Protein AF-0000000077854988 (afdb_homodimer)

Sequence (1162 aa):
MGESRGPDNITPSPRVLQTEPSGVYPSLSEAGLSAIEMAISDGGIDLADELWELDGFVASCNLPDENAAAEQLFAPQPSQNTVAPSYHRSPQSANKPGPNRLYGVDSLASPATSNSGDMSSGIFLEKGRGNSQFFGFTSTAATIALCIRQATDTHHRLADSESLRFIMDCSPMCDEIPCPELNRHAQPQALSSTVAAQLFFEDYHAAHPILHRPKMDVLLERYICHGQQSLSPLEQSLLYLVTALAASSRPIMGSSKAVDAGNLYALALALFPHVVGTPSLDSMQILLLHVLYNIHWSKWSIAWVLCGIAVRVGQALGLHRTSPPELGLEQSQPKLRARIWAVTLILDAHLSMNQGRPPGCQQAHWDSEIFANLKVAELQWPLSEVLRWRVSLALIQQRLNLAFSSVATDEERLRYLEELDAQLIQWKEELPPEFQPEQQTILEGDAHIDIYRLHLDYFNLVQMIHWALVNHGPKAREFIAPRLRASESICLGACLALHDRWARSDHFITAMGVIYRDIAQHPEKLSARTNLEYLRVIKLHLQRMSHQHLLSASLTALFENMVKAAEEAIQDSSVDDQRDEMGESRGPDNITPSPRVLQTEPSGVYPSLSEAGLSAIEMAISDGGIDLADELWELDGFVASCNLPDENAAAEQLFAPQPSQNTVAPSYHRSPQSANKPGPNRLYGVDSLASPATSNSGDMSSGIFLEKGRGNSQFFGFTSTAATIALCIRQATDTHHRLADSESLRFIMDCSPMCDEIPCPELNRHAQPQALSSTVAAQLFFEDYHAAHPILHRPKMDVLLERYICHGQQSLSPLEQSLLYLVTALAASSRPIMGSSKAVDAGNLYALALALFPHVVGTPSLDSMQILLLHVLYNIHWSKWSIAWVLCGIAVRVGQALGLHRTSPPELGLEQSQPKLRARIWAVTLILDAHLSMNQGRPPGCQQAHWDSEIFANLKVAELQWPLSEVLRWRVSLALIQQRLNLAFSSVATDEERLRYLEELDAQLIQWKEELPPEFQPEQQTILEGDAHIDIYRLHLDYFNLVQMIHWALVNHGPKAREFIAPRLRASESICLGACLALHDRWARSDHFITAMGVIYRDIAQHPEKLSARTNLEYLRVIKLHLQRMSHQHLLSASLTALFENMVKAAEEAIQDSSVDDQRDE

Structure (mmCIF, N/CA/C/O backbone):
data_AF-0000000077854988-model_v1
#
loop_
_entity.id
_entity.type
_entity.pdbx_description
1 polymer 'Fungal-specific transcription factor domain-domain-containing protein'
#
loop_
_atom_site.group_PDB
_atom_site.id
_atom_site.type_symbol
_atom_site.label_atom_id
_atom_site.label_alt_id
_atom_site.label_comp_id
_atom_site.label_asym_id
_atom_site.label_entity_id
_atom_site.label_seq_id
_atom_site.pdbx_PDB_ins_code
_atom_site.Cartn_x
_atom_site.Cartn_y
_atom_site.Cartn_z
_atom_site.occupancy
_atom_site.B_iso_or_equiv
_atom_site.auth_seq_id
_atom_site.auth_comp_id
_atom_site.auth_asym_id
_atom_site.auth_atom_id
_atom_site.pdbx_PDB_model_num
ATOM 1 N N . MET A 1 1 ? 72.562 27.641 -45.469 1 21.72 1 MET A N 1
ATOM 2 C CA . MET A 1 1 ? 72.938 28.188 -44.188 1 21.72 1 MET A CA 1
ATOM 3 C C . MET A 1 1 ? 71.875 29.078 -43.594 1 21.72 1 MET A C 1
ATOM 5 O O . MET A 1 1 ? 72.062 29.719 -42.562 1 21.72 1 MET A O 1
ATOM 9 N N . GLY A 1 2 ? 70.812 29.375 -44.219 1 22.02 2 GLY A N 1
ATOM 10 C CA . GLY A 1 2 ? 69.875 30.484 -44.438 1 22.02 2 GLY A CA 1
ATOM 11 C C . GLY A 1 2 ? 68.938 30.703 -43.281 1 22.02 2 GLY A C 1
ATOM 12 O O . GLY A 1 2 ? 68.5 29.75 -42.594 1 22.02 2 GLY A O 1
ATOM 13 N N . GLU A 1 3 ? 68.688 31.906 -42.562 1 20.14 3 GLU A N 1
ATOM 14 C CA . GLU A 1 3 ? 68.5 32.594 -41.25 1 20.14 3 GLU A CA 1
ATOM 15 C C . GLU A 1 3 ? 67.062 32.656 -40.844 1 20.14 3 GLU A C 1
ATOM 17 O O . GLU A 1 3 ? 66.688 33.156 -39.781 1 20.14 3 GLU A O 1
ATOM 22 N N . SER A 1 4 ? 66.062 32.156 -41.594 1 23.09 4 SER A N 1
ATOM 23 C CA . SER A 1 4 ? 64.812 32.969 -41.688 1 23.09 4 SER A CA 1
ATOM 24 C C . SER A 1 4 ? 64.062 33.062 -40.375 1 23.09 4 SER A C 1
ATOM 26 O O . SER A 1 4 ? 64.062 32.094 -39.594 1 23.09 4 SER A O 1
ATOM 28 N N . ARG A 1 5 ? 63.469 34.188 -40 1 23.81 5 ARG A N 1
ATOM 29 C CA . ARG A 1 5 ? 63.031 35.031 -38.875 1 23.81 5 ARG A CA 1
ATOM 30 C C . ARG A 1 5 ? 61.812 34.438 -38.188 1 23.81 5 ARG A C 1
ATOM 32 O O . ARG A 1 5 ? 60.906 33.938 -38.844 1 23.81 5 ARG A O 1
ATOM 39 N N . GLY A 1 6 ? 61.844 34.062 -36.844 1 21.95 6 GLY A N 1
ATOM 40 C CA . GLY A 1 6 ? 61.312 33.281 -35.75 1 21.95 6 GLY A CA 1
ATOM 41 C C . GLY A 1 6 ? 60.031 33.875 -35.188 1 21.95 6 GLY A C 1
ATOM 42 O O . GLY A 1 6 ? 60.062 34.938 -34.562 1 21.95 6 GLY A O 1
ATOM 43 N N . PRO A 1 7 ? 58.906 33.906 -36.031 1 23.31 7 PRO A N 1
ATOM 44 C CA . PRO A 1 7 ? 57.812 34.906 -35.875 1 23.31 7 PRO A CA 1
ATOM 45 C C . PRO A 1 7 ? 57.219 34.906 -34.469 1 23.31 7 PRO A C 1
ATOM 47 O O . PRO A 1 7 ? 57.312 33.906 -33.75 1 23.31 7 PRO A O 1
ATOM 50 N N . ASP A 1 8 ? 57.094 36.094 -33.844 1 20.84 8 ASP A N 1
ATOM 51 C CA . ASP A 1 8 ? 56.938 36.688 -32.531 1 20.84 8 ASP A CA 1
ATOM 52 C C . ASP A 1 8 ? 55.531 36.406 -31.953 1 20.84 8 ASP A C 1
ATOM 54 O O . ASP A 1 8 ? 54.531 36.719 -32.562 1 20.84 8 ASP A O 1
ATOM 58 N N . ASN A 1 9 ? 55.312 35.188 -31.344 1 21.2 9 ASN A N 1
ATOM 59 C CA . ASN A 1 9 ? 54.125 34.469 -30.828 1 21.2 9 ASN A CA 1
ATOM 60 C C . ASN A 1 9 ? 53.406 35.281 -29.766 1 21.2 9 ASN A C 1
ATOM 62 O O . ASN A 1 9 ? 53.906 35.438 -28.641 1 21.2 9 ASN A O 1
ATOM 66 N N . ILE A 1 10 ? 52.875 36.438 -30.141 1 21.77 10 ILE A N 1
ATOM 67 C CA . ILE A 1 10 ? 52.344 37.5 -29.297 1 21.77 10 ILE A CA 1
ATOM 68 C C . ILE A 1 10 ? 51.281 36.938 -28.359 1 21.77 10 ILE A C 1
ATOM 70 O O . ILE A 1 10 ? 50.25 36.438 -28.812 1 21.77 10 ILE A O 1
ATOM 74 N N . THR A 1 11 ? 51.594 36.469 -27.203 1 21.55 11 THR A N 1
ATOM 75 C CA . THR A 1 11 ? 50.906 35.75 -26.141 1 21.55 11 THR A CA 1
ATOM 76 C C . THR A 1 11 ? 49.844 36.625 -25.484 1 21.55 11 THR A C 1
ATOM 78 O O . THR A 1 11 ? 50.188 37.594 -24.812 1 21.55 11 THR A O 1
ATOM 81 N N . PRO A 1 12 ? 48.75 37 -26.203 1 20.42 12 PRO A N 1
ATOM 82 C CA . PRO A 1 12 ? 47.969 38.125 -25.734 1 20.42 12 PRO A CA 1
ATOM 83 C C . PRO A 1 12 ? 47.469 37.969 -24.297 1 20.42 12 PRO A C 1
ATOM 85 O O . PRO A 1 12 ? 47.188 36.844 -23.875 1 20.42 12 PRO A O 1
ATOM 88 N N . SER A 1 13 ? 47.938 38.781 -23.328 1 20.41 13 SER A N 1
ATOM 89 C CA . SER A 1 13 ? 47.844 38.938 -21.875 1 20.41 13 SER A CA 1
ATOM 90 C C . SER A 1 13 ? 46.375 39.125 -21.438 1 20.41 13 SER A C 1
ATOM 92 O O . SER A 1 13 ? 45.688 40 -21.953 1 20.41 13 SER A O 1
ATOM 94 N N . PRO A 1 14 ? 45.719 38.094 -20.922 1 20.44 14 PRO A N 1
ATOM 95 C CA . PRO A 1 14 ? 44.281 37.969 -20.688 1 20.44 14 PRO A CA 1
ATOM 96 C C . PRO A 1 14 ? 43.75 39 -19.734 1 20.44 14 PRO A C 1
ATOM 98 O O . PRO A 1 14 ? 44.25 39.156 -18.609 1 20.44 14 PRO A O 1
ATOM 101 N N . ARG A 1 15 ? 43.375 40.219 -20.188 1 20.3 15 ARG A N 1
ATOM 102 C CA . ARG A 1 15 ? 42.938 41.406 -19.5 1 20.3 15 ARG A CA 1
ATOM 103 C C . ARG A 1 15 ? 41.875 41.094 -18.453 1 20.3 15 ARG A C 1
ATOM 105 O O . ARG A 1 15 ? 40.844 40.469 -18.766 1 20.3 15 ARG A O 1
ATOM 112 N N . VAL A 1 16 ? 42.25 41 -17.234 1 20.91 16 VAL A N 1
ATOM 113 C CA . VAL A 1 16 ? 41.688 40.75 -15.914 1 20.91 16 VAL A CA 1
ATOM 114 C C . VAL A 1 16 ? 40.594 41.812 -15.617 1 20.91 16 VAL A C 1
ATOM 116 O O . VAL A 1 16 ? 40.906 42.969 -15.422 1 20.91 16 VAL A O 1
ATOM 119 N N . LEU A 1 17 ? 39.594 42 -16.547 1 18.61 17 LEU A N 1
ATOM 120 C CA . LEU A 1 17 ? 38.688 43.125 -16.406 1 18.61 17 LEU A CA 1
ATOM 121 C C . LEU A 1 17 ? 38.156 43.219 -14.977 1 18.61 17 LEU A C 1
ATOM 123 O O . LEU A 1 17 ? 37.531 42.281 -14.477 1 18.61 17 LEU A O 1
ATOM 127 N N . GLN A 1 18 ? 38.781 44 -14.086 1 19.16 18 GLN A N 1
ATOM 128 C CA . GLN A 1 18 ? 38.656 44.438 -12.695 1 19.16 18 GLN A CA 1
ATOM 129 C C . GLN A 1 18 ? 37.312 45.125 -12.469 1 19.16 18 GLN A C 1
ATOM 131 O O . GLN A 1 18 ? 37.219 46.062 -11.672 1 19.16 18 GLN A O 1
ATOM 136 N N . THR A 1 19 ? 36.344 45.062 -13.367 1 19.95 19 THR A N 1
ATOM 137 C CA . THR A 1 19 ? 35.344 46.125 -13.211 1 19.95 19 THR A CA 1
ATOM 138 C C . THR A 1 19 ? 34.781 46.125 -11.797 1 19.95 19 THR A C 1
ATOM 140 O O . THR A 1 19 ? 34.312 45.094 -11.32 1 19.95 19 THR A O 1
ATOM 143 N N . GLU A 1 20 ? 35.156 47.062 -10.914 1 21.44 20 GLU A N 1
ATOM 144 C CA . GLU A 1 20 ? 34.875 47.406 -9.523 1 21.44 20 GLU A CA 1
ATOM 145 C C . GLU A 1 20 ? 33.406 47.719 -9.305 1 21.44 20 GLU A C 1
ATOM 147 O O . GLU A 1 20 ? 32.906 48.781 -9.734 1 21.44 20 GLU A O 1
ATOM 152 N N . PRO A 1 21 ? 32.5 47 -9.867 1 21.45 21 PRO A N 1
ATOM 153 C CA . PRO A 1 21 ? 31.156 47.625 -9.945 1 21.45 21 PRO A CA 1
ATOM 154 C C . PRO A 1 21 ? 30.672 48.156 -8.602 1 21.45 21 PRO A C 1
ATOM 156 O O . PRO A 1 21 ? 30.797 47.469 -7.582 1 21.45 21 PRO A O 1
ATOM 159 N N . SER A 1 22 ? 30.797 49.469 -8.398 1 21.47 22 SER A N 1
ATOM 160 C CA . SER A 1 22 ? 30.484 50.406 -7.328 1 21.47 22 SER A CA 1
ATOM 161 C C . SER A 1 22 ? 29.078 50.125 -6.773 1 21.47 22 SER A C 1
ATOM 163 O O . SER A 1 22 ? 28.094 50.25 -7.496 1 21.47 22 SER A O 1
ATOM 165 N N . GLY A 1 23 ? 28.922 49.188 -6.012 1 20.11 23 GLY A N 1
ATOM 166 C CA . GLY A 1 23 ? 27.891 48.438 -5.312 1 20.11 23 GLY A CA 1
ATOM 167 C C . GLY A 1 23 ? 26.984 49.312 -4.461 1 20.11 23 GLY A C 1
ATOM 168 O O . GLY A 1 23 ? 26.953 49.188 -3.234 1 20.11 23 GLY A O 1
ATOM 169 N N . VAL A 1 24 ? 26.828 50.594 -4.969 1 22.19 24 VAL A N 1
ATOM 170 C CA . VAL A 1 24 ? 26.188 51.531 -4.066 1 22.19 24 VAL A CA 1
ATOM 171 C C . VAL A 1 24 ? 24.812 51.031 -3.67 1 22.19 24 VAL A C 1
ATOM 173 O O . VAL A 1 24 ? 23.906 50.938 -4.512 1 22.19 24 VAL A O 1
ATOM 176 N N . TYR A 1 25 ? 24.766 50.062 -3.088 1 20.59 25 TYR A N 1
ATOM 177 C CA . TYR A 1 25 ? 23.484 49.562 -2.613 1 20.59 25 TYR A CA 1
ATOM 178 C C . TYR A 1 25 ? 22.719 50.656 -1.839 1 20.59 25 TYR A C 1
ATOM 180 O O . TYR A 1 25 ? 23.266 51.25 -0.912 1 20.59 25 TYR A O 1
ATOM 188 N N . PRO A 1 26 ? 21.891 51.406 -2.506 1 21.33 26 PRO A N 1
ATOM 189 C CA . PRO A 1 26 ? 21.297 52.594 -1.87 1 21.33 26 PRO A CA 1
ATOM 190 C C . PRO A 1 26 ? 20.844 52.312 -0.436 1 21.33 26 PRO A C 1
ATOM 192 O O . PRO A 1 26 ? 20.453 51.188 -0.111 1 21.33 26 PRO A O 1
ATOM 195 N N . SER A 1 27 ? 21.375 53 0.553 1 23.2 27 SER A N 1
ATOM 196 C CA . SER A 1 27 ? 21.281 53.062 2.008 1 23.2 27 SER A CA 1
ATOM 197 C C . SER A 1 27 ? 19.844 53.281 2.463 1 23.2 27 SER A C 1
ATOM 199 O O . SER A 1 27 ? 19.219 54.281 2.08 1 23.2 27 SER A O 1
ATOM 201 N N . LEU A 1 28 ? 19.031 52.375 2.449 1 21.88 28 LEU A N 1
ATOM 202 C CA . LEU A 1 28 ? 17.641 52.531 2.865 1 21.88 28 LEU A CA 1
ATOM 203 C C . LEU A 1 28 ? 17.531 53.438 4.078 1 21.88 28 LEU A C 1
ATOM 205 O O . LEU A 1 28 ? 18.234 53.25 5.074 1 21.88 28 LEU A O 1
ATOM 209 N N . SER A 1 29 ? 17.172 54.594 3.951 1 23.5 29 SER A N 1
ATOM 210 C CA . SER A 1 29 ? 17.188 55.812 4.789 1 23.5 29 SER A CA 1
ATOM 211 C C . SER A 1 29 ? 16.594 55.531 6.164 1 23.5 29 SER A C 1
ATOM 213 O O . SER A 1 29 ? 15.836 54.562 6.332 1 23.5 29 SER A O 1
ATOM 215 N N . GLU A 1 30 ? 17 56.25 7.371 1 27.62 30 GLU A N 1
ATOM 216 C CA . GLU A 1 30 ? 16.75 56.312 8.805 1 27.62 30 GLU A CA 1
ATOM 217 C C . GLU A 1 30 ? 15.258 56.406 9.109 1 27.62 30 GLU A C 1
ATOM 219 O O . GLU A 1 30 ? 14.773 55.812 10.078 1 27.62 30 GLU A O 1
ATOM 224 N N . ALA A 1 31 ? 14.578 57.312 8.414 1 27.09 31 ALA A N 1
ATOM 225 C CA . ALA A 1 31 ? 13.242 57.812 8.711 1 27.09 31 ALA A CA 1
ATOM 226 C C . ALA A 1 31 ? 12.211 56.688 8.703 1 27.09 31 ALA A C 1
ATOM 228 O O . ALA A 1 31 ? 11.242 56.75 9.461 1 27.09 31 ALA A O 1
ATOM 229 N N . GLY A 1 32 ? 12.422 55.875 7.727 1 24.53 32 GLY A N 1
ATOM 230 C CA . GLY A 1 32 ? 11.352 54.906 7.559 1 24.53 32 GLY A CA 1
ATOM 231 C C . GLY A 1 32 ? 11.297 53.875 8.664 1 24.53 32 GLY A C 1
ATOM 232 O O . GLY A 1 32 ? 10.414 53 8.672 1 24.53 32 GLY A O 1
ATOM 233 N N . LEU A 1 33 ? 12.406 53.719 9.414 1 25.36 33 LEU A N 1
ATOM 234 C CA . LEU A 1 33 ? 12.641 52.906 10.609 1 25.36 33 LEU A CA 1
ATOM 235 C C . LEU A 1 33 ? 11.836 53.438 11.789 1 25.36 33 LEU A C 1
ATOM 237 O O . LEU A 1 33 ? 11.336 52.656 12.602 1 25.36 33 LEU A O 1
ATOM 241 N N . SER A 1 34 ? 11.734 54.75 11.914 1 28.39 34 SER A N 1
ATOM 242 C CA . SER A 1 34 ? 11.281 55.469 13.094 1 28.39 34 SER A CA 1
ATOM 243 C C . SER A 1 34 ? 9.797 55.219 13.359 1 28.39 34 SER A C 1
ATOM 245 O O . SER A 1 34 ? 9.375 55.125 14.516 1 28.39 34 SER A O 1
ATOM 247 N N . ALA A 1 35 ? 9.047 55.344 12.297 1 25.66 35 ALA A N 1
ATOM 248 C CA . ALA A 1 35 ? 7.605 55.406 12.523 1 25.66 35 ALA A CA 1
ATOM 249 C C . ALA A 1 35 ? 7.102 54.094 13.133 1 25.66 35 ALA A C 1
ATOM 251 O O . ALA A 1 35 ? 6.156 54.094 13.922 1 25.66 35 ALA A O 1
ATOM 252 N N . ILE A 1 36 ? 7.711 53.062 12.766 1 26.27 36 ILE A N 1
ATOM 253 C CA . ILE A 1 36 ? 7.207 51.781 13.258 1 26.27 36 ILE A CA 1
ATOM 254 C C . ILE A 1 36 ? 7.547 51.625 14.734 1 26.27 36 ILE A C 1
ATOM 256 O O . ILE A 1 36 ? 6.758 51.062 15.5 1 26.27 36 ILE A O 1
ATOM 260 N N . GLU A 1 37 ? 8.5 52.312 15.281 1 28.05 37 GLU A N 1
ATOM 261 C CA . GLU A 1 37 ? 8.961 52.344 16.656 1 28.05 37 GLU A CA 1
ATOM 262 C C . GLU A 1 37 ? 7.941 53.031 17.562 1 28.05 37 GLU A C 1
ATOM 264 O O . GLU A 1 37 ? 7.699 52.594 18.688 1 28.05 37 GLU A O 1
ATOM 269 N N . MET A 1 38 ? 7.406 54.094 17.172 1 27.22 38 MET A N 1
ATOM 270 C CA . MET A 1 38 ? 6.602 54.969 18.047 1 27.22 38 MET A CA 1
ATOM 271 C C . MET A 1 38 ? 5.363 54.219 18.531 1 27.22 38 MET A C 1
ATOM 273 O O . MET A 1 38 ? 4.988 54.344 19.703 1 27.22 38 MET A O 1
ATOM 277 N N . ALA A 1 39 ? 4.668 53.531 17.656 1 24.33 39 ALA A N 1
ATOM 278 C CA . ALA A 1 39 ? 3.352 53.062 18.062 1 24.33 39 ALA A CA 1
ATOM 279 C C . ALA A 1 39 ? 3.471 51.969 19.125 1 24.33 39 ALA A C 1
ATOM 281 O O . ALA A 1 39 ? 2.525 51.719 19.875 1 24.33 39 ALA A O 1
ATOM 282 N N . ILE A 1 40 ? 4.609 51.281 19.219 1 25 40 ILE A N 1
ATOM 283 C CA . ILE A 1 40 ? 4.816 50.25 20.25 1 25 40 ILE A CA 1
ATOM 284 C C . ILE A 1 40 ? 4.965 50.938 21.609 1 25 40 ILE A C 1
ATOM 286 O O . ILE A 1 40 ? 4.48 50.438 22.625 1 25 40 ILE A O 1
ATOM 290 N N . SER A 1 41 ? 5.496 52.094 21.734 1 23.98 41 SER A N 1
ATOM 291 C CA . SER A 1 41 ? 5.922 52.719 22.969 1 23.98 41 SER A CA 1
ATOM 292 C C . SER A 1 41 ? 4.727 53.125 23.812 1 23.98 41 SER A C 1
ATOM 294 O O . SER A 1 41 ? 4.844 53.312 25.031 1 23.98 41 SER A O 1
ATOM 296 N N . ASP A 1 42 ? 3.676 53.719 23.406 1 24.16 42 ASP A N 1
ATOM 297 C CA . ASP A 1 42 ? 2.865 54.531 24.297 1 24.16 42 ASP A CA 1
ATOM 298 C C . ASP A 1 42 ? 2.211 53.688 25.375 1 24.16 42 ASP A C 1
ATOM 300 O O . ASP A 1 42 ? 1.771 54.219 26.406 1 24.16 42 ASP A O 1
ATOM 304 N N . GLY A 1 43 ? 1.643 52.469 25.203 1 21.09 43 GLY A N 1
ATOM 305 C CA . GLY A 1 43 ? 0.709 52.125 26.266 1 21.09 43 GLY A CA 1
ATOM 306 C C . GLY A 1 43 ? 1.395 51.656 27.547 1 21.09 43 GLY A C 1
ATOM 307 O O . GLY A 1 43 ? 2.5 51.125 27.5 1 21.09 43 GLY A O 1
ATOM 308 N N . GLY A 1 44 ? 1.319 52.156 28.938 1 21.33 44 GLY A N 1
ATOM 309 C CA . GLY A 1 44 ? 1.802 52.312 30.297 1 21.33 44 GLY A CA 1
ATOM 310 C C . GLY A 1 44 ? 2.059 51 31.016 1 21.33 44 GLY A C 1
ATOM 311 O O . GLY A 1 44 ? 2.373 51 32.219 1 21.33 44 GLY A O 1
ATOM 312 N N . ILE A 1 45 ? 1.297 49.906 30.938 1 20.72 45 ILE A N 1
ATOM 313 C CA . ILE A 1 45 ? 1.189 49.094 32.156 1 20.72 45 ILE A CA 1
ATOM 314 C C . ILE A 1 45 ? 2.564 48.562 32.531 1 20.72 45 ILE A C 1
ATOM 316 O O . ILE A 1 45 ? 3.262 47.969 31.688 1 20.72 45 ILE A O 1
ATOM 320 N N . ASP A 1 46 ? 3.166 48.875 33.812 1 21.5 46 ASP A N 1
ATOM 321 C CA . ASP A 1 46 ? 4.344 48.719 34.656 1 21.5 46 ASP A CA 1
ATOM 322 C C . ASP A 1 46 ? 4.484 47.281 35.156 1 21.5 46 ASP A C 1
ATOM 324 O O . ASP A 1 46 ? 3.961 46.938 36.219 1 21.5 46 ASP A O 1
ATOM 328 N N . LEU A 1 47 ? 4.078 46.188 34.719 1 21.75 47 LEU A N 1
ATOM 329 C CA . LEU A 1 47 ? 4.125 44.875 35.375 1 21.75 47 LEU A CA 1
ATOM 330 C C . LEU A 1 47 ? 5.535 44.562 35.875 1 21.75 47 LEU A C 1
ATOM 332 O O . LEU A 1 47 ? 6.414 44.25 35.062 1 21.75 47 LEU A O 1
ATOM 336 N N . ALA A 1 48 ? 6.082 45.031 37.062 1 22.17 48 ALA A N 1
ATOM 337 C CA . ALA A 1 48 ? 7.34 45.375 37.719 1 22.17 48 ALA A CA 1
ATOM 338 C C . ALA A 1 48 ? 8.094 44.125 38.156 1 22.17 48 ALA A C 1
ATOM 340 O O . ALA A 1 48 ? 9.148 43.812 37.625 1 22.17 48 ALA A O 1
ATOM 341 N N . ASP A 1 49 ? 8.328 43.75 39.656 1 23.45 49 ASP A N 1
ATOM 342 C CA . ASP A 1 49 ? 9.523 43.375 40.406 1 23.45 49 ASP A CA 1
ATOM 343 C C . ASP A 1 49 ? 9.688 41.844 40.438 1 23.45 49 ASP A C 1
ATOM 345 O O . ASP A 1 49 ? 10.781 41.344 40.188 1 23.45 49 ASP A O 1
ATOM 349 N N . GLU A 1 50 ? 9.18 41.125 41.562 1 22.27 50 GLU A N 1
ATOM 350 C CA . GLU A 1 50 ? 9.578 39.906 42.219 1 22.27 50 GLU A CA 1
ATOM 351 C C . GLU A 1 50 ? 9.383 38.688 41.312 1 22.27 50 GLU A C 1
ATOM 353 O O . GLU A 1 50 ? 9.938 37.625 41.594 1 22.27 50 GLU A O 1
ATOM 358 N N . LEU A 1 51 ? 8.383 38.594 40.75 1 22.97 51 LEU A N 1
ATOM 359 C CA . LEU A 1 51 ? 7.973 37.625 39.75 1 22.97 51 LEU A CA 1
ATOM 360 C C . LEU A 1 51 ? 9.047 37.469 38.688 1 22.97 51 LEU A C 1
ATOM 362 O O . LEU A 1 51 ? 8.797 36.906 37.625 1 22.97 51 LEU A O 1
ATOM 366 N N . TRP A 1 52 ? 10.422 37.719 38.844 1 24.17 52 TRP A N 1
ATOM 367 C CA . TRP A 1 52 ? 11.812 37.969 38.469 1 24.17 52 TRP A CA 1
ATOM 368 C C . TRP A 1 52 ? 12.602 36.688 38.312 1 24.17 52 TRP A C 1
ATOM 370 O O . TRP A 1 52 ? 13.461 36.594 37.438 1 24.17 52 TRP A O 1
ATOM 380 N N . GLU A 1 53 ? 12.734 35.812 39.375 1 23.64 53 GLU A N 1
ATOM 381 C CA . GLU A 1 53 ? 13.734 34.75 39.469 1 23.64 53 GLU A CA 1
ATOM 382 C C . GLU A 1 53 ? 13.453 33.656 38.438 1 23.64 53 GLU A C 1
ATOM 384 O O . GLU A 1 53 ? 14.375 33 37.938 1 23.64 53 GLU A O 1
ATOM 389 N N . LEU A 1 54 ? 12.461 33.062 38.656 1 21.7 54 LEU A N 1
ATOM 390 C CA . LEU A 1 54 ? 12.188 31.938 37.75 1 21.7 54 LEU A CA 1
ATOM 391 C C . LEU A 1 54 ? 12.258 32.406 36.312 1 21.7 54 LEU A C 1
ATOM 393 O O . LEU A 1 54 ? 11.914 31.641 35.406 1 21.7 54 LEU A O 1
ATOM 397 N N . ASP A 1 55 ? 12.422 33.656 35.938 1 23.7 55 ASP A N 1
ATOM 398 C CA . ASP A 1 55 ? 12.523 34.812 35.031 1 23.7 55 ASP A CA 1
ATOM 399 C C . ASP A 1 55 ? 13.727 34.688 34.094 1 23.7 55 ASP A C 1
ATOM 401 O O . ASP A 1 55 ? 13.945 35.5 33.219 1 23.7 55 ASP A O 1
ATOM 405 N N . GLY A 1 56 ? 14.828 34.219 34.562 1 22.77 56 GLY A N 1
ATOM 406 C CA . GLY A 1 56 ? 16.172 34.281 34.031 1 22.77 56 GLY A CA 1
ATOM 407 C C . GLY A 1 56 ? 16.297 33.594 32.656 1 22.77 56 GLY A C 1
ATOM 408 O O . GLY A 1 56 ? 17.297 33.781 31.969 1 22.77 56 GLY A O 1
ATOM 409 N N . PHE A 1 57 ? 15.766 32.5 32.656 1 22 57 PHE A N 1
ATOM 410 C CA . PHE A 1 57 ? 16.094 31.75 31.438 1 22 57 PHE A CA 1
ATOM 411 C C . PHE A 1 57 ? 15.508 32.406 30.203 1 22 57 PHE A C 1
ATOM 413 O O . PHE A 1 57 ? 15.703 31.938 29.078 1 22 57 PHE A O 1
ATOM 420 N N . VAL A 1 58 ? 14.461 33.188 30.391 1 24.91 58 VAL A N 1
ATOM 421 C CA . VAL A 1 58 ? 13.844 33.969 29.312 1 24.91 58 VAL A CA 1
ATOM 422 C C . VAL A 1 58 ? 14.789 35.062 28.859 1 24.91 58 VAL A C 1
ATOM 424 O O . VAL A 1 58 ? 14.711 36.188 29.344 1 24.91 58 VAL A O 1
ATOM 427 N N . ALA A 1 59 ? 16.031 35.031 29.125 1 22.42 59 ALA A N 1
ATOM 428 C CA . ALA A 1 59 ? 16.875 36.188 28.75 1 22.42 59 ALA A CA 1
ATOM 429 C C . ALA A 1 59 ? 16.406 36.812 27.438 1 22.42 59 ALA A C 1
ATOM 431 O O . ALA A 1 59 ? 15.641 36.188 26.688 1 22.42 59 ALA A O 1
ATOM 432 N N . SER A 1 60 ? 16.969 38.094 27.109 1 24.78 60 SER A N 1
ATOM 433 C CA . SER A 1 60 ? 16.953 39.125 26.078 1 24.78 60 SER A CA 1
ATOM 434 C C . SER A 1 60 ? 17.062 38.5 24.688 1 24.78 60 SER A C 1
ATOM 436 O O . SER A 1 60 ? 18.094 38.656 24.016 1 24.78 60 SER A O 1
ATOM 438 N N . CYS A 1 61 ? 16.859 37.281 24.547 1 24.17 61 CYS A N 1
ATOM 439 C CA . CYS A 1 61 ? 17.422 36.812 23.297 1 24.17 61 CYS A CA 1
ATOM 440 C C . CYS A 1 61 ? 16.812 37.562 22.109 1 24.17 61 CYS A C 1
ATOM 442 O O . CYS A 1 61 ? 15.602 37.594 21.953 1 24.17 61 CYS A O 1
ATOM 444 N N . ASN A 1 62 ? 17.406 38.562 21.641 1 25.44 62 ASN A N 1
ATOM 445 C CA . ASN A 1 62 ? 17.344 39.312 20.375 1 25.44 62 ASN A CA 1
ATOM 446 C C . ASN A 1 62 ? 17.078 38.344 19.203 1 25.44 62 ASN A C 1
ATOM 448 O O . ASN A 1 62 ? 17.984 37.656 18.734 1 25.44 62 ASN A O 1
ATOM 452 N N . LEU A 1 63 ? 16.125 37.625 19.281 1 28.42 63 LEU A N 1
ATOM 453 C CA . LEU A 1 63 ? 15.688 36.531 18.438 1 28.42 63 LEU A CA 1
ATOM 454 C C . LEU A 1 63 ? 15.695 36.906 16.969 1 28.42 63 LEU A C 1
ATOM 456 O O . LEU A 1 63 ? 14.93 37.781 16.547 1 28.42 63 LEU A O 1
ATOM 460 N N . PRO A 1 64 ? 16.812 36.875 16.328 1 28.8 64 PRO A N 1
ATOM 461 C CA . PRO A 1 64 ? 17.016 37.375 14.977 1 28.8 64 PRO A CA 1
ATOM 462 C C . PRO A 1 64 ? 15.938 36.906 14 1 28.8 64 PRO A C 1
ATOM 464 O O . PRO A 1 64 ? 15.055 36.125 14.375 1 28.8 64 PRO A O 1
ATOM 467 N N . ASP A 1 65 ? 16.422 36.219 12.695 1 32.5 65 ASP A N 1
ATOM 468 C CA . ASP A 1 65 ? 16.031 36.156 11.289 1 32.5 65 ASP A CA 1
ATOM 469 C C . ASP A 1 65 ? 14.977 35.062 11.062 1 32.5 65 ASP A C 1
ATOM 471 O O . ASP A 1 65 ? 14.727 34.656 9.922 1 32.5 65 ASP A O 1
ATOM 475 N N . GLU A 1 66 ? 14.727 34.312 11.938 1 34.62 66 GLU A N 1
ATOM 476 C CA . GLU A 1 66 ? 13.664 33.312 11.773 1 34.62 66 GLU A CA 1
ATOM 477 C C . GLU A 1 66 ? 12.359 33.969 11.336 1 34.62 66 GLU A C 1
ATOM 479 O O . GLU A 1 66 ? 11.594 33.375 10.562 1 34.62 66 GLU A O 1
ATOM 484 N N . ASN A 1 67 ? 12.094 35.188 11.758 1 35.12 67 ASN A N 1
ATOM 485 C CA . ASN A 1 67 ? 10.93 35.938 11.297 1 35.12 67 ASN A CA 1
ATOM 486 C C . ASN A 1 67 ? 10.953 36.125 9.781 1 35.12 67 ASN A C 1
ATOM 488 O O . ASN A 1 67 ? 9.914 36.062 9.125 1 35.12 67 ASN A O 1
ATOM 492 N N . ALA A 1 68 ? 12.219 36.25 9.398 1 39.56 68 ALA A N 1
ATOM 493 C CA . ALA A 1 68 ? 12.344 36.469 7.957 1 39.56 68 ALA A CA 1
ATOM 494 C C . ALA A 1 68 ? 11.977 35.219 7.184 1 39.56 68 ALA A C 1
ATOM 496 O O . ALA A 1 68 ? 11.297 35.281 6.152 1 39.56 68 ALA A O 1
ATOM 497 N N . ALA A 1 69 ? 12.383 34.125 7.727 1 38.53 69 ALA A N 1
ATOM 498 C CA . ALA A 1 69 ? 12.055 32.844 7.055 1 38.53 69 ALA A CA 1
ATOM 499 C C . ALA A 1 69 ? 10.547 32.625 7.035 1 38.53 69 ALA A C 1
ATOM 501 O O . ALA A 1 69 ? 9.992 32.219 6.016 1 38.53 69 ALA A O 1
ATOM 502 N N . ALA A 1 70 ? 10.062 32.906 8.117 1 39.94 70 ALA A N 1
ATOM 503 C CA . ALA A 1 70 ? 8.609 32.781 8.18 1 39.94 70 ALA A CA 1
ATOM 504 C C . ALA A 1 70 ? 7.945 33.75 7.199 1 39.94 70 ALA A C 1
ATOM 506 O O . ALA A 1 70 ? 6.992 33.375 6.504 1 39.94 70 ALA A O 1
ATOM 507 N N . GLU A 1 71 ? 8.484 35 7.164 1 42.06 71 GLU A N 1
ATOM 508 C CA . GLU A 1 71 ? 7.945 36 6.238 1 42.06 71 GLU A CA 1
ATOM 509 C C . GLU A 1 71 ? 8.07 35.531 4.793 1 42.06 71 GLU A C 1
ATOM 511 O O . GLU A 1 71 ? 7.156 35.719 3.99 1 42.06 71 GLU A O 1
ATOM 516 N N . GLN A 1 72 ? 9.203 34.969 4.512 1 41.84 72 GLN A N 1
ATOM 517 C CA . GLN A 1 72 ? 9.422 34.5 3.148 1 41.84 72 GLN A CA 1
ATOM 518 C C . GLN A 1 72 ? 8.484 33.344 2.809 1 41.84 72 GLN A C 1
ATOM 520 O O . GLN A 1 72 ? 7.973 33.25 1.69 1 41.84 72 GLN A O 1
ATOM 525 N N . LEU A 1 73 ? 8.578 32.562 3.707 1 38.84 73 LEU A N 1
ATOM 526 C CA . LEU A 1 73 ? 7.746 31.391 3.469 1 38.84 73 LEU A CA 1
ATOM 527 C C . LEU A 1 73 ? 6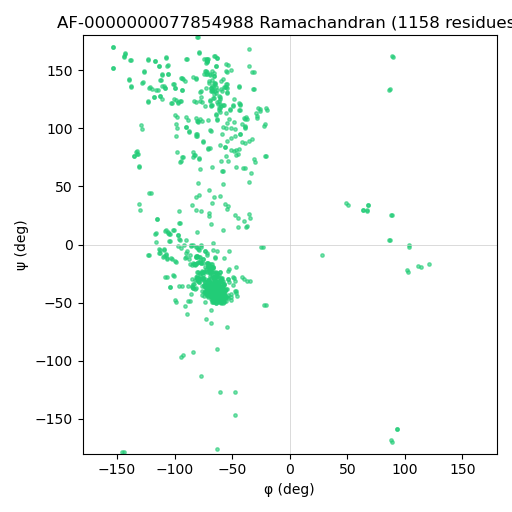.277 31.781 3.322 1 38.84 73 LEU A C 1
ATOM 529 O O . LEU A 1 73 ? 5.527 31.109 2.6 1 38.84 73 LEU A O 1
ATOM 533 N N . PHE A 1 74 ? 6.012 32.969 4.098 1 37.31 74 PHE A N 1
ATOM 534 C CA . PHE A 1 74 ? 4.613 33.375 4.164 1 37.31 74 PHE A CA 1
ATOM 535 C C . PHE A 1 74 ? 4.375 34.656 3.35 1 37.31 74 PHE A C 1
ATOM 537 O O . PHE A 1 74 ? 3.346 35.312 3.508 1 37.31 74 PHE A O 1
ATOM 544 N N . ALA A 1 75 ? 5.363 35.25 2.787 1 35.75 75 ALA A N 1
ATOM 545 C CA . ALA A 1 75 ? 5.117 36.438 1.984 1 35.75 75 ALA A CA 1
ATOM 546 C C . ALA A 1 75 ? 3.902 36.25 1.079 1 35.75 75 ALA A C 1
ATOM 548 O O . ALA A 1 75 ? 3.762 35.219 0.426 1 35.75 75 ALA A O 1
ATOM 549 N N . PRO A 1 76 ? 2.906 37.094 1.4 1 33.09 76 PRO A N 1
ATOM 550 C CA . PRO A 1 76 ? 1.721 37.062 0.541 1 33.09 76 PRO A CA 1
ATOM 551 C C . PRO A 1 76 ? 2.07 37 -0.944 1 33.09 76 PRO A C 1
ATOM 553 O O . PRO A 1 76 ? 2.904 37.781 -1.42 1 33.09 76 PRO A O 1
ATOM 556 N N . GLN A 1 77 ? 2.109 35.875 -1.48 1 33.69 77 GLN A N 1
ATOM 557 C CA . GLN A 1 77 ? 2.209 35.969 -2.932 1 33.69 77 GLN A CA 1
ATOM 558 C C . GLN A 1 77 ? 1.164 36.938 -3.484 1 33.69 77 GLN A C 1
ATOM 560 O O . GLN A 1 77 ? 0.074 37.062 -2.924 1 33.69 77 GLN A O 1
ATOM 565 N N . PRO A 1 78 ? 1.546 38 -4.16 1 29.09 78 PRO A N 1
ATOM 566 C CA . PRO A 1 78 ? 0.502 38.844 -4.746 1 29.09 78 PRO A CA 1
ATOM 567 C C . PRO A 1 78 ? -0.731 38.062 -5.168 1 29.09 78 PRO A C 1
ATOM 569 O O . PRO A 1 78 ? -0.63 36.844 -5.461 1 29.09 78 PRO A O 1
ATOM 572 N N . SER A 1 79 ? -1.938 38.594 -4.805 1 32.47 79 SER A N 1
ATOM 573 C CA . SER A 1 79 ? -3.295 38.156 -5.129 1 32.47 79 SER A CA 1
ATOM 574 C C . SER A 1 79 ? -3.383 37.625 -6.555 1 32.47 79 SER A C 1
ATOM 576 O O . SER A 1 79 ? -3.914 38.312 -7.441 1 32.47 79 SER A O 1
ATOM 578 N N . GLN A 1 80 ? -2.359 37.312 -7.203 1 31.23 80 GLN A N 1
ATOM 579 C CA . GLN A 1 80 ? -2.75 37.031 -8.57 1 31.23 80 GLN A CA 1
ATOM 580 C C . GLN A 1 80 ? -3.812 35.938 -8.609 1 31.23 80 GLN A C 1
ATOM 582 O O . GLN A 1 80 ? -3.85 35.062 -7.738 1 31.23 80 GLN A O 1
ATOM 587 N N . ASN A 1 81 ? -4.906 36.125 -9.453 1 30.06 81 ASN A N 1
ATOM 588 C CA . ASN A 1 81 ? -6.059 35.344 -9.914 1 30.06 81 ASN A CA 1
ATOM 589 C C . ASN A 1 81 ? -5.711 33.875 -10.094 1 30.06 81 ASN A C 1
ATOM 591 O O . ASN A 1 81 ? -5.422 33.406 -11.203 1 30.06 81 ASN A O 1
ATOM 595 N N . THR A 1 82 ? -4.82 33.5 -9.43 1 34.28 82 THR A N 1
ATOM 596 C CA . THR A 1 82 ? -4.621 32.062 -9.703 1 34.28 82 THR A CA 1
ATOM 597 C C . THR A 1 82 ? -5.906 31.297 -9.445 1 34.28 82 THR A C 1
ATOM 599 O O . THR A 1 82 ? -6.426 31.281 -8.328 1 34.28 82 THR A O 1
ATOM 602 N N . VAL A 1 83 ? -6.758 31.266 -10.398 1 30.59 83 VAL A N 1
ATOM 603 C CA . VAL A 1 83 ? -7.992 30.5 -10.453 1 30.59 83 VAL A CA 1
ATOM 604 C C . VAL A 1 83 ? -7.75 29.094 -9.883 1 30.59 83 VAL A C 1
ATOM 606 O O . VAL A 1 83 ? -6.879 28.359 -10.359 1 30.59 83 VAL A O 1
ATOM 609 N N . ALA A 1 84 ? -7.91 29.016 -8.648 1 35.5 84 ALA A N 1
ATOM 610 C CA . ALA A 1 84 ? -8.055 27.656 -8.141 1 35.5 84 ALA A CA 1
ATOM 611 C C . ALA A 1 84 ? -8.633 26.734 -9.211 1 35.5 84 ALA A C 1
ATOM 613 O O . ALA A 1 84 ? -9.445 27.172 -10.039 1 35.5 84 ALA A O 1
ATOM 614 N N . PRO A 1 85 ? -7.953 25.797 -9.609 1 32.56 85 PRO A N 1
ATOM 615 C CA . PRO A 1 85 ? -8.648 24.938 -10.586 1 32.56 85 PRO A CA 1
ATOM 616 C C . PRO A 1 85 ? -10.117 24.734 -10.242 1 32.56 85 PRO A C 1
ATOM 618 O O . PRO A 1 85 ? -10.469 24.562 -9.07 1 32.56 85 PRO A O 1
ATOM 621 N N . SER A 1 86 ? -10.977 25.516 -10.961 1 29.61 86 SER A N 1
ATOM 622 C CA . SER A 1 86 ? -12.406 25.234 -10.812 1 29.61 86 SER A CA 1
ATOM 623 C C . SER A 1 86 ? -12.68 23.734 -10.773 1 29.61 86 SER A C 1
ATOM 625 O O . SER A 1 86 ? -12.57 23.062 -11.797 1 29.61 86 SER A O 1
ATOM 627 N N . TYR A 1 87 ? -12.219 23.234 -9.82 1 30.11 87 TYR A N 1
ATOM 628 C CA . TYR A 1 87 ? -12.703 21.859 -9.734 1 30.11 87 TYR A CA 1
ATOM 629 C C . TYR A 1 87 ? -14.211 21.797 -9.969 1 30.11 87 TYR A C 1
ATOM 631 O O . TYR A 1 87 ? -14.977 22.516 -9.336 1 30.11 87 TYR A O 1
ATOM 639 N N . HIS A 1 88 ? -14.594 21.812 -11.18 1 29.19 88 HIS A N 1
ATOM 640 C CA . HIS A 1 88 ? -16.016 21.578 -11.336 1 29.19 88 HIS A CA 1
ATOM 641 C C . HIS A 1 88 ? -16.578 20.703 -10.211 1 29.19 88 HIS A C 1
ATOM 643 O O . HIS A 1 88 ? -15.938 19.734 -9.805 1 29.19 88 HIS A O 1
ATOM 649 N N . ARG A 1 89 ? -17.391 21.375 -9.461 1 30.78 89 ARG A N 1
ATOM 650 C CA . ARG A 1 89 ? -18.203 20.625 -8.516 1 30.78 89 ARG A CA 1
ATOM 651 C C . ARG A 1 89 ? -18.609 19.281 -9.109 1 30.78 89 ARG A C 1
ATOM 653 O O . ARG A 1 89 ? -19.156 19.219 -10.211 1 30.78 89 ARG A O 1
ATOM 660 N N . SER A 1 90 ? -17.922 18.281 -8.992 1 29.28 90 SER A N 1
ATOM 661 C CA . SER A 1 90 ? -18.609 17.047 -9.328 1 29.28 90 SER A CA 1
ATOM 662 C C . SER A 1 90 ? -20.125 17.219 -9.266 1 29.28 90 SER A C 1
ATOM 664 O O . SER A 1 90 ? -20.641 17.938 -8.406 1 29.28 90 SER A O 1
ATOM 666 N N . PRO A 1 91 ? -20.828 17.062 -10.375 1 27.66 91 PRO A N 1
ATOM 667 C CA . PRO A 1 91 ? -22.266 17.141 -10.125 1 27.66 91 PRO A CA 1
ATOM 668 C C . PRO A 1 91 ? -22.656 16.688 -8.719 1 27.66 91 PRO A C 1
ATOM 670 O O . PRO A 1 91 ? -22.078 15.727 -8.203 1 27.66 91 PRO A O 1
ATOM 673 N N . GLN A 1 92 ? -23.078 17.609 -7.91 1 28.75 92 GLN A N 1
ATOM 674 C CA . GLN A 1 92 ? -23.828 17.234 -6.719 1 28.75 92 GLN A CA 1
ATOM 675 C C . GLN A 1 92 ? -24.641 15.953 -6.957 1 28.75 92 GLN A C 1
ATOM 677 O O . GLN A 1 92 ? -25.484 15.906 -7.855 1 28.75 92 GLN A O 1
ATOM 682 N N . SER A 1 93 ? -24.141 14.875 -7.02 1 29.92 93 SER A N 1
ATOM 683 C CA . SER A 1 93 ? -25.172 13.844 -6.965 1 29.92 93 SER A CA 1
ATOM 684 C C . SER A 1 93 ? -26.453 14.375 -6.344 1 29.92 93 SER A C 1
ATOM 686 O O . SER A 1 93 ? -26.406 15.062 -5.316 1 29.92 93 SER A O 1
ATOM 688 N N . ALA A 1 94 ? -27.484 14.664 -7.094 1 31.02 94 ALA A N 1
ATOM 689 C CA . ALA A 1 94 ? -28.859 15.023 -6.723 1 31.02 94 ALA A CA 1
ATOM 690 C C . ALA A 1 94 ? -29.188 14.531 -5.316 1 31.02 94 ALA A C 1
ATOM 692 O O . ALA A 1 94 ? -30.234 14.875 -4.758 1 31.02 94 ALA A O 1
ATOM 693 N N . ASN A 1 95 ? -28.938 13.258 -5.109 1 30.02 95 ASN A N 1
ATOM 694 C CA . ASN A 1 95 ? -29.516 12.844 -3.834 1 30.02 95 ASN A CA 1
ATOM 695 C C . ASN A 1 95 ? -28.781 13.461 -2.654 1 30.02 95 ASN A C 1
ATOM 697 O O . ASN A 1 95 ? -27.578 13.227 -2.479 1 30.02 95 ASN A O 1
ATOM 701 N N . LYS A 1 96 ? -29.125 14.641 -2.322 1 35 96 LYS A N 1
ATOM 702 C CA . LYS A 1 96 ? -28.719 15.234 -1.051 1 35 96 LYS A CA 1
ATOM 703 C C . LYS A 1 96 ? -28.344 14.156 -0.038 1 35 96 LYS A C 1
ATOM 705 O O . LYS A 1 96 ? -29.219 13.438 0.467 1 35 96 LYS A O 1
ATOM 710 N N . PRO A 1 97 ? -27.141 13.539 -0.174 1 37.75 97 PRO A N 1
ATOM 711 C CA . PRO A 1 97 ? -26.938 12.578 0.913 1 37.75 97 PRO A CA 1
ATOM 712 C C . PRO A 1 97 ? -27.359 13.125 2.273 1 37.75 97 PRO A C 1
ATOM 714 O O . PRO A 1 97 ? -27.391 14.344 2.473 1 37.75 97 PRO A O 1
ATOM 717 N N . GLY A 1 98 ? -28.203 12.547 2.887 1 42.81 98 GLY A N 1
ATOM 718 C CA . GLY A 1 98 ? -28.453 12.898 4.273 1 42.81 98 GLY A CA 1
ATOM 719 C C . GLY A 1 98 ? -27.219 13.391 5 1 42.81 98 GLY A C 1
ATOM 720 O O . GLY A 1 98 ? -26.094 13.266 4.492 1 42.81 98 GLY A O 1
ATOM 721 N N . PRO A 1 99 ? -27.219 14.289 5.984 1 48.16 99 PRO A N 1
ATOM 722 C CA . PRO A 1 99 ? -26.156 14.922 6.766 1 48.16 99 PRO A CA 1
ATOM 723 C C . PRO A 1 99 ? -25.016 13.961 7.105 1 48.16 99 PRO A C 1
ATOM 725 O O . PRO A 1 99 ? -25.266 12.828 7.516 1 48.16 99 PRO A O 1
ATOM 728 N N . ASN A 1 100 ? -23.719 14.094 6.504 1 62.09 100 ASN A N 1
ATOM 729 C CA . ASN A 1 100 ? -22.516 13.406 6.938 1 62.09 100 ASN A CA 1
ATOM 730 C C . ASN A 1 100 ? -22.422 13.328 8.461 1 62.09 100 ASN A C 1
ATOM 732 O O . ASN A 1 100 ? -22.672 14.32 9.156 1 62.09 100 ASN A O 1
ATOM 736 N N . ARG A 1 101 ? -22.594 12.164 8.961 1 75.38 101 ARG A N 1
ATOM 737 C CA . ARG A 1 101 ? -22.531 11.938 10.406 1 75.38 101 ARG A CA 1
ATOM 738 C C . ARG A 1 101 ? -21.172 11.367 10.812 1 75.38 101 ARG A C 1
ATOM 740 O O . ARG A 1 101 ? -20.547 10.633 10.039 1 75.38 101 ARG A O 1
ATOM 747 N N . LEU A 1 102 ? -20.656 11.945 11.875 1 82.69 102 LEU A N 1
ATOM 748 C CA . LEU A 1 102 ? -19.406 11.484 12.461 1 82.69 102 LEU A CA 1
ATOM 749 C C . LEU A 1 102 ? -19.656 10.484 13.578 1 82.69 102 LEU A C 1
ATOM 751 O O . LEU A 1 102 ? -20.562 10.688 14.406 1 82.69 102 LEU A O 1
ATOM 755 N N . TYR A 1 103 ? -18.922 9.414 13.531 1 82.69 103 TYR A N 1
ATOM 756 C CA . TYR A 1 103 ? -19.078 8.383 14.555 1 82.69 103 TYR A CA 1
ATOM 757 C C . TYR A 1 103 ? -17.734 8.047 15.195 1 82.69 103 TYR A C 1
ATOM 759 O O . TYR A 1 103 ? -16.688 8.211 14.578 1 82.69 103 TYR A O 1
ATOM 767 N N . GLY A 1 104 ? -17.781 7.652 16.5 1 84.69 104 GLY A N 1
ATOM 768 C CA . GLY A 1 104 ? -16.594 7.109 17.141 1 84.69 104 GLY A CA 1
ATOM 769 C C . GLY A 1 104 ? -15.93 8.102 18.078 1 84.69 104 GLY A C 1
ATOM 770 O O . GLY A 1 104 ? -14.953 7.762 18.75 1 84.69 104 GLY A O 1
ATOM 771 N N . VAL A 1 105 ? -16.438 9.305 18.172 1 82.69 105 VAL A N 1
ATOM 772 C CA . VAL A 1 105 ? -15.797 10.32 19 1 82.69 105 VAL A CA 1
ATOM 773 C C . VAL A 1 105 ? -15.859 9.906 20.469 1 82.69 105 VAL A C 1
ATOM 775 O O . VAL A 1 105 ? -14.906 10.133 21.219 1 82.69 105 VAL A O 1
ATOM 778 N N . ASP A 1 106 ? -16.859 9.242 20.844 1 79.06 106 ASP A N 1
ATOM 779 C CA . ASP A 1 106 ? -17 8.805 22.234 1 79.06 106 ASP A CA 1
ATOM 780 C C . ASP A 1 106 ? -16.016 7.68 22.547 1 79.06 106 ASP A C 1
ATOM 782 O O . ASP A 1 106 ? -15.477 7.617 23.656 1 79.06 106 ASP A O 1
ATOM 786 N N . SER A 1 107 ? -15.852 6.859 21.578 1 81.31 107 SER A N 1
ATOM 787 C CA . SER A 1 107 ? -14.906 5.762 21.781 1 81.31 107 SER A CA 1
ATOM 788 C C . SER A 1 107 ? -13.477 6.277 21.891 1 81.31 107 SER A C 1
ATOM 790 O O . SER A 1 107 ? -12.648 5.668 22.562 1 81.31 107 SER A O 1
ATOM 792 N N . LEU A 1 108 ? -13.242 7.348 21.312 1 82.75 108 LEU A N 1
ATOM 793 C CA . LEU A 1 108 ? -11.93 7.973 21.406 1 82.75 108 LEU A CA 1
ATOM 794 C C . LEU A 1 108 ? -11.68 8.492 22.812 1 82.75 108 LEU A C 1
ATOM 796 O O . LEU A 1 108 ? -10.562 8.391 23.328 1 82.75 108 LEU A O 1
ATOM 800 N N . ALA A 1 109 ? -12.688 8.945 23.359 1 74.88 109 ALA A N 1
ATOM 801 C CA . ALA A 1 109 ? -12.586 9.57 24.672 1 74.88 109 ALA A CA 1
ATOM 802 C C . ALA A 1 109 ? -12.508 8.516 25.781 1 74.88 109 ALA A C 1
ATOM 804 O O . ALA A 1 109 ? -11.93 8.758 26.844 1 74.88 109 ALA A O 1
ATOM 805 N N . SER A 1 110 ? -13.18 7.355 25.438 1 71.38 110 SER A N 1
ATOM 806 C CA . SER A 1 110 ? -13.195 6.258 26.406 1 71.38 110 SER A CA 1
ATOM 807 C C . SER A 1 110 ? -12.836 4.934 25.75 1 71.38 110 SER A C 1
ATOM 809 O O . SER A 1 110 ? -13.711 4.105 25.5 1 71.38 110 SER A O 1
ATOM 811 N N . PRO A 1 111 ? -11.555 4.863 25.578 1 66.06 111 PRO A N 1
ATOM 812 C CA . PRO A 1 111 ? -11.148 3.658 24.859 1 66.06 111 PRO A CA 1
ATOM 813 C C . PRO A 1 111 ? -11.398 2.377 25.641 1 66.06 111 PRO A C 1
ATOM 815 O O . PRO A 1 111 ? -11.219 2.359 26.875 1 66.06 111 PRO A O 1
ATOM 818 N N . ALA A 1 112 ? -11.992 1.443 24.922 1 61.28 112 ALA A N 1
ATOM 819 C CA . ALA A 1 112 ? -12.242 0.153 25.562 1 61.28 112 ALA A CA 1
ATOM 820 C C . ALA A 1 112 ? -10.93 -0.565 25.875 1 61.28 112 ALA A C 1
ATOM 822 O O . ALA A 1 112 ? -9.969 -0.486 25.094 1 61.28 112 ALA A O 1
ATOM 823 N N . THR A 1 113 ? -10.812 -0.928 27.125 1 62.59 113 THR A N 1
ATOM 824 C CA . THR A 1 113 ? -9.609 -1.646 27.531 1 62.59 113 THR A CA 1
ATOM 825 C C . THR A 1 113 ? -9.805 -3.152 27.391 1 62.59 113 THR A C 1
ATOM 827 O O . THR A 1 113 ? -10.883 -3.678 27.688 1 62.59 113 THR A O 1
ATOM 830 N N . SER A 1 114 ? -9.133 -3.693 26.453 1 64.31 114 SER A N 1
ATOM 831 C CA . SER A 1 114 ? -9.18 -5.148 26.359 1 64.31 114 SER A CA 1
ATOM 832 C C . SER A 1 114 ? -7.832 -5.766 26.734 1 64.31 114 SER A C 1
ATOM 834 O O . SER A 1 114 ? -6.781 -5.227 26.375 1 64.31 114 SER A O 1
ATOM 836 N N . ASN A 1 115 ? -7.93 -6.766 27.469 1 60.84 115 ASN A N 1
ATOM 837 C CA . ASN A 1 115 ? -6.734 -7.512 27.844 1 60.84 115 ASN A CA 1
ATOM 838 C C . ASN A 1 115 ? -6.086 -8.188 26.641 1 60.84 115 ASN A C 1
ATOM 840 O O . ASN A 1 115 ? -4.887 -8.469 26.656 1 60.84 115 ASN A O 1
ATOM 844 N N . SER A 1 116 ? -6.836 -8.516 25.75 1 65.5 116 SER A N 1
ATOM 845 C CA . SER A 1 116 ? -6.289 -9.234 24.609 1 65.5 116 SER A CA 1
ATOM 846 C C . SER A 1 116 ? -5.734 -8.273 23.562 1 65.5 116 SER A C 1
ATOM 848 O O . SER A 1 116 ? -5.09 -8.703 22.609 1 65.5 116 SER A O 1
ATOM 850 N N . GLY A 1 117 ? -5.871 -7.133 23.875 1 74.81 117 GLY A N 1
ATOM 851 C CA . GLY A 1 117 ? -5.344 -6.152 22.938 1 74.81 117 GLY A CA 1
ATOM 852 C C . GLY A 1 117 ? -6.332 -5.77 21.844 1 74.81 117 GLY A C 1
ATOM 853 O O . GLY A 1 117 ? -7.113 -6.605 21.391 1 74.81 117 GLY A O 1
ATOM 854 N N . ASP A 1 118 ? -6.477 -4.516 21.578 1 78.94 118 ASP A N 1
ATOM 855 C CA . ASP A 1 118 ? -7.336 -3.986 20.531 1 78.94 118 ASP A CA 1
ATOM 856 C C . ASP A 1 118 ? -6.652 -2.838 19.781 1 78.94 118 ASP A C 1
ATOM 858 O O . ASP A 1 118 ? -5.664 -2.283 20.266 1 78.94 118 ASP A O 1
ATOM 862 N N . MET A 1 119 ? -7.16 -2.674 18.688 1 80.12 119 MET A N 1
ATOM 863 C CA . MET A 1 119 ? -6.711 -1.471 17.984 1 80.12 119 MET A CA 1
ATOM 864 C C . MET A 1 119 ? -7.32 -0.221 18.625 1 80.12 119 MET A C 1
ATOM 866 O O . MET A 1 119 ? -8.43 -0.266 19.156 1 80.12 119 MET A O 1
ATOM 870 N N . SER A 1 120 ? -6.562 0.8 18.531 1 79.69 120 SER A N 1
ATOM 871 C CA . SER A 1 120 ? -7.07 2.059 19.062 1 79.69 120 SER A CA 1
ATOM 872 C C . SER A 1 120 ? -8.297 2.533 18.297 1 79.69 120 SER A C 1
ATOM 874 O O . SER A 1 120 ? -8.438 2.252 17.109 1 79.69 120 SER A O 1
ATOM 876 N N . SER A 1 121 ? -9.062 3.266 19 1 82.19 121 SER A N 1
ATOM 877 C CA . SER A 1 121 ? -10.297 3.766 18.391 1 82.19 121 SER A CA 1
ATOM 878 C C . SER A 1 121 ? -10.016 4.844 17.359 1 82.19 121 SER A C 1
ATOM 880 O O . SER A 1 121 ? -8.93 5.43 17.344 1 82.19 121 SER A O 1
ATOM 882 N N . GLY A 1 122 ? -10.969 5.004 16.469 1 89.31 122 GLY A N 1
ATOM 883 C CA . GLY A 1 122 ? -10.938 6.035 15.445 1 89.31 122 GLY A CA 1
ATOM 884 C C . GLY A 1 122 ? -12.305 6.613 15.133 1 89.31 122 GLY A C 1
ATOM 885 O O . GLY A 1 122 ? -13.273 6.344 15.844 1 89.31 122 GLY A O 1
ATOM 886 N N . ILE A 1 123 ? -12.289 7.512 14.188 1 89.44 123 ILE A N 1
ATOM 887 C CA . ILE A 1 123 ? -13.531 8.172 13.797 1 89.44 123 ILE A CA 1
ATOM 888 C C . ILE A 1 123 ? -13.922 7.742 12.391 1 89.44 123 ILE A C 1
ATOM 890 O O . ILE A 1 123 ? -13.062 7.551 11.531 1 89.44 123 ILE A O 1
ATOM 894 N N . PHE A 1 124 ? -15.242 7.566 12.227 1 88.88 124 PHE A N 1
ATOM 895 C CA . PHE A 1 124 ? -15.812 7.262 10.922 1 88.88 124 PHE A CA 1
ATOM 896 C C . PHE A 1 124 ? -16.672 8.414 10.422 1 88.88 124 PHE A C 1
ATOM 898 O O . PHE A 1 124 ? -17.516 8.938 11.148 1 88.88 124 PHE A O 1
ATOM 905 N N . LEU A 1 125 ? -16.359 8.789 9.266 1 86.69 125 LEU A N 1
ATOM 906 C CA . LEU A 1 125 ? -17.203 9.75 8.578 1 86.69 125 LEU A CA 1
ATOM 907 C C . LEU A 1 125 ? -18.078 9.055 7.531 1 86.69 125 LEU A C 1
ATOM 909 O O . LEU A 1 125 ? -17.562 8.383 6.641 1 86.69 125 LEU A O 1
ATOM 913 N N . GLU A 1 126 ? -19.328 9.203 7.664 1 83.88 126 GLU A N 1
ATOM 914 C CA . GLU A 1 126 ? -20.25 8.602 6.703 1 83.88 126 GLU A CA 1
ATOM 915 C C . GLU A 1 126 ? -20.406 9.492 5.469 1 83.88 126 GLU A C 1
ATOM 917 O O . GLU A 1 126 ? -20.688 10.68 5.586 1 83.88 126 GLU A O 1
ATOM 922 N N . LYS A 1 127 ? -20.125 8.945 4.254 1 77.56 127 LYS A N 1
ATOM 923 C CA . LYS A 1 127 ? -20.25 9.68 2.998 1 77.56 127 LYS A CA 1
ATOM 924 C C . LYS A 1 127 ? -21.484 9.242 2.219 1 77.56 127 LYS A C 1
ATOM 926 O O . LYS A 1 127 ? -21.672 9.633 1.065 1 77.56 127 LYS A O 1
ATOM 931 N N . GLY A 1 128 ? -22.344 8.492 2.719 1 71.38 128 GLY A N 1
ATOM 932 C CA . GLY A 1 128 ? -23.547 8.031 2.041 1 71.38 128 GLY A CA 1
ATOM 933 C C . GLY A 1 128 ? -23.344 6.738 1.274 1 71.38 128 GLY A C 1
ATOM 934 O O . GLY A 1 128 ? -22.203 6.359 0.977 1 71.38 128 GLY A O 1
ATOM 935 N N . ARG A 1 129 ? -24.359 6.066 0.961 1 68.38 129 ARG A N 1
ATOM 936 C CA . ARG A 1 129 ? -24.422 4.863 0.136 1 68.38 129 ARG A CA 1
ATOM 937 C C . ARG A 1 129 ? -23.422 3.818 0.609 1 68.38 129 ARG A C 1
ATOM 939 O O . ARG A 1 129 ? -22.734 3.191 -0.205 1 68.38 129 ARG A O 1
ATOM 946 N N . GLY A 1 130 ? -23.234 3.803 1.873 1 71.81 130 GLY A N 1
ATOM 947 C CA . GLY A 1 130 ? -22.375 2.768 2.42 1 71.81 130 GLY A CA 1
ATOM 948 C C . GLY A 1 130 ? -20.906 3.158 2.43 1 71.81 130 GLY A C 1
ATOM 949 O O . GLY A 1 130 ? -20.062 2.395 2.9 1 71.81 130 GLY A O 1
ATOM 950 N N . ASN A 1 131 ? -20.641 4.367 2.035 1 82.12 131 ASN A N 1
ATOM 951 C CA . ASN A 1 131 ? -19.25 4.828 2.014 1 82.12 131 ASN A CA 1
ATOM 952 C C . ASN A 1 131 ? -18.891 5.559 3.303 1 82.12 131 ASN A C 1
ATOM 954 O O . ASN A 1 131 ? -19.75 6.141 3.959 1 82.12 131 ASN A O 1
ATOM 958 N N . SER A 1 132 ? -17.688 5.32 3.66 1 88 132 SER A N 1
ATOM 959 C CA . SER A 1 132 ? -17.172 5.969 4.867 1 88 132 SER A CA 1
ATOM 960 C C . SER A 1 132 ? -15.703 6.332 4.715 1 88 132 SER A C 1
ATOM 962 O O . SER A 1 132 ? -15.047 5.906 3.764 1 88 132 SER A O 1
ATOM 964 N N . GLN A 1 133 ? -15.312 7.18 5.523 1 89.88 133 GLN A N 1
ATOM 965 C CA . GLN A 1 133 ? -13.898 7.516 5.68 1 89.88 133 GLN A CA 1
ATOM 966 C C . GLN A 1 133 ? -13.438 7.281 7.117 1 89.88 133 GLN A C 1
ATOM 968 O O . GLN A 1 133 ? -14.148 7.621 8.062 1 89.88 133 GLN A O 1
ATOM 973 N N . PHE A 1 134 ? -12.328 6.691 7.254 1 92.75 134 PHE A N 1
ATOM 974 C CA . PHE A 1 134 ? -11.82 6.367 8.586 1 92.75 134 PHE A CA 1
ATOM 975 C C . PHE A 1 134 ? -10.633 7.254 8.945 1 92.75 134 PHE A C 1
ATOM 977 O O . PHE A 1 134 ? -9.734 7.461 8.125 1 92.75 134 PHE A O 1
ATOM 984 N N . PHE A 1 135 ? -10.617 7.773 10.133 1 92.5 135 PHE A N 1
ATOM 985 C CA . PHE A 1 135 ? -9.508 8.508 10.742 1 92.5 135 PHE A CA 1
ATOM 986 C C . PHE A 1 135 ? -9.094 7.855 12.055 1 92.5 135 PHE A C 1
ATOM 988 O O . PHE A 1 135 ? -9.906 7.703 12.969 1 92.5 135 PHE A O 1
ATOM 995 N N . GLY A 1 136 ? -7.852 7.508 12.141 1 93.38 136 GLY A N 1
ATOM 996 C CA . GLY A 1 136 ? -7.344 6.879 13.352 1 93.38 136 GLY A CA 1
ATOM 997 C C . GLY A 1 136 ? -7.035 7.875 14.453 1 93.38 136 GLY A C 1
ATOM 998 O O . GLY A 1 136 ? -7.164 9.086 14.258 1 93.38 136 GLY A O 1
ATOM 999 N N . PHE A 1 137 ? -6.625 7.406 15.531 1 92.56 137 PHE A N 1
ATOM 1000 C CA . PHE A 1 137 ? -6.434 8.195 16.75 1 92.56 137 PHE A CA 1
ATOM 1001 C C . PHE A 1 137 ? -5.426 9.312 16.516 1 92.56 137 PHE A C 1
ATOM 1003 O O . PHE A 1 137 ? -5.617 10.438 16.969 1 92.56 137 PHE A O 1
ATOM 1010 N N . THR A 1 138 ? -4.336 9.008 15.859 1 92.88 138 THR A N 1
ATOM 1011 C CA . THR A 1 138 ? -3.248 9.969 15.711 1 92.88 138 THR A CA 1
ATOM 1012 C C . THR A 1 138 ? -3.584 11.008 14.648 1 92.88 138 THR A C 1
ATOM 1014 O O . THR A 1 138 ? -2.828 11.961 14.445 1 92.88 138 THR A O 1
ATOM 1017 N N . SER A 1 139 ? -4.715 10.906 14.039 1 92 139 SER A N 1
ATOM 1018 C CA . SER A 1 139 ? -5.07 11.805 12.945 1 92 139 SER A CA 1
ATOM 1019 C C . SER A 1 139 ? -5.387 13.203 13.461 1 92 139 SER A C 1
ATOM 1021 O O . SER A 1 139 ? -5.746 13.375 14.633 1 92 139 SER A O 1
ATOM 1023 N N . THR A 1 140 ? -5.23 14.133 12.555 1 88.44 140 THR A N 1
ATOM 1024 C CA . THR A 1 140 ? -5.602 15.508 12.867 1 88.44 140 THR A CA 1
ATOM 1025 C C . THR A 1 140 ? -7.09 15.602 13.195 1 88.44 140 THR A C 1
ATOM 1027 O O . THR A 1 140 ? -7.477 16.281 14.148 1 88.44 140 THR A O 1
ATOM 1030 N N . ALA A 1 141 ? -7.922 14.906 12.5 1 87.62 141 ALA A N 1
ATOM 1031 C CA . ALA A 1 141 ? -9.367 14.945 12.711 1 87.62 141 ALA A CA 1
ATOM 1032 C C . ALA A 1 141 ? -9.742 14.375 14.078 1 87.62 141 ALA A C 1
ATOM 1034 O O . ALA A 1 141 ? -10.586 14.938 14.781 1 87.62 141 ALA A O 1
ATOM 1035 N N . ALA A 1 142 ? -9.133 13.305 14.406 1 90.62 142 ALA A N 1
ATOM 1036 C CA . ALA A 1 142 ? -9.438 12.672 15.688 1 90.62 142 ALA A CA 1
ATOM 1037 C C . ALA A 1 142 ? -8.977 13.547 16.859 1 90.62 142 ALA A C 1
ATOM 1039 O O . ALA A 1 142 ? -9.648 13.633 17.875 1 90.62 142 ALA A O 1
ATOM 1040 N N . THR A 1 143 ? -7.852 14.141 16.719 1 90.44 143 THR A N 1
ATOM 1041 C CA . THR A 1 143 ? -7.32 15 17.781 1 90.44 143 THR A CA 1
ATOM 1042 C C . THR A 1 143 ? -8.242 16.188 18.016 1 90.44 143 THR A C 1
ATOM 1044 O O . THR A 1 143 ? -8.578 16.5 19.156 1 90.44 143 THR A O 1
ATOM 1047 N N . ILE A 1 144 ? -8.625 16.781 16.969 1 87.81 144 ILE A N 1
ATOM 1048 C CA . ILE A 1 144 ? -9.477 17.953 17.109 1 87.81 144 ILE A CA 1
ATOM 1049 C C . ILE A 1 144 ? -10.844 17.547 17.672 1 87.81 144 ILE A C 1
ATOM 1051 O O . ILE A 1 144 ? -11.422 18.25 18.5 1 87.81 144 ILE A O 1
ATOM 1055 N N . ALA A 1 145 ? -11.352 16.484 17.172 1 87 145 ALA A N 1
ATOM 1056 C CA . ALA A 1 145 ? -12.633 15.992 17.656 1 87 145 ALA A CA 1
ATOM 1057 C C . ALA A 1 145 ? -12.578 15.703 19.156 1 87 145 ALA A C 1
ATOM 1059 O O . ALA A 1 145 ? -13.508 16.016 19.891 1 87 145 ALA A O 1
ATOM 1060 N N . LEU A 1 146 ? -11.555 15.117 19.562 1 89.38 146 LEU A N 1
ATOM 1061 C CA . LEU A 1 146 ? -11.398 14.773 20.969 1 89.38 146 LEU A CA 1
ATOM 1062 C C . LEU A 1 146 ? -11.227 16.031 21.812 1 89.38 146 LEU A C 1
ATOM 1064 O O . LEU A 1 146 ? -11.742 16.109 22.938 1 89.38 146 LEU A O 1
ATOM 1068 N N . CYS A 1 147 ? -10.469 17 21.328 1 88.94 147 CYS A N 1
ATOM 1069 C CA . CYS A 1 147 ? -10.289 18.25 22.047 1 88.94 147 CYS A CA 1
ATOM 1070 C C . CYS A 1 147 ? -11.625 18.969 22.234 1 88.94 147 CYS A C 1
ATOM 1072 O O . CYS A 1 147 ? -11.906 19.453 23.328 1 88.94 147 CYS A O 1
ATOM 1074 N N . ILE A 1 148 ? -12.383 18.969 21.25 1 86.12 148 ILE A N 1
ATOM 1075 C CA . ILE A 1 148 ? -13.68 19.625 21.312 1 86.12 148 ILE A CA 1
ATOM 1076 C C . ILE A 1 148 ? -14.594 18.875 22.281 1 86.12 148 ILE A C 1
ATOM 1078 O O . ILE A 1 148 ? -15.281 19.5 23.109 1 86.12 148 ILE A O 1
ATOM 1082 N N . ARG A 1 149 ? -14.594 17.609 22.172 1 85.44 149 ARG A N 1
ATOM 1083 C CA . ARG A 1 149 ? -15.422 16.797 23.047 1 85.44 149 ARG A CA 1
ATOM 1084 C C . ARG A 1 149 ? -15.039 17 24.516 1 85.44 149 ARG A C 1
ATOM 1086 O O . ARG A 1 149 ? -15.906 17.188 25.375 1 85.44 149 ARG A O 1
ATOM 1093 N N . GLN A 1 150 ? -13.828 17 24.797 1 86.06 150 GLN A N 1
ATOM 1094 C CA . GLN A 1 150 ? -13.344 17.156 26.172 1 86.06 150 GLN A CA 1
ATOM 1095 C C . GLN A 1 150 ? -13.609 18.562 26.688 1 86.06 150 GLN A C 1
ATOM 1097 O O . GLN A 1 150 ? -13.859 18.766 27.875 1 86.06 150 GLN A O 1
ATOM 1102 N N . ALA A 1 151 ? -13.539 19.484 25.781 1 83.88 151 ALA A N 1
ATOM 1103 C CA . ALA A 1 151 ? -13.844 20.859 26.156 1 83.88 151 ALA A CA 1
ATOM 1104 C C . ALA A 1 151 ? -15.328 21.031 26.453 1 83.88 151 ALA A C 1
ATOM 1106 O O . ALA A 1 151 ? -15.695 21.781 27.359 1 83.88 151 ALA A O 1
ATOM 1107 N N . THR A 1 152 ? -16.156 20.359 25.688 1 78.44 152 THR A N 1
ATOM 1108 C CA . THR A 1 152 ? -17.609 20.453 25.875 1 78.44 152 THR A CA 1
ATOM 1109 C C . THR A 1 152 ? -18.031 19.766 27.156 1 78.44 152 THR A C 1
ATOM 1111 O O . THR A 1 152 ? -19.031 20.172 27.781 1 78.44 152 THR A O 1
ATOM 1114 N N . ASP A 1 153 ? -17.375 18.766 27.453 1 72.56 153 ASP A N 1
ATOM 1115 C CA . ASP A 1 153 ? -17.703 18.062 28.703 1 72.56 153 ASP A CA 1
ATOM 1116 C C . ASP A 1 153 ? -17.531 18.984 29.906 1 72.56 153 ASP A C 1
ATOM 1118 O O . ASP A 1 153 ? -18.219 18.828 30.906 1 72.56 153 ASP A O 1
ATOM 1122 N N . THR A 1 154 ? -16.703 19.953 29.656 1 66.19 154 THR A N 1
ATOM 1123 C CA . THR A 1 154 ? -16.422 20.844 30.766 1 66.19 154 THR A CA 1
ATOM 1124 C C . THR A 1 154 ? -17.266 22.109 30.672 1 66.19 154 THR A C 1
ATOM 1126 O O . THR A 1 154 ? -17.875 22.547 31.641 1 66.19 154 THR A O 1
ATOM 1129 N N . HIS A 1 155 ? -17.141 22.656 29.297 1 62.38 155 HIS A N 1
ATOM 1130 C CA . HIS A 1 155 ? -17.875 23.906 29.109 1 62.38 155 HIS A CA 1
ATOM 1131 C C . HIS A 1 155 ? -18.781 23.828 27.891 1 62.38 155 HIS A C 1
ATOM 1133 O O . HIS A 1 155 ? -18.359 23.391 26.812 1 62.38 155 HIS A O 1
ATOM 1139 N N . HIS A 1 156 ? -19.953 23.594 27.984 1 56.31 156 HIS A N 1
ATOM 1140 C CA . HIS A 1 156 ? -21 23.344 26.984 1 56.31 156 HIS A CA 1
ATOM 1141 C C . HIS A 1 156 ? -21.031 24.469 25.953 1 56.31 156 HIS A C 1
ATOM 1143 O O . HIS A 1 156 ? -22.109 24.828 25.469 1 56.31 156 HIS A O 1
ATOM 1149 N N . ARG A 1 157 ? -20.016 25.016 25.656 1 57.19 157 ARG A N 1
ATOM 1150 C CA . ARG A 1 157 ? -20.156 26.203 24.812 1 57.19 157 ARG A CA 1
ATOM 1151 C C . ARG A 1 157 ? -20.016 25.859 23.344 1 57.19 157 ARG A C 1
ATOM 1153 O O . ARG A 1 157 ? -20.562 26.562 22.484 1 57.19 157 ARG A O 1
ATOM 1160 N N . LEU A 1 158 ? -19.188 24.953 22.969 1 62.72 158 LEU A N 1
ATOM 1161 C CA . LEU A 1 158 ? -19.094 24.578 21.547 1 62.72 158 LEU A CA 1
ATOM 1162 C C . LEU A 1 158 ? -19.906 23.312 21.281 1 62.72 158 LEU A C 1
ATOM 1164 O O . LEU A 1 158 ? -19.734 22.281 21.938 1 62.72 158 LEU A O 1
ATOM 1168 N N . ALA A 1 159 ? -21.125 23.578 20.641 1 52.69 159 ALA A N 1
ATOM 1169 C CA . ALA A 1 159 ? -21.922 22.391 20.328 1 52.69 159 ALA A CA 1
ATOM 1170 C C . ALA A 1 159 ? -21.188 21.453 19.375 1 52.69 159 ALA A C 1
ATOM 1172 O O . ALA A 1 159 ? -20.625 21.906 18.375 1 52.69 159 ALA A O 1
ATOM 1173 N N . ASP A 1 160 ? -21.031 20.219 19.812 1 56.53 160 ASP A N 1
ATOM 1174 C CA . ASP A 1 160 ? -20.297 19.156 19.141 1 56.53 160 ASP A CA 1
ATOM 1175 C C . ASP A 1 160 ? -20.672 19.062 17.672 1 56.53 160 ASP A C 1
ATOM 1177 O O . ASP A 1 160 ? -19.797 18.953 16.812 1 56.53 160 ASP A O 1
ATOM 1181 N N . SER A 1 161 ? -21.922 19.219 17.422 1 51.59 161 SER A N 1
ATOM 1182 C CA . SER A 1 161 ? -22.406 18.922 16.078 1 51.59 161 SER A CA 1
ATOM 1183 C C . SER A 1 161 ? -21.938 19.984 15.078 1 51.59 161 SER A C 1
ATOM 1185 O O . SER A 1 161 ? -21.547 19.641 13.961 1 51.59 161 SER A O 1
ATOM 1187 N N . GLU A 1 162 ? -21.969 21.156 15.523 1 57.25 162 GLU A N 1
ATOM 1188 C CA . GLU A 1 162 ? -21.594 22.219 14.602 1 57.25 162 GLU A CA 1
ATOM 1189 C C . GLU A 1 162 ? -20.078 22.328 14.469 1 57.25 162 GLU A C 1
ATOM 1191 O O . GLU A 1 162 ? -19.562 22.578 13.383 1 57.25 162 GLU A O 1
ATOM 1196 N N . SER A 1 163 ? -19.5 21.984 15.57 1 61.59 163 SER A N 1
ATOM 1197 C CA . SER A 1 163 ? -18.062 22.172 15.625 1 61.59 163 SER A CA 1
ATOM 1198 C C . SER A 1 163 ? -17.328 21.094 14.836 1 61.59 163 SER A C 1
ATOM 1200 O O . SER A 1 163 ? -16.234 21.328 14.32 1 61.59 163 SER A O 1
ATOM 1202 N N . LEU A 1 164 ? -18.047 20.016 14.734 1 70.94 164 LEU A N 1
ATOM 1203 C CA . LEU A 1 164 ? -17.359 18.922 14.047 1 70.94 164 LEU A CA 1
ATOM 1204 C C . LEU A 1 164 ? -17.75 18.891 12.578 1 70.94 164 LEU A C 1
ATOM 1206 O O . LEU A 1 164 ? -17.234 18.047 11.82 1 70.94 164 LEU A O 1
ATOM 1210 N N . ARG A 1 165 ? -18.5 19.859 12.258 1 67.62 165 ARG A N 1
ATOM 1211 C CA . ARG A 1 165 ? -18.953 19.953 10.875 1 67.62 165 ARG A CA 1
ATOM 1212 C C . ARG A 1 165 ? -17.781 20.141 9.914 1 67.62 165 ARG A C 1
ATOM 1214 O O . ARG A 1 165 ? -17.844 19.719 8.766 1 67.62 165 ARG A O 1
ATOM 1221 N N . PHE A 1 166 ? -16.812 20.719 10.461 1 67.88 166 PHE A N 1
ATOM 1222 C CA . PHE A 1 166 ? -15.664 20.969 9.609 1 67.88 166 PHE A CA 1
ATOM 1223 C C . PHE A 1 166 ? -15.07 19.672 9.102 1 67.88 166 PHE A C 1
ATOM 1225 O O . PHE A 1 166 ? -14.617 19.578 7.961 1 67.88 166 PHE A O 1
ATOM 1232 N N . ILE A 1 167 ? -15.125 18.703 9.914 1 71.12 167 ILE A N 1
ATOM 1233 C CA . ILE A 1 167 ? -14.586 17.406 9.5 1 71.12 167 ILE A CA 1
ATOM 1234 C C . ILE A 1 167 ? -15.438 16.828 8.367 1 71.12 167 ILE A C 1
ATOM 1236 O O . ILE A 1 167 ? -14.906 16.281 7.406 1 71.12 167 ILE A O 1
ATOM 1240 N N . MET A 1 168 ? -16.672 17.094 8.477 1 71.69 168 MET A N 1
ATOM 1241 C CA . MET A 1 168 ? -17.625 16.578 7.5 1 71.69 168 MET A CA 1
ATOM 1242 C C . MET A 1 168 ? -17.5 17.297 6.168 1 71.69 168 MET A C 1
ATOM 1244 O O . MET A 1 168 ? -17.562 16.688 5.105 1 71.69 168 MET A O 1
ATOM 1248 N N . ASP A 1 169 ? -17.25 18.5 6.293 1 66.19 169 ASP A N 1
ATOM 1249 C CA . ASP A 1 169 ? -17.219 19.328 5.09 1 66.19 169 ASP A CA 1
ATOM 1250 C C . ASP A 1 169 ? -15.875 19.172 4.371 1 66.19 169 ASP A C 1
ATOM 1252 O O . ASP A 1 169 ? -15.805 19.281 3.145 1 66.19 169 ASP A O 1
ATOM 1256 N N . CYS A 1 170 ? -14.875 18.922 5.129 1 62.59 170 CYS A N 1
ATOM 1257 C CA . CYS A 1 170 ? -13.531 18.875 4.559 1 62.59 170 CYS A CA 1
ATOM 1258 C C . CYS A 1 170 ? -13.25 17.516 3.928 1 62.59 170 CYS A C 1
ATOM 1260 O O . CYS A 1 170 ? -12.383 17.406 3.059 1 62.59 170 CYS A O 1
ATOM 1262 N N . SER A 1 171 ? -14.062 16.609 4.301 1 61.75 171 SER A N 1
ATOM 1263 C CA . SER A 1 171 ? -13.711 15.25 3.924 1 61.75 171 SER A CA 1
ATOM 1264 C C . SER A 1 171 ? -13.773 15.062 2.41 1 61.75 171 SER A C 1
ATOM 1266 O O . SER A 1 171 ? -12.82 14.586 1.801 1 61.75 171 SER A O 1
ATOM 1268 N N . PRO A 1 172 ? -14.781 15.461 1.811 1 56.78 172 PRO A N 1
ATOM 1269 C CA . PRO A 1 172 ? -14.789 15.25 0.36 1 56.78 172 PRO A CA 1
ATOM 1270 C C . PRO A 1 172 ? -13.68 16.031 -0.354 1 56.78 172 PRO A C 1
ATOM 1272 O O . PRO A 1 172 ? -13.164 15.57 -1.379 1 56.78 172 PRO A O 1
ATOM 1275 N N . MET A 1 173 ? -13.375 17.031 0.265 1 54.19 173 MET A N 1
ATOM 1276 C CA . MET A 1 173 ? -12.352 17.875 -0.352 1 54.19 173 MET A CA 1
ATOM 1277 C C . MET A 1 173 ? -10.969 17.25 -0.191 1 54.19 173 MET A C 1
ATOM 1279 O O . MET A 1 173 ? -10.102 17.438 -1.047 1 54.19 173 MET A O 1
ATOM 1283 N N . CYS A 1 174 ? -10.977 16.484 0.772 1 59.06 174 CYS A N 1
ATOM 1284 C CA . CYS A 1 174 ? -9.648 15.969 1.085 1 59.06 174 CYS A CA 1
ATOM 1285 C C . CYS A 1 174 ? -9.461 14.57 0.517 1 59.06 174 CYS A C 1
ATOM 1287 O O . CYS A 1 174 ? -8.328 14.125 0.323 1 59.06 174 CYS A O 1
ATOM 1289 N N . ASP A 1 175 ? -10.57 14.023 0.154 1 69.5 175 ASP A N 1
ATOM 1290 C CA . ASP A 1 175 ? -10.453 12.602 -0.154 1 69.5 175 ASP A CA 1
ATOM 1291 C C . ASP A 1 175 ? -10.711 12.336 -1.636 1 69.5 175 ASP A C 1
ATOM 1293 O O . ASP A 1 175 ? -10.586 11.203 -2.1 1 69.5 175 ASP A O 1
ATOM 1297 N N . GLU A 1 176 ? -11.062 13.398 -2.33 1 72.5 176 GLU A N 1
ATOM 1298 C CA . GLU A 1 176 ? -11.383 13.156 -3.732 1 72.5 176 GLU A CA 1
ATOM 1299 C C . GLU A 1 176 ? -10.609 14.094 -4.648 1 72.5 176 GLU A C 1
ATOM 1301 O O . GLU A 1 176 ? -10.289 15.219 -4.258 1 72.5 176 GLU A O 1
ATOM 1306 N N . ILE A 1 177 ? -10.148 13.469 -5.742 1 69.44 177 ILE A N 1
ATOM 1307 C CA . ILE A 1 177 ? -9.555 14.281 -6.793 1 69.44 177 ILE A CA 1
ATOM 1308 C C . ILE A 1 177 ? -10.578 14.539 -7.895 1 69.44 177 ILE A C 1
ATOM 1310 O O . ILE A 1 177 ? -11.094 13.602 -8.5 1 69.44 177 ILE A O 1
ATOM 1314 N N . PRO A 1 178 ? -10.945 15.703 -7.93 1 62.91 178 PRO A N 1
ATOM 1315 C CA . PRO A 1 178 ? -11.859 15.969 -9.039 1 62.91 178 PRO A CA 1
ATOM 1316 C C . PRO A 1 178 ? -11.203 15.766 -10.406 1 62.91 178 PRO A C 1
ATOM 1318 O O . PRO A 1 178 ? -10.055 16.172 -10.609 1 62.91 178 PRO A O 1
ATOM 1321 N N . CYS A 1 179 ? -11.609 14.797 -11.102 1 63.41 179 CYS A N 1
ATOM 1322 C CA . CYS A 1 179 ? -11.07 14.617 -12.445 1 63.41 179 CYS A CA 1
ATOM 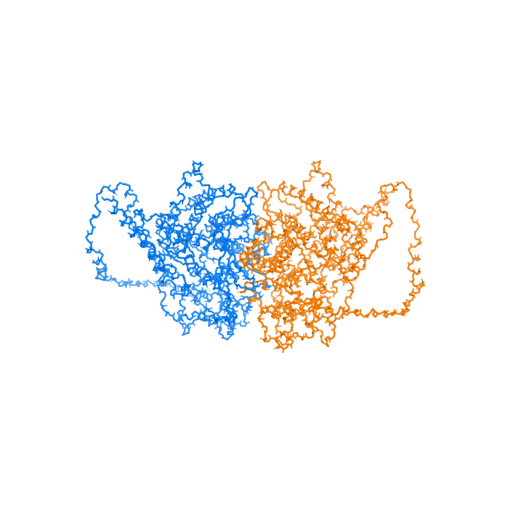1323 C C . CYS A 1 179 ? -11.664 15.633 -13.406 1 63.41 179 CYS A C 1
ATOM 1325 O O . CYS A 1 179 ? -12.812 15.508 -13.828 1 63.41 179 CYS A O 1
ATOM 1327 N N . PRO A 1 180 ? -11.023 16.766 -13.492 1 58.34 180 PRO A N 1
ATOM 1328 C CA . PRO A 1 180 ? -11.594 17.828 -14.336 1 58.34 180 PRO A CA 1
ATOM 1329 C C . PRO A 1 180 ? -11.664 17.422 -15.805 1 58.34 180 PRO A C 1
ATOM 1331 O O . PRO A 1 180 ? -11.023 16.453 -16.219 1 58.34 180 PRO A O 1
ATOM 1334 N N . GLU A 1 181 ? -12.469 18.109 -16.422 1 61.62 181 GLU A N 1
ATOM 1335 C CA . GLU A 1 181 ? -12.523 18 -17.875 1 61.62 181 GLU A CA 1
ATOM 1336 C C . GLU A 1 181 ? -11.195 18.391 -18.516 1 61.62 181 GLU A C 1
ATOM 1338 O O . GLU A 1 181 ? -10.609 19.422 -18.156 1 61.62 181 GLU A O 1
ATOM 1343 N N . LEU A 1 182 ? -10.578 17.5 -19.094 1 63.06 182 LEU A N 1
ATOM 1344 C CA . LEU A 1 182 ? -9.258 17.609 -19.703 1 63.06 182 LEU A CA 1
ATOM 1345 C C . LEU A 1 182 ? -9.258 18.609 -20.844 1 63.06 182 LEU A C 1
ATOM 1347 O O . LEU A 1 182 ? -10.117 18.547 -21.734 1 63.06 182 LEU A O 1
ATOM 1351 N N . ASN A 1 183 ? -8.617 19.734 -20.547 1 61.78 183 ASN A N 1
ATOM 1352 C CA . ASN A 1 183 ? -8.297 20.547 -21.703 1 61.78 183 ASN A CA 1
ATOM 1353 C C . ASN A 1 183 ? -6.957 20.156 -22.312 1 61.78 183 ASN A C 1
ATOM 1355 O O . ASN A 1 183 ? -5.91 20.641 -21.891 1 61.78 183 ASN A O 1
ATOM 1359 N N . ARG A 1 184 ? -6.887 19.438 -23.234 1 61.06 184 ARG A N 1
ATOM 1360 C CA . ARG A 1 184 ? -5.695 18.828 -23.812 1 61.06 184 ARG A CA 1
ATOM 1361 C C . ARG A 1 184 ? -4.844 19.859 -24.531 1 61.06 184 ARG A C 1
ATOM 1363 O O . ARG A 1 184 ? -3.652 19.641 -24.766 1 61.06 184 ARG A O 1
ATOM 1370 N N . HIS A 1 185 ? -5.504 20.891 -24.734 1 59.62 185 HIS A N 1
ATOM 1371 C CA . HIS A 1 185 ? -4.801 21.875 -25.547 1 59.62 185 HIS A CA 1
ATOM 1372 C C . HIS A 1 185 ? -3.99 22.828 -24.688 1 59.62 185 HIS A C 1
ATOM 1374 O O . HIS A 1 185 ? -3.166 23.594 -25.203 1 59.62 185 HIS A O 1
ATOM 1380 N N . ALA A 1 186 ? -4.129 22.75 -23.531 1 64.62 186 ALA A N 1
ATOM 1381 C CA . ALA A 1 186 ? -3.4 23.703 -22.703 1 64.62 186 ALA A CA 1
ATOM 1382 C C . ALA A 1 186 ? -2.074 23.125 -22.219 1 64.62 186 ALA A C 1
ATOM 1384 O O . ALA A 1 186 ? -1.911 22.812 -21.047 1 64.62 186 ALA A O 1
ATOM 1385 N N . GLN A 1 187 ? -1.146 23.016 -23.172 1 72.5 187 GLN A N 1
ATOM 1386 C CA . GLN A 1 187 ? 0.199 22.531 -22.875 1 72.5 187 GLN A CA 1
ATOM 1387 C C . GLN A 1 187 ? 1.082 23.656 -22.359 1 72.5 187 GLN A C 1
ATOM 1389 O O . GLN A 1 187 ? 0.873 24.828 -22.688 1 72.5 187 GLN A O 1
ATOM 1394 N N . PRO A 1 188 ? 1.913 23.25 -21.453 1 75.75 188 PRO A N 1
ATOM 1395 C CA . PRO A 1 188 ? 2.77 24.312 -20.938 1 75.75 188 PRO A CA 1
ATOM 1396 C C . PRO A 1 188 ? 3.711 24.891 -21.984 1 75.75 188 PRO A C 1
ATOM 1398 O O . PRO A 1 188 ? 4.199 24.141 -22.844 1 75.75 188 PRO A O 1
ATOM 1401 N N . GLN A 1 189 ? 3.795 26.125 -21.906 1 78.56 189 GLN A N 1
ATOM 1402 C CA . GLN A 1 189 ? 4.75 26.797 -22.781 1 78.56 189 GLN A CA 1
ATOM 1403 C C . GLN A 1 189 ? 6.188 26.484 -22.375 1 78.56 189 GLN A C 1
ATOM 1405 O O . GLN A 1 189 ? 6.473 26.297 -21.188 1 78.56 189 GLN A O 1
ATOM 1410 N N . ALA A 1 190 ? 7.043 26.422 -23.359 1 77.69 190 ALA A N 1
ATOM 1411 C CA . ALA A 1 190 ? 8.438 26.031 -23.141 1 77.69 190 ALA A CA 1
ATOM 1412 C C . ALA A 1 190 ? 9.109 26.953 -22.141 1 77.69 190 ALA A C 1
ATOM 1414 O O . ALA A 1 190 ? 9.805 26.5 -21.219 1 77.69 190 ALA A O 1
ATOM 1415 N N . LEU A 1 191 ? 8.898 28.219 -22.297 1 74.94 191 LEU A N 1
ATOM 1416 C CA . LEU A 1 191 ? 9.547 29.188 -21.406 1 74.94 191 LEU A CA 1
ATOM 1417 C C . LEU A 1 191 ? 9.023 29.047 -19.984 1 74.94 191 LEU A C 1
ATOM 1419 O O . LEU A 1 191 ? 9.805 29.078 -19.031 1 74.94 191 LEU A O 1
ATOM 1423 N N . SER A 1 192 ? 7.871 28.875 -19.891 1 82.5 192 SER A N 1
ATOM 1424 C CA . SER A 1 192 ? 7.27 28.734 -18.562 1 82.5 192 SER A CA 1
ATOM 1425 C C . SER A 1 192 ? 7.738 27.453 -17.859 1 82.5 192 SER A C 1
ATOM 1427 O O . SER A 1 192 ? 7.938 27.438 -16.656 1 82.5 192 SER A O 1
ATOM 1429 N N . SER A 1 193 ? 7.965 26.5 -18.641 1 86.69 193 SER A N 1
ATOM 1430 C CA . SER A 1 193 ? 8.406 25.219 -18.078 1 86.69 193 SER A CA 1
ATOM 1431 C C . SER A 1 193 ? 9.844 25.312 -17.578 1 86.69 193 SER A C 1
ATOM 1433 O O . SER A 1 193 ? 10.203 24.688 -16.578 1 86.69 193 SER A O 1
ATOM 1435 N N . THR A 1 194 ? 10.633 26.062 -18.297 1 87.25 194 THR A N 1
ATOM 1436 C CA . THR A 1 194 ? 12.023 26.219 -17.891 1 87.25 194 THR A CA 1
ATOM 1437 C C . THR A 1 194 ? 12.117 27 -16.594 1 87.25 194 THR A C 1
ATOM 1439 O O . THR A 1 194 ? 12.875 26.625 -15.688 1 87.25 194 THR A O 1
ATOM 1442 N N . VAL A 1 195 ? 11.352 28.016 -16.516 1 88.25 195 VAL A N 1
ATOM 1443 C CA . VAL A 1 195 ? 11.336 28.812 -15.305 1 88.25 195 VAL A CA 1
ATOM 1444 C C . VAL A 1 195 ? 10.758 28 -14.156 1 88.25 195 VAL A C 1
ATOM 1446 O O . VAL A 1 195 ? 11.258 28.062 -13.023 1 88.25 195 VAL A O 1
ATOM 1449 N N . ALA A 1 196 ? 9.805 27.266 -14.484 1 89.5 196 ALA A N 1
ATOM 1450 C CA . ALA A 1 196 ? 9.164 26.422 -13.469 1 89.5 196 ALA A CA 1
ATOM 1451 C C . ALA A 1 196 ? 10.141 25.391 -12.914 1 89.5 196 ALA A C 1
ATOM 1453 O O . ALA A 1 196 ? 10.172 25.141 -11.711 1 89.5 196 ALA A O 1
ATOM 1454 N N . ALA A 1 197 ? 10.867 24.797 -13.797 1 91.12 197 ALA A N 1
ATOM 1455 C CA . ALA A 1 197 ? 11.844 23.812 -13.352 1 91.12 197 ALA A CA 1
ATOM 1456 C C . ALA A 1 197 ? 12.875 24.438 -12.414 1 91.12 197 ALA A C 1
ATOM 1458 O O . ALA A 1 197 ? 13.258 23.844 -11.414 1 91.12 197 ALA A O 1
ATOM 1459 N N . GLN A 1 198 ? 13.242 25.609 -12.719 1 88.56 198 GLN A N 1
ATOM 1460 C CA . GLN A 1 198 ? 14.188 26.312 -11.859 1 88.56 198 GLN A CA 1
ATOM 1461 C C . GLN A 1 198 ? 13.594 26.594 -10.484 1 88.56 198 GLN A C 1
ATOM 1463 O O . GLN A 1 198 ? 14.25 26.375 -9.461 1 88.56 198 GLN A O 1
ATOM 1468 N N . LEU A 1 199 ? 12.438 27.016 -10.5 1 86.31 199 LEU A N 1
ATOM 1469 C CA . LEU A 1 199 ? 11.742 27.297 -9.242 1 86.31 199 LEU A CA 1
ATOM 1470 C C . LEU A 1 199 ? 11.562 26.031 -8.422 1 86.31 199 LEU A C 1
ATOM 1472 O O . LEU A 1 199 ? 11.695 26.047 -7.199 1 86.31 199 LEU A O 1
ATOM 1476 N N . PHE A 1 200 ? 11.266 25 -9.055 1 89.19 200 PHE A N 1
ATOM 1477 C CA . PHE A 1 200 ? 11.094 23.719 -8.375 1 89.19 200 PHE A CA 1
ATOM 1478 C C . PHE A 1 200 ? 12.375 23.312 -7.648 1 89.19 200 PHE A C 1
ATOM 1480 O O . PHE A 1 200 ? 12.32 22.875 -6.492 1 89.19 200 PHE A O 1
ATOM 1487 N N . PHE A 1 201 ? 13.477 23.375 -8.336 1 88.5 201 PHE A N 1
ATOM 1488 C CA . PHE A 1 201 ? 14.75 22.953 -7.754 1 88.5 201 PHE A CA 1
ATOM 1489 C C . PHE A 1 201 ? 15.18 23.906 -6.645 1 88.5 201 PHE A C 1
ATOM 1491 O O . PHE A 1 201 ? 15.898 23.5 -5.723 1 88.5 201 PHE A O 1
ATOM 1498 N N . GLU A 1 202 ? 14.633 25.062 -6.66 1 79.94 202 GLU A N 1
ATOM 1499 C CA . GLU A 1 202 ? 14.953 26.031 -5.617 1 79.94 202 GLU A CA 1
ATOM 1500 C C . GLU A 1 202 ? 14.086 25.812 -4.383 1 79.94 202 GLU A C 1
ATOM 1502 O O . GLU A 1 202 ? 14.57 25.906 -3.254 1 79.94 202 GLU A O 1
ATOM 1507 N N . ASP A 1 203 ? 12.875 25.453 -4.668 1 77 203 ASP A N 1
ATOM 1508 C CA . ASP A 1 203 ? 11.914 25.5 -3.572 1 77 203 ASP A CA 1
ATOM 1509 C C . ASP A 1 203 ? 11.617 24.094 -3.055 1 77 203 ASP A C 1
ATOM 1511 O O . ASP A 1 203 ? 11.336 23.906 -1.868 1 77 203 ASP A O 1
ATOM 1515 N N . TYR A 1 204 ? 11.562 23.094 -3.887 1 79.69 204 TYR A N 1
ATOM 1516 C CA . TYR A 1 204 ? 11.062 21.781 -3.5 1 79.69 204 TYR A CA 1
ATOM 1517 C C . TYR A 1 204 ? 12.203 20.781 -3.406 1 79.69 204 TYR A C 1
ATOM 1519 O O . TYR A 1 204 ? 12.141 19.828 -2.615 1 79.69 204 TYR A O 1
ATOM 1527 N N . HIS A 1 205 ? 13.18 20.938 -4.082 1 82.56 205 HIS A N 1
ATOM 1528 C CA . HIS A 1 205 ? 14.195 19.906 -4.266 1 82.56 205 HIS A CA 1
ATOM 1529 C C . HIS A 1 205 ? 14.984 19.688 -2.979 1 82.56 205 HIS A C 1
ATOM 1531 O O . HIS A 1 205 ? 15.383 18.562 -2.682 1 82.56 205 HIS A O 1
ATOM 1537 N N . ALA A 1 206 ? 15.195 20.703 -2.256 1 80.44 206 ALA A N 1
ATOM 1538 C CA . ALA A 1 206 ? 15.992 20.531 -1.04 1 80.44 206 ALA A CA 1
ATOM 1539 C C . ALA A 1 206 ? 15.281 19.625 -0.043 1 80.44 206 ALA A C 1
ATOM 1541 O O . ALA A 1 206 ? 15.922 18.781 0.592 1 80.44 206 ALA A O 1
ATOM 1542 N N . ALA A 1 207 ? 14.008 19.766 0.017 1 84.31 207 ALA A N 1
ATOM 1543 C CA . ALA A 1 207 ? 13.227 18.953 0.962 1 84.31 207 ALA A CA 1
ATOM 1544 C C . ALA A 1 207 ? 12.93 17.578 0.392 1 84.31 207 ALA A C 1
ATOM 1546 O O . ALA A 1 207 ? 12.781 16.609 1.142 1 84.31 207 ALA A O 1
ATOM 1547 N N . HIS A 1 208 ? 12.82 17.547 -0.86 1 92.25 208 HIS A N 1
ATOM 1548 C CA . HIS A 1 208 ? 12.477 16.297 -1.527 1 92.25 208 HIS A CA 1
ATOM 1549 C C . HIS A 1 208 ? 13.352 16.062 -2.75 1 92.25 208 HIS A C 1
ATOM 1551 O O . HIS A 1 208 ? 12.883 16.141 -3.885 1 92.25 208 HIS A O 1
ATOM 1557 N N . PRO A 1 209 ? 14.562 15.664 -2.492 1 93.88 209 PRO A N 1
ATOM 1558 C CA . PRO A 1 209 ? 15.516 15.516 -3.594 1 93.88 209 PRO A CA 1
ATOM 1559 C C . PRO A 1 209 ? 15.305 14.227 -4.387 1 93.88 209 PRO A C 1
ATOM 1561 O O . PRO A 1 209 ? 16.172 13.352 -4.398 1 93.88 209 PRO A O 1
ATOM 1564 N N . ILE A 1 210 ? 14.266 14.211 -5.16 1 94.81 210 ILE A N 1
ATOM 1565 C CA . ILE A 1 210 ? 13.898 12.984 -5.855 1 94.81 210 ILE A CA 1
ATOM 1566 C C . ILE A 1 210 ? 14.242 13.102 -7.336 1 94.81 210 ILE A C 1
ATOM 1568 O O . ILE A 1 210 ? 14.219 12.109 -8.07 1 94.81 210 ILE A O 1
ATOM 1572 N N . LEU A 1 211 ? 14.57 14.328 -7.801 1 93.62 211 LEU A N 1
ATOM 1573 C CA . LEU A 1 211 ? 14.883 14.523 -9.211 1 93.62 211 LEU A CA 1
ATOM 1574 C C . LEU A 1 211 ? 16.359 14.852 -9.398 1 93.62 211 LEU A C 1
ATOM 1576 O O . LEU A 1 211 ? 16.984 15.422 -8.508 1 93.62 211 LEU A O 1
ATOM 1580 N N . HIS A 1 212 ? 16.844 14.398 -10.484 1 88.62 212 HIS A N 1
ATOM 1581 C CA . HIS A 1 212 ? 18.188 14.742 -10.914 1 88.62 212 HIS A CA 1
ATOM 1582 C C . HIS A 1 212 ? 18.172 15.922 -11.891 1 88.62 212 HIS A C 1
ATOM 1584 O O . HIS A 1 212 ? 17.609 15.82 -12.977 1 88.62 212 HIS A O 1
ATOM 1590 N N . ARG A 1 213 ? 18.875 16.984 -11.586 1 88.88 213 ARG A N 1
ATOM 1591 C CA . ARG A 1 213 ? 18.781 18.234 -12.328 1 88.88 213 ARG A CA 1
ATOM 1592 C C . ARG A 1 213 ? 19.281 18.062 -13.766 1 88.88 213 ARG A C 1
ATOM 1594 O O . ARG A 1 213 ? 18.625 18.5 -14.711 1 88.88 213 ARG A O 1
ATOM 1601 N N . PRO A 1 214 ? 20.438 17.422 -13.961 1 87.06 214 PRO A N 1
ATOM 1602 C CA . PRO A 1 214 ? 20.891 17.281 -15.336 1 87.06 214 PRO A CA 1
ATOM 1603 C C . PRO A 1 214 ? 19.906 16.516 -16.219 1 87.06 214 PRO A C 1
ATOM 1605 O O . PRO A 1 214 ? 19.75 16.844 -17.391 1 87.06 214 PRO A O 1
ATOM 1608 N N . LYS A 1 215 ? 19.312 15.586 -15.656 1 87.62 215 LYS A N 1
ATOM 1609 C CA . LYS A 1 215 ? 18.328 14.836 -16.422 1 87.62 215 LYS A CA 1
ATOM 1610 C C . LYS A 1 215 ? 17.125 15.703 -16.797 1 87.62 215 LYS A C 1
ATOM 1612 O O . LYS A 1 215 ? 16.594 15.602 -17.891 1 87.62 215 LYS A O 1
ATOM 1617 N N . MET A 1 216 ? 16.703 16.547 -15.922 1 91.75 216 MET A N 1
ATOM 1618 C CA . MET A 1 216 ? 15.586 17.453 -16.172 1 91.75 216 MET A CA 1
ATOM 1619 C C . MET A 1 216 ? 15.938 18.469 -17.234 1 91.75 216 MET A C 1
ATOM 1621 O O . MET A 1 216 ? 15.102 18.828 -18.078 1 91.75 216 MET A O 1
ATOM 1625 N N . ASP A 1 217 ? 17.141 18.859 -17.219 1 91.56 217 ASP A N 1
ATOM 1626 C CA . ASP A 1 217 ? 17.594 19.844 -18.203 1 91.56 217 ASP A CA 1
ATOM 1627 C C . ASP A 1 217 ? 17.562 19.25 -19.609 1 91.56 217 ASP A C 1
ATOM 1629 O O . ASP A 1 217 ? 17.172 19.938 -20.562 1 91.56 217 ASP A O 1
ATOM 1633 N N . VAL A 1 218 ? 18.016 18.062 -19.672 1 91.56 218 VAL A N 1
ATOM 1634 C CA . VAL A 1 218 ? 17.984 17.391 -20.969 1 91.56 218 VAL A CA 1
ATOM 1635 C C . VAL A 1 218 ? 16.547 17.25 -21.453 1 91.56 218 VAL A C 1
ATOM 1637 O O . VAL A 1 218 ? 16.266 17.453 -22.641 1 91.56 218 VAL A O 1
ATOM 1640 N N . LEU A 1 219 ? 15.695 16.906 -20.578 1 92.56 219 LEU A N 1
ATOM 1641 C CA . LEU A 1 219 ? 14.281 16.766 -20.891 1 92.56 219 LEU A CA 1
ATOM 1642 C C . LEU A 1 219 ? 13.703 18.094 -21.375 1 92.56 219 LEU A C 1
ATOM 1644 O O . LEU A 1 219 ? 12.953 18.141 -22.344 1 92.56 219 LEU A O 1
ATOM 1648 N N . LEU A 1 220 ? 14.047 19.156 -20.75 1 92.06 220 LEU A N 1
ATOM 1649 C CA . LEU A 1 220 ? 13.547 20.484 -21.094 1 92.06 220 LEU A CA 1
ATOM 1650 C C . LEU A 1 220 ? 14.086 20.922 -22.453 1 92.06 220 LEU A C 1
ATOM 1652 O O . LEU A 1 220 ? 13.367 21.531 -23.25 1 92.06 220 LEU A O 1
ATOM 1656 N N . GLU A 1 221 ? 15.297 20.562 -22.641 1 91.5 221 GLU A N 1
ATOM 1657 C CA . GLU A 1 221 ? 15.898 20.906 -23.938 1 91.5 221 GLU A CA 1
ATOM 1658 C C . GLU A 1 221 ? 15.18 20.188 -25.078 1 91.5 221 GLU A C 1
ATOM 1660 O O . GLU A 1 221 ? 14.922 20.797 -26.125 1 91.5 221 GLU A O 1
ATOM 1665 N N . ARG A 1 222 ? 14.93 19 -24.844 1 91.69 222 ARG A N 1
ATOM 1666 C CA . ARG A 1 222 ? 14.211 18.234 -25.859 1 91.69 222 ARG A CA 1
ATOM 1667 C C . ARG A 1 222 ? 12.812 18.812 -26.078 1 91.69 222 ARG A C 1
ATOM 1669 O O . ARG A 1 222 ? 12.344 18.875 -27.219 1 91.69 222 ARG A O 1
ATOM 1676 N N . TYR A 1 223 ? 12.219 19.203 -25.031 1 90.19 223 TYR A N 1
ATOM 1677 C CA . TYR A 1 223 ? 10.883 19.781 -25.109 1 90.19 223 TYR A CA 1
ATOM 1678 C C . TYR A 1 223 ? 10.914 21.094 -25.875 1 90.19 223 TYR A C 1
ATOM 1680 O O . TYR A 1 223 ? 10.031 21.359 -26.703 1 90.19 223 TYR A O 1
ATOM 1688 N N . ILE A 1 224 ? 11.867 21.906 -25.688 1 87.88 224 ILE A N 1
ATOM 1689 C CA . ILE A 1 224 ? 11.992 23.219 -26.297 1 87.88 224 ILE A CA 1
ATOM 1690 C C . ILE A 1 224 ? 12.312 23.062 -27.781 1 87.88 224 ILE A C 1
ATOM 1692 O O . ILE A 1 224 ? 11.734 23.766 -28.625 1 87.88 224 ILE A O 1
ATOM 1696 N N . CYS A 1 225 ? 13.125 22.109 -28.078 1 88 225 CYS A N 1
ATOM 1697 C CA . CYS A 1 225 ? 13.617 21.969 -29.438 1 88 225 CYS A CA 1
ATOM 1698 C C . CYS A 1 225 ? 12.633 21.203 -30.297 1 88 225 CYS A C 1
ATOM 1700 O O . CYS A 1 225 ? 12.453 21.5 -31.484 1 88 225 CYS A O 1
ATOM 1702 N N . HIS A 1 226 ? 11.984 20.188 -29.734 1 88.56 226 HIS A N 1
ATOM 1703 C CA . HIS A 1 226 ? 11.242 19.25 -30.562 1 88.56 226 HIS A CA 1
ATOM 1704 C C . HIS A 1 226 ? 9.781 19.188 -30.156 1 88.56 226 HIS A C 1
ATOM 1706 O O . HIS A 1 226 ? 8.984 18.484 -30.781 1 88.56 226 HIS A O 1
ATOM 1712 N N . GLY A 1 227 ? 9.469 19.781 -29.109 1 82.25 227 GLY A N 1
ATOM 1713 C CA . GLY A 1 227 ? 8.07 19.859 -28.703 1 82.25 227 GLY A CA 1
ATOM 1714 C C . GLY A 1 227 ? 7.625 18.672 -27.859 1 82.25 227 GLY A C 1
ATOM 1715 O O . GLY A 1 227 ? 8.445 17.844 -27.469 1 82.25 227 GLY A O 1
ATOM 1716 N N . GLN A 1 228 ? 6.34 18.547 -27.656 1 83.25 228 GLN A N 1
ATOM 1717 C CA . GLN A 1 228 ? 5.742 17.594 -26.734 1 83.25 228 GLN A CA 1
ATOM 1718 C C . GLN A 1 228 ? 5.805 16.172 -27.297 1 83.25 228 GLN A C 1
ATOM 1720 O O . GLN A 1 228 ? 5.906 15.203 -26.547 1 83.25 228 GLN A O 1
ATOM 1725 N N . GLN A 1 229 ? 5.75 16.047 -28.469 1 82.5 229 GLN A N 1
ATOM 1726 C CA . GLN A 1 229 ? 5.707 14.742 -29.125 1 82.5 229 GLN A CA 1
ATOM 1727 C C . GLN A 1 229 ? 7.023 13.992 -28.953 1 82.5 229 GLN A C 1
ATOM 1729 O O . GLN A 1 229 ? 7.074 12.766 -29.094 1 82.5 229 GLN A O 1
ATOM 1734 N N . SER A 1 230 ? 8.016 14.734 -28.594 1 87.56 230 SER A N 1
ATOM 1735 C CA . SER A 1 230 ? 9.32 14.117 -28.406 1 87.56 230 SER A CA 1
ATOM 1736 C C . SER A 1 230 ? 9.422 13.461 -27.047 1 87.56 230 SER A C 1
ATOM 1738 O O . SER A 1 230 ? 10.352 12.68 -26.781 1 87.56 230 SER A O 1
ATOM 1740 N N . LEU A 1 231 ? 8.461 13.727 -26.25 1 91.19 231 LEU A N 1
ATOM 1741 C CA . LEU A 1 231 ? 8.523 13.227 -24.875 1 91.19 231 LEU A CA 1
ATOM 1742 C C . LEU A 1 231 ? 7.641 11.992 -24.703 1 91.19 231 LEU A C 1
ATOM 1744 O O . LEU A 1 231 ? 6.555 11.922 -25.281 1 91.19 231 LEU A O 1
ATOM 1748 N N . SER A 1 232 ? 8.172 11.008 -23.984 1 89 232 SER A N 1
ATOM 1749 C CA . SER A 1 232 ? 7.348 9.867 -23.578 1 89 232 SER A CA 1
ATOM 1750 C C . SER A 1 232 ? 6.238 10.297 -22.625 1 89 232 SER A C 1
ATOM 1752 O O . SER A 1 232 ? 6.293 11.383 -22.047 1 89 232 SER A O 1
ATOM 1754 N N . PRO A 1 233 ? 5.223 9.461 -22.469 1 88.75 233 PRO A N 1
ATOM 1755 C CA . PRO A 1 233 ? 4.152 9.805 -21.531 1 88.75 233 PRO A CA 1
ATOM 1756 C C . PRO A 1 233 ? 4.664 10.062 -20.125 1 88.75 233 PRO A C 1
ATOM 1758 O O . PRO A 1 233 ? 4.172 10.953 -19.438 1 88.75 233 PRO A O 1
ATOM 1761 N N . LEU A 1 234 ? 5.598 9.32 -19.688 1 93.19 234 LEU A N 1
ATOM 1762 C CA . LEU A 1 234 ? 6.152 9.523 -18.359 1 93.19 234 LEU A CA 1
ATOM 1763 C C . LEU A 1 234 ? 6.867 10.867 -18.266 1 93.19 234 LEU A C 1
ATOM 1765 O O . LEU A 1 234 ? 6.723 11.586 -17.266 1 93.19 234 LEU A O 1
ATOM 1769 N N . GLU A 1 235 ? 7.574 11.18 -19.312 1 94.06 235 GLU A N 1
ATOM 1770 C CA . GLU A 1 235 ? 8.289 12.453 -19.344 1 94.06 235 GLU A CA 1
ATOM 1771 C C . GLU A 1 235 ? 7.312 13.625 -19.375 1 94.06 235 GLU A C 1
ATOM 1773 O O . GLU A 1 235 ? 7.559 14.656 -18.734 1 94.06 235 GLU A O 1
ATOM 1778 N N . GLN A 1 236 ? 6.289 13.477 -20.094 1 93 236 GLN A N 1
ATOM 1779 C CA . GLN A 1 236 ? 5.258 14.508 -20.125 1 93 236 GLN A CA 1
ATOM 1780 C C . GLN A 1 236 ? 4.656 14.719 -18.734 1 93 236 GLN A C 1
ATOM 1782 O O . GLN A 1 236 ? 4.5 15.859 -18.281 1 93 236 GLN A O 1
ATOM 1787 N N . SER A 1 237 ? 4.32 13.586 -18.141 1 94.31 237 SER A N 1
ATOM 1788 C CA . SER A 1 237 ? 3.74 13.656 -16.797 1 94.31 237 SER A CA 1
ATOM 1789 C C . SER A 1 237 ? 4.676 14.367 -15.828 1 94.31 237 SER A C 1
ATOM 1791 O O . SER A 1 237 ? 4.238 15.195 -15.031 1 94.31 237 SER A O 1
ATOM 1793 N N . LEU A 1 238 ? 5.922 14.055 -15.93 1 95.75 238 LEU A N 1
ATOM 1794 C CA . LEU A 1 238 ? 6.934 14.68 -15.086 1 95.75 238 LEU A CA 1
ATOM 1795 C C . LEU A 1 238 ? 6.961 16.188 -15.305 1 95.75 238 LEU A C 1
ATOM 1797 O O . LEU A 1 238 ? 6.969 16.969 -14.344 1 95.75 238 LEU A O 1
ATOM 1801 N N . LEU A 1 239 ? 6.941 16.578 -16.516 1 93.56 239 LEU A N 1
ATOM 1802 C CA . LEU A 1 239 ? 6.996 17.984 -16.859 1 93.56 239 LEU A CA 1
ATOM 1803 C C . LEU A 1 239 ? 5.762 18.719 -16.359 1 93.56 239 LEU A C 1
ATOM 1805 O O . LEU A 1 239 ? 5.867 19.828 -15.812 1 93.56 239 LEU A O 1
ATOM 1809 N N . TYR A 1 240 ? 4.602 18.141 -16.531 1 93.06 240 TYR A N 1
ATOM 1810 C CA . TYR A 1 240 ? 3.355 18.75 -16.078 1 93.06 240 TYR A CA 1
ATOM 1811 C C . TYR A 1 240 ? 3.361 18.953 -14.57 1 93.06 240 TYR A C 1
ATOM 1813 O O . TYR A 1 240 ? 2.994 20.031 -14.086 1 93.06 240 TYR A O 1
ATOM 1821 N N . LEU A 1 241 ? 3.812 17.984 -13.867 1 95.38 241 LEU A N 1
ATOM 1822 C CA . LEU A 1 241 ? 3.75 18.031 -12.406 1 95.38 241 LEU A CA 1
ATOM 1823 C C . LEU A 1 241 ? 4.766 19.016 -11.852 1 95.38 241 LEU A C 1
ATOM 1825 O O . LEU A 1 241 ? 4.461 19.766 -10.914 1 95.38 241 LEU A O 1
ATOM 1829 N N . VAL A 1 242 ? 5.957 19 -12.414 1 94.5 242 VAL A N 1
ATOM 1830 C CA . VAL A 1 242 ? 6.98 19.938 -11.961 1 94.5 242 VAL A CA 1
ATOM 1831 C C . VAL A 1 242 ? 6.504 21.375 -12.203 1 94.5 242 VAL A C 1
ATOM 1833 O O . VAL A 1 242 ? 6.641 22.234 -11.328 1 94.5 242 VAL A O 1
ATOM 1836 N N . THR A 1 243 ? 5.91 21.609 -13.352 1 92 243 THR A N 1
ATOM 1837 C CA . THR A 1 243 ? 5.418 22.938 -13.68 1 92 243 THR A CA 1
ATOM 1838 C C . THR A 1 243 ? 4.23 23.312 -12.797 1 92 243 THR A C 1
ATOM 1840 O O . THR A 1 243 ? 4.121 24.438 -12.336 1 92 243 THR A O 1
ATOM 1843 N N . ALA A 1 244 ? 3.387 22.344 -12.586 1 90.75 244 ALA A N 1
ATOM 1844 C CA . ALA A 1 244 ? 2.215 22.594 -11.75 1 90.75 244 ALA A CA 1
ATOM 1845 C C . ALA A 1 244 ? 2.625 22.922 -10.32 1 90.75 244 ALA A C 1
ATOM 1847 O O . ALA A 1 244 ? 2.066 23.844 -9.703 1 90.75 244 ALA A O 1
ATOM 1848 N N . LEU A 1 245 ? 3.555 22.25 -9.75 1 90.94 245 LEU A N 1
ATOM 1849 C CA . LEU A 1 245 ? 4.012 22.484 -8.383 1 90.94 245 LEU A CA 1
ATOM 1850 C C . LEU A 1 245 ? 4.703 23.844 -8.266 1 90.94 245 LEU A C 1
ATOM 1852 O O . LEU A 1 245 ? 4.461 24.578 -7.305 1 90.94 245 LEU A O 1
ATOM 1856 N N . ALA A 1 246 ? 5.512 24.109 -9.219 1 88.06 246 ALA A N 1
ATOM 1857 C CA . ALA A 1 246 ? 6.191 25.391 -9.211 1 88.06 246 ALA A CA 1
ATOM 1858 C C . ALA A 1 246 ? 5.195 26.547 -9.312 1 88.06 246 ALA A C 1
ATOM 1860 O O . ALA A 1 246 ? 5.312 27.547 -8.602 1 88.06 246 ALA A O 1
ATOM 1861 N N . ALA A 1 247 ? 4.258 26.344 -10.172 1 84.25 247 ALA A N 1
ATOM 1862 C CA . ALA A 1 247 ? 3.242 27.375 -10.383 1 84.25 247 ALA A CA 1
ATOM 1863 C C . ALA A 1 247 ? 2.383 27.562 -9.141 1 84.25 247 ALA A C 1
ATOM 1865 O O . ALA A 1 247 ? 1.838 28.641 -8.906 1 84.25 247 ALA A O 1
ATOM 1866 N N . SER A 1 248 ? 2.268 26.516 -8.391 1 79.75 248 SER A N 1
ATOM 1867 C CA . SER A 1 248 ? 1.47 26.578 -7.168 1 79.75 248 SER A CA 1
ATOM 1868 C 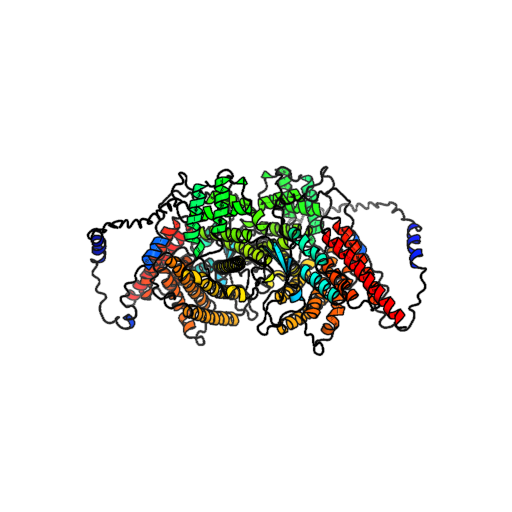C . SER A 1 248 ? 2.23 27.281 -6.051 1 79.75 248 SER A C 1
ATOM 1870 O O . SER A 1 248 ? 1.624 27.812 -5.117 1 79.75 248 SER A O 1
ATOM 1872 N N . SER A 1 249 ? 3.504 27.266 -6.098 1 75.44 249 SER A N 1
ATOM 1873 C CA . SER A 1 249 ? 4.312 27.859 -5.035 1 75.44 249 SER A CA 1
ATOM 1874 C C . SER A 1 249 ? 4.547 29.344 -5.273 1 75.44 249 SER A C 1
ATOM 1876 O O . SER A 1 249 ? 4.484 30.141 -4.336 1 75.44 249 SER A O 1
ATOM 1878 N N . ARG A 1 250 ? 4.965 29.672 -6.512 1 74.38 250 ARG A N 1
ATOM 1879 C CA . ARG A 1 250 ? 5.25 31.047 -6.887 1 74.38 250 ARG A CA 1
ATOM 1880 C C . ARG A 1 250 ? 4.746 31.344 -8.297 1 74.38 250 ARG A C 1
ATOM 1882 O O . ARG A 1 250 ? 4.734 30.469 -9.156 1 74.38 250 ARG A O 1
ATOM 1889 N N . PRO A 1 251 ? 4.281 32.531 -8.344 1 73.69 251 PRO A N 1
ATOM 1890 C CA . PRO A 1 251 ? 3.889 32.875 -9.711 1 73.69 251 PRO A CA 1
ATOM 1891 C C . PRO A 1 251 ? 5.059 32.844 -10.695 1 73.69 251 PRO A C 1
ATOM 1893 O O . PRO A 1 251 ? 6.164 33.281 -10.359 1 73.69 251 PRO A O 1
ATOM 1896 N N . ILE A 1 252 ? 4.828 32.156 -11.688 1 71.88 252 ILE A N 1
ATOM 1897 C CA . ILE A 1 252 ? 5.855 32.062 -12.719 1 71.88 252 ILE A CA 1
ATOM 1898 C C . ILE A 1 252 ? 5.863 33.312 -13.562 1 71.88 252 ILE A C 1
ATOM 1900 O O . ILE A 1 252 ? 4.867 33.656 -14.211 1 71.88 252 ILE A O 1
ATOM 1904 N N . MET A 1 253 ? 6.918 34.125 -13.359 1 62.75 253 MET A N 1
ATOM 1905 C CA . MET A 1 253 ? 7.074 35.438 -14 1 62.75 253 MET A CA 1
ATOM 1906 C C . MET A 1 253 ? 7.348 35.281 -15.492 1 62.75 253 MET A C 1
ATOM 1908 O O . MET A 1 253 ? 8.023 34.344 -15.906 1 62.75 253 MET A O 1
ATOM 1912 N N . GLY A 1 254 ? 6.68 36.219 -16.422 1 55.78 254 GLY A N 1
ATOM 1913 C CA . GLY A 1 254 ? 6.988 36.344 -17.828 1 55.78 254 GLY A CA 1
ATOM 1914 C C . GLY A 1 254 ? 5.965 35.656 -18.719 1 55.78 254 GLY A C 1
ATOM 1915 O O . GLY A 1 254 ? 6.035 35.75 -19.953 1 55.78 254 GLY A O 1
ATOM 1916 N N . SER A 1 255 ? 5.273 34.656 -18.062 1 54.62 255 SER A N 1
ATOM 1917 C CA . SER A 1 255 ? 4.266 34.094 -18.953 1 54.62 255 SER A CA 1
ATOM 1918 C C . SER A 1 255 ? 3.025 34.969 -19.031 1 54.62 255 SER A C 1
ATOM 1920 O O . SER A 1 255 ? 2.609 35.562 -18.016 1 54.62 255 SER A O 1
ATOM 1922 N N . SER A 1 256 ? 2.824 35.656 -20.094 1 50.75 256 SER A N 1
ATOM 1923 C CA . SER A 1 256 ? 1.666 36.5 -20.359 1 50.75 256 SER A CA 1
ATOM 1924 C C . SER A 1 256 ? 0.4 35.906 -19.75 1 50.75 256 SER A C 1
ATOM 1926 O O . SER A 1 256 ? -0.511 36.625 -19.359 1 50.75 256 SER A O 1
ATOM 1928 N N . LYS A 1 257 ? 0.339 34.688 -19.688 1 56.84 257 LYS A N 1
ATOM 1929 C CA . LYS A 1 257 ? -0.844 34 -19.172 1 56.84 257 LYS A CA 1
ATOM 1930 C C . LYS A 1 257 ? -0.504 33.188 -17.922 1 56.84 257 LYS A C 1
ATOM 1932 O O . LYS A 1 257 ? 0.535 32.531 -17.875 1 56.84 257 LYS A O 1
ATOM 1937 N N . ALA A 1 258 ? -1.144 33.375 -16.969 1 64.31 258 ALA A N 1
ATOM 1938 C CA . ALA A 1 258 ? -1.012 32.625 -15.719 1 64.31 258 ALA A CA 1
ATOM 1939 C C . ALA A 1 258 ? -1.07 31.125 -15.969 1 64.31 258 ALA A C 1
ATOM 1941 O O . ALA A 1 258 ? -1.92 30.641 -16.719 1 64.31 258 ALA A O 1
ATOM 1942 N N . VAL A 1 259 ? 0.072 30.391 -15.68 1 77.12 259 VAL A N 1
ATOM 1943 C CA . VAL A 1 259 ? 0.111 28.938 -15.82 1 77.12 259 VAL A CA 1
ATOM 1944 C C . VAL A 1 259 ? -0.984 28.312 -14.961 1 77.12 259 VAL A C 1
ATOM 1946 O O . VAL A 1 259 ? -1.088 28.594 -13.766 1 77.12 259 VAL A O 1
ATOM 1949 N N . ASP A 1 260 ? -1.84 27.625 -15.57 1 80.88 260 ASP A N 1
ATOM 1950 C CA . ASP A 1 260 ? -2.936 26.938 -14.898 1 80.88 260 ASP A CA 1
ATOM 1951 C C . ASP A 1 260 ? -2.465 25.625 -14.297 1 80.88 260 ASP A C 1
ATOM 1953 O O . ASP A 1 260 ? -2.48 24.594 -14.969 1 80.88 260 ASP A O 1
ATOM 1957 N N . ALA A 1 261 ? -2.119 25.656 -13.023 1 85.19 261 ALA A N 1
ATOM 1958 C CA . ALA A 1 261 ? -1.615 24.469 -12.336 1 85.19 261 ALA A CA 1
ATOM 1959 C C . ALA A 1 261 ? -2.656 23.344 -12.328 1 85.19 261 ALA A C 1
ATOM 1961 O O . ALA A 1 261 ? -2.312 22.172 -12.438 1 85.19 261 ALA A O 1
ATOM 1962 N N . GLY A 1 262 ? -3.928 23.719 -12.234 1 84.31 262 GLY A N 1
ATOM 1963 C CA . GLY A 1 262 ? -5.004 22.734 -12.227 1 84.31 262 GLY A CA 1
ATOM 1964 C C . GLY A 1 262 ? -5.113 21.953 -13.523 1 84.31 262 GLY A C 1
ATOM 1965 O O . GLY A 1 262 ? -5.305 20.75 -13.5 1 84.31 262 GLY A O 1
ATOM 1966 N N . ASN A 1 263 ? -4.969 22.656 -14.531 1 85.31 263 ASN A N 1
ATOM 1967 C CA . ASN A 1 263 ? -5.027 22 -15.828 1 85.31 263 ASN A CA 1
ATOM 1968 C C . ASN A 1 263 ? -3.826 21.078 -16.047 1 85.31 263 ASN A C 1
ATOM 1970 O O . ASN A 1 263 ? -3.963 19.984 -16.594 1 85.31 263 ASN A O 1
ATOM 1974 N N . LEU A 1 264 ? -2.686 21.594 -15.672 1 88.69 264 LEU A N 1
ATOM 1975 C CA . LEU A 1 264 ? -1.488 20.766 -15.812 1 88.69 264 LEU A CA 1
ATOM 1976 C C . LEU A 1 264 ? -1.604 19.484 -14.992 1 88.69 264 LEU A C 1
ATOM 1978 O O . LEU A 1 264 ? -1.184 18.422 -15.438 1 88.69 264 LEU A O 1
ATOM 1982 N N . TYR A 1 265 ? -2.191 19.641 -13.836 1 90.44 265 TYR A N 1
ATOM 1983 C CA . TYR A 1 265 ? -2.383 18.438 -13.023 1 90.44 265 TYR A CA 1
ATOM 1984 C C . TYR A 1 265 ? -3.375 17.484 -13.672 1 90.44 265 TYR A C 1
ATOM 1986 O O . TYR A 1 265 ? -3.199 16.266 -13.617 1 90.44 265 TYR A O 1
ATOM 1994 N N . ALA A 1 266 ? -4.383 18.047 -14.258 1 87 266 ALA A N 1
ATOM 1995 C CA . ALA A 1 266 ? -5.355 17.219 -14.961 1 87 266 ALA A CA 1
ATOM 1996 C C . ALA A 1 266 ? -4.699 16.438 -16.094 1 87 266 ALA A C 1
ATOM 1998 O O . ALA A 1 266 ? -5.031 15.273 -16.344 1 87 266 ALA A O 1
ATOM 1999 N N . LEU A 1 267 ? -3.869 17.078 -16.766 1 88.25 267 LEU A N 1
ATOM 2000 C CA . LEU A 1 267 ? -3.141 16.422 -17.844 1 88.25 267 LEU A CA 1
ATOM 2001 C C . LEU A 1 267 ? -2.26 15.297 -17.297 1 88.25 267 LEU A C 1
ATOM 2003 O O . LEU A 1 267 ? -2.172 14.227 -17.906 1 88.25 267 LEU A O 1
ATOM 2007 N N . ALA A 1 268 ? -1.58 15.594 -16.203 1 91.81 268 ALA A N 1
ATOM 2008 C CA . ALA A 1 268 ? -0.758 14.562 -15.57 1 91.81 268 ALA A CA 1
ATOM 2009 C C . ALA A 1 268 ? -1.611 13.391 -15.117 1 91.81 268 ALA A C 1
ATOM 2011 O O . ALA A 1 268 ? -1.203 12.227 -15.242 1 91.81 268 ALA A O 1
ATOM 2012 N N . LEU A 1 269 ? -2.799 13.672 -14.625 1 89.75 269 LEU A N 1
ATOM 2013 C CA . LEU A 1 269 ? -3.705 12.633 -14.148 1 89.75 269 LEU A CA 1
ATOM 2014 C C . LEU A 1 269 ? -4.172 11.75 -15.297 1 89.75 269 LEU A C 1
ATOM 2016 O O . LEU A 1 269 ? -4.379 10.547 -15.125 1 89.75 269 LEU A O 1
ATOM 2020 N N . ALA A 1 270 ? -4.32 12.383 -16.391 1 85.88 270 ALA A N 1
ATOM 2021 C CA . ALA A 1 270 ? -4.734 11.625 -17.562 1 85.88 270 ALA A CA 1
ATOM 2022 C C . ALA A 1 270 ? -3.674 10.602 -17.969 1 85.88 270 ALA A C 1
ATOM 2024 O O . ALA A 1 270 ? -3.988 9.586 -18.578 1 85.88 270 ALA A O 1
ATOM 2025 N N . LEU A 1 271 ? -2.471 10.836 -17.594 1 88.81 271 LEU A N 1
ATOM 2026 C CA . LEU A 1 271 ? -1.366 9.953 -17.953 1 88.81 271 LEU A CA 1
ATOM 2027 C C . LEU A 1 271 ? -1.064 8.984 -16.812 1 88.81 271 LEU A C 1
ATOM 2029 O O . LEU A 1 271 ? -0.132 8.188 -16.891 1 88.81 271 LEU A O 1
ATOM 2033 N N . PHE A 1 272 ? -1.936 9 -15.812 1 89.94 272 PHE A N 1
ATOM 2034 C CA . PHE A 1 272 ? -1.701 8.234 -14.586 1 89.94 272 PHE A CA 1
ATOM 2035 C C . PHE A 1 272 ? -1.663 6.738 -14.883 1 89.94 272 PHE A C 1
ATOM 2037 O O . PHE A 1 272 ? -0.864 6.004 -14.305 1 89.94 272 PHE A O 1
ATOM 2044 N N . PRO A 1 273 ? -2.439 6.234 -15.781 1 85.81 273 PRO A N 1
ATOM 2045 C CA . PRO A 1 273 ? -2.365 4.805 -16.094 1 85.81 273 PRO A CA 1
ATOM 2046 C C . PRO A 1 273 ? -0.991 4.379 -16.609 1 85.81 273 PRO A C 1
ATOM 2048 O O . PRO A 1 273 ? -0.532 3.273 -16.312 1 85.81 273 PRO A O 1
ATOM 2051 N N . HIS A 1 274 ? -0.329 5.258 -17.281 1 86.69 274 HIS A N 1
ATOM 2052 C CA . HIS A 1 274 ? 1.012 4.953 -17.781 1 86.69 274 HIS A CA 1
ATOM 2053 C C . HIS A 1 274 ? 2.014 4.887 -16.625 1 86.69 274 HIS A C 1
ATOM 2055 O O . HIS A 1 274 ? 2.971 4.109 -16.672 1 86.69 274 HIS A O 1
ATOM 2061 N N . VAL A 1 275 ? 1.761 5.68 -15.703 1 91.06 275 VAL A N 1
ATOM 2062 C CA . VAL A 1 275 ? 2.664 5.762 -14.562 1 91.06 275 VAL A CA 1
ATOM 2063 C C . VAL A 1 275 ? 2.564 4.488 -13.734 1 91.06 275 VAL A C 1
ATOM 2065 O O . VAL A 1 275 ? 3.584 3.9 -13.359 1 91.06 275 VAL A O 1
ATOM 2068 N N . VAL A 1 276 ? 1.382 4.051 -13.578 1 87.5 276 VAL A N 1
ATOM 2069 C CA . VAL A 1 276 ? 1.164 2.863 -12.75 1 87.5 276 VAL A CA 1
ATOM 2070 C C . VAL A 1 276 ? 1.478 1.608 -13.562 1 87.5 276 VAL A C 1
ATOM 2072 O O . VAL A 1 276 ? 1.978 0.62 -13.023 1 87.5 276 VAL A O 1
ATOM 2075 N N . GLY A 1 277 ? 1.306 1.694 -14.805 1 84.62 277 GLY A N 1
ATOM 2076 C CA . GLY A 1 277 ? 1.453 0.532 -15.664 1 84.62 277 GLY A CA 1
ATOM 2077 C C . GLY A 1 277 ? 2.898 0.227 -16.016 1 84.62 277 GLY A C 1
ATOM 2078 O O . GLY A 1 277 ? 3.205 -0.852 -16.516 1 84.62 277 GLY A O 1
ATOM 2079 N N . THR A 1 278 ? 3.789 1.168 -15.688 1 84.69 278 THR A N 1
ATOM 2080 C CA . THR A 1 278 ? 5.199 0.976 -16 1 84.69 278 THR A CA 1
ATOM 2081 C C . THR A 1 278 ? 6.074 1.293 -14.797 1 84.69 278 THR A C 1
ATOM 2083 O O . THR A 1 278 ? 6.73 2.338 -14.758 1 84.69 278 THR A O 1
ATOM 2086 N N . PRO A 1 279 ? 6.145 0.353 -13.922 1 88.19 279 PRO A N 1
ATOM 2087 C CA . PRO A 1 279 ? 6.965 0.627 -12.742 1 88.19 279 PRO A CA 1
ATOM 2088 C C . PRO A 1 279 ? 8.43 0.889 -13.086 1 88.19 279 PRO A C 1
ATOM 2090 O O . PRO A 1 279 ? 9.07 0.059 -13.734 1 88.19 279 PRO A O 1
ATOM 2093 N N . SER A 1 280 ? 8.875 1.981 -12.812 1 90.94 280 SER A N 1
ATOM 2094 C CA . SER A 1 280 ? 10.234 2.453 -13.047 1 90.94 280 SER A CA 1
ATOM 2095 C C . SER A 1 280 ? 10.617 3.545 -12.055 1 90.94 280 SER A C 1
ATOM 2097 O O . SER A 1 280 ? 9.781 4.004 -11.273 1 90.94 280 SER A O 1
ATOM 2099 N N . LEU A 1 281 ? 11.852 3.857 -12.078 1 91.94 281 LEU A N 1
ATOM 2100 C CA . LEU A 1 281 ? 12.297 4.949 -11.219 1 91.94 281 LEU A CA 1
ATOM 2101 C C . LEU A 1 281 ? 11.578 6.246 -11.57 1 91.94 281 LEU A C 1
ATOM 2103 O O . LEU A 1 281 ? 11.234 7.027 -10.68 1 91.94 281 LEU A O 1
ATOM 2107 N N . ASP A 1 282 ? 11.352 6.453 -12.836 1 92.94 282 ASP A N 1
ATOM 2108 C CA . ASP A 1 282 ? 10.617 7.633 -13.289 1 92.94 282 ASP A CA 1
ATOM 2109 C C . ASP A 1 282 ? 9.188 7.629 -12.742 1 92.94 282 ASP A C 1
ATOM 2111 O O . ASP A 1 282 ? 8.688 8.664 -12.297 1 92.94 282 ASP A O 1
ATOM 2115 N N . SER A 1 283 ? 8.594 6.477 -12.844 1 93.5 283 SER A N 1
ATOM 2116 C CA . SER A 1 283 ? 7.234 6.363 -12.32 1 93.5 283 SER A CA 1
ATOM 2117 C C . SER A 1 283 ? 7.191 6.684 -10.828 1 93.5 283 SER A C 1
ATOM 2119 O O . SER A 1 283 ? 6.242 7.309 -10.352 1 93.5 283 SER A O 1
ATOM 2121 N N . MET A 1 284 ? 8.219 6.266 -10.156 1 95.44 284 MET A N 1
ATOM 2122 C CA . MET A 1 284 ? 8.32 6.562 -8.734 1 95.44 284 MET A CA 1
ATOM 2123 C C . MET A 1 284 ? 8.398 8.07 -8.492 1 95.44 284 MET A C 1
ATOM 2125 O O . MET A 1 284 ? 7.727 8.594 -7.605 1 95.44 284 MET A O 1
ATOM 2129 N N . GLN A 1 285 ? 9.227 8.641 -9.195 1 96.5 285 GLN A N 1
ATOM 2130 C CA . GLN A 1 285 ? 9.383 10.086 -9.07 1 96.5 285 GLN A CA 1
ATOM 2131 C C . GLN A 1 285 ? 8.062 10.805 -9.359 1 96.5 285 GLN A C 1
ATOM 2133 O O . GLN A 1 285 ? 7.676 11.719 -8.625 1 96.5 285 GLN A O 1
ATOM 2138 N N . ILE A 1 286 ? 7.395 10.406 -10.367 1 97.69 286 ILE A N 1
ATOM 2139 C CA . ILE A 1 286 ? 6.133 11.016 -10.773 1 97.69 286 ILE A CA 1
ATOM 2140 C C . ILE A 1 286 ? 5.082 10.797 -9.68 1 97.69 286 ILE A C 1
ATOM 2142 O O . ILE A 1 286 ? 4.328 11.719 -9.352 1 97.69 286 ILE A O 1
ATOM 2146 N N . LEU A 1 287 ? 5.016 9.602 -9.141 1 97.62 287 LEU A N 1
ATOM 2147 C CA . LEU A 1 287 ? 4.074 9.312 -8.07 1 97.62 287 LEU A CA 1
ATOM 2148 C C . LEU A 1 287 ? 4.316 10.227 -6.871 1 97.62 287 LEU A C 1
ATOM 2150 O O . LEU A 1 287 ? 3.371 10.773 -6.301 1 97.62 287 LEU A O 1
ATOM 2154 N N . LEU A 1 288 ? 5.527 10.383 -6.555 1 98.19 288 LEU A N 1
ATOM 2155 C CA . LEU A 1 288 ? 5.859 11.242 -5.422 1 98.19 288 LEU A CA 1
ATOM 2156 C C . LEU A 1 288 ? 5.488 12.688 -5.715 1 98.19 288 LEU A C 1
ATOM 2158 O O . LEU A 1 288 ? 5.078 13.422 -4.812 1 98.19 288 LEU A O 1
ATOM 2162 N N . LEU A 1 289 ? 5.664 13.07 -6.957 1 97.62 289 LEU A N 1
ATOM 2163 C CA . LEU A 1 289 ? 5.254 14.422 -7.328 1 97.62 289 LEU A CA 1
ATOM 2164 C C . LEU A 1 289 ? 3.742 14.578 -7.219 1 97.62 289 LEU A C 1
ATOM 2166 O O . LEU A 1 289 ? 3.252 15.641 -6.816 1 97.62 289 LEU A O 1
ATOM 2170 N N . HIS A 1 290 ? 2.992 13.555 -7.602 1 96.25 290 HIS A N 1
ATOM 2171 C CA . HIS A 1 290 ? 1.551 13.562 -7.375 1 96.25 290 HIS A CA 1
ATOM 2172 C C . HIS A 1 290 ? 1.229 13.742 -5.895 1 96.25 290 HIS A C 1
ATOM 2174 O O . HIS A 1 290 ? 0.312 14.484 -5.539 1 96.25 290 HIS A O 1
ATOM 2180 N N . VAL A 1 291 ? 1.935 13.055 -5.066 1 96.38 291 VAL A N 1
ATOM 2181 C CA . VAL A 1 291 ? 1.731 13.125 -3.621 1 96.38 291 VAL A CA 1
ATOM 2182 C C . VAL A 1 291 ? 1.989 14.547 -3.135 1 96.38 291 VAL A C 1
ATOM 2184 O O . VAL A 1 291 ? 1.166 15.125 -2.422 1 96.38 291 VAL A O 1
ATOM 2187 N N . LEU A 1 292 ? 3.086 15.094 -3.592 1 93.88 292 LEU A N 1
ATOM 2188 C CA . LEU A 1 292 ? 3.471 16.438 -3.156 1 93.88 292 LEU A CA 1
ATOM 2189 C C . LEU A 1 292 ? 2.451 17.469 -3.619 1 93.88 292 LEU A C 1
ATOM 2191 O O . LEU A 1 292 ? 2.119 18.391 -2.877 1 93.88 292 LEU A O 1
ATOM 2195 N N . TYR A 1 293 ? 1.968 17.359 -4.809 1 92.12 293 TYR A N 1
ATOM 2196 C CA . TYR A 1 293 ? 0.961 18.281 -5.32 1 92.12 293 TYR A CA 1
ATOM 2197 C C . TYR A 1 293 ? -0.299 18.25 -4.465 1 92.12 293 TYR A C 1
ATOM 2199 O O . TYR A 1 293 ? -0.867 19.281 -4.137 1 92.12 293 TYR A O 1
ATOM 2207 N N . ASN A 1 294 ? -0.732 17.047 -4.129 1 89.62 294 ASN A N 1
ATOM 2208 C CA . ASN A 1 294 ? -1.952 16.906 -3.342 1 89.62 294 ASN A CA 1
ATOM 2209 C C . ASN A 1 294 ? -1.748 17.375 -1.904 1 89.62 294 ASN A C 1
ATOM 2211 O O . ASN A 1 294 ? -2.666 17.922 -1.29 1 89.62 294 ASN A O 1
ATOM 2215 N N . ILE A 1 295 ? -0.574 17.141 -1.381 1 87.69 295 ILE A N 1
ATOM 2216 C CA . ILE A 1 295 ? -0.26 17.688 -0.062 1 87.69 295 ILE A CA 1
ATOM 2217 C C . ILE A 1 295 ? -0.346 19.203 -0.094 1 87.69 295 ILE A C 1
ATOM 2219 O O . ILE A 1 295 ? -0.889 19.828 0.826 1 87.69 295 ILE A O 1
ATOM 2223 N N . HIS A 1 296 ? 0.199 19.703 -1.199 1 83.19 296 HIS A N 1
ATOM 2224 C CA . HIS A 1 296 ? 0.184 21.156 -1.354 1 83.19 296 HIS A CA 1
ATOM 2225 C C . HIS A 1 296 ? -1.238 21.703 -1.293 1 83.19 296 HIS A C 1
ATOM 2227 O O . HIS A 1 296 ? -1.472 22.781 -0.738 1 83.19 296 HIS A O 1
ATOM 2233 N N . TRP A 1 297 ? -2.141 20.984 -1.763 1 79.69 297 TRP A N 1
ATOM 2234 C CA . TRP A 1 297 ? -3.525 21.438 -1.817 1 79.69 297 TRP A CA 1
ATOM 2235 C C . TRP A 1 297 ? -4.344 20.828 -0.681 1 79.69 297 TRP A C 1
ATOM 2237 O O . TRP A 1 297 ? -5.574 20.797 -0.745 1 79.69 297 TRP A O 1
ATOM 2247 N N . SER A 1 298 ? -3.754 20.234 0.291 1 79.75 298 SER A N 1
ATOM 2248 C CA . SER A 1 298 ? -4.332 19.719 1.531 1 79.75 298 SER A CA 1
ATOM 2249 C C . SER A 1 298 ? -5.258 18.531 1.265 1 79.75 298 SER A C 1
ATOM 2251 O O . SER A 1 298 ? -6.293 18.391 1.917 1 79.75 298 SER A O 1
ATOM 2253 N N . LYS A 1 299 ? -4.949 17.844 0.261 1 86 299 LYS A N 1
ATOM 2254 C CA . LYS A 1 299 ? -5.645 16.594 -0.001 1 86 299 LYS A CA 1
ATOM 2255 C C . LYS A 1 299 ? -4.891 15.414 0.606 1 86 299 LYS A C 1
ATOM 2257 O O . LYS A 1 299 ? -4.406 14.539 -0.118 1 86 299 LYS A O 1
ATOM 2262 N N . TRP A 1 300 ? -5 15.32 1.851 1 88.44 300 TRP A N 1
ATOM 2263 C CA . TRP A 1 300 ? -4.141 14.438 2.635 1 88.44 300 TRP A CA 1
ATOM 2264 C C . TRP A 1 300 ? -4.531 12.977 2.428 1 88.44 300 TRP A C 1
ATOM 2266 O O . TRP A 1 300 ? -3.662 12.109 2.33 1 88.44 300 TRP A O 1
ATOM 2276 N N . SER A 1 301 ? -5.801 12.727 2.381 1 90.06 301 SER A N 1
ATOM 2277 C CA . SER A 1 301 ? -6.254 11.344 2.277 1 90.06 301 SER A CA 1
ATOM 2278 C C . SER A 1 301 ? -5.844 10.727 0.945 1 90.06 301 SER A C 1
ATOM 2280 O O . SER A 1 301 ? -5.34 9.602 0.907 1 90.06 301 SER A O 1
ATOM 2282 N N . ILE A 1 302 ? -6.027 11.461 -0.092 1 91.44 302 ILE A N 1
ATOM 2283 C CA . ILE A 1 302 ? -5.652 10.953 -1.406 1 91.44 302 ILE A CA 1
ATOM 2284 C C . ILE A 1 302 ? -4.129 10.859 -1.51 1 91.44 302 ILE A C 1
ATOM 2286 O O . ILE A 1 302 ? -3.598 9.945 -2.143 1 91.44 302 ILE A O 1
ATOM 2290 N N . ALA A 1 303 ? -3.482 11.883 -0.999 1 93.88 303 ALA A N 1
ATOM 2291 C CA . ALA A 1 303 ? -2.023 11.836 -0.973 1 93.88 303 ALA A CA 1
ATOM 2292 C C . ALA A 1 303 ? -1.529 10.57 -0.274 1 93.88 303 ALA A C 1
ATOM 2294 O O . ALA A 1 303 ? -0.553 9.953 -0.707 1 93.88 303 ALA A O 1
ATOM 2295 N N . TRP A 1 304 ? -2.244 10.219 0.773 1 95.62 304 TRP A N 1
ATOM 2296 C CA . TRP A 1 304 ? -1.886 9.016 1.513 1 95.62 304 TRP A CA 1
ATOM 2297 C C . TRP A 1 304 ? -2.041 7.773 0.64 1 95.62 304 TRP A C 1
ATOM 2299 O O . TRP A 1 304 ? -1.183 6.891 0.651 1 95.62 304 TRP A O 1
ATOM 2309 N N . VAL A 1 305 ? -3.074 7.703 -0.101 1 95 305 VAL A N 1
ATOM 2310 C CA . VAL A 1 305 ? -3.318 6.566 -0.987 1 95 305 VAL A CA 1
ATOM 2311 C C . VAL A 1 305 ? -2.242 6.516 -2.068 1 95 305 VAL A C 1
ATOM 2313 O O . VAL A 1 305 ? -1.666 5.457 -2.328 1 95 305 VAL A O 1
ATOM 2316 N N . LEU A 1 306 ? -1.971 7.629 -2.654 1 95.62 306 LEU A N 1
ATOM 2317 C CA . LEU A 1 306 ? -0.966 7.699 -3.711 1 95.62 306 LEU A CA 1
ATOM 2318 C C . LEU A 1 306 ? 0.41 7.316 -3.178 1 95.62 306 LEU A C 1
ATOM 2320 O O . LEU A 1 306 ? 1.192 6.668 -3.877 1 95.62 306 LEU A O 1
ATOM 2324 N N . CYS A 1 307 ? 0.647 7.73 -1.991 1 97.19 307 CYS A N 1
ATOM 2325 C CA . CYS A 1 307 ? 1.92 7.359 -1.383 1 97.19 307 CYS A CA 1
ATOM 2326 C C . CYS A 1 307 ? 2.016 5.852 -1.195 1 97.19 307 CYS A C 1
ATOM 2328 O O . CYS A 1 307 ? 3.098 5.273 -1.313 1 97.19 307 CYS A O 1
ATOM 2330 N N . GLY A 1 308 ? 0.903 5.289 -0.864 1 95.88 308 GLY A N 1
ATOM 2331 C CA . GLY A 1 308 ? 0.873 3.836 -0.784 1 95.88 308 GLY A CA 1
ATOM 2332 C C . GLY A 1 308 ? 1.246 3.158 -2.09 1 95.88 308 GLY A C 1
ATOM 2333 O O . GLY A 1 308 ? 1.935 2.135 -2.09 1 95.88 308 GLY A O 1
ATOM 2334 N N . ILE A 1 309 ? 0.813 3.736 -3.152 1 95.69 309 ILE A N 1
ATOM 2335 C CA . ILE A 1 309 ? 1.181 3.207 -4.461 1 95.69 309 ILE A CA 1
ATOM 2336 C C . ILE A 1 309 ? 2.691 3.311 -4.656 1 95.69 309 ILE A C 1
ATOM 2338 O O . ILE A 1 309 ? 3.324 2.379 -5.156 1 95.69 309 ILE A O 1
ATOM 2342 N N . ALA A 1 310 ? 3.197 4.422 -4.277 1 97.56 310 ALA A N 1
ATOM 2343 C CA . ALA A 1 310 ? 4.637 4.633 -4.398 1 97.56 310 ALA A CA 1
ATOM 2344 C C . ALA A 1 310 ? 5.418 3.588 -3.604 1 97.56 310 ALA A C 1
ATOM 2346 O O . ALA A 1 310 ? 6.441 3.082 -4.066 1 97.56 310 ALA A O 1
ATOM 2347 N N . VAL A 1 311 ? 4.961 3.26 -2.432 1 97.25 311 VAL A N 1
ATOM 2348 C CA . VAL A 1 311 ? 5.621 2.254 -1.605 1 97.25 311 VAL A CA 1
ATOM 2349 C C . VAL A 1 311 ? 5.648 0.917 -2.344 1 97.25 311 VAL A C 1
ATOM 2351 O O . VAL A 1 311 ? 6.691 0.262 -2.414 1 97.25 311 VAL A O 1
ATOM 2354 N N . ARG A 1 312 ? 4.562 0.544 -2.932 1 96.06 312 ARG A N 1
ATOM 2355 C CA . ARG A 1 312 ? 4.469 -0.736 -3.627 1 96.06 312 ARG A CA 1
ATOM 2356 C C . ARG A 1 312 ? 5.352 -0.75 -4.871 1 96.06 312 ARG A C 1
ATOM 2358 O O . ARG A 1 312 ? 6.047 -1.733 -5.133 1 96.06 312 ARG A O 1
ATOM 2365 N N . VAL A 1 313 ? 5.312 0.31 -5.582 1 95.81 313 VAL A N 1
ATOM 2366 C CA . VAL A 1 313 ? 6.156 0.396 -6.773 1 95.81 313 VAL A CA 1
ATOM 2367 C C . VAL A 1 313 ? 7.629 0.37 -6.367 1 95.81 313 VAL A C 1
ATOM 2369 O O . VAL A 1 313 ? 8.445 -0.291 -7.016 1 95.81 313 VAL A O 1
ATOM 2372 N N . GLY A 1 314 ? 7.969 1.105 -5.32 1 96 314 GLY A N 1
ATOM 2373 C CA . GLY A 1 314 ? 9.336 1.075 -4.824 1 96 314 GLY A CA 1
ATOM 2374 C C . GLY A 1 314 ? 9.797 -0.317 -4.438 1 96 314 GLY A C 1
ATOM 2375 O O . GLY A 1 314 ? 10.93 -0.708 -4.746 1 96 314 GLY A O 1
ATOM 2376 N N . GLN A 1 315 ? 8.945 -1.041 -3.826 1 95.56 315 GLN A N 1
ATOM 2377 C CA . GLN A 1 315 ? 9.273 -2.408 -3.438 1 95.56 315 GLN A CA 1
ATOM 2378 C C . GLN A 1 315 ? 9.391 -3.316 -4.66 1 95.56 315 GLN A C 1
ATOM 2380 O O . GLN A 1 315 ? 10.211 -4.234 -4.684 1 95.56 315 GLN A O 1
ATOM 2385 N N . ALA A 1 316 ? 8.547 -3.061 -5.621 1 94.06 316 ALA A N 1
ATOM 2386 C CA . ALA A 1 316 ? 8.625 -3.838 -6.855 1 94.06 316 ALA A CA 1
ATOM 2387 C C . ALA A 1 316 ? 9.969 -3.631 -7.551 1 94.06 316 ALA A C 1
ATOM 2389 O O . ALA A 1 316 ? 10.516 -4.559 -8.148 1 94.06 316 ALA A O 1
ATOM 2390 N N . LEU A 1 317 ? 10.5 -2.439 -7.43 1 93.12 317 LEU A N 1
ATOM 2391 C CA . LEU A 1 317 ? 11.773 -2.098 -8.055 1 93.12 317 LEU A CA 1
ATOM 2392 C C . LEU A 1 317 ? 12.945 -2.549 -7.191 1 93.12 317 LEU A C 1
ATOM 2394 O O . LEU A 1 317 ? 14.086 -2.588 -7.66 1 93.12 317 LEU A O 1
ATOM 2398 N N . GLY A 1 318 ? 12.68 -2.818 -5.965 1 93.25 318 GLY A N 1
ATOM 2399 C CA . GLY A 1 318 ? 13.727 -3.252 -5.047 1 93.25 318 GLY A CA 1
ATOM 2400 C C . GLY A 1 318 ? 14.414 -2.102 -4.344 1 93.25 318 GLY A C 1
ATOM 2401 O O . GLY A 1 318 ? 15.562 -2.232 -3.902 1 93.25 318 GLY A O 1
ATOM 2402 N N . LEU A 1 319 ? 13.742 -0.982 -4.195 1 94.5 319 LEU A N 1
ATOM 2403 C CA . LEU A 1 319 ? 14.367 0.174 -3.559 1 94.5 319 LEU A CA 1
ATOM 2404 C C . LEU A 1 319 ? 14.516 -0.049 -2.057 1 94.5 319 LEU A C 1
ATOM 2406 O O . LEU A 1 319 ? 15.281 0.648 -1.394 1 94.5 319 LEU A O 1
ATOM 2410 N N . HIS A 1 320 ? 13.734 -0.924 -1.457 1 94.69 320 HIS A N 1
ATOM 2411 C CA . HIS A 1 320 ? 13.773 -1.2 -0.026 1 94.69 320 HIS A CA 1
ATOM 2412 C C . HIS A 1 320 ? 14.93 -2.133 0.322 1 94.69 320 HIS A C 1
ATOM 2414 O O . HIS A 1 320 ? 15.148 -2.445 1.495 1 94.69 320 HIS A O 1
ATOM 2420 N N . ARG A 1 321 ? 15.578 -2.551 -0.767 1 91.94 321 ARG A N 1
ATOM 2421 C CA . ARG A 1 321 ? 16.719 -3.447 -0.605 1 91.94 321 ARG A CA 1
ATOM 2422 C C . ARG A 1 321 ? 18.016 -2.77 -1.037 1 91.94 321 ARG A C 1
ATOM 2424 O O . ARG A 1 321 ? 18 -1.887 -1.897 1 91.94 321 ARG A O 1
ATOM 2431 N N . THR A 1 322 ? 19.109 -3.244 -0.441 1 86.19 322 THR A N 1
ATOM 2432 C CA . THR A 1 322 ? 20.406 -2.766 -0.905 1 86.19 322 THR A CA 1
ATOM 2433 C C . THR A 1 322 ? 20.703 -3.297 -2.303 1 86.19 322 THR A C 1
ATOM 2435 O O . THR A 1 322 ? 20.641 -4.504 -2.543 1 86.19 322 THR A O 1
ATOM 2438 N N . SER A 1 323 ? 20.953 -2.346 -3.16 1 79.12 323 SER A N 1
ATOM 2439 C CA . SER A 1 323 ? 21.234 -2.752 -4.531 1 79.12 323 SER A CA 1
ATOM 2440 C C . SER A 1 323 ? 22.531 -3.557 -4.609 1 79.12 323 SER A C 1
ATOM 2442 O O . SER A 1 323 ? 23.562 -3.137 -4.082 1 79.12 323 SER A O 1
ATOM 2444 N N . PRO A 1 324 ? 22.375 -4.621 -5.285 1 75.44 324 PRO A N 1
ATOM 2445 C CA . PRO A 1 324 ? 23.625 -5.359 -5.469 1 75.44 324 PRO A CA 1
ATOM 2446 C C . PRO A 1 324 ? 24.625 -4.613 -6.352 1 75.44 324 PRO A C 1
ATOM 2448 O O . PRO A 1 324 ? 24.234 -3.959 -7.32 1 75.44 324 PRO A O 1
ATOM 2451 N N . PRO A 1 325 ? 25.828 -4.613 -5.938 1 72.25 325 PRO A N 1
ATOM 2452 C CA . PRO A 1 325 ? 26.844 -3.926 -6.746 1 72.25 325 PRO A CA 1
ATOM 2453 C C . PRO A 1 325 ? 26.859 -4.402 -8.195 1 72.25 325 PRO A C 1
ATOM 2455 O O . PRO A 1 325 ? 27.219 -3.639 -9.094 1 72.25 325 PRO A O 1
ATOM 2458 N N . GLU A 1 326 ? 26.391 -5.504 -8.398 1 69.25 326 GLU A N 1
ATOM 2459 C CA . GLU A 1 326 ? 26.438 -6.125 -9.719 1 69.25 326 GLU A CA 1
ATOM 2460 C C . GLU A 1 326 ? 25.422 -5.508 -10.656 1 69.25 326 GLU A C 1
ATOM 2462 O O . GLU A 1 326 ? 25.5 -5.684 -11.875 1 69.25 326 GLU A O 1
ATOM 2467 N N . LEU A 1 327 ? 24.5 -4.809 -10.125 1 72.31 327 LEU A N 1
ATOM 2468 C CA . LEU A 1 327 ? 23.469 -4.191 -10.953 1 72.31 327 LEU A CA 1
ATOM 2469 C C . LEU A 1 327 ? 24.094 -3.141 -11.875 1 72.31 327 LEU A C 1
ATOM 2471 O O . LEU A 1 327 ? 23.484 -2.77 -12.883 1 72.31 327 LEU A O 1
ATOM 2475 N N . GLY A 1 328 ? 25.328 -2.812 -11.617 1 66.69 328 GLY A N 1
ATOM 2476 C CA . GLY A 1 328 ? 26.062 -1.914 -12.492 1 66.69 328 GLY A CA 1
ATOM 2477 C C . GLY A 1 328 ? 25.469 -0.521 -12.555 1 66.69 328 GLY A C 1
ATOM 2478 O O . GLY A 1 328 ? 25.5 0.122 -13.609 1 66.69 328 GLY A O 1
ATOM 2479 N N . LEU A 1 329 ? 24.891 -0.184 -11.531 1 72.31 329 LEU A N 1
ATOM 2480 C CA . LEU A 1 329 ? 24.297 1.147 -11.523 1 72.31 329 LEU A CA 1
ATOM 2481 C C . LEU A 1 329 ? 25.375 2.225 -11.539 1 72.31 329 LEU A C 1
ATOM 2483 O O . LEU A 1 329 ? 26.438 2.053 -10.945 1 72.31 329 LEU A O 1
ATOM 2487 N N . GLU A 1 330 ? 25.062 3.113 -12.391 1 70.88 330 GLU A N 1
ATOM 2488 C CA . GLU A 1 330 ? 25.969 4.258 -12.367 1 70.88 330 GLU A CA 1
ATOM 2489 C C . GLU A 1 330 ? 26.047 4.863 -10.969 1 70.88 330 GLU A C 1
ATOM 2491 O O . GLU A 1 330 ? 25.125 4.742 -10.172 1 70.88 330 GLU A O 1
ATOM 2496 N N . GLN A 1 331 ? 27.188 5.395 -10.719 1 65.94 331 GLN A N 1
ATOM 2497 C CA . GLN A 1 331 ? 27.531 5.871 -9.383 1 65.94 331 GLN A CA 1
ATOM 2498 C C . GLN A 1 331 ? 26.438 6.754 -8.812 1 65.94 331 GLN A C 1
ATOM 2500 O O . GLN A 1 331 ? 26.188 6.742 -7.605 1 65.94 331 GLN A O 1
ATOM 2505 N N . SER A 1 332 ? 25.766 7.348 -9.594 1 74.81 332 SER A N 1
ATOM 2506 C CA . SER A 1 332 ? 24.766 8.289 -9.094 1 74.81 332 SER A CA 1
ATOM 2507 C C . SER A 1 332 ? 23.422 7.605 -8.883 1 74.81 332 SER A C 1
ATOM 2509 O O . SER A 1 332 ? 22.578 8.102 -8.125 1 74.81 332 SER A O 1
ATOM 2511 N N . GLN A 1 333 ? 23.312 6.473 -9.359 1 81.81 333 GLN A N 1
ATOM 2512 C CA . GLN A 1 333 ? 21.984 5.863 -9.391 1 81.81 333 GLN A CA 1
ATOM 2513 C C . GLN A 1 333 ? 21.641 5.246 -8.039 1 81.81 333 GLN A C 1
ATOM 2515 O O . GLN A 1 333 ? 20.516 5.414 -7.547 1 81.81 333 GLN A O 1
ATOM 2520 N N . PRO A 1 334 ? 22.625 4.672 -7.418 1 82.88 334 PRO A N 1
ATOM 2521 C CA . PRO A 1 334 ? 22.297 4.137 -6.098 1 82.88 334 PRO A CA 1
ATOM 2522 C C . PRO A 1 334 ? 21.906 5.223 -5.102 1 82.88 334 PRO A C 1
ATOM 2524 O O . PRO A 1 334 ? 21.016 5.016 -4.262 1 82.88 334 PRO A O 1
ATOM 2527 N N . LYS A 1 335 ? 22.562 6.293 -5.215 1 86.62 335 LYS A N 1
ATOM 2528 C CA . LYS A 1 335 ? 22.25 7.402 -4.316 1 86.62 335 LYS A CA 1
ATOM 2529 C C . LYS A 1 335 ? 20.844 7.953 -4.586 1 86.62 335 LYS A C 1
ATOM 2531 O O . LYS A 1 335 ? 20.109 8.281 -3.652 1 86.62 335 LYS A O 1
ATOM 2536 N N . LEU A 1 336 ? 20.562 8.047 -5.816 1 89.69 336 LEU A N 1
ATOM 2537 C CA . LEU A 1 336 ? 19.234 8.531 -6.18 1 89.69 336 LEU A CA 1
ATOM 2538 C C . LEU A 1 336 ? 18.156 7.559 -5.707 1 89.69 336 LEU A C 1
ATOM 2540 O O . LEU A 1 336 ? 17.094 7.984 -5.234 1 89.69 336 LEU A O 1
ATOM 2544 N N . ARG A 1 337 ? 18.391 6.262 -5.836 1 91.88 337 ARG A N 1
ATOM 2545 C CA . ARG A 1 337 ? 17.453 5.238 -5.371 1 91.88 337 ARG A CA 1
ATOM 2546 C C . ARG A 1 337 ? 17.219 5.363 -3.871 1 91.88 337 ARG A C 1
ATOM 2548 O O . ARG A 1 337 ? 16.062 5.309 -3.42 1 91.88 337 ARG A O 1
ATOM 2555 N N . ALA A 1 338 ? 18.281 5.547 -3.203 1 93 338 ALA A N 1
ATOM 2556 C CA . ALA A 1 338 ? 18.172 5.691 -1.755 1 93 338 ALA A CA 1
ATOM 2557 C C . ALA A 1 338 ? 17.406 6.953 -1.387 1 93 338 ALA A C 1
ATOM 2559 O O . ALA A 1 338 ? 16.594 6.945 -0.448 1 93 338 ALA A O 1
ATOM 2560 N N . ARG A 1 339 ? 17.641 8.031 -2.078 1 94.38 339 ARG A N 1
ATOM 2561 C CA . ARG A 1 339 ? 16.938 9.289 -1.822 1 94.38 339 ARG A CA 1
ATOM 2562 C C . ARG A 1 339 ? 15.438 9.148 -2.062 1 94.38 339 ARG A C 1
ATOM 2564 O O . ARG A 1 339 ? 14.625 9.602 -1.255 1 94.38 339 ARG A O 1
ATOM 2571 N N . ILE A 1 340 ? 15.141 8.516 -3.145 1 95.56 340 ILE A N 1
ATOM 2572 C CA . ILE A 1 340 ? 13.742 8.344 -3.508 1 95.56 340 ILE A CA 1
ATOM 2573 C C . ILE A 1 340 ? 13.039 7.492 -2.451 1 95.56 340 ILE A C 1
ATOM 2575 O O . ILE A 1 340 ? 11.93 7.82 -2.021 1 95.56 340 ILE A O 1
ATOM 2579 N N . TRP A 1 341 ? 13.648 6.445 -2.035 1 96.44 341 TRP A N 1
ATOM 2580 C CA . TRP A 1 341 ? 13.055 5.59 -1.011 1 96.44 341 TRP A CA 1
ATOM 2581 C C . TRP A 1 341 ? 12.906 6.344 0.307 1 96.44 341 TRP A C 1
ATOM 2583 O O . TRP A 1 341 ? 11.875 6.23 0.979 1 96.44 341 TRP A O 1
ATOM 2593 N N . ALA A 1 342 ? 13.914 7.121 0.621 1 96.38 342 ALA A N 1
ATOM 2594 C CA . ALA A 1 342 ? 13.867 7.918 1.843 1 96.38 342 ALA A CA 1
ATOM 2595 C C . ALA A 1 342 ? 12.68 8.883 1.823 1 96.38 342 ALA A C 1
ATOM 2597 O O . ALA A 1 342 ? 11.922 8.961 2.795 1 96.38 342 ALA A O 1
ATOM 2598 N N . VAL A 1 343 ? 12.547 9.594 0.765 1 97.06 343 VAL A N 1
ATOM 2599 C CA . VAL A 1 343 ? 11.461 10.562 0.646 1 97.06 343 VAL A CA 1
ATOM 2600 C C . VAL A 1 343 ? 10.117 9.836 0.718 1 97.06 343 VAL A C 1
ATOM 2602 O O . VAL A 1 343 ? 9.172 10.344 1.32 1 97.06 343 VAL A O 1
ATOM 2605 N N . THR A 1 344 ? 10.031 8.656 0.103 1 97.81 344 THR A N 1
ATOM 2606 C CA . THR A 1 344 ? 8.812 7.855 0.157 1 97.81 344 THR A CA 1
ATOM 2607 C C . THR A 1 344 ? 8.445 7.527 1.602 1 97.81 344 THR A C 1
ATOM 2609 O O . THR A 1 344 ? 7.293 7.688 2.006 1 97.81 344 THR A O 1
ATOM 2612 N N . LEU A 1 345 ? 9.422 7.129 2.359 1 96.81 345 LEU A N 1
ATOM 2613 C CA . LEU A 1 345 ? 9.172 6.742 3.744 1 96.81 345 LEU A CA 1
ATOM 2614 C C . LEU A 1 345 ? 8.789 7.953 4.586 1 96.81 345 LEU A C 1
ATOM 2616 O O . LEU A 1 345 ? 7.934 7.855 5.465 1 96.81 345 LEU A O 1
ATOM 2620 N N . ILE A 1 346 ? 9.414 9.062 4.305 1 96.5 346 ILE A N 1
ATOM 2621 C CA . ILE A 1 346 ? 9.117 10.289 5.035 1 96.5 346 ILE A CA 1
ATOM 2622 C C . ILE A 1 346 ? 7.668 10.695 4.781 1 96.5 346 ILE A C 1
ATOM 2624 O O . ILE A 1 346 ? 6.926 10.984 5.723 1 96.5 346 ILE A O 1
ATOM 2628 N N . LEU A 1 347 ? 7.312 10.688 3.561 1 97.12 347 LEU A N 1
ATOM 2629 C CA . LEU A 1 347 ? 5.957 11.086 3.201 1 97.12 347 LEU A CA 1
ATOM 2630 C C . LEU A 1 347 ? 4.934 10.094 3.74 1 97.12 347 LEU A C 1
ATOM 2632 O O . LEU A 1 347 ? 3.875 10.492 4.23 1 97.12 347 LEU A O 1
ATOM 2636 N N . ASP A 1 348 ? 5.246 8.852 3.646 1 97.25 348 ASP A N 1
ATOM 2637 C CA . ASP A 1 348 ? 4.328 7.824 4.137 1 97.25 348 ASP A CA 1
ATOM 2638 C C . ASP A 1 348 ? 4.113 7.953 5.641 1 97.25 348 ASP A C 1
ATOM 2640 O O . ASP A 1 348 ? 2.994 7.785 6.133 1 97.25 348 ASP A O 1
ATOM 2644 N N . ALA A 1 349 ? 5.164 8.18 6.328 1 96.5 349 ALA A N 1
ATOM 2645 C CA . ALA A 1 349 ? 5.062 8.352 7.773 1 96.5 349 ALA A CA 1
ATOM 2646 C C . ALA A 1 349 ? 4.215 9.57 8.125 1 96.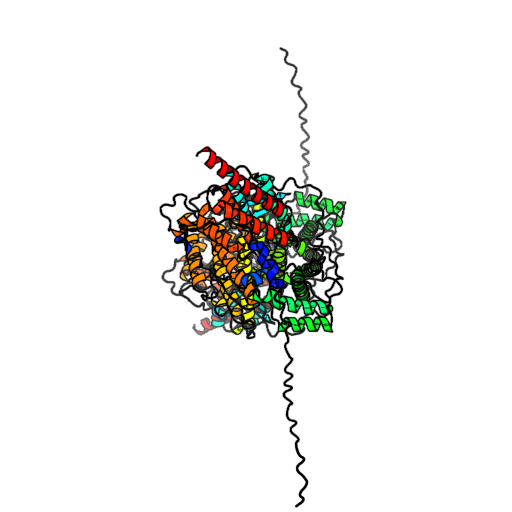5 349 ALA A C 1
ATOM 2648 O O . ALA A 1 349 ? 3.328 9.492 8.977 1 96.5 349 ALA A O 1
ATOM 2649 N N . HIS A 1 350 ? 4.488 10.602 7.461 1 94.44 350 HIS A N 1
ATOM 2650 C CA . HIS A 1 350 ? 3.781 11.844 7.73 1 94.44 350 HIS A CA 1
ATOM 2651 C C . HIS A 1 350 ? 2.295 11.711 7.41 1 94.44 350 HIS A C 1
ATOM 2653 O O . HIS A 1 350 ? 1.446 12.094 8.219 1 94.44 350 HIS A O 1
ATOM 2659 N N . LEU A 1 351 ? 2.033 11.203 6.324 1 95.31 351 LEU A N 1
ATOM 2660 C CA . LEU A 1 351 ? 0.648 11.078 5.879 1 95.31 351 LEU A CA 1
ATOM 2661 C C . LEU A 1 351 ? -0.106 10.055 6.719 1 95.31 351 LEU A C 1
ATOM 2663 O O . LEU A 1 351 ? -1.292 10.234 7.008 1 95.31 351 LEU A O 1
ATOM 2667 N N . SER A 1 352 ? 0.557 9 7.043 1 96.31 352 SER A N 1
ATOM 2668 C CA . SER A 1 352 ? -0.073 7.992 7.891 1 96.31 352 SER A CA 1
ATOM 2669 C C . SER A 1 352 ? -0.442 8.562 9.258 1 96.31 352 SER A C 1
ATOM 2671 O O . SER A 1 352 ? -1.511 8.266 9.789 1 96.31 352 SER A O 1
ATOM 2673 N N . MET A 1 353 ? 0.364 9.367 9.789 1 94.19 353 MET A N 1
ATOM 2674 C CA . MET A 1 353 ? 0.056 9.992 11.07 1 94.19 353 MET A CA 1
ATOM 2675 C C . MET A 1 353 ? -1.081 11 10.93 1 94.19 353 MET A C 1
ATOM 2677 O O . MET A 1 353 ? -1.983 11.047 11.766 1 94.19 353 MET A O 1
ATOM 2681 N N . ASN A 1 354 ? -0.996 11.773 9.883 1 91.31 354 ASN A N 1
ATOM 2682 C CA . ASN A 1 354 ? -2.025 12.773 9.633 1 91.31 354 ASN A CA 1
ATOM 2683 C C . ASN A 1 354 ? -3.408 12.141 9.508 1 91.31 354 ASN A C 1
ATOM 2685 O O . ASN A 1 354 ? -4.414 12.758 9.867 1 91.31 354 ASN A O 1
ATOM 2689 N N . GLN A 1 355 ? -3.457 10.938 9.023 1 92.88 355 GLN A N 1
ATOM 2690 C CA . GLN A 1 355 ? -4.73 10.258 8.797 1 92.88 355 GLN A CA 1
ATOM 2691 C C . GLN A 1 355 ? -5.004 9.227 9.891 1 92.88 355 GLN A C 1
ATOM 2693 O O . GLN A 1 355 ? -6.129 8.742 10.031 1 92.88 355 GLN A O 1
ATOM 2698 N N . GLY A 1 356 ? -3.971 8.945 10.695 1 94.5 356 GLY A N 1
ATOM 2699 C CA . GLY A 1 356 ? -4.102 7.926 11.719 1 94.5 356 GLY A CA 1
ATOM 2700 C C . GLY A 1 356 ? -4.25 6.527 11.156 1 94.5 356 GLY A C 1
ATOM 2701 O O . GLY A 1 356 ? -5 5.707 11.688 1 94.5 356 GLY A O 1
ATOM 2702 N N . ARG A 1 357 ? -3.623 6.281 10.07 1 95.31 357 ARG A N 1
ATOM 2703 C CA . ARG A 1 357 ? -3.723 5.008 9.367 1 95.31 357 ARG A CA 1
ATOM 2704 C C . ARG A 1 357 ? -2.369 4.305 9.312 1 95.31 357 ARG A C 1
ATOM 2706 O O . ARG A 1 357 ? -1.328 4.938 9.5 1 95.31 357 ARG A O 1
ATOM 2713 N N . PRO A 1 358 ? -2.381 2.994 9.117 1 94.5 358 PRO A N 1
ATOM 2714 C CA . PRO A 1 358 ? -1.099 2.287 9.109 1 94.5 358 PRO A CA 1
ATOM 2715 C C . PRO A 1 358 ? -0.21 2.682 7.934 1 94.5 358 PRO A C 1
ATOM 2717 O O . PRO A 1 358 ? -0.709 2.914 6.828 1 94.5 358 PRO A O 1
ATOM 2720 N N . PRO A 1 359 ? 1.056 2.703 8.188 1 94.5 359 PRO A N 1
ATOM 2721 C CA . PRO A 1 359 ? 1.981 2.949 7.078 1 94.5 359 PRO A CA 1
ATOM 2722 C C . PRO A 1 359 ? 2.082 1.764 6.117 1 94.5 359 PRO A C 1
ATOM 2724 O O . PRO A 1 359 ? 1.718 0.642 6.477 1 94.5 359 PRO A O 1
ATOM 2727 N N . GLY A 1 360 ? 2.543 2.07 4.938 1 92.12 360 GLY A N 1
ATOM 2728 C CA . GLY A 1 360 ? 2.67 1.038 3.922 1 92.12 360 GLY A CA 1
ATOM 2729 C C . GLY A 1 360 ? 3.918 0.193 4.082 1 92.12 360 GLY A C 1
ATOM 2730 O O . GLY A 1 360 ? 3.994 -0.918 3.553 1 92.12 360 GLY A O 1
ATOM 2731 N N . CYS A 1 361 ? 4.832 0.746 4.707 1 91.12 361 CYS A N 1
ATOM 2732 C CA . CYS A 1 361 ? 6.09 0.033 4.902 1 91.12 361 CYS A CA 1
ATOM 2733 C C . CYS A 1 361 ? 6.613 0.224 6.32 1 91.12 361 CYS A C 1
ATOM 2735 O O . CYS A 1 361 ? 6.594 1.337 6.848 1 91.12 361 CYS A O 1
ATOM 2737 N N . GLN A 1 362 ? 7.043 -0.865 6.867 1 90.38 362 GLN A N 1
ATOM 2738 C CA . GLN A 1 362 ? 7.586 -0.831 8.219 1 90.38 362 GLN A CA 1
ATOM 2739 C C . GLN A 1 362 ? 9.102 -1.003 8.203 1 90.38 362 GLN A C 1
ATOM 2741 O O . GLN A 1 362 ? 9.664 -1.517 7.238 1 90.38 362 GLN A O 1
ATOM 2746 N N . GLN A 1 363 ? 9.664 -0.616 9.242 1 87.19 363 GLN A N 1
ATOM 2747 C CA . GLN A 1 363 ? 11.125 -0.645 9.344 1 87.19 363 GLN A CA 1
ATOM 2748 C C . GLN A 1 363 ? 11.656 -2.061 9.156 1 87.19 363 GLN A C 1
ATOM 2750 O O . GLN A 1 363 ? 12.742 -2.25 8.602 1 87.19 363 GLN A O 1
ATOM 2755 N N . ALA A 1 364 ? 10.914 -2.947 9.492 1 87.25 364 ALA A N 1
ATOM 2756 C CA . ALA A 1 364 ? 11.344 -4.34 9.375 1 87.25 364 ALA A CA 1
ATOM 2757 C C . ALA A 1 364 ? 11.352 -4.789 7.918 1 87.25 364 ALA A C 1
ATOM 2759 O O . ALA A 1 364 ? 11.93 -5.832 7.59 1 87.25 364 ALA A O 1
ATOM 2760 N N . HIS A 1 365 ? 10.898 -3.973 7.035 1 90.31 365 HIS A N 1
ATOM 2761 C CA . HIS A 1 365 ? 10.688 -4.426 5.664 1 90.31 365 HIS A CA 1
ATOM 2762 C C . HIS A 1 365 ? 11.727 -3.832 4.723 1 90.31 365 HIS A C 1
ATOM 2764 O O . HIS A 1 365 ? 11.547 -3.857 3.502 1 90.31 365 HIS A O 1
ATOM 2770 N N . TRP A 1 366 ? 12.742 -3.232 5.227 1 90.44 366 TRP A N 1
ATOM 2771 C CA . TRP A 1 366 ? 13.805 -2.75 4.348 1 90.44 366 TRP A CA 1
ATOM 2772 C C . TRP A 1 366 ? 15.172 -2.926 4.996 1 90.44 366 TRP A C 1
ATOM 2774 O O . TRP A 1 366 ? 15.266 -3.143 6.207 1 90.44 366 TRP A O 1
ATOM 2784 N N . ASP A 1 367 ? 16.188 -2.812 4.18 1 88.25 367 ASP A N 1
ATOM 2785 C CA . ASP A 1 367 ? 17.562 -2.949 4.648 1 88.25 367 ASP A CA 1
ATOM 2786 C C . ASP A 1 367 ? 18.031 -1.68 5.355 1 88.25 367 ASP A C 1
ATOM 2788 O O . ASP A 1 367 ? 17.875 -0.578 4.824 1 88.25 367 ASP A O 1
ATOM 2792 N N . SER A 1 368 ? 18.578 -1.843 6.461 1 78.75 368 SER A N 1
ATOM 2793 C CA . SER A 1 368 ? 19.031 -0.696 7.242 1 78.75 368 SER A CA 1
ATOM 2794 C C . SER A 1 368 ? 20.188 0.014 6.559 1 78.75 368 SER A C 1
ATOM 2796 O O . SER A 1 368 ? 20.406 1.208 6.773 1 78.75 368 SER A O 1
ATOM 2798 N N . GLU A 1 369 ? 20.844 -0.636 5.691 1 84.5 369 GLU A N 1
ATOM 2799 C CA . GLU A 1 369 ? 22.047 -0.119 5.066 1 84.5 369 GLU A CA 1
ATOM 2800 C C . GLU A 1 369 ? 21.719 0.893 3.973 1 84.5 369 GLU A C 1
ATOM 2802 O O . GLU A 1 369 ? 22.594 1.656 3.541 1 84.5 369 GLU A O 1
ATOM 2807 N N . ILE A 1 370 ? 20.547 0.935 3.668 1 87.44 370 ILE A N 1
ATOM 2808 C CA . ILE A 1 370 ? 20.156 1.773 2.543 1 87.44 370 ILE A CA 1
ATOM 2809 C C . ILE A 1 370 ? 20.453 3.238 2.865 1 87.44 370 ILE A C 1
ATOM 2811 O O . ILE A 1 370 ? 20.844 4.008 1.986 1 87.44 370 ILE A O 1
ATOM 2815 N N . PHE A 1 371 ? 20.359 3.592 4.113 1 88.5 371 PHE A N 1
ATOM 2816 C CA . PHE A 1 371 ? 20.438 5.008 4.457 1 88.5 371 PHE A CA 1
ATOM 2817 C C . PHE A 1 371 ? 21.797 5.348 5.066 1 88.5 371 PHE A C 1
ATOM 2819 O O . PHE A 1 371 ? 22.016 6.477 5.508 1 88.5 371 PHE A O 1
ATOM 2826 N N . ALA A 1 372 ? 22.688 4.418 5.145 1 81.75 372 ALA A N 1
ATOM 2827 C CA . ALA A 1 372 ? 23.984 4.629 5.785 1 81.75 372 ALA A CA 1
ATOM 2828 C C . ALA A 1 372 ? 24.734 5.793 5.141 1 81.75 372 ALA A C 1
ATOM 2830 O O . ALA A 1 372 ? 25.375 6.582 5.832 1 81.75 372 ALA A O 1
ATOM 2831 N N . ASN A 1 373 ? 24.641 6.031 3.895 1 81.12 373 ASN A N 1
ATOM 2832 C CA . ASN A 1 373 ? 25.359 7.098 3.203 1 81.12 373 ASN A CA 1
ATOM 2833 C C . ASN A 1 373 ? 24.391 8.055 2.502 1 81.12 373 ASN A C 1
ATOM 2835 O O . ASN A 1 373 ? 24.656 8.5 1.383 1 81.12 373 ASN A O 1
ATOM 2839 N N . LEU A 1 374 ? 23.391 8.328 3.324 1 88.75 374 LEU A N 1
ATOM 2840 C CA . LEU A 1 374 ? 22.359 9.156 2.707 1 88.75 374 LEU A CA 1
ATOM 2841 C C . LEU A 1 374 ? 22.734 10.633 2.793 1 88.75 374 LEU A C 1
ATOM 2843 O O . LEU A 1 374 ? 22.438 11.297 3.791 1 88.75 374 LEU A O 1
ATOM 2847 N N . LYS A 1 375 ? 23.578 11.164 1.982 1 87.75 375 LYS A N 1
ATOM 2848 C CA . LYS A 1 375 ? 23.938 12.57 1.817 1 87.75 375 LYS A CA 1
ATOM 2849 C C . LYS A 1 375 ? 23.625 13.055 0.405 1 87.75 375 LYS A C 1
ATOM 2851 O O . LYS A 1 375 ? 23.844 12.336 -0.569 1 87.75 375 LYS A O 1
ATOM 2856 N N . VAL A 1 376 ? 23.016 14.188 0.397 1 88.88 376 VAL A N 1
ATOM 2857 C CA . VAL A 1 376 ? 22.75 14.766 -0.915 1 88.88 376 VAL A CA 1
ATOM 2858 C C . VAL A 1 376 ? 23.922 15.656 -1.341 1 88.88 376 VAL A C 1
ATOM 2860 O O . VAL A 1 376 ? 23.938 16.859 -1.027 1 88.88 376 VAL A O 1
ATOM 2863 N N . ALA A 1 377 ? 24.703 15.164 -2.135 1 83.69 377 ALA A N 1
ATOM 2864 C CA . ALA A 1 377 ? 26 15.781 -2.457 1 83.69 377 ALA A CA 1
ATOM 2865 C C . ALA A 1 377 ? 25.797 17.094 -3.201 1 83.69 377 ALA A C 1
ATOM 2867 O O . ALA A 1 377 ? 26.641 18 -3.123 1 83.69 377 ALA A O 1
ATOM 2868 N N . GLU A 1 378 ? 24.734 17.266 -3.82 1 83.12 378 GLU A N 1
ATOM 2869 C CA . GLU A 1 378 ? 24.484 18.453 -4.629 1 83.12 378 GLU A CA 1
ATOM 2870 C C . GLU A 1 378 ? 24.125 19.656 -3.756 1 83.12 378 GLU A C 1
ATOM 2872 O O . GLU A 1 378 ? 24.172 20.797 -4.211 1 83.12 378 GLU A O 1
ATOM 2877 N N . LEU A 1 379 ? 23.828 19.391 -2.551 1 86.19 379 LEU A N 1
ATOM 2878 C CA . LEU A 1 379 ? 23.406 20.453 -1.64 1 86.19 379 LEU A CA 1
ATOM 2879 C C . LEU A 1 379 ? 24.516 20.766 -0.639 1 86.19 379 LEU A C 1
ATOM 2881 O O . LEU A 1 379 ? 25.344 19.906 -0.324 1 86.19 379 LEU A O 1
ATOM 2885 N N . GLN A 1 380 ? 24.5 21.969 -0.164 1 85.12 380 GLN A N 1
ATOM 2886 C CA . GLN A 1 380 ? 25.516 22.406 0.799 1 85.12 380 GLN A CA 1
ATOM 2887 C C . GLN A 1 380 ? 25.062 22.125 2.23 1 85.12 380 GLN A C 1
ATOM 2889 O O . GLN A 1 380 ? 23.859 22.016 2.496 1 85.12 380 GLN A O 1
ATOM 2894 N N . TRP A 1 381 ? 26.047 22.094 3.086 1 86.94 381 TRP A N 1
ATOM 2895 C CA . TRP A 1 381 ? 25.75 21.984 4.512 1 86.94 381 TRP A CA 1
ATOM 2896 C C . TRP A 1 381 ? 24.969 23.188 5.004 1 86.94 381 TRP A C 1
ATOM 2898 O O . TRP A 1 381 ? 25.25 24.328 4.613 1 86.94 381 TRP A O 1
ATOM 2908 N N . PRO A 1 382 ? 23.891 22.875 5.766 1 88 382 PRO A N 1
ATOM 2909 C CA . PRO A 1 382 ? 23.406 21.656 6.422 1 88 382 PRO A CA 1
ATOM 2910 C C . PRO A 1 382 ? 22.359 20.922 5.59 1 88 382 PRO A C 1
ATOM 2912 O O . PRO A 1 382 ? 21.953 19.828 5.957 1 88 382 PRO A O 1
ATOM 2915 N N . LEU A 1 383 ? 22.031 21.469 4.469 1 87.44 383 LEU A N 1
ATOM 2916 C CA . LEU A 1 383 ? 20.969 20.906 3.652 1 87.44 383 LEU A CA 1
ATOM 2917 C C . LEU A 1 383 ? 21.328 19.516 3.164 1 87.44 383 LEU A C 1
ATOM 2919 O O . LEU A 1 383 ? 20.453 18.672 2.951 1 87.44 383 LEU A O 1
ATOM 2923 N N . SER A 1 384 ? 22.625 19.219 3.027 1 89.62 384 SER A N 1
ATOM 2924 C CA . SER A 1 384 ? 23.078 17.922 2.543 1 89.62 384 SER A CA 1
ATOM 2925 C C . SER A 1 384 ? 22.75 16.812 3.527 1 89.62 384 SER A C 1
ATOM 2927 O O . SER A 1 384 ? 22.656 15.641 3.146 1 89.62 384 SER A O 1
ATOM 2929 N N . GLU A 1 385 ? 22.484 17.203 4.816 1 91.94 385 GLU A N 1
ATOM 2930 C CA . GLU A 1 385 ? 22.25 16.203 5.855 1 91.94 385 GLU A CA 1
ATOM 2931 C C . GLU A 1 385 ? 20.781 16.156 6.266 1 91.94 385 GLU A C 1
ATOM 2933 O O . GLU A 1 385 ? 20.344 15.219 6.934 1 91.94 385 GLU A O 1
ATOM 2938 N N . VAL A 1 386 ? 20.047 17.062 5.805 1 91.75 386 VAL A N 1
ATOM 2939 C CA . VAL A 1 386 ? 18.672 17.25 6.281 1 91.75 386 VAL A CA 1
ATOM 2940 C C . VAL A 1 386 ? 17.844 16 5.961 1 91.75 386 VAL A C 1
ATOM 2942 O O . VAL A 1 386 ? 17.031 15.57 6.773 1 91.75 386 VAL A O 1
ATOM 2945 N N . LEU A 1 387 ? 18.047 15.453 4.758 1 94.12 387 LEU A N 1
ATOM 2946 C CA . LEU A 1 387 ? 17.281 14.266 4.387 1 94.12 387 LEU A CA 1
ATOM 2947 C C . LEU A 1 387 ? 17.531 13.133 5.379 1 94.12 387 LEU A C 1
ATOM 2949 O O . LEU A 1 387 ? 16.594 12.422 5.758 1 94.12 387 LEU A O 1
ATOM 2953 N N . ARG A 1 388 ? 18.719 12.984 5.742 1 94.25 388 ARG A N 1
ATOM 2954 C CA . ARG A 1 388 ? 19.062 11.945 6.707 1 94.25 388 ARG A CA 1
ATOM 2955 C C . ARG A 1 388 ? 18.375 12.195 8.047 1 94.25 388 ARG A C 1
ATOM 2957 O O . ARG A 1 388 ? 17.875 11.266 8.672 1 94.25 388 ARG A O 1
ATOM 2964 N N . TRP A 1 389 ? 18.422 13.422 8.523 1 94.88 389 TRP A N 1
ATOM 2965 C CA . TRP A 1 389 ? 17.766 13.773 9.781 1 94.88 389 TRP A CA 1
ATOM 2966 C C . TRP A 1 389 ? 16.266 13.539 9.695 1 94.88 389 TRP A C 1
ATOM 2968 O O . TRP A 1 389 ? 15.648 13.055 10.648 1 94.88 389 TRP A O 1
ATOM 2978 N N . ARG A 1 390 ? 15.703 13.844 8.586 1 94.94 390 ARG A N 1
ATOM 2979 C CA . ARG A 1 390 ? 14.266 13.703 8.398 1 94.94 390 ARG A CA 1
ATOM 2980 C C . ARG A 1 390 ? 13.859 12.234 8.375 1 94.94 390 ARG A C 1
ATOM 2982 O O . ARG A 1 390 ? 12.805 11.867 8.891 1 94.94 390 ARG A O 1
ATOM 2989 N N . VAL A 1 391 ? 14.664 11.43 7.758 1 94.75 391 VAL A N 1
ATOM 2990 C CA . VAL A 1 391 ? 14.352 10 7.699 1 94.75 391 VAL A CA 1
ATOM 2991 C C . VAL A 1 391 ? 14.375 9.414 9.109 1 94.75 391 VAL A C 1
ATOM 2993 O O . VAL A 1 391 ? 13.5 8.617 9.469 1 94.75 391 VAL A O 1
ATOM 2996 N N . SER A 1 392 ? 15.359 9.766 9.836 1 95 392 SER A N 1
ATOM 2997 C CA . SER A 1 392 ? 15.453 9.273 11.203 1 95 392 SER A CA 1
ATOM 2998 C C . SER A 1 392 ? 14.234 9.688 12.023 1 95 392 SER A C 1
ATOM 3000 O O . SER A 1 392 ? 13.734 8.906 12.836 1 95 392 SER A O 1
ATOM 3002 N N . LEU A 1 393 ? 13.789 10.883 11.852 1 96.06 393 LEU A N 1
ATOM 3003 C CA . LEU A 1 393 ? 12.602 11.367 12.531 1 96.06 393 LEU A CA 1
ATOM 3004 C C . LEU A 1 393 ? 11.352 10.641 12.031 1 96.06 393 LEU A C 1
ATOM 3006 O O . LEU A 1 393 ? 10.461 10.32 12.812 1 96.06 393 LEU A O 1
ATOM 3010 N N . ALA A 1 394 ? 11.359 10.43 10.75 1 95.38 394 ALA A N 1
ATOM 3011 C CA . ALA A 1 394 ? 10.227 9.742 10.133 1 95.38 394 ALA A CA 1
ATOM 3012 C C . ALA A 1 394 ? 10.078 8.32 10.68 1 95.38 394 ALA A C 1
ATOM 3014 O O . ALA A 1 394 ? 8.969 7.812 10.812 1 95.38 394 ALA A O 1
ATOM 3015 N N . LEU A 1 395 ? 11.156 7.719 10.992 1 94.75 395 LEU A N 1
ATOM 3016 C CA . LEU A 1 395 ? 11.117 6.367 11.539 1 94.75 395 LEU A CA 1
ATOM 3017 C C . LEU A 1 395 ? 10.469 6.355 12.922 1 94.75 395 LEU A C 1
ATOM 3019 O O . LEU A 1 395 ? 9.719 5.434 13.25 1 94.75 395 LEU A O 1
ATOM 3023 N N . ILE A 1 396 ? 10.703 7.344 13.68 1 96.75 396 ILE A N 1
ATOM 3024 C CA . ILE A 1 396 ? 10.047 7.473 14.977 1 96.75 396 ILE A CA 1
ATOM 3025 C C . ILE A 1 396 ? 8.555 7.707 14.781 1 96.75 396 ILE A C 1
ATOM 3027 O O . ILE A 1 396 ? 7.73 7.102 15.477 1 96.75 396 ILE A O 1
ATOM 3031 N N . GLN A 1 397 ? 8.32 8.57 13.875 1 96.06 397 GLN A N 1
ATOM 3032 C CA . GLN A 1 397 ? 6.926 8.867 13.555 1 96.06 397 GLN A CA 1
ATOM 3033 C C . GLN A 1 397 ? 6.18 7.617 13.109 1 96.06 397 GLN A C 1
ATOM 3035 O O . GLN A 1 397 ? 5.02 7.414 13.469 1 96.06 397 GLN A O 1
ATOM 3040 N N . GLN A 1 398 ? 6.785 6.852 12.312 1 95.12 398 GLN A N 1
ATOM 3041 C CA . GLN A 1 398 ? 6.18 5.617 11.82 1 95.12 398 GLN A CA 1
ATOM 3042 C C . GLN A 1 398 ? 5.875 4.66 12.969 1 95.12 398 GLN A C 1
ATOM 3044 O O . GLN A 1 398 ? 4.809 4.043 13 1 95.12 398 GLN A O 1
ATOM 3049 N N . ARG A 1 399 ? 6.746 4.527 13.828 1 95.06 399 ARG A N 1
ATOM 3050 C CA . ARG A 1 399 ? 6.555 3.639 14.969 1 95.06 399 ARG A CA 1
ATOM 3051 C C . ARG A 1 399 ? 5.402 4.117 15.852 1 95.06 399 ARG A C 1
ATOM 3053 O O . ARG A 1 399 ? 4.656 3.305 16.391 1 95.06 399 ARG A O 1
ATOM 3060 N N . LEU A 1 400 ? 5.328 5.383 15.984 1 95.25 400 LEU A N 1
ATOM 3061 C CA . LEU A 1 400 ? 4.211 5.941 16.734 1 95.25 400 LEU A CA 1
ATOM 3062 C C . LEU A 1 400 ? 2.879 5.574 16.094 1 95.25 400 LEU A C 1
ATOM 3064 O O . LEU A 1 400 ? 1.958 5.117 16.766 1 95.25 400 LEU A O 1
ATOM 3068 N N . ASN A 1 401 ? 2.838 5.777 14.859 1 93.88 401 ASN A N 1
ATOM 3069 C CA . ASN A 1 401 ? 1.602 5.469 14.148 1 93.88 401 ASN A CA 1
ATOM 3070 C C . ASN A 1 401 ? 1.262 3.984 14.234 1 93.88 401 ASN A C 1
ATOM 3072 O O . ASN A 1 401 ? 0.093 3.617 14.359 1 93.88 401 ASN A O 1
ATOM 3076 N N . LEU A 1 402 ? 2.264 3.186 14.109 1 92.81 402 LEU A N 1
ATOM 3077 C CA . LEU A 1 402 ? 2.055 1.742 14.18 1 92.81 402 LEU A CA 1
ATOM 3078 C C . LEU A 1 402 ? 1.536 1.327 15.547 1 92.81 402 LEU A C 1
ATOM 3080 O O . LEU A 1 402 ? 0.738 0.394 15.664 1 92.81 402 LEU A O 1
ATOM 3084 N N . ALA A 1 403 ? 1.959 1.987 16.562 1 91.81 403 ALA A N 1
ATOM 3085 C CA . ALA A 1 403 ? 1.532 1.667 17.922 1 91.81 403 ALA A CA 1
ATOM 3086 C C . ALA A 1 403 ? 0.025 1.844 18.078 1 91.81 403 ALA A C 1
ATOM 3088 O O . ALA A 1 403 ? -0.612 1.131 18.859 1 91.81 403 ALA A O 1
ATOM 3089 N N . PHE A 1 404 ? -0.503 2.699 17.266 1 92.69 404 PHE A N 1
ATOM 3090 C CA . PHE A 1 404 ? -1.918 2.996 17.453 1 92.69 404 PHE A CA 1
ATOM 3091 C C . PHE A 1 404 ? -2.748 2.422 16.312 1 92.69 404 PHE A C 1
ATOM 3093 O O . PHE A 1 404 ? -3.977 2.389 16.375 1 92.69 404 PHE A O 1
ATOM 3100 N N . SER A 1 405 ? -2.094 1.979 15.305 1 92.25 405 SER A N 1
ATOM 3101 C CA . SER A 1 405 ? -2.816 1.385 14.188 1 92.25 405 SER A CA 1
ATOM 3102 C C . SER A 1 405 ? -2.68 -0.134 14.18 1 92.25 405 SER A C 1
ATOM 3104 O O . SER A 1 405 ? -2.984 -0.789 13.188 1 92.25 405 SER A O 1
ATOM 3106 N N . SER A 1 406 ? -2.154 -0.666 15.234 1 90.19 406 SER A N 1
ATOM 3107 C CA . SER A 1 406 ? -2.01 -2.109 15.398 1 90.19 406 SER A CA 1
ATOM 3108 C C . SER A 1 406 ? -2.695 -2.59 16.672 1 90.19 406 SER A C 1
ATOM 3110 O O . SER A 1 406 ? -2.92 -1.807 17.594 1 90.19 406 SER A O 1
ATOM 3112 N N . VAL A 1 407 ? -2.971 -3.857 16.641 1 89.06 407 VAL A N 1
ATOM 3113 C CA . VAL A 1 407 ? -3.5 -4.48 17.859 1 89.06 407 VAL A CA 1
ATOM 3114 C C . VAL A 1 407 ? -2.42 -4.508 18.938 1 89.06 407 VAL A C 1
ATOM 3116 O O . VAL A 1 407 ? -1.312 -4.996 18.703 1 89.06 407 VAL A O 1
ATOM 3119 N N . ALA A 1 408 ? -2.723 -3.854 20.062 1 87.75 408 ALA A N 1
ATOM 3120 C CA . ALA A 1 408 ? -1.799 -3.797 21.203 1 87.75 408 ALA A CA 1
ATOM 3121 C C . ALA A 1 408 ? -2.551 -3.594 22.516 1 87.75 408 ALA A C 1
ATOM 3123 O O . ALA A 1 408 ? -3.656 -3.045 22.516 1 87.75 408 ALA A O 1
ATOM 3124 N N . THR A 1 409 ? -1.969 -4.066 23.547 1 85.94 409 THR A N 1
ATOM 3125 C CA . THR A 1 409 ? -2.52 -3.803 24.859 1 85.94 409 THR A CA 1
ATOM 3126 C C . THR A 1 409 ? -2.154 -2.396 25.328 1 85.94 409 THR A C 1
ATOM 3128 O O . THR A 1 409 ? -1.249 -1.769 24.781 1 85.94 409 THR A O 1
ATOM 3131 N N . ASP A 1 410 ? -2.789 -1.904 26.328 1 83.12 410 ASP A N 1
ATOM 3132 C CA . ASP A 1 410 ? -2.498 -0.583 26.875 1 83.12 410 ASP A CA 1
ATOM 3133 C C . ASP A 1 410 ? -1.081 -0.524 27.438 1 83.12 410 ASP A C 1
ATOM 3135 O O . ASP A 1 410 ? -0.407 0.503 27.328 1 83.12 410 ASP A O 1
ATOM 3139 N N . GLU A 1 411 ? -0.736 -1.606 28.016 1 84.12 411 GLU A N 1
ATOM 3140 C CA . GLU A 1 411 ? 0.608 -1.657 28.578 1 84.12 411 GLU A CA 1
ATOM 3141 C C . GLU A 1 411 ? 1.672 -1.583 27.484 1 84.12 411 GLU A C 1
ATOM 3143 O O . GLU A 1 411 ? 2.693 -0.915 27.656 1 84.12 411 GLU A O 1
ATOM 3148 N N . GLU A 1 412 ? 1.391 -2.281 26.438 1 87.75 412 GLU A N 1
ATOM 3149 C CA . GLU A 1 412 ? 2.328 -2.256 25.312 1 87.75 412 GLU A CA 1
ATOM 3150 C C . GLU A 1 412 ? 2.404 -0.866 24.688 1 87.75 412 GLU A C 1
ATOM 3152 O O . GLU A 1 412 ? 3.49 -0.398 24.328 1 87.75 412 GLU A O 1
ATOM 3157 N N . ARG A 1 413 ? 1.304 -0.237 24.547 1 89 413 ARG A N 1
ATOM 3158 C CA . ARG A 1 413 ? 1.268 1.105 23.984 1 89 413 ARG A CA 1
ATOM 3159 C C . ARG A 1 413 ? 2.029 2.094 24.859 1 89 413 ARG A C 1
ATOM 3161 O O . ARG A 1 413 ? 2.742 2.961 24.344 1 89 413 ARG A O 1
ATOM 3168 N N . LEU A 1 414 ? 1.839 1.949 26.188 1 87.25 414 LEU A N 1
ATOM 3169 C CA . LEU A 1 414 ? 2.561 2.82 27.109 1 87.25 414 LEU A CA 1
ATOM 3170 C C . LEU A 1 414 ? 4.066 2.613 26.984 1 87.25 414 LEU A C 1
ATOM 3172 O O . LEU A 1 414 ? 4.832 3.58 27 1 87.25 414 LEU A O 1
ATOM 3176 N N . ARG A 1 415 ? 4.398 1.417 26.875 1 89.56 415 ARG A N 1
ATOM 3177 C CA . ARG A 1 415 ? 5.816 1.114 26.703 1 89.56 415 ARG A CA 1
ATOM 3178 C C . ARG A 1 415 ? 6.359 1.715 25.422 1 89.56 415 ARG A C 1
ATOM 3180 O O . ARG A 1 415 ? 7.461 2.271 25.391 1 89.56 415 ARG A O 1
ATOM 3187 N N . TYR A 1 416 ? 5.562 1.603 24.375 1 90.88 416 TYR A N 1
ATOM 3188 C CA . TYR A 1 416 ? 5.961 2.186 23.094 1 90.88 416 TYR A CA 1
ATOM 3189 C C . TYR A 1 416 ? 6.121 3.695 23.203 1 90.88 416 TYR A C 1
ATOM 3191 O O . TYR A 1 416 ? 7.082 4.266 22.688 1 90.88 416 TYR A O 1
ATOM 3199 N N . LEU A 1 417 ? 5.211 4.305 23.875 1 92.12 417 LEU A N 1
ATOM 3200 C CA . LEU A 1 417 ? 5.242 5.758 24 1 92.12 417 LEU A CA 1
ATOM 3201 C C . LEU A 1 417 ? 6.465 6.211 24.797 1 92.12 417 LEU A C 1
ATOM 3203 O O . LEU A 1 417 ? 7.102 7.211 24.453 1 92.12 417 LEU A O 1
ATOM 3207 N N . GLU A 1 418 ? 6.777 5.453 25.812 1 91 418 GLU A N 1
ATOM 3208 C CA . GLU A 1 418 ? 7.965 5.77 26.609 1 91 418 GLU A CA 1
ATOM 3209 C C . GLU A 1 418 ? 9.234 5.625 25.766 1 91 418 GLU A C 1
ATOM 3211 O O . GLU A 1 418 ? 10.117 6.48 25.828 1 91 418 GLU A O 1
ATOM 3216 N N . GLU A 1 419 ? 9.242 4.605 25.078 1 94.25 419 GLU A N 1
ATOM 3217 C CA . GLU A 1 419 ? 10.398 4.359 24.219 1 94.25 419 GLU A CA 1
ATOM 3218 C C . GLU A 1 419 ? 10.516 5.426 23.125 1 94.25 419 GLU A C 1
ATOM 3220 O O . GLU A 1 419 ? 11.625 5.863 22.812 1 94.25 419 GLU A O 1
ATOM 3225 N N . LEU A 1 420 ? 9.43 5.781 22.578 1 95.62 420 LEU A N 1
ATOM 3226 C CA . LEU A 1 420 ? 9.43 6.762 21.5 1 95.62 420 LEU A CA 1
ATOM 3227 C C . LEU A 1 420 ? 9.828 8.141 22.016 1 95.62 420 LEU A C 1
ATOM 3229 O O . LEU A 1 420 ? 10.531 8.883 21.328 1 95.62 420 LEU A O 1
ATOM 3233 N N . ASP A 1 421 ? 9.336 8.469 23.141 1 94.75 421 ASP A N 1
ATOM 3234 C CA . ASP A 1 421 ? 9.734 9.742 23.75 1 94.75 421 ASP A CA 1
ATOM 3235 C C . ASP A 1 421 ? 11.242 9.789 23.969 1 94.75 421 ASP A C 1
ATOM 3237 O O . ASP A 1 421 ? 11.883 10.805 23.703 1 94.75 421 ASP A O 1
ATOM 3241 N N . ALA A 1 422 ? 11.719 8.688 24.469 1 94.94 422 ALA A N 1
ATOM 3242 C CA . ALA A 1 422 ? 13.164 8.602 24.688 1 94.94 422 ALA A CA 1
ATOM 3243 C C . ALA A 1 422 ? 13.93 8.703 23.375 1 94.94 422 ALA A C 1
ATOM 3245 O O . ALA A 1 422 ? 14.977 9.352 23.312 1 94.94 422 ALA A O 1
ATOM 3246 N N . GLN A 1 423 ? 13.461 8.078 22.375 1 96.5 423 GLN A N 1
ATOM 3247 C CA . GLN A 1 423 ? 14.109 8.117 21.062 1 96.5 423 GLN A CA 1
ATOM 3248 C C . GLN A 1 423 ? 14.078 9.523 20.484 1 96.5 423 GLN A C 1
ATOM 3250 O O . GLN A 1 423 ? 15.008 9.938 19.797 1 96.5 423 GLN A O 1
ATOM 3255 N N . LEU A 1 424 ? 13 10.188 20.688 1 96.06 424 LEU A N 1
ATOM 3256 C CA . LEU A 1 424 ? 12.867 11.555 20.188 1 96.06 424 LEU A CA 1
ATOM 3257 C C . LEU A 1 424 ? 13.883 12.477 20.844 1 96.06 424 LEU A C 1
ATOM 3259 O O . LEU A 1 424 ? 14.469 13.336 20.188 1 96.06 424 LEU A O 1
ATOM 3263 N N . ILE A 1 425 ? 14.062 12.281 22.125 1 94.75 425 ILE A N 1
ATOM 3264 C CA . ILE A 1 425 ? 15.055 13.07 22.844 1 94.75 425 ILE A CA 1
ATOM 3265 C C . ILE A 1 425 ? 16.453 12.75 22.328 1 94.75 425 ILE A C 1
ATOM 3267 O O . ILE A 1 425 ? 17.266 13.656 22.109 1 94.75 425 ILE A O 1
ATOM 3271 N N . GLN A 1 426 ? 16.672 11.492 22.109 1 96.44 426 GLN A N 1
ATOM 3272 C CA . GLN A 1 426 ? 17.953 11.086 21.578 1 96.44 426 GLN A CA 1
ATOM 3273 C C . GLN A 1 426 ? 18.188 11.672 20.188 1 96.44 426 GLN A C 1
ATOM 3275 O O . GLN A 1 426 ? 19.297 12.109 19.859 1 96.44 426 GLN A O 1
ATOM 3280 N N . TRP A 1 427 ? 17.203 11.633 19.359 1 96.94 427 TRP A N 1
ATOM 3281 C CA . TRP A 1 427 ? 17.297 12.211 18.016 1 96.94 427 TRP A CA 1
ATOM 3282 C C . TRP A 1 427 ? 17.672 13.688 18.078 1 96.94 427 TRP A C 1
ATOM 3284 O O . TRP A 1 427 ? 18.516 14.156 17.328 1 96.94 427 TRP A O 1
ATOM 3294 N N . LYS A 1 428 ? 17.047 14.461 18.922 1 95.31 428 LYS A N 1
ATOM 3295 C CA . LYS A 1 428 ? 17.328 15.875 19.109 1 95.31 428 LYS A CA 1
ATOM 3296 C C . LYS A 1 428 ? 18.781 16.094 19.516 1 95.31 428 LYS A C 1
ATOM 3298 O O . LYS A 1 428 ? 19.453 16.984 19 1 95.31 428 LYS A O 1
ATOM 3303 N N . GLU A 1 429 ? 19.266 15.172 20.344 1 94.44 429 GLU A N 1
ATOM 3304 C CA . GLU A 1 429 ? 20.625 15.305 20.875 1 94.44 429 GLU A CA 1
ATOM 3305 C C . GLU A 1 429 ? 21.656 14.93 19.828 1 94.44 429 GLU A C 1
ATOM 3307 O O . GLU A 1 429 ? 22.812 15.359 19.906 1 94.44 429 GLU A O 1
ATOM 3312 N N . GLU A 1 430 ? 21.297 14.172 18.891 1 93.81 430 GLU A N 1
ATOM 3313 C CA . GLU A 1 430 ? 22.219 13.742 17.844 1 93.81 430 GLU A CA 1
ATOM 3314 C C . GLU A 1 430 ? 22.391 14.82 16.781 1 93.81 430 GLU A C 1
ATOM 3316 O O . GLU A 1 430 ? 23.359 14.781 16.016 1 93.81 430 GLU A O 1
ATOM 3321 N N . LEU A 1 431 ? 21.516 15.766 16.75 1 93.56 431 LEU A N 1
ATOM 3322 C CA . LEU A 1 431 ? 21.656 16.875 15.82 1 93.56 431 LEU A CA 1
ATOM 3323 C C . LEU A 1 431 ? 22.75 17.828 16.281 1 93.56 431 LEU A C 1
ATOM 3325 O O . LEU A 1 431 ? 22.969 17.984 17.484 1 93.56 431 LEU A O 1
ATOM 3329 N N . PRO A 1 432 ? 23.422 18.422 15.297 1 91.25 432 PRO A N 1
ATOM 3330 C CA . PRO A 1 432 ? 24.328 19.5 15.727 1 91.25 432 PRO A CA 1
ATOM 3331 C C . PRO A 1 432 ? 23.625 20.578 16.547 1 91.25 432 PRO A C 1
ATOM 3333 O O . PRO A 1 432 ? 22.484 20.953 16.234 1 91.25 432 PRO A O 1
ATOM 3336 N N . PRO A 1 433 ? 24.219 21.031 17.562 1 87.69 433 PRO A N 1
ATOM 3337 C CA . PRO A 1 433 ? 23.578 21.953 18.516 1 87.69 433 PRO A CA 1
ATOM 3338 C C . PRO A 1 433 ? 22.984 23.188 17.828 1 87.69 433 PRO A C 1
ATOM 3340 O O . PRO A 1 433 ? 21.953 23.703 18.266 1 87.69 433 PRO A O 1
ATOM 3343 N N . GLU A 1 434 ? 23.578 23.578 16.75 1 83.69 434 GLU A N 1
ATOM 3344 C CA . GLU A 1 434 ? 23.125 24.781 16.062 1 83.69 434 GLU A CA 1
ATOM 3345 C C . GLU A 1 434 ? 21.766 24.547 15.391 1 83.69 434 GLU A C 1
ATOM 3347 O O . GLU A 1 434 ? 21.031 25.5 15.102 1 83.69 434 GLU A O 1
ATOM 3352 N N . PHE A 1 435 ? 21.453 23.266 15.219 1 88.69 435 PHE A N 1
ATOM 3353 C CA . PHE A 1 435 ? 20.234 22.984 14.461 1 88.69 435 PHE A CA 1
ATOM 3354 C C . PHE A 1 435 ? 19.203 22.281 15.336 1 88.69 435 PHE A C 1
ATOM 3356 O O . PHE A 1 435 ? 18.188 21.812 14.836 1 88.69 435 PHE A O 1
ATOM 3363 N N . GLN A 1 436 ? 19.359 22.172 16.625 1 89.62 436 GLN A N 1
ATOM 3364 C CA . GLN A 1 436 ? 18.406 21.516 17.531 1 89.62 436 GLN A CA 1
ATOM 3365 C C . GLN A 1 436 ? 17.156 22.359 17.703 1 89.62 436 GLN A C 1
ATOM 3367 O O . GLN A 1 436 ? 17.219 23.578 17.734 1 89.62 436 GLN A O 1
ATOM 3372 N N . PRO A 1 437 ? 16.078 21.406 17.922 1 82.69 437 PRO A N 1
ATOM 3373 C CA . PRO A 1 437 ? 14.82 22.125 18.188 1 82.69 437 PRO A CA 1
ATOM 3374 C C . PRO A 1 437 ? 14.836 22.875 19.516 1 82.69 437 PRO A C 1
ATOM 3376 O O . PRO A 1 437 ? 15.508 22.453 20.453 1 82.69 437 PRO A O 1
ATOM 3379 N N . GLU A 1 438 ? 14.703 24.094 19.75 1 73.38 438 GLU A N 1
ATOM 3380 C CA . GLU A 1 438 ? 14.633 24.953 20.938 1 73.38 438 GLU A CA 1
ATOM 3381 C C . GLU A 1 438 ? 15.734 26 20.922 1 73.38 438 GLU A C 1
ATOM 3383 O O . GLU A 1 438 ? 15.711 26.938 21.719 1 73.38 438 GLU A O 1
ATOM 3388 N N . GLN A 1 439 ? 16.625 25.531 20 1 66.56 439 GLN A N 1
ATOM 3389 C CA . GLN A 1 439 ? 17.688 26.516 19.891 1 66.56 439 GLN A CA 1
ATOM 3390 C C . GLN A 1 439 ? 17.406 27.516 18.781 1 66.56 439 GLN A C 1
ATOM 3392 O O . GLN A 1 439 ? 16.734 27.188 17.797 1 66.56 439 GLN A O 1
ATOM 3397 N N . GLN A 1 440 ? 17.75 28.703 19.047 1 56.56 440 GLN A N 1
ATOM 3398 C CA . GLN A 1 440 ? 17.609 29.703 18 1 56.56 440 GLN A CA 1
ATOM 3399 C C . GLN A 1 440 ? 18.609 29.453 16.875 1 56.56 440 GLN A C 1
ATOM 3401 O O . GLN A 1 440 ? 19.812 29.406 17.094 1 56.56 440 GLN A O 1
ATOM 3406 N N . THR A 1 441 ? 18.078 28.812 15.836 1 57.44 441 THR A N 1
ATOM 3407 C CA . THR A 1 441 ? 18.969 28.547 14.711 1 57.44 441 THR A CA 1
ATOM 3408 C C . THR A 1 441 ? 19.109 29.781 13.828 1 57.44 441 THR A C 1
ATOM 3410 O O . THR A 1 441 ? 18.109 30.297 13.328 1 57.44 441 THR A O 1
ATOM 3413 N N . ILE A 1 442 ? 20.281 30.484 13.883 1 52.69 442 ILE A N 1
ATOM 3414 C CA . ILE A 1 442 ? 20.578 31.594 12.969 1 52.69 442 ILE A CA 1
ATOM 3415 C C . ILE A 1 442 ? 21.125 31.047 11.656 1 52.69 442 ILE A C 1
ATOM 3417 O O . ILE A 1 442 ? 22.25 30.531 11.602 1 52.69 442 ILE A O 1
ATOM 3421 N N . LEU A 1 443 ? 20.297 30.562 10.867 1 57.5 443 LEU A N 1
ATOM 3422 C CA . LEU A 1 443 ? 20.828 30.078 9.609 1 57.5 443 LEU A CA 1
ATOM 3423 C C . LEU A 1 443 ? 20.672 31.125 8.508 1 57.5 443 LEU A C 1
ATOM 3425 O O . LEU A 1 443 ? 19.672 31.844 8.477 1 57.5 443 LEU A O 1
ATOM 3429 N N . GLU A 1 444 ? 21.797 31.484 7.949 1 53.38 444 GLU A N 1
ATOM 3430 C CA . GLU A 1 444 ? 21.812 32.312 6.758 1 53.38 444 GLU A CA 1
ATOM 3431 C C . GLU A 1 444 ? 21.266 31.578 5.543 1 53.38 444 GLU A C 1
ATOM 3433 O O . GLU A 1 444 ? 21.438 30.359 5.434 1 53.38 444 GLU A O 1
ATOM 3438 N N . GLY A 1 445 ? 20.328 32.188 4.742 1 55.5 445 GLY A N 1
ATOM 3439 C CA . GLY A 1 445 ? 19.969 31.75 3.396 1 55.5 445 GLY A CA 1
ATOM 3440 C C . GLY A 1 445 ? 18.781 30.812 3.361 1 55.5 445 GLY A C 1
ATOM 3441 O O . GLY A 1 445 ? 17.938 30.828 4.262 1 55.5 445 GLY A O 1
ATOM 3442 N N . ASP A 1 446 ? 18.672 30.062 2.299 1 59.5 446 ASP A N 1
ATOM 3443 C CA . ASP A 1 446 ? 17.547 29.203 1.893 1 59.5 446 ASP A CA 1
ATOM 3444 C C . ASP A 1 446 ? 17.453 27.969 2.785 1 59.5 446 ASP A C 1
ATOM 3446 O O . ASP A 1 446 ? 16.391 27.359 2.883 1 59.5 446 ASP A O 1
ATOM 3450 N N . ALA A 1 447 ? 18.469 27.75 3.648 1 65.38 447 ALA A N 1
ATOM 3451 C CA . ALA A 1 447 ? 18.469 26.531 4.465 1 65.38 447 ALA A CA 1
ATOM 3452 C C . ALA A 1 447 ? 17.562 26.688 5.672 1 65.38 447 ALA A C 1
ATOM 3454 O O . ALA A 1 447 ? 17.156 25.688 6.285 1 65.38 447 ALA A O 1
ATOM 3455 N N . HIS A 1 448 ? 17.172 27.875 5.805 1 70.38 448 HIS A N 1
ATOM 3456 C CA . HIS A 1 448 ? 16.406 28.156 7.012 1 70.38 448 HIS A CA 1
ATOM 3457 C C . HIS A 1 448 ? 15.023 27.516 6.949 1 70.38 448 HIS A C 1
ATOM 3459 O O . HIS A 1 448 ? 14.523 27.016 7.957 1 70.38 448 HIS A O 1
ATOM 3465 N N . ILE A 1 449 ? 14.539 27.438 5.816 1 73.81 449 ILE A N 1
ATOM 3466 C CA . ILE A 1 449 ? 13.172 26.922 5.699 1 73.81 449 ILE A CA 1
ATOM 3467 C C . ILE A 1 449 ? 13.164 25.422 5.957 1 73.81 449 ILE A C 1
ATOM 3469 O O . ILE A 1 449 ? 12.242 24.891 6.594 1 73.81 449 ILE A O 1
ATOM 3473 N N . ASP A 1 450 ? 14.141 24.781 5.551 1 80.44 450 ASP A N 1
ATOM 3474 C CA . ASP A 1 450 ? 14.18 23.328 5.695 1 80.44 450 ASP A CA 1
ATOM 3475 C C . ASP A 1 450 ? 14.461 22.922 7.141 1 80.44 450 ASP A C 1
ATOM 3477 O O . ASP A 1 450 ? 13.922 21.922 7.625 1 80.44 450 ASP A O 1
ATOM 3481 N N . ILE A 1 451 ? 15.273 23.688 7.781 1 83.12 451 ILE A N 1
ATOM 3482 C CA . ILE A 1 451 ? 15.547 23.406 9.188 1 83.12 451 ILE A CA 1
ATOM 3483 C C . ILE A 1 451 ? 14.312 23.719 10.031 1 83.12 451 ILE A C 1
ATOM 3485 O O . ILE A 1 451 ? 14 22.984 10.977 1 83.12 451 ILE A O 1
ATOM 3489 N N . TYR A 1 452 ? 13.719 24.719 9.641 1 80.19 452 TYR A N 1
ATOM 3490 C CA . TYR A 1 452 ? 12.477 25.062 10.32 1 80.19 452 TYR A CA 1
ATOM 3491 C C . TYR A 1 452 ? 11.445 23.953 10.18 1 80.19 452 TYR A C 1
ATOM 3493 O O . TYR A 1 452 ? 10.75 23.609 11.141 1 80.19 452 TYR A O 1
ATOM 3501 N N . ARG A 1 453 ? 11.336 23.422 9.062 1 81.62 453 ARG A N 1
ATOM 3502 C CA . ARG A 1 453 ? 10.414 22.312 8.828 1 81.62 453 ARG A CA 1
ATOM 3503 C C . ARG A 1 453 ? 10.781 21.109 9.688 1 81.62 453 ARG A C 1
ATOM 3505 O O . ARG A 1 453 ? 9.898 20.391 10.156 1 81.62 453 ARG A O 1
ATOM 3512 N N . LEU A 1 454 ? 12 20.922 9.812 1 87.94 454 LEU A N 1
ATOM 3513 C CA . LEU A 1 454 ? 12.477 19.844 10.672 1 87.94 454 LEU A CA 1
ATOM 3514 C C . LEU A 1 454 ? 12.039 20.062 12.109 1 87.94 454 LEU A C 1
ATOM 3516 O O . LEU A 1 454 ? 11.633 19.109 12.789 1 87.94 454 LEU A O 1
ATOM 3520 N N . HIS A 1 455 ? 12.094 21.281 12.594 1 86.44 455 HIS A N 1
ATOM 3521 C CA . HIS A 1 455 ? 11.664 21.609 13.945 1 86.44 455 HIS A CA 1
ATOM 3522 C C . HIS A 1 455 ? 10.164 21.406 14.109 1 86.44 455 HIS A C 1
ATOM 3524 O O . HIS A 1 455 ? 9.703 20.906 15.141 1 86.44 455 HIS A O 1
ATOM 3530 N N . LEU A 1 456 ? 9.469 21.797 13.102 1 84.19 456 LEU A N 1
ATOM 3531 C CA . LEU A 1 456 ? 8.016 21.625 13.141 1 84.19 456 LEU A CA 1
ATOM 3532 C C . LEU A 1 456 ? 7.648 20.156 13.258 1 84.19 456 LEU A C 1
ATOM 3534 O O . LEU A 1 456 ? 6.766 19.797 14.039 1 84.19 456 LEU A O 1
ATOM 3538 N N . ASP A 1 457 ? 8.328 19.375 12.484 1 88.5 457 ASP A N 1
ATOM 3539 C CA . ASP A 1 457 ? 8.078 17.938 12.539 1 88.5 457 ASP A CA 1
ATOM 3540 C C . ASP A 1 457 ? 8.398 17.375 13.922 1 88.5 457 ASP A C 1
ATOM 3542 O O . ASP A 1 457 ? 7.68 16.516 14.422 1 88.5 457 ASP A O 1
ATOM 3546 N N . TYR A 1 458 ? 9.438 17.891 14.492 1 92.25 458 TYR A N 1
ATOM 3547 C CA . TYR A 1 458 ? 9.828 17.438 15.82 1 92.25 458 TYR A CA 1
ATOM 3548 C C . TYR A 1 458 ? 8.75 17.781 16.844 1 92.25 458 TYR A C 1
ATOM 3550 O O . TYR A 1 458 ? 8.32 16.922 17.609 1 92.25 458 TYR A O 1
ATOM 3558 N N . PHE A 1 459 ? 8.312 18.969 16.875 1 89.75 459 PHE A N 1
ATOM 3559 C CA . PHE A 1 459 ? 7.348 19.406 17.875 1 89.75 459 PHE A CA 1
ATOM 3560 C C . PHE A 1 459 ? 5.996 18.734 17.641 1 89.75 459 PHE A C 1
ATOM 3562 O O . PHE A 1 459 ? 5.266 18.438 18.594 1 89.75 459 PHE A O 1
ATOM 3569 N N . ASN A 1 460 ? 5.727 18.562 16.422 1 89.69 460 ASN A N 1
ATOM 3570 C CA . ASN A 1 460 ? 4.5 17.828 16.125 1 89.69 460 ASN A CA 1
ATOM 3571 C C . ASN A 1 460 ? 4.535 16.422 16.719 1 89.69 460 ASN A C 1
ATOM 3573 O O . ASN A 1 460 ? 3.512 15.914 17.172 1 89.69 460 ASN A O 1
ATOM 3577 N N . LEU A 1 461 ? 5.648 15.828 16.656 1 94.12 461 LEU A N 1
ATOM 3578 C CA . LEU A 1 461 ? 5.797 14.477 17.203 1 94.12 461 LEU A CA 1
ATOM 3579 C C . LEU A 1 461 ? 5.746 14.5 18.734 1 94.12 461 LEU A C 1
ATOM 3581 O O . LEU A 1 461 ? 5.156 13.609 19.344 1 94.12 461 LEU A O 1
ATOM 3585 N N . VAL A 1 462 ? 6.375 15.508 19.281 1 93.94 462 VAL A N 1
ATOM 3586 C CA . VAL A 1 462 ? 6.309 15.648 20.734 1 93.94 462 VAL A CA 1
ATOM 3587 C C . VAL A 1 462 ? 4.855 15.82 21.172 1 93.94 462 VAL A C 1
ATOM 3589 O O . VAL A 1 462 ? 4.406 15.172 22.109 1 93.94 462 VAL A O 1
ATOM 3592 N N . GLN A 1 463 ? 4.219 16.672 20.5 1 93 463 GLN A N 1
ATOM 3593 C CA . GLN A 1 463 ? 2.811 16.906 20.797 1 93 463 GLN A CA 1
ATOM 3594 C C . GLN A 1 463 ? 2.004 15.617 20.719 1 93 463 GLN A C 1
ATOM 3596 O O . GLN A 1 463 ? 1.211 15.32 21.609 1 93 463 GLN A O 1
ATOM 3601 N N . MET A 1 464 ? 2.211 14.836 19.719 1 93.81 464 MET A N 1
ATOM 3602 C CA . MET A 1 464 ? 1.397 13.648 19.484 1 93.81 464 MET A CA 1
ATOM 3603 C C . MET A 1 464 ? 1.725 12.562 20.516 1 93.81 464 MET A C 1
ATOM 3605 O O . MET A 1 464 ? 0.831 11.859 20.984 1 93.81 464 MET A O 1
ATOM 3609 N N . ILE A 1 465 ? 2.965 12.375 20.828 1 94.56 465 ILE A N 1
ATOM 3610 C CA . ILE A 1 465 ? 3.359 11.383 21.812 1 94.56 465 ILE A CA 1
ATOM 3611 C C . ILE A 1 465 ? 2.725 11.719 23.156 1 94.56 465 ILE A C 1
ATOM 3613 O O . ILE A 1 465 ? 2.123 10.852 23.797 1 94.56 465 ILE A O 1
ATOM 3617 N N . HIS A 1 466 ? 2.793 12.883 23.516 1 93.12 466 HIS A N 1
ATOM 3618 C CA . HIS A 1 466 ? 2.277 13.273 24.828 1 93.12 466 HIS A CA 1
ATOM 3619 C C . HIS A 1 466 ? 0.758 13.398 24.812 1 93.12 466 HIS A C 1
ATOM 3621 O O . HIS A 1 466 ? 0.096 13.148 25.812 1 93.12 466 HIS A O 1
ATOM 3627 N N . TRP A 1 467 ? 0.232 13.797 23.688 1 92.56 467 TRP A N 1
ATOM 3628 C CA . TRP A 1 467 ? -1.218 13.734 23.531 1 92.56 467 TRP A CA 1
ATOM 3629 C C . TRP A 1 467 ? -1.727 12.312 23.734 1 92.56 467 TRP A C 1
ATOM 3631 O O . TRP A 1 467 ? -2.736 12.102 24.422 1 92.56 467 TRP A O 1
ATOM 3641 N N . ALA A 1 468 ? -1.028 11.383 23.188 1 91.19 468 ALA A N 1
ATOM 3642 C CA . ALA A 1 468 ? -1.387 9.977 23.344 1 91.19 468 ALA A CA 1
ATOM 3643 C C . ALA A 1 468 ? -1.262 9.531 24.797 1 91.19 468 ALA A C 1
ATOM 3645 O O . ALA A 1 468 ? -2.08 8.75 25.281 1 91.19 468 ALA A O 1
ATOM 3646 N N . LEU A 1 469 ? -0.295 10.023 25.422 1 88.62 469 LEU A N 1
ATOM 3647 C CA . LEU A 1 469 ? -0.079 9.672 26.812 1 88.62 469 LEU A CA 1
ATOM 3648 C C . LEU A 1 469 ? -1.19 10.227 27.703 1 88.62 469 LEU A C 1
ATOM 3650 O O . LEU A 1 469 ? -1.619 9.57 28.656 1 88.62 469 LEU A O 1
ATOM 3654 N N . VAL A 1 470 ? -1.647 11.367 27.406 1 87.12 470 VAL A N 1
ATOM 3655 C CA . VAL A 1 470 ? -2.699 12.023 28.188 1 87.12 470 VAL A CA 1
ATOM 3656 C C . VAL A 1 470 ? -4.012 11.258 28.016 1 87.12 470 VAL A C 1
ATOM 3658 O O . VAL A 1 470 ? -4.773 11.102 28.984 1 87.12 470 VAL A O 1
ATOM 3661 N N . ASN A 1 471 ? -4.223 10.734 26.906 1 86.44 471 ASN A N 1
ATOM 3662 C CA . ASN A 1 471 ? -5.535 10.164 26.609 1 86.44 471 ASN A CA 1
ATOM 3663 C C . ASN A 1 471 ? -5.531 8.648 26.734 1 86.44 471 ASN A C 1
ATOM 3665 O O . ASN A 1 471 ? -6.582 8.031 26.953 1 86.44 471 ASN A O 1
ATOM 3669 N N . HIS A 1 472 ? -4.379 7.988 26.547 1 79.06 472 HIS A N 1
ATOM 3670 C CA . HIS A 1 472 ? -4.316 6.531 26.609 1 79.06 472 HIS A CA 1
ATOM 3671 C C . HIS A 1 472 ? -3.5 6.066 27.812 1 79.06 472 HIS A C 1
ATOM 3673 O O . HIS A 1 472 ? -3.436 4.867 28.094 1 79.06 472 HIS A O 1
ATOM 3679 N N . GLY A 1 473 ? -2.926 6.957 28.422 1 74.31 473 GLY A N 1
ATOM 3680 C CA . GLY A 1 473 ? -2.117 6.59 29.578 1 74.31 473 GLY A CA 1
ATOM 3681 C C . GLY A 1 473 ? -2.947 6.195 30.781 1 74.31 473 GLY A C 1
ATOM 3682 O O . GLY A 1 473 ? -4.168 6.375 30.797 1 74.31 473 GLY A O 1
ATOM 3683 N N . PRO A 1 474 ? -2.219 5.484 31.609 1 68.25 474 PRO A N 1
ATOM 3684 C CA . PRO A 1 474 ? -2.932 5.074 32.812 1 68.25 474 PRO A CA 1
ATOM 3685 C C . PRO A 1 474 ? -3.451 6.262 33.625 1 68.25 474 PRO A C 1
ATOM 3687 O O . PRO A 1 474 ? -2.791 7.305 33.719 1 68.25 474 PRO A O 1
ATOM 3690 N N . LYS A 1 475 ? -4.629 6.133 34 1 62.28 475 LYS A N 1
ATOM 3691 C CA . LYS A 1 475 ? -5.223 7.191 34.812 1 62.28 475 LYS A CA 1
ATOM 3692 C C . LYS A 1 475 ? -4.512 7.309 36.156 1 62.28 475 LYS A C 1
ATOM 3694 O O . LYS A 1 475 ? -4.391 8.406 36.688 1 62.28 475 LYS A O 1
ATOM 3699 N N . ALA A 1 476 ? -4.102 6.094 36.625 1 57.62 476 ALA A N 1
ATOM 3700 C CA . ALA A 1 476 ? -3.375 6.145 37.906 1 57.62 476 ALA A CA 1
ATOM 3701 C C . ALA A 1 476 ? -1.917 6.535 37.688 1 57.62 476 ALA A C 1
ATOM 3703 O O . ALA A 1 476 ? -1.134 5.754 37.125 1 57.62 476 ALA A O 1
ATOM 3704 N N . ARG A 1 477 ? -1.615 7.734 37.781 1 58.34 477 ARG A N 1
ATOM 3705 C CA . ARG A 1 477 ? -0.371 8.367 37.375 1 58.34 477 ARG A CA 1
ATOM 3706 C C . ARG A 1 477 ? 0.724 8.18 38.406 1 58.34 477 ARG A C 1
ATOM 3708 O O . ARG A 1 477 ? 1.852 8.641 38.219 1 58.34 477 ARG A O 1
ATOM 3715 N N . GLU A 1 478 ? 0.456 7.59 39.438 1 55.59 478 GLU A N 1
ATOM 3716 C CA . GLU A 1 478 ? 1.397 7.609 40.562 1 55.59 478 GLU A CA 1
ATOM 3717 C C . GLU A 1 478 ? 2.697 6.895 40.188 1 55.59 478 GLU A C 1
ATOM 3719 O O . GLU A 1 478 ? 3.771 7.277 40.656 1 55.59 478 GLU A O 1
ATOM 3724 N N . PHE A 1 479 ? 2.611 5.93 39.188 1 57.03 479 PHE A N 1
ATOM 3725 C CA . PHE A 1 479 ? 3.818 5.129 39.031 1 57.03 479 PHE A CA 1
ATOM 3726 C C . PHE A 1 479 ? 4.457 5.379 37.656 1 57.03 479 PHE A C 1
ATOM 3728 O O . PHE A 1 479 ? 5.336 4.621 37.25 1 57.03 479 PHE A O 1
ATOM 3735 N N . ILE A 1 480 ? 4.09 6.527 37.156 1 66.12 480 ILE A N 1
ATOM 3736 C CA . ILE A 1 480 ? 4.656 6.73 35.844 1 66.12 480 ILE A CA 1
ATOM 3737 C C . ILE A 1 480 ? 5.797 7.746 35.906 1 66.12 480 ILE A C 1
ATOM 3739 O O . ILE A 1 480 ? 5.848 8.562 36.812 1 66.12 480 ILE A O 1
ATOM 3743 N N . ALA A 1 481 ? 6.852 7.645 35.094 1 73.5 481 ALA A N 1
ATOM 3744 C CA . ALA A 1 481 ? 7.992 8.555 35 1 73.5 481 ALA A CA 1
ATOM 3745 C C . ALA A 1 481 ? 7.531 10.008 35 1 73.5 481 ALA A C 1
ATOM 3747 O O . ALA A 1 481 ? 6.465 10.336 34.469 1 73.5 481 ALA A O 1
ATOM 3748 N N . PRO A 1 482 ? 8.273 10.859 35.812 1 76.69 482 PRO A N 1
ATOM 3749 C CA . PRO A 1 482 ? 7.895 12.266 35.969 1 76.69 482 PRO A CA 1
ATOM 3750 C C . PRO A 1 482 ? 7.586 12.938 34.625 1 76.69 482 PRO A C 1
ATOM 3752 O O . PRO A 1 482 ? 6.652 13.734 34.531 1 76.69 482 PRO A O 1
ATOM 3755 N N . ARG A 1 483 ? 8.352 12.633 33.656 1 82.19 483 ARG A N 1
ATOM 3756 C CA . ARG A 1 483 ? 8.125 13.258 32.375 1 82.19 483 ARG A CA 1
ATOM 3757 C C . ARG A 1 483 ? 6.758 12.883 31.812 1 82.19 483 ARG A C 1
ATOM 3759 O O . ARG A 1 483 ? 6.082 13.703 31.188 1 82.19 483 ARG A O 1
ATOM 3766 N N . LEU A 1 484 ? 6.445 11.773 32.156 1 79.19 484 LEU A N 1
ATOM 3767 C CA . LEU A 1 484 ? 5.152 11.297 31.688 1 79.19 484 LEU A CA 1
ATOM 3768 C C . LEU A 1 484 ? 4.012 11.945 32.469 1 79.19 484 LEU A C 1
ATOM 3770 O O . LEU A 1 484 ? 2.932 12.172 31.922 1 79.19 484 LEU A O 1
ATOM 3774 N N . ARG A 1 485 ? 4.289 12.289 33.719 1 79.25 485 ARG A N 1
ATOM 3775 C CA . ARG A 1 485 ? 3.281 12.961 34.531 1 79.25 485 ARG A CA 1
ATOM 3776 C C . ARG A 1 485 ? 3.033 14.383 34.031 1 79.25 485 ARG A C 1
ATOM 3778 O O . ARG A 1 485 ? 1.926 14.906 34.156 1 79.25 485 ARG A O 1
ATOM 3785 N N . ALA A 1 486 ? 4.078 14.867 33.344 1 85.56 486 ALA A N 1
ATOM 3786 C CA . ALA A 1 486 ? 3.998 16.234 32.844 1 85.56 486 ALA A CA 1
ATOM 3787 C C . ALA A 1 486 ? 3.543 16.266 31.391 1 85.56 486 ALA A C 1
ATOM 3789 O O . ALA A 1 486 ? 3.752 17.25 30.688 1 85.56 486 ALA A O 1
ATOM 3790 N N . SER A 1 487 ? 2.971 15.234 30.938 1 88.25 487 SER A N 1
ATOM 3791 C CA . SER A 1 487 ? 2.654 15.07 29.531 1 88.25 487 SER A CA 1
ATOM 3792 C C . SER A 1 487 ? 1.702 16.156 29.047 1 88.25 487 SER A C 1
ATOM 3794 O O . SER A 1 487 ? 1.816 16.641 27.922 1 88.25 487 SER A O 1
ATOM 3796 N N . GLU A 1 488 ? 0.806 16.5 29.875 1 87.38 488 GLU A N 1
ATOM 3797 C CA . GLU A 1 488 ? -0.136 17.531 29.484 1 87.38 488 GLU A CA 1
ATOM 3798 C C . GLU A 1 488 ? 0.581 18.859 29.203 1 87.38 488 GLU A C 1
ATOM 3800 O O . GLU A 1 488 ? 0.309 19.516 28.203 1 87.38 488 GLU A O 1
ATOM 3805 N N . SER A 1 489 ? 1.469 19.141 30.094 1 88.56 489 SER A N 1
ATOM 3806 C CA . SER A 1 489 ? 2.221 20.375 29.953 1 88.56 489 SER A CA 1
ATOM 3807 C C . SER A 1 489 ? 3.182 20.312 28.766 1 88.56 489 SER A C 1
ATOM 3809 O O . SER A 1 489 ? 3.363 21.312 28.047 1 88.56 489 SER A O 1
ATOM 3811 N N . ILE A 1 490 ? 3.789 19.234 28.625 1 90.5 490 ILE A N 1
ATOM 3812 C CA . ILE A 1 490 ? 4.73 19.078 27.531 1 90.5 490 ILE A CA 1
ATOM 3813 C C . ILE A 1 490 ? 3.992 19.156 26.203 1 90.5 490 ILE A C 1
ATOM 3815 O O . ILE A 1 490 ? 4.477 19.781 25.25 1 90.5 490 ILE A O 1
ATOM 3819 N N . CYS A 1 491 ? 2.881 18.547 26.141 1 90.75 491 CYS A N 1
ATOM 3820 C CA . CYS A 1 491 ? 2.049 18.594 24.938 1 90.75 491 CYS A CA 1
ATOM 3821 C C . CYS A 1 491 ? 1.686 20.031 24.594 1 90.75 491 CYS A C 1
ATOM 3823 O O . CYS A 1 491 ? 1.844 20.453 23.438 1 90.75 491 CYS A O 1
ATOM 3825 N N . LEU A 1 492 ? 1.241 20.75 25.578 1 89.19 492 LEU A N 1
ATOM 3826 C CA . LEU A 1 492 ? 0.889 22.141 25.375 1 89.19 492 LEU A CA 1
ATOM 3827 C C . LEU A 1 492 ? 2.111 22.969 24.969 1 89.19 492 LEU A C 1
ATOM 3829 O O . LEU A 1 492 ? 2.033 23.797 24.062 1 89.19 492 LEU A O 1
ATOM 3833 N N . GLY A 1 493 ? 3.184 22.703 25.656 1 86.19 493 GLY A N 1
ATOM 3834 C CA . GLY A 1 493 ? 4.414 23.391 25.312 1 86.19 493 GLY A CA 1
ATOM 3835 C C . GLY A 1 493 ? 4.844 23.172 23.875 1 86.19 493 GLY A C 1
ATOM 3836 O O . GLY A 1 493 ? 5.328 24.109 23.219 1 86.19 493 GLY A O 1
ATOM 3837 N N . ALA A 1 494 ? 4.68 22 23.406 1 88.81 494 ALA A N 1
ATOM 3838 C CA . ALA A 1 494 ? 5.023 21.672 22.016 1 88.81 494 ALA A CA 1
ATOM 3839 C C . ALA A 1 494 ? 4.125 22.422 21.047 1 88.81 494 ALA A C 1
ATOM 3841 O O . ALA A 1 494 ? 4.586 22.875 20 1 88.81 494 ALA A O 1
ATOM 3842 N N . CYS A 1 495 ? 2.869 22.531 21.359 1 87.44 495 CYS A N 1
ATOM 3843 C CA . CYS A 1 495 ? 1.926 23.25 20.516 1 87.44 495 CYS A CA 1
ATOM 3844 C C . CYS A 1 495 ? 2.283 24.734 20.453 1 87.44 495 CYS A C 1
ATOM 3846 O O . CYS A 1 495 ? 2.178 25.344 19.391 1 87.44 495 CYS A O 1
ATOM 3848 N N . LEU A 1 496 ? 2.654 25.25 21.562 1 81.94 496 LEU A N 1
ATOM 3849 C CA . LEU A 1 496 ? 3.004 26.656 21.625 1 81.94 496 LEU A CA 1
ATOM 3850 C C . LEU A 1 496 ? 4.305 26.938 20.891 1 81.94 496 LEU A C 1
ATOM 3852 O O . LEU A 1 496 ? 4.492 28.031 20.328 1 81.94 496 LEU A O 1
ATOM 3856 N N . ALA A 1 497 ? 5.121 25.969 20.891 1 77.12 497 ALA A N 1
ATOM 3857 C CA . ALA A 1 497 ? 6.387 26.109 20.188 1 77.12 497 ALA A CA 1
ATOM 3858 C C . ALA A 1 497 ? 6.168 26.141 18.672 1 77.12 497 ALA A C 1
ATOM 3860 O O . ALA A 1 497 ? 7.008 26.656 17.938 1 77.12 497 ALA A O 1
ATOM 3861 N N . LEU A 1 498 ? 5.023 25.594 18.266 1 67 498 LEU A N 1
ATOM 3862 C CA . LEU A 1 498 ? 4.695 25.562 16.844 1 67 498 LEU A CA 1
ATOM 3863 C C . LEU A 1 498 ? 4.355 26.953 16.312 1 67 498 LEU A C 1
ATOM 3865 O O . LEU A 1 498 ? 4.484 27.219 15.125 1 67 498 LEU A O 1
ATOM 3869 N N . HIS A 1 499 ? 3.809 27.75 17.203 1 54.69 499 HIS A N 1
ATOM 3870 C CA . HIS A 1 499 ? 3.354 29.094 16.859 1 54.69 499 HIS A CA 1
ATOM 3871 C C . HIS A 1 499 ? 4.48 29.906 16.234 1 54.69 499 HIS A C 1
ATOM 3873 O O . HIS A 1 499 ? 4.254 30.672 15.297 1 54.69 499 HIS A O 1
ATOM 3879 N N . ASP A 1 500 ? 5.508 29.797 16.953 1 45.22 500 ASP A N 1
ATOM 3880 C CA . ASP A 1 500 ? 6.613 30.656 16.531 1 45.22 500 ASP A CA 1
ATOM 3881 C C . ASP A 1 500 ? 7.098 30.281 15.141 1 45.22 500 ASP A C 1
ATOM 3883 O O . ASP A 1 500 ? 7.824 31.047 14.5 1 45.22 500 ASP A O 1
ATOM 3887 N N . ARG A 1 501 ? 6.414 29.141 14.727 1 47.94 501 ARG A N 1
ATOM 3888 C CA . ARG A 1 501 ? 7.055 28.469 13.609 1 47.94 501 ARG A CA 1
ATOM 3889 C C . ARG A 1 501 ? 6.055 28.188 12.492 1 47.94 501 ARG A C 1
ATOM 3891 O O . ARG A 1 501 ? 6.352 27.438 11.562 1 47.94 501 ARG A O 1
ATOM 3898 N N . TRP A 1 502 ? 4.812 29.047 12.195 1 47.25 502 TRP A N 1
ATOM 3899 C CA . TRP A 1 502 ? 3.5 28.594 11.75 1 47.25 502 TRP A CA 1
ATOM 3900 C C . TRP A 1 502 ? 3.488 28.359 10.242 1 47.25 502 TRP A C 1
ATOM 3902 O O . TRP A 1 502 ? 2.578 28.812 9.547 1 47.25 502 TRP A O 1
ATOM 3912 N N . ALA A 1 503 ? 4.344 27.859 9.594 1 42.44 503 ALA A N 1
ATOM 3913 C CA . ALA A 1 503 ? 4.168 27.859 8.141 1 42.44 503 ALA A CA 1
ATOM 3914 C C . ALA A 1 503 ? 2.914 27.094 7.738 1 42.44 503 ALA A C 1
ATOM 3916 O O . ALA A 1 503 ? 2.088 26.75 8.586 1 42.44 503 ALA A O 1
ATOM 3917 N N . ARG A 1 504 ? 2.912 26.062 6.805 1 44.94 504 ARG A N 1
ATOM 3918 C CA . ARG A 1 504 ? 2.023 25.406 5.848 1 44.94 504 ARG A CA 1
ATOM 3919 C C . ARG A 1 504 ? 1.286 24.25 6.5 1 44.94 504 ARG A C 1
ATOM 3921 O O . ARG A 1 504 ? 0.74 23.391 5.805 1 44.94 504 ARG A O 1
ATOM 3928 N N . SER A 1 505 ? 1.361 23.875 7.902 1 53.12 505 SER A N 1
ATOM 3929 C CA . SER A 1 505 ? 1.249 22.438 8.156 1 53.12 505 SER A CA 1
ATOM 3930 C C . SER A 1 505 ? -0.023 22.109 8.93 1 53.12 505 SER A C 1
ATOM 3932 O O . SER A 1 505 ? -0.615 23 9.562 1 53.12 505 SER A O 1
ATOM 3934 N N . ASP A 1 506 ? -0.852 21.047 8.5 1 56.66 506 ASP A N 1
ATOM 3935 C CA . ASP A 1 506 ? -1.813 20.266 9.266 1 56.66 506 ASP A CA 1
ATOM 3936 C C . ASP A 1 506 ? -1.471 20.266 10.758 1 56.66 506 ASP A C 1
ATOM 3938 O O . ASP A 1 506 ? -2.348 20.078 11.602 1 56.66 506 ASP A O 1
ATOM 3942 N N . HIS A 1 507 ? -0.388 20.922 11.023 1 66.19 507 HIS A N 1
ATOM 3943 C CA . HIS A 1 507 ? 0.058 20.875 12.406 1 66.19 507 HIS A CA 1
ATOM 3944 C C . HIS A 1 507 ? -0.613 21.969 13.242 1 66.19 507 HIS A C 1
ATOM 3946 O O . HIS A 1 507 ? -0.799 21.797 14.445 1 66.19 507 HIS A O 1
ATOM 3952 N N . PHE A 1 508 ? -1.138 22.875 12.5 1 75.88 508 PHE A N 1
ATOM 3953 C CA . PHE A 1 508 ? -1.73 23.984 13.219 1 75.88 508 PHE A CA 1
ATOM 3954 C C . PHE A 1 508 ? -3.121 23.625 13.734 1 75.88 508 PHE A C 1
ATOM 3956 O O . PHE A 1 508 ? -3.547 24.125 14.781 1 75.88 508 PHE A O 1
ATOM 3963 N N . ILE A 1 509 ? -3.654 22.781 13.047 1 79.81 509 ILE A N 1
ATOM 3964 C CA . ILE A 1 509 ? -5.023 22.438 13.414 1 79.81 509 ILE A CA 1
ATOM 3965 C C . ILE A 1 509 ? -5.031 21.703 14.75 1 79.81 509 ILE A C 1
ATOM 3967 O O . ILE A 1 509 ? -5.836 22 15.633 1 79.81 509 ILE A O 1
ATOM 3971 N N . THR A 1 510 ? -4.086 20.875 14.844 1 86.25 510 THR A N 1
ATOM 3972 C CA . THR A 1 510 ? -4.012 20.109 16.078 1 86.25 510 THR A CA 1
ATOM 3973 C C . THR A 1 510 ? -3.553 21 17.234 1 86.25 510 THR A C 1
ATOM 3975 O O . THR A 1 510 ? -4.039 20.875 18.359 1 86.25 510 THR A O 1
ATOM 3978 N N . ALA A 1 511 ? -2.652 21.875 16.922 1 86.88 511 ALA A N 1
ATOM 3979 C CA . ALA A 1 511 ? -2.168 22.797 17.953 1 86.88 511 ALA A CA 1
ATOM 3980 C C . ALA A 1 511 ? -3.295 23.672 18.484 1 86.88 511 ALA A C 1
ATOM 3982 O O . ALA A 1 511 ? -3.424 23.875 19.688 1 86.88 511 ALA A O 1
ATOM 3983 N N . MET A 1 512 ? -4.098 24.125 17.672 1 86.25 512 MET A N 1
ATOM 3984 C CA . MET A 1 512 ? -5.227 24.969 18.062 1 86.25 512 MET A CA 1
ATOM 3985 C C . MET A 1 512 ? -6.203 24.188 18.938 1 86.25 512 MET A C 1
ATOM 3987 O O . MET A 1 512 ? -6.73 24.734 19.906 1 86.25 512 MET A O 1
ATOM 3991 N N . GLY A 1 513 ? -6.406 22.984 18.531 1 88.25 513 GLY A N 1
ATOM 3992 C CA . GLY A 1 513 ? -7.301 22.141 19.312 1 88.25 513 GLY A CA 1
ATOM 3993 C C . GLY A 1 513 ? -6.809 21.922 20.734 1 88.25 513 GLY A C 1
ATOM 3994 O O . GLY A 1 513 ? -7.586 22.031 21.688 1 88.25 513 GLY A O 1
ATOM 3995 N N . VAL A 1 514 ? -5.586 21.703 20.859 1 91 514 VAL A N 1
ATOM 3996 C CA . VAL A 1 514 ? -5.008 21.391 22.156 1 91 514 VAL A CA 1
ATOM 3997 C C . VAL A 1 514 ? -4.992 22.641 23.031 1 91 514 VAL A C 1
ATOM 3999 O O . VAL A 1 514 ? -5.297 22.578 24.219 1 91 514 VAL A O 1
ATOM 4002 N N . ILE A 1 515 ? -4.613 23.75 22.438 1 90.25 515 ILE A N 1
ATOM 4003 C CA . ILE A 1 515 ? -4.582 25 23.188 1 90.25 515 ILE A CA 1
ATOM 4004 C C . ILE A 1 515 ? -5.992 25.375 23.641 1 90.25 515 ILE A C 1
ATOM 4006 O O . ILE A 1 515 ? -6.199 25.766 24.781 1 90.25 515 ILE A O 1
ATOM 4010 N N . TYR A 1 516 ? -6.93 25.266 22.766 1 91.44 516 TYR A N 1
ATOM 4011 C CA . TYR A 1 516 ? -8.32 25.531 23.109 1 91.44 516 TYR A CA 1
ATOM 4012 C C . TYR A 1 516 ? -8.781 24.641 24.266 1 91.44 516 TYR A C 1
ATOM 4014 O O . TYR A 1 516 ? -9.43 25.109 25.203 1 91.44 516 TYR A O 1
ATOM 4022 N N . ARG A 1 517 ? -8.523 23.375 24.156 1 91.25 517 ARG A N 1
ATOM 4023 C CA . ARG A 1 517 ? -8.898 22.422 25.203 1 91.25 517 ARG A CA 1
ATOM 4024 C C . ARG A 1 517 ? -8.305 22.828 26.547 1 91.25 517 ARG A C 1
ATOM 4026 O O . ARG A 1 517 ? -8.977 22.734 27.578 1 91.25 517 ARG A O 1
ATOM 4033 N N . ASP A 1 518 ? -7.055 23.219 26.547 1 90.56 518 ASP A N 1
ATOM 4034 C CA . ASP A 1 518 ? -6.398 23.609 27.797 1 90.56 518 ASP A CA 1
ATOM 4035 C C . ASP A 1 518 ? -7.094 24.812 28.422 1 90.56 518 ASP A C 1
ATOM 4037 O O . ASP A 1 518 ? -7.273 24.875 29.641 1 90.56 518 ASP A O 1
ATOM 4041 N N . ILE A 1 519 ? -7.492 25.766 27.609 1 91.25 519 ILE A N 1
ATOM 4042 C CA . ILE A 1 519 ? -8.188 26.938 28.094 1 91.25 519 ILE A CA 1
ATOM 4043 C C . ILE A 1 519 ? -9.555 26.547 28.641 1 91.25 519 ILE A C 1
ATOM 4045 O O . ILE A 1 519 ? -9.977 27.031 29.688 1 91.25 519 ILE A O 1
ATOM 4049 N N . ALA A 1 520 ? -10.227 25.703 27.953 1 89.88 520 ALA A N 1
ATOM 4050 C CA . ALA A 1 520 ? -11.562 25.281 28.359 1 89.88 520 ALA A CA 1
ATOM 4051 C C . ALA A 1 520 ? -11.523 24.516 29.672 1 89.88 520 ALA A C 1
ATOM 4053 O O . ALA A 1 520 ? -12.438 24.641 30.5 1 89.88 520 ALA A O 1
ATOM 4054 N N . GLN A 1 521 ? -10.516 23.797 29.859 1 88.62 521 GLN A N 1
ATOM 4055 C CA . GLN A 1 521 ? -10.422 22.969 31.062 1 88.62 521 GLN A CA 1
ATOM 4056 C C . GLN A 1 521 ? -9.898 23.781 32.25 1 88.62 521 GLN A C 1
ATOM 4058 O O . GLN A 1 521 ? -10.258 23.516 33.375 1 88.62 521 GLN A O 1
ATOM 4063 N N . HIS A 1 522 ? -9.023 24.703 31.875 1 88.62 522 HIS A N 1
ATOM 4064 C CA . HIS A 1 522 ? -8.406 25.484 32.938 1 88.62 522 HIS A CA 1
ATOM 4065 C C . HIS A 1 522 ? -8.469 26.984 32.625 1 88.62 522 HIS A C 1
ATOM 4067 O O . HIS A 1 522 ? -7.434 27.641 32.531 1 88.62 522 HIS A O 1
ATOM 4073 N N . PRO A 1 523 ? -9.641 27.531 32.625 1 89.69 523 PRO A N 1
ATOM 4074 C CA . PRO A 1 523 ? -9.766 28.953 32.281 1 89.69 523 PRO A CA 1
ATOM 4075 C C . PRO A 1 523 ? -9.234 29.875 33.375 1 89.69 523 PRO A C 1
ATOM 4077 O O . PRO A 1 523 ? -8.969 31.047 33.125 1 89.69 523 PRO A O 1
ATOM 4080 N N . GLU A 1 524 ? -9.078 29.266 34.531 1 87.25 524 GLU A N 1
ATOM 4081 C CA . GLU A 1 524 ? -8.664 30.062 35.688 1 87.25 524 GLU A CA 1
ATOM 4082 C C . GLU A 1 524 ? -7.152 30.266 35.719 1 87.25 524 GLU A C 1
ATOM 4084 O O . GLU A 1 524 ? -6.652 31.172 36.406 1 87.25 524 GLU A O 1
ATOM 4089 N N . LYS A 1 525 ? -6.5 29.484 35 1 88.06 525 LYS A N 1
ATOM 4090 C CA . LYS A 1 525 ? -5.043 29.578 35.031 1 88.06 525 LYS A CA 1
ATOM 4091 C C . LYS A 1 525 ? -4.578 30.906 34.406 1 88.06 525 LYS A C 1
ATOM 4093 O O . LYS A 1 525 ? -5.191 31.422 33.469 1 88.06 525 LYS A O 1
ATOM 4098 N N . LEU A 1 526 ? -3.459 31.391 34.906 1 82.12 526 LEU A N 1
ATOM 4099 C CA . LEU A 1 526 ? -2.893 32.656 34.406 1 82.12 526 LEU A CA 1
ATOM 4100 C C . LEU A 1 526 ? -2.455 32.5 32.938 1 82.12 526 LEU A C 1
ATOM 4102 O O . LEU A 1 526 ? -2.529 33.469 32.188 1 82.12 526 LEU A O 1
ATOM 4106 N N . SER A 1 527 ? -2.1 31.375 32.625 1 86.62 527 SER A N 1
ATOM 4107 C CA . SER A 1 527 ? -1.6 31.141 31.281 1 86.62 527 SER A CA 1
ATOM 4108 C C . SER A 1 527 ? -2.736 31.125 30.266 1 86.62 527 SER A C 1
ATOM 4110 O O . SER A 1 527 ? -2.5 31.219 29.062 1 86.62 527 SER A O 1
ATOM 4112 N N . ALA A 1 528 ? -3.957 31.062 30.688 1 90.5 528 ALA A N 1
ATOM 4113 C CA . ALA A 1 528 ? -5.109 30.969 29.797 1 90.5 528 ALA A CA 1
ATOM 4114 C C . ALA A 1 528 ? -5.211 32.219 28.891 1 90.5 528 ALA A C 1
ATOM 4116 O O . ALA A 1 528 ? -5.566 32.094 27.719 1 90.5 528 ALA A O 1
ATOM 4117 N N . ARG A 1 529 ? -4.891 33.375 29.438 1 88.38 529 ARG A N 1
ATOM 4118 C CA . ARG A 1 529 ? -4.969 34.594 28.656 1 88.38 529 ARG A CA 1
ATOM 4119 C C . ARG A 1 529 ? -3.887 34.625 27.578 1 88.38 529 ARG A C 1
ATOM 4121 O O . ARG A 1 529 ? -4.137 35.062 26.453 1 88.38 529 ARG A O 1
ATOM 4128 N N . THR A 1 530 ? -2.707 34.188 28.016 1 85.44 530 THR A N 1
ATOM 4129 C CA . THR A 1 530 ? -1.623 34.125 27.031 1 85.44 530 THR A CA 1
ATOM 4130 C C . THR A 1 530 ? -1.947 33.094 25.938 1 85.44 530 THR A C 1
ATOM 4132 O O . THR A 1 530 ? -1.678 33.344 24.766 1 85.44 530 THR A O 1
ATOM 4135 N N . ASN A 1 531 ? -2.488 32 26.344 1 89.56 531 ASN A N 1
ATOM 4136 C CA . ASN A 1 531 ? -2.871 30.984 25.391 1 89.56 531 ASN A CA 1
ATOM 4137 C C . ASN A 1 531 ? -3.939 31.484 24.422 1 89.56 531 ASN A C 1
ATOM 4139 O O . ASN A 1 531 ? -3.951 31.109 23.25 1 89.56 531 ASN A O 1
ATOM 4143 N N . LEU A 1 532 ? -4.77 32.281 24.906 1 89.94 532 LEU A N 1
ATOM 4144 C CA . LEU A 1 532 ? -5.797 32.875 24.062 1 89.94 532 LEU A CA 1
ATOM 4145 C C . LEU A 1 532 ? -5.176 33.75 22.984 1 89.94 532 LEU A C 1
ATOM 4147 O O . LEU A 1 532 ? -5.633 33.75 21.828 1 89.94 532 LEU A O 1
ATOM 4151 N N . GLU A 1 533 ? -4.184 34.438 23.359 1 84.94 533 GLU A N 1
ATOM 4152 C CA . GLU A 1 533 ? -3.498 35.281 22.375 1 84.94 533 GLU A CA 1
ATOM 4153 C C . GLU A 1 533 ? -2.83 34.406 21.312 1 84.94 533 GLU A C 1
ATOM 4155 O O . GLU A 1 533 ? -2.812 34.781 20.125 1 84.94 533 GLU A O 1
ATOM 4160 N N . TYR A 1 534 ? -2.312 33.344 21.734 1 83.19 534 TYR A N 1
ATOM 4161 C CA . TYR A 1 534 ? -1.734 32.438 20.781 1 83.19 534 TYR A CA 1
ATOM 4162 C C . TYR A 1 534 ? -2.795 31.906 19.812 1 83.19 534 TYR A C 1
ATOM 4164 O O . TYR A 1 534 ? -2.547 31.812 18.609 1 83.19 534 TYR A O 1
ATOM 4172 N N . LEU A 1 535 ? -3.965 31.609 20.297 1 85.69 535 LEU A N 1
ATOM 4173 C CA . LEU A 1 535 ? -5.066 31.141 19.469 1 85.69 535 LEU A CA 1
ATOM 4174 C C . LEU A 1 535 ? -5.449 32.188 18.422 1 85.69 535 LEU A C 1
ATOM 4176 O O . LEU A 1 535 ? -5.742 31.859 17.281 1 85.69 535 LEU A O 1
ATOM 4180 N N . ARG A 1 536 ? -5.41 33.375 18.828 1 82.44 536 ARG A N 1
ATOM 4181 C CA . ARG A 1 536 ? -5.762 34.469 17.922 1 82.44 536 ARG A CA 1
ATOM 4182 C C . ARG A 1 536 ? -4.734 34.594 16.812 1 82.44 536 ARG A C 1
ATOM 4184 O O . ARG A 1 536 ? -5.09 34.875 15.656 1 82.44 536 ARG A O 1
ATOM 4191 N N . VAL A 1 537 ? -3.533 34.469 17.219 1 74.94 537 VAL A N 1
ATOM 4192 C CA . VAL A 1 537 ? -2.455 34.562 16.25 1 74.94 537 VAL A CA 1
ATOM 4193 C C . VAL A 1 537 ? -2.553 33.438 15.227 1 74.94 537 VAL A C 1
ATOM 4195 O O . VAL A 1 537 ? -2.367 33.656 14.031 1 74.94 537 VAL A O 1
ATOM 4198 N N . ILE A 1 538 ? -2.818 32.281 15.734 1 76.12 538 ILE A N 1
ATOM 4199 C CA . ILE A 1 538 ? -2.938 31.125 14.836 1 76.12 538 ILE A CA 1
ATOM 4200 C C . ILE A 1 538 ? -4.109 31.328 13.883 1 76.12 538 ILE A C 1
ATOM 4202 O O . ILE A 1 538 ? -4.012 31.031 12.695 1 76.12 538 ILE A O 1
ATOM 4206 N N . LYS A 1 539 ? -5.141 31.828 14.406 1 76 539 LYS A N 1
ATOM 4207 C CA . LYS A 1 539 ? -6.312 32.094 13.586 1 76 539 LYS A CA 1
ATOM 4208 C C . LYS A 1 539 ? -5.98 33.094 12.477 1 76 539 LYS A C 1
ATOM 4210 O O . LYS A 1 539 ? -6.391 32.906 11.328 1 76 539 LYS A O 1
ATOM 4215 N N . LEU A 1 540 ? -5.305 34.094 12.812 1 71.25 540 LEU A N 1
ATOM 4216 C CA . LEU A 1 540 ? -4.941 35.094 11.836 1 71.25 540 LEU A CA 1
ATOM 4217 C C . LEU A 1 540 ? -4.043 34.531 10.75 1 71.25 540 LEU A C 1
ATOM 4219 O O . LEU A 1 540 ? -4.188 34.875 9.57 1 71.25 540 LEU A O 1
ATOM 4223 N N . HIS A 1 541 ? -3.244 33.719 11.211 1 68.69 541 HIS A N 1
ATOM 4224 C CA . HIS A 1 541 ? -2.355 33.062 10.242 1 68.69 541 HIS A CA 1
ATOM 4225 C C . HIS A 1 541 ? -3.133 32.156 9.297 1 68.69 541 HIS A C 1
ATOM 4227 O O . HIS A 1 541 ? -2.867 32.156 8.094 1 68.69 541 HIS A O 1
ATOM 4233 N N . LEU A 1 542 ? -4.02 31.453 9.836 1 68.75 542 LEU A N 1
ATOM 4234 C CA . LEU A 1 542 ? -4.828 30.562 9.023 1 68.75 542 LEU A CA 1
ATOM 4235 C C . LEU A 1 542 ? -5.676 31.344 8.031 1 68.75 542 LEU A C 1
ATOM 4237 O O . LEU A 1 542 ? -5.855 30.922 6.883 1 68.75 542 LEU A O 1
ATOM 4241 N N . GLN A 1 543 ? -6.18 32.375 8.43 1 65.12 543 GLN A N 1
ATOM 4242 C CA . GLN A 1 543 ? -6.992 33.219 7.566 1 65.12 543 GLN A CA 1
ATOM 4243 C C . GLN A 1 543 ? -6.164 33.812 6.422 1 65.12 543 GLN A C 1
ATOM 4245 O O . GLN A 1 543 ? -6.656 33.969 5.301 1 65.12 543 GLN A O 1
ATOM 4250 N N . ARG A 1 544 ? -5.031 34.031 6.77 1 60.75 544 ARG A N 1
ATOM 4251 C CA . ARG A 1 544 ? -4.141 34.562 5.742 1 60.75 544 ARG A CA 1
ATOM 4252 C C . ARG A 1 544 ? -3.762 33.469 4.734 1 60.75 544 ARG A C 1
ATOM 4254 O O . ARG A 1 544 ? -3.645 33.75 3.537 1 60.75 544 ARG A O 1
ATOM 4261 N N . MET A 1 545 ? -3.637 32.281 5.387 1 58.09 545 MET A N 1
ATOM 4262 C CA . MET A 1 545 ? -3.271 31.188 4.516 1 58.09 545 MET A CA 1
ATOM 4263 C C . MET A 1 545 ? -4.465 30.719 3.688 1 58.09 545 MET A C 1
ATOM 4265 O O . MET A 1 545 ? -4.301 30.234 2.572 1 58.09 545 MET A O 1
ATOM 4269 N N . SER A 1 546 ? -5.699 30.609 4.457 1 53.12 546 SER A N 1
ATOM 4270 C CA . SER A 1 546 ? -6.934 30.172 3.816 1 53.12 546 SER A CA 1
ATOM 4271 C C . SER A 1 546 ? -7.215 30.969 2.547 1 53.12 546 SER A C 1
ATOM 4273 O O . SER A 1 546 ? -7.832 30.453 1.61 1 53.12 546 SER A O 1
ATOM 4275 N N . HIS A 1 547 ? -7.047 32.219 2.662 1 44.66 547 HIS A N 1
ATOM 4276 C CA . HIS A 1 547 ? -7.312 32.969 1.442 1 44.66 547 HIS A CA 1
ATOM 4277 C C . HIS A 1 547 ? -6.629 32.344 0.239 1 44.66 547 HIS A C 1
ATOM 4279 O O . HIS A 1 547 ? -6.98 32.625 -0.907 1 44.66 547 HIS A O 1
ATOM 4285 N N . GLN A 1 548 ? -5.629 31.828 0.6 1 43.25 548 GLN A N 1
ATOM 4286 C CA . GLN A 1 548 ? -4.965 31.141 -0.496 1 43.25 548 GLN A CA 1
ATOM 4287 C C . GLN A 1 548 ? -5.621 29.781 -0.766 1 43.25 548 GLN A C 1
ATOM 4289 O O . GLN A 1 548 ? -5.508 29.234 -1.867 1 43.25 548 GLN A O 1
ATOM 4294 N N . HIS A 1 549 ? -6.512 28.984 -1.001 1 46.31 549 HIS A N 1
ATOM 4295 C CA . HIS A 1 549 ? -7.379 27.906 -1.472 1 46.31 549 HIS A CA 1
ATOM 4296 C C . HIS A 1 549 ? -7.707 26.922 -0.345 1 46.31 549 HIS A C 1
ATOM 4298 O O . HIS A 1 549 ? -8.562 26.047 -0.507 1 46.31 549 HIS A O 1
ATOM 4304 N N . LEU A 1 550 ? -6.918 26.906 0.71 1 48.75 550 LEU A N 1
ATOM 4305 C CA . LEU A 1 550 ? -6.82 25.594 1.328 1 48.75 550 LEU A CA 1
ATOM 4306 C C . LEU A 1 550 ? -7.918 25.391 2.365 1 48.75 550 LEU A C 1
ATOM 4308 O O . LEU A 1 550 ? -8.391 24.266 2.57 1 48.75 550 LEU A O 1
ATOM 4312 N N . LEU A 1 551 ? -8.312 26.531 3.131 1 55.78 551 LEU A N 1
ATOM 4313 C CA . LEU A 1 551 ? -9.109 26.172 4.301 1 55.78 551 LEU A CA 1
ATOM 4314 C C . LEU A 1 551 ? -10.594 26.406 4.035 1 55.78 551 LEU A C 1
ATOM 4316 O O . LEU A 1 551 ? -10.969 27.438 3.463 1 55.78 551 LEU A O 1
ATOM 4320 N N . SER A 1 552 ? -11.297 25.281 4.266 1 62.81 552 SER A N 1
ATOM 4321 C CA . SER A 1 552 ? -12.75 25.281 4.133 1 62.81 552 SER A CA 1
ATOM 4322 C C . SER A 1 552 ? -13.383 26.328 5.039 1 62.81 552 SER A C 1
ATOM 4324 O O . SER A 1 552 ? -12.805 26.703 6.059 1 62.81 552 SER A O 1
ATOM 4326 N N . ALA A 1 553 ? -14.305 27.031 4.5 1 66.56 553 ALA A N 1
ATOM 4327 C CA . ALA A 1 553 ? -15.117 27.969 5.258 1 66.56 553 ALA A CA 1
ATOM 4328 C C . ALA A 1 553 ? -15.516 27.391 6.609 1 66.56 553 ALA A C 1
ATOM 4330 O O . ALA A 1 553 ? -15.547 28.109 7.613 1 66.56 553 ALA A O 1
ATOM 4331 N N . SER A 1 554 ? -15.594 26.172 6.629 1 72.25 554 SER A N 1
ATOM 4332 C CA . SER A 1 554 ? -16.016 25.516 7.859 1 72.25 554 SER A CA 1
ATOM 4333 C C . SER A 1 554 ? -14.883 25.469 8.883 1 72.25 554 SER A C 1
ATOM 4335 O O . SER A 1 554 ? -15.125 25.578 10.086 1 72.25 554 SER A O 1
ATOM 4337 N N . LEU A 1 555 ? -13.719 25.438 8.438 1 76.25 555 LEU A N 1
ATOM 4338 C CA . LEU A 1 555 ? -12.578 25.422 9.352 1 76.25 555 LEU A CA 1
ATOM 4339 C C . LEU A 1 555 ? -12.359 26.797 9.969 1 76.25 555 LEU A C 1
ATOM 4341 O O . LEU A 1 555 ? -12.062 26.906 11.156 1 76.25 555 LEU A O 1
ATOM 4345 N N . THR A 1 556 ? -12.516 27.719 9.148 1 75.25 556 THR A N 1
ATOM 4346 C CA . THR A 1 556 ? -12.383 29.078 9.641 1 75.25 556 THR A CA 1
ATOM 4347 C C . THR A 1 556 ? -13.445 29.391 10.695 1 75.25 556 THR A C 1
ATOM 4349 O O . THR A 1 556 ? -13.164 30.031 11.703 1 75.25 556 THR A O 1
ATOM 4352 N N . ALA A 1 557 ? -14.617 28.922 10.375 1 78 557 ALA A N 1
ATOM 4353 C CA . ALA A 1 557 ? -15.711 29.125 11.328 1 78 557 ALA A CA 1
ATOM 4354 C C . ALA A 1 557 ? -15.422 28.406 12.648 1 78 557 ALA A C 1
ATOM 4356 O O . ALA A 1 557 ? -15.742 28.922 13.719 1 78 557 ALA A O 1
ATOM 4357 N N . LEU A 1 558 ? -14.891 27.266 12.555 1 81.25 558 LEU A N 1
ATOM 4358 C CA . LEU A 1 558 ? -14.547 26.531 13.758 1 81.25 558 LEU A CA 1
ATOM 4359 C C . LEU A 1 558 ? -13.523 27.297 14.602 1 81.25 558 LEU A C 1
ATOM 4361 O O . LEU A 1 558 ? -13.672 27.391 15.82 1 81.25 558 LEU A O 1
ATOM 4365 N N . PHE A 1 559 ? -12.578 27.859 14.023 1 81.5 559 PHE A N 1
ATOM 4366 C CA . PHE A 1 559 ? -11.531 28.578 14.75 1 81.5 559 PHE A CA 1
ATOM 4367 C C . PHE A 1 559 ? -12.07 29.859 15.367 1 81.5 559 PHE A C 1
ATOM 4369 O O . PHE A 1 559 ? -11.688 30.219 16.484 1 81.5 559 PHE A O 1
ATOM 4376 N N . GLU A 1 560 ? -12.938 30.422 14.625 1 82.88 560 GLU A N 1
ATOM 4377 C CA . GLU A 1 560 ? -13.586 31.609 15.18 1 82.88 560 GLU A CA 1
ATOM 4378 C C . GLU A 1 560 ? -14.422 31.266 16.406 1 82.88 560 GLU A C 1
ATOM 4380 O O . GLU A 1 560 ? -14.398 31.984 17.406 1 82.88 560 GLU A O 1
ATOM 4385 N N . ASN A 1 561 ? -15.047 30.203 16.297 1 83.62 561 ASN A N 1
ATOM 4386 C CA . ASN A 1 561 ? -15.867 29.766 17.406 1 83.62 561 ASN A CA 1
ATOM 4387 C C . ASN A 1 561 ? -15.016 29.344 18.594 1 83.62 561 ASN A C 1
ATOM 4389 O O . ASN A 1 561 ? -15.406 29.547 19.75 1 83.62 561 ASN A O 1
ATOM 4393 N N . MET A 1 562 ? -13.93 28.781 18.344 1 86.44 562 MET A N 1
ATOM 4394 C CA . MET A 1 562 ? -13.031 28.359 19.406 1 86.44 562 MET A CA 1
ATOM 4395 C C . MET A 1 562 ? -12.469 29.547 20.172 1 86.44 562 MET A C 1
ATOM 4397 O O . MET A 1 562 ? -12.383 29.531 21.391 1 86.44 562 MET A O 1
ATOM 4401 N N . VAL A 1 563 ? -12.109 30.547 19.422 1 88 563 VAL A N 1
ATOM 4402 C CA . VAL A 1 563 ? -11.555 31.75 20.047 1 88 563 VAL A CA 1
ATOM 4403 C C . VAL A 1 563 ? -12.625 32.438 20.891 1 88 563 VAL A C 1
ATOM 4405 O O . VAL A 1 563 ? -12.359 32.844 22.031 1 88 563 VAL A O 1
ATOM 4408 N N . LYS A 1 564 ? -13.812 32.5 20.344 1 87.31 564 LYS A N 1
ATOM 4409 C CA . LYS A 1 564 ? -14.914 33.094 21.078 1 87.31 564 LYS A CA 1
ATOM 4410 C C . LYS A 1 564 ? -15.242 32.312 22.344 1 87.31 564 LYS A C 1
ATOM 4412 O O . LYS A 1 564 ? -15.438 32.906 23.406 1 87.31 564 LYS A O 1
ATOM 4417 N N . ALA A 1 565 ? -15.32 31.062 22.172 1 88.12 565 ALA A N 1
ATOM 4418 C CA . ALA A 1 565 ? -15.633 30.219 23.312 1 88.12 565 ALA A CA 1
ATOM 4419 C C . ALA A 1 565 ? -14.555 30.312 24.391 1 88.12 565 ALA A C 1
ATOM 4421 O O . ALA A 1 565 ? -14.844 30.266 25.578 1 88.12 565 ALA A O 1
ATOM 4422 N N . ALA A 1 566 ? -13.328 30.359 23.969 1 90.69 566 ALA A N 1
ATOM 4423 C CA . ALA A 1 566 ? -12.219 30.469 24.906 1 90.69 566 ALA A CA 1
ATOM 4424 C C . ALA A 1 566 ? -12.258 31.812 25.641 1 90.69 566 ALA A C 1
ATOM 4426 O O . ALA A 1 566 ? -11.992 31.859 26.844 1 90.69 566 ALA A O 1
ATOM 4427 N N . GLU A 1 567 ? -12.609 32.844 24.953 1 90.25 567 GLU A N 1
ATOM 4428 C CA . GLU A 1 567 ? -12.727 34.156 25.547 1 90.25 567 GLU A CA 1
ATOM 4429 C C . GLU A 1 567 ? -13.836 34.188 26.609 1 90.25 567 GLU A C 1
ATOM 4431 O O . GLU A 1 567 ? -13.664 34.75 27.688 1 90.25 567 GLU A O 1
ATOM 4436 N N . GLU A 1 568 ? -14.898 33.562 26.281 1 88.81 568 GLU A N 1
ATOM 4437 C CA . GLU A 1 568 ? -16.031 33.531 27.203 1 88.81 568 GLU A CA 1
ATOM 4438 C C . GLU A 1 568 ? -15.695 32.688 28.438 1 88.81 568 GLU A C 1
ATOM 4440 O O . GLU A 1 568 ? -16.109 33.031 29.547 1 88.81 568 GLU A O 1
ATOM 4445 N N . ALA A 1 569 ? -15.016 31.672 28.234 1 88.69 569 ALA A N 1
ATOM 4446 C CA . ALA A 1 569 ? -14.633 30.812 29.359 1 88.69 569 ALA A CA 1
ATOM 4447 C C . ALA A 1 569 ? -13.734 31.562 30.328 1 88.69 569 ALA A C 1
ATOM 4449 O O . ALA A 1 569 ? -13.867 31.406 31.547 1 88.69 569 ALA A O 1
ATOM 4450 N N . ILE A 1 570 ? -12.82 32.344 29.812 1 89.75 570 ILE A N 1
ATOM 4451 C CA . ILE A 1 570 ? -11.891 33.094 30.641 1 89.75 570 ILE A CA 1
ATOM 4452 C C . ILE A 1 570 ? -12.633 34.188 31.375 1 89.75 570 ILE A C 1
ATOM 4454 O O . ILE A 1 570 ? -12.375 34.438 32.562 1 89.75 570 ILE A O 1
ATOM 4458 N N . GLN A 1 571 ? -13.594 34.812 30.703 1 87.44 571 GLN A N 1
ATOM 4459 C CA . GLN A 1 571 ? -14.375 35.906 31.297 1 87.44 571 GLN A CA 1
ATOM 4460 C C . GLN A 1 571 ? -15.266 35.375 32.438 1 87.44 571 GLN A C 1
ATOM 4462 O O . GLN A 1 571 ? -15.391 36 33.469 1 87.44 571 GLN A O 1
ATOM 4467 N N . ASP A 1 572 ? -15.82 34.281 32.219 1 85.75 572 ASP A N 1
ATOM 4468 C CA . ASP A 1 572 ? -16.688 33.688 33.219 1 85.75 572 ASP A CA 1
ATOM 4469 C C . ASP A 1 572 ? -15.906 33.281 34.469 1 85.75 572 ASP A C 1
ATOM 4471 O O . ASP A 1 572 ? -16.406 33.375 35.562 1 85.75 572 ASP A O 1
ATOM 4475 N N . SER A 1 573 ? -14.773 32.812 34.25 1 83.19 573 SER A N 1
ATOM 4476 C CA . SER A 1 573 ? -13.953 32.406 35.375 1 83.19 573 SER A CA 1
ATOM 4477 C C . SER A 1 573 ? -13.461 33.594 36.188 1 83.19 573 SER A C 1
ATOM 4479 O O . SER A 1 573 ? -13.242 33.5 37.406 1 83.19 573 SER A O 1
ATOM 4481 N N . SER A 1 574 ? -13.227 34.656 35.562 1 77.31 574 SER A N 1
ATOM 4482 C CA . SER A 1 574 ? -12.789 35.875 36.25 1 77.31 574 SER A CA 1
ATOM 4483 C C . SER A 1 574 ? -13.914 36.469 37.094 1 77.31 574 SER A C 1
ATOM 4485 O O . SER A 1 574 ? -13.664 37.062 38.156 1 77.31 574 SER A O 1
ATOM 4487 N N . VAL A 1 575 ? -15.078 36.281 36.594 1 72 575 VAL A N 1
ATOM 4488 C CA . VAL A 1 575 ? -16.234 36.812 37.312 1 72 575 VAL A CA 1
ATOM 4489 C C . VAL A 1 575 ? -16.5 35.938 38.531 1 72 575 VAL A C 1
ATOM 4491 O O . VAL A 1 575 ? -16.828 36.469 39.594 1 72 575 VAL A O 1
ATOM 4494 N N . ASP A 1 576 ? -16.281 34.719 38.438 1 65.94 576 ASP A N 1
ATOM 4495 C CA . ASP A 1 576 ? -16.516 33.812 39.562 1 65.94 576 ASP A CA 1
ATOM 4496 C C . ASP A 1 576 ? -15.484 34.062 40.656 1 65.94 576 ASP A C 1
ATOM 4498 O O . ASP A 1 576 ? -15.812 34 41.844 1 65.94 576 ASP A O 1
ATOM 4502 N N . ASP A 1 577 ? -14.328 34.344 40.406 1 61.88 577 ASP A N 1
ATOM 4503 C CA . ASP A 1 577 ? -13.297 34.656 41.375 1 61.88 577 ASP A CA 1
ATOM 4504 C C . ASP A 1 577 ? -13.617 35.969 42.125 1 61.88 577 ASP A C 1
ATOM 4506 O O . ASP A 1 577 ? -13.375 36.062 43.312 1 61.88 577 ASP A O 1
ATOM 4510 N N . GLN A 1 578 ? -14.234 36.906 41.375 1 58.12 578 GLN A N 1
ATOM 4511 C CA . GLN A 1 578 ? -14.602 38.188 42.031 1 58.12 578 GLN A CA 1
ATOM 4512 C C . GLN A 1 578 ? -15.797 38 42.969 1 58.12 578 GLN A C 1
ATOM 4514 O O . GLN A 1 578 ? -15.914 38.688 43.969 1 58.12 578 GLN A O 1
ATOM 4519 N N . ARG A 1 579 ? -16.656 37.062 42.656 1 57.84 579 ARG A N 1
ATOM 4520 C CA . ARG A 1 579 ? -17.797 36.781 43.531 1 57.84 579 ARG A CA 1
ATOM 4521 C C . ARG A 1 579 ? -17.359 36.062 44.781 1 57.84 579 ARG A C 1
ATOM 4523 O O . ARG A 1 579 ? -17.922 36.312 45.875 1 57.84 579 ARG A O 1
ATOM 4530 N N . ASP A 1 580 ? -16.453 35.281 44.625 1 53.66 580 ASP A N 1
ATOM 4531 C CA . ASP A 1 580 ? -16 34.562 45.812 1 53.66 580 ASP A CA 1
ATOM 4532 C C . ASP A 1 580 ? -15.07 35.438 46.656 1 53.66 580 ASP A C 1
ATOM 4534 O O . ASP A 1 580 ? -14.812 35.125 47.844 1 53.66 580 ASP A O 1
ATOM 4538 N N . GLU A 1 581 ? -14.539 36.469 46.25 1 47.28 581 GLU A N 1
ATOM 4539 C CA . GLU A 1 581 ? -13.844 37.406 47.125 1 47.28 581 GLU A CA 1
ATOM 4540 C C . GLU A 1 581 ? -14.82 38.406 47.75 1 47.28 581 GLU A C 1
ATOM 4542 O O . GLU A 1 581 ? -14.656 38.781 48.906 1 47.28 581 GLU A O 1
ATOM 4547 N N . MET B 1 1 ? -72.812 -6.207 22.953 1 21.39 1 MET B N 1
ATOM 4548 C CA . MET B 1 1 ? -71.75 -7.148 23.297 1 21.39 1 MET B CA 1
ATOM 4549 C C . MET B 1 1 ? -71.25 -7.844 22.047 1 21.39 1 MET B C 1
ATOM 4551 O O . MET B 1 1 ? -70.25 -8.531 22.109 1 21.39 1 MET B O 1
ATOM 4555 N N . GLY B 1 2 ? -71.875 -7.906 20.844 1 20.41 2 GLY B N 1
ATOM 4556 C CA . GLY B 1 2 ? -72.188 -8.859 19.797 1 20.41 2 GLY B CA 1
ATOM 4557 C C . GLY B 1 2 ? -71.062 -9.117 18.812 1 20.41 2 GLY B C 1
ATOM 4558 O O . GLY B 1 2 ? -70.188 -8.266 18.641 1 20.41 2 GLY B O 1
ATOM 4559 N N . GLU B 1 3 ? -70.75 -10.414 18.219 1 20.2 3 GLU B N 1
ATOM 4560 C CA . GLU B 1 3 ? -69.812 -11.43 17.828 1 20.2 3 GLU B CA 1
ATOM 4561 C C . GLU B 1 3 ? -69.438 -11.297 16.359 1 20.2 3 GLU B C 1
ATOM 4563 O O . GLU B 1 3 ? -68.75 -12.148 15.797 1 20.2 3 GLU B O 1
ATOM 4568 N N . SER B 1 4 ? -69.438 -10.141 15.695 1 21.84 4 SER B N 1
ATOM 4569 C CA . SER B 1 4 ? -69.688 -10.195 14.25 1 21.84 4 SER B CA 1
ATOM 4570 C C . SER B 1 4 ? -68.562 -10.938 13.547 1 21.84 4 SER B C 1
ATOM 4572 O O . SER B 1 4 ? -67.375 -10.766 13.898 1 21.84 4 SER B O 1
ATOM 4574 N N . ARG B 1 5 ? -68.875 -11.797 12.547 1 21.64 5 ARG B N 1
ATOM 4575 C CA . ARG B 1 5 ? -68.5 -13.016 11.836 1 21.64 5 ARG B CA 1
ATOM 4576 C C . ARG B 1 5 ? -67.25 -12.789 10.938 1 21.64 5 ARG B C 1
ATOM 4578 O O . ARG B 1 5 ? -67.062 -11.688 10.414 1 21.64 5 ARG B O 1
ATOM 4585 N N . GLY B 1 6 ? -66.188 -13.734 10.938 1 20.59 6 GLY B N 1
ATOM 4586 C CA . GLY B 1 6 ? -64.875 -14.281 10.75 1 20.59 6 GLY B CA 1
ATOM 4587 C C . GLY B 1 6 ? -64.562 -14.672 9.305 1 20.59 6 GLY B C 1
ATOM 4588 O O . GLY B 1 6 ? -63.594 -15.359 9.023 1 20.59 6 GLY B O 1
ATOM 4589 N N . PRO B 1 7 ? -64.938 -13.805 8.219 1 20.67 7 PRO B N 1
ATOM 4590 C CA . PRO B 1 7 ? -65.25 -14.438 6.926 1 20.67 7 PRO B CA 1
ATOM 4591 C C . PRO B 1 7 ? -64.062 -15.227 6.379 1 20.67 7 PRO B C 1
ATOM 4593 O O . PRO B 1 7 ? -62.906 -14.953 6.734 1 20.67 7 PRO B O 1
ATOM 4596 N N . ASP B 1 8 ? -64.25 -16.422 5.762 1 19.61 8 ASP B N 1
ATOM 4597 C CA . ASP B 1 8 ? -63.719 -17.734 5.367 1 19.61 8 ASP B CA 1
ATOM 4598 C C . ASP B 1 8 ? -62.875 -17.609 4.113 1 19.61 8 ASP B C 1
ATOM 4600 O O . ASP B 1 8 ? -62.5 -18.609 3.508 1 19.61 8 ASP B O 1
ATOM 4604 N N . ASN B 1 9 ? -62.188 -16.453 3.818 1 20.45 9 ASN B N 1
ATOM 4605 C CA . ASN B 1 9 ? -61.781 -16.312 2.42 1 20.45 9 ASN B CA 1
ATOM 4606 C C . ASN B 1 9 ? -60.969 -17.5 1.939 1 20.45 9 ASN B C 1
ATOM 4608 O O . ASN B 1 9 ? -60.094 -17.984 2.656 1 20.45 9 ASN B O 1
ATOM 4612 N N . ILE B 1 10 ? -61.25 -18.141 0.784 1 20.25 10 ILE B N 1
ATOM 4613 C CA . ILE B 1 10 ? -61.156 -19.344 -0.035 1 20.25 10 ILE B CA 1
ATOM 4614 C C . ILE B 1 10 ? -59.719 -19.531 -0.521 1 20.25 10 ILE B C 1
ATOM 4616 O O . ILE B 1 10 ? -59.156 -18.609 -1.126 1 20.25 10 ILE B O 1
ATOM 4620 N N . THR B 1 11 ? -58.906 -20.531 0.005 1 20 11 THR B N 1
ATOM 4621 C CA . THR B 1 11 ? -57.531 -21.078 0.007 1 20 11 THR B CA 1
ATOM 4622 C C . THR B 1 11 ? -57.219 -21.734 -1.33 1 20 11 THR B C 1
ATOM 4624 O O . THR B 1 11 ? -56.156 -22.375 -1.481 1 20 11 THR B O 1
ATOM 4627 N N . PRO B 1 12 ? -57.5 -21.125 -2.598 1 18.36 12 PRO B N 1
ATOM 4628 C CA . PRO B 1 12 ? -57.594 -22.109 -3.684 1 18.36 12 PRO B CA 1
ATOM 4629 C C . PRO B 1 12 ? -56.344 -22.938 -3.861 1 18.36 12 PRO B C 1
ATOM 4631 O O . PRO B 1 12 ? -55.25 -22.484 -3.492 1 18.36 12 PRO B O 1
ATOM 4634 N N . SER B 1 13 ? -56.406 -24.312 -4.195 1 18.58 13 SER B N 1
ATOM 4635 C CA . SER B 1 13 ? -55.719 -25.594 -4.215 1 18.58 13 SER B CA 1
ATOM 4636 C C . SER B 1 13 ? -54.844 -25.734 -5.461 1 18.58 13 SER B C 1
ATOM 4638 O O . SER B 1 13 ? -54.375 -26.844 -5.773 1 18.58 13 SER B O 1
ATOM 4640 N N . PRO B 1 14 ? -54.219 -24.672 -6.016 1 18.12 14 PRO B N 1
ATOM 4641 C CA . PRO B 1 14 ? -54.031 -24.938 -7.441 1 18.12 14 PRO B CA 1
ATOM 4642 C C . PRO B 1 14 ? -53.281 -26.25 -7.699 1 18.12 14 PRO B C 1
ATOM 4644 O O . PRO B 1 14 ? -52.594 -26.766 -6.812 1 18.12 14 PRO B O 1
ATOM 4647 N N . ARG B 1 15 ? -53.531 -26.828 -8.945 1 17.47 15 ARG B N 1
ATOM 4648 C CA . ARG B 1 15 ? -53.438 -28.031 -9.773 1 17.47 15 ARG B CA 1
ATOM 4649 C C . ARG B 1 15 ? -51.969 -28.422 -9.992 1 17.47 15 ARG B C 1
ATOM 4651 O O . ARG B 1 15 ? -51.125 -27.562 -10.289 1 17.47 15 ARG B O 1
ATOM 4658 N N . VAL B 1 16 ? -51.531 -29.656 -9.617 1 18.91 16 VAL B N 1
ATOM 4659 C CA . VAL B 1 16 ? -50.375 -30.578 -9.484 1 18.91 16 VAL B CA 1
ATOM 4660 C C . VAL B 1 16 ? -49.844 -30.922 -10.875 1 18.91 16 VAL B C 1
ATOM 4662 O O . VAL B 1 16 ? -50.469 -31.703 -11.602 1 18.91 16 VAL B O 1
ATOM 4665 N N . LEU B 1 17 ? -49.75 -29.953 -11.875 1 17.58 17 LEU B N 1
ATOM 4666 C CA . LEU B 1 17 ? -49.5 -30.453 -13.219 1 17.58 17 LEU B CA 1
ATOM 4667 C C . LEU B 1 17 ? -48.344 -31.453 -13.227 1 17.58 17 LEU B C 1
ATOM 4669 O O . LEU B 1 17 ? -47.25 -31.125 -12.805 1 17.58 17 LEU B O 1
ATOM 4673 N N . GLN B 1 18 ? -48.594 -32.781 -13.359 1 17.97 18 GLN B N 1
ATOM 4674 C CA . GLN B 1 18 ? -47.938 -34.094 -13.375 1 17.97 18 GLN B CA 1
ATOM 4675 C C . GLN B 1 18 ? -47.031 -34.25 -14.594 1 17.97 18 GLN B C 1
ATOM 4677 O O . GLN B 1 18 ? -46.438 -35.312 -14.805 1 17.97 18 GLN B O 1
ATOM 4682 N N . THR B 1 19 ? -46.844 -33.281 -15.508 1 18.17 19 THR B N 1
ATOM 4683 C CA . THR B 1 19 ? -46.5 -33.812 -16.812 1 18.17 19 THR B CA 1
ATOM 4684 C C . THR B 1 19 ? -45.219 -34.625 -16.734 1 18.17 19 THR B C 1
ATOM 4686 O O . THR B 1 19 ? -44.219 -34.188 -16.156 1 18.17 19 THR B O 1
ATOM 4689 N N . GLU B 1 20 ? -45.219 -35.969 -17.062 1 20.39 20 GLU B N 1
ATOM 4690 C CA . GLU B 1 20 ? -44.406 -37.188 -17.094 1 20.39 20 GLU B CA 1
ATOM 4691 C C . GLU B 1 20 ? -43.281 -37.062 -18.125 1 20.39 20 GLU B C 1
ATOM 4693 O O . GLU B 1 20 ? -42.469 -38 -18.281 1 20.39 20 GLU B O 1
ATOM 4698 N N . PRO B 1 21 ? -42.656 -35.938 -18.359 1 19.2 21 PRO B N 1
ATOM 4699 C CA . PRO B 1 21 ? -41.969 -35.969 -19.656 1 19.2 21 PRO B CA 1
ATOM 4700 C C . PRO B 1 21 ? -41.062 -37.156 -19.812 1 19.2 21 PRO B C 1
ATOM 4702 O O . PRO B 1 21 ? -40.25 -37.438 -18.922 1 19.2 21 PRO B O 1
ATOM 4705 N N . SER B 1 22 ? -41.281 -38.219 -20.594 1 19.14 22 SER B N 1
ATOM 4706 C CA . SER B 1 22 ? -40.906 -39.562 -20.984 1 19.14 22 SER B CA 1
ATOM 4707 C C . SER B 1 22 ? -39.406 -39.656 -21.375 1 19.14 22 SER B C 1
ATOM 4709 O O . SER B 1 22 ? -38.719 -40.562 -20.953 1 19.14 22 SER B O 1
ATOM 4711 N N . GLY B 1 23 ? -39.062 -39.031 -22.578 1 19.56 23 GLY B N 1
ATOM 4712 C CA . GLY B 1 23 ? -38.344 -39.844 -23.562 1 19.56 23 GLY B CA 1
ATOM 4713 C C . GLY B 1 23 ? -37 -40.312 -23.094 1 19.56 23 GLY B C 1
ATOM 4714 O O . GLY B 1 23 ? -36.469 -39.812 -22.094 1 19.56 23 GLY B O 1
ATOM 4715 N N . VAL B 1 24 ? -36.125 -41.062 -24.031 1 20.38 24 VAL B N 1
ATOM 4716 C CA . VAL B 1 24 ? -35.219 -42.125 -24.469 1 20.38 24 VAL B CA 1
ATOM 4717 C C . VAL B 1 24 ? -33.781 -41.625 -24.375 1 20.38 24 VAL B C 1
ATOM 4719 O O . VAL B 1 24 ? -33.375 -40.656 -25.047 1 20.38 24 VAL B O 1
ATOM 4722 N N . TYR B 1 25 ? -33.25 -41.625 -23.328 1 20.08 25 TYR B N 1
ATOM 4723 C CA . TYR B 1 25 ? -31.875 -41.344 -22.953 1 20.08 25 TYR B CA 1
ATOM 4724 C C . TYR B 1 25 ? -30.891 -42.188 -23.75 1 20.08 25 TYR B C 1
ATOM 4726 O O . TYR B 1 25 ? -30.828 -43.406 -23.562 1 20.08 25 TYR B O 1
ATOM 4734 N N . PRO B 1 26 ? -30.672 -41.906 -25.141 1 20.42 26 PRO B N 1
ATOM 4735 C CA . PRO B 1 26 ? -30 -42.969 -25.922 1 20.42 26 PRO B CA 1
ATOM 4736 C C . PRO B 1 26 ? -28.75 -43.5 -25.219 1 20.42 26 PRO B C 1
ATOM 4738 O O . PRO B 1 26 ? -28.078 -42.75 -24.484 1 20.42 26 PRO B O 1
ATOM 4741 N N . SER B 1 27 ? -28.641 -44.875 -24.984 1 22.28 27 SER B N 1
ATOM 4742 C CA . SER B 1 27 ? -27.75 -45.812 -24.328 1 22.28 27 SER B CA 1
ATOM 4743 C C . SER B 1 27 ? -26.344 -45.75 -24.938 1 22.28 27 SER B C 1
ATOM 4745 O O . SER B 1 27 ? -26.172 -46.031 -26.125 1 22.28 27 SER B O 1
ATOM 4747 N N . LEU B 1 28 ? -25.594 -44.75 -24.719 1 21.09 28 LEU B N 1
ATOM 4748 C CA . LEU B 1 28 ? -24.266 -44.688 -25.297 1 21.09 28 LEU B CA 1
ATOM 4749 C C . LEU B 1 28 ? -23.562 -46.031 -25.219 1 21.09 28 LEU B C 1
ATOM 4751 O O . LEU B 1 28 ? -23.484 -46.625 -24.141 1 21.09 28 LEU B O 1
ATOM 4755 N N . SER B 1 29 ? -23.438 -46.812 -26.281 1 22.95 29 SER B N 1
ATOM 4756 C CA . SER B 1 29 ? -23.141 -48.188 -26.594 1 22.95 29 SER B CA 1
ATOM 4757 C C . SER B 1 29 ? -21.828 -48.656 -25.953 1 22.95 29 SER B C 1
ATOM 4759 O O . SER B 1 29 ? -20.984 -47.812 -25.609 1 22.95 29 SER B O 1
ATOM 4761 N N . GLU B 1 30 ? -21.531 -50.062 -25.625 1 27.2 30 GLU B N 1
ATOM 4762 C CA . GLU B 1 30 ? -20.562 -50.969 -25.016 1 27.2 30 GLU B CA 1
ATOM 4763 C C . GLU B 1 30 ? -19.172 -50.781 -25.641 1 27.2 30 GLU B C 1
ATOM 4765 O O . GLU B 1 30 ? -18.156 -50.875 -24.938 1 27.2 30 GLU B O 1
ATOM 4770 N N . ALA B 1 31 ? -19.141 -50.719 -26.984 1 26.05 31 ALA B N 1
ATOM 4771 C CA . ALA B 1 31 ? -17.969 -50.906 -27.828 1 26.05 31 ALA B CA 1
ATOM 4772 C C . ALA B 1 31 ? -16.891 -49.844 -27.516 1 26.05 31 ALA B C 1
ATOM 4774 O O . ALA B 1 31 ? -15.695 -50.156 -27.562 1 26.05 31 ALA B O 1
ATOM 4775 N N . GLY B 1 32 ? -17.438 -48.688 -27.359 1 23.48 32 GLY B N 1
ATOM 4776 C CA . GLY B 1 32 ? -16.453 -47.625 -27.344 1 23.48 32 GLY B CA 1
ATOM 4777 C C . GLY B 1 32 ? -15.594 -47.625 -26.094 1 23.48 32 GLY B C 1
ATOM 4778 O O . GLY B 1 32 ? -14.703 -46.781 -25.938 1 23.48 32 GLY B O 1
ATOM 4779 N N . LEU B 1 33 ? -16.062 -48.312 -25.031 1 24.28 33 LEU B N 1
ATOM 4780 C CA . LEU B 1 33 ? -15.469 -48.562 -23.719 1 24.28 33 LEU B CA 1
ATOM 4781 C C . LEU B 1 33 ? -14.258 -49.469 -23.812 1 24.28 33 LEU B C 1
ATOM 4783 O O . LEU B 1 33 ? -13.281 -49.312 -23.078 1 24.28 33 LEU B O 1
ATOM 4787 N N . SER B 1 34 ? -14.297 -50.469 -24.672 1 27.86 34 SER B N 1
ATOM 4788 C CA . SER B 1 34 ? -13.438 -51.656 -24.719 1 27.86 34 SER B CA 1
ATOM 4789 C C . SER B 1 34 ? -12.008 -51.281 -25.078 1 27.86 34 SER B C 1
ATOM 4791 O O . SER B 1 34 ? -11.055 -51.844 -24.547 1 27.86 34 SER B O 1
ATOM 4793 N N . ALA B 1 35 ? -11.93 -50.5 -26.141 1 24.52 35 ALA B N 1
ATOM 4794 C CA . ALA B 1 35 ? -10.617 -50.375 -26.766 1 24.52 35 ALA B CA 1
ATOM 4795 C C . ALA B 1 35 ? -9.602 -49.75 -25.797 1 24.52 35 ALA B C 1
ATOM 4797 O O . ALA B 1 35 ? -8.414 -50.094 -25.844 1 24.52 35 ALA B O 1
ATOM 4798 N N . ILE B 1 36 ? -10.07 -48.938 -24.984 1 25.33 36 ILE B N 1
ATOM 4799 C CA . ILE B 1 36 ? -9.133 -48.188 -24.141 1 25.33 36 ILE B CA 1
ATOM 4800 C C . ILE B 1 36 ? -8.57 -49.125 -23.062 1 25.33 36 ILE B C 1
ATOM 4802 O O . ILE B 1 36 ? -7.418 -48.969 -22.656 1 25.33 36 ILE B O 1
ATOM 4806 N N . GLU B 1 37 ? -9.164 -50.219 -22.75 1 27.67 37 GLU B N 1
ATOM 4807 C CA . GLU B 1 37 ? -8.844 -51.281 -21.781 1 27.67 37 GLU B CA 1
ATOM 4808 C C . GLU B 1 37 ? -7.617 -52.062 -22.203 1 27.67 37 GLU B C 1
ATOM 4810 O O . GLU B 1 37 ? -6.762 -52.406 -21.391 1 27.67 37 GLU B O 1
ATOM 4815 N N . MET B 1 38 ? -7.547 -52.438 -23.391 1 26.42 38 MET B N 1
ATOM 4816 C CA . MET B 1 38 ? -6.594 -53.438 -23.859 1 26.42 38 MET B CA 1
ATOM 4817 C C . MET B 1 38 ? -5.16 -52.969 -23.656 1 26.42 38 MET B C 1
ATOM 4819 O O . MET B 1 38 ? -4.289 -53.75 -23.266 1 26.42 38 MET B O 1
ATOM 4823 N N . ALA B 1 39 ? -4.879 -51.719 -24.031 1 23.58 39 ALA B N 1
ATOM 4824 C CA . ALA B 1 39 ? -3.465 -51.406 -24.188 1 23.58 39 ALA B CA 1
ATOM 4825 C C . ALA B 1 39 ? -2.76 -51.344 -22.828 1 23.58 39 ALA B C 1
ATOM 4827 O O . ALA B 1 39 ? -1.532 -51.438 -22.766 1 23.58 39 ALA B O 1
ATOM 4828 N N . ILE B 1 40 ? -3.467 -51.188 -21.734 1 24.94 40 ILE B N 1
ATOM 4829 C CA . ILE B 1 40 ? -2.889 -51.156 -20.391 1 24.94 40 ILE B CA 1
ATOM 4830 C C . ILE B 1 40 ? -2.396 -52.531 -20 1 24.94 40 ILE B C 1
ATOM 4832 O O . ILE B 1 40 ? -1.45 -52.688 -19.234 1 24.94 40 ILE B O 1
ATOM 4836 N N . SER B 1 41 ? -2.846 -53.594 -20.516 1 23.97 41 SER B N 1
ATOM 4837 C CA . SER B 1 41 ? -2.67 -54.969 -20.031 1 23.97 41 SER B CA 1
ATOM 4838 C C . SER B 1 41 ? -1.247 -55.469 -20.281 1 23.97 41 SER B C 1
ATOM 4840 O O . SER B 1 41 ? -0.748 -56.312 -19.547 1 23.97 41 SER B O 1
ATOM 4842 N N . ASP B 1 42 ? -0.601 -55.406 -21.359 1 23.58 42 ASP B N 1
ATOM 4843 C CA . ASP B 1 42 ? 0.415 -56.375 -21.734 1 23.58 42 ASP B CA 1
ATOM 4844 C C . ASP B 1 42 ? 1.639 -56.281 -20.828 1 23.58 42 ASP B C 1
ATOM 4846 O O . ASP B 1 42 ? 2.418 -57.219 -20.719 1 23.58 42 ASP B O 1
ATOM 4850 N N . GLY B 1 43 ? 2.279 -55.188 -20.438 1 21.33 43 GLY B N 1
ATOM 4851 C CA . GLY B 1 43 ? 3.674 -55.344 -20.062 1 21.33 43 GLY B CA 1
ATOM 4852 C C . GLY B 1 43 ? 3.852 -55.969 -18.688 1 21.33 43 GLY B C 1
ATOM 4853 O O . GLY B 1 43 ? 2.992 -55.812 -17.812 1 21.33 43 GLY B O 1
ATOM 4854 N N . GLY B 1 44 ? 4.539 -57.156 -18.219 1 21.67 44 GLY B N 1
ATOM 4855 C CA . GLY B 1 44 ? 4.805 -58.281 -17.297 1 21.67 44 GLY B CA 1
ATOM 4856 C C . GLY B 1 44 ? 5.301 -57.812 -15.938 1 21.67 44 GLY B C 1
ATOM 4857 O O . GLY B 1 44 ? 5.738 -58.625 -15.125 1 21.67 44 GLY B O 1
ATOM 4858 N N . ILE B 1 45 ? 6.023 -56.812 -15.664 1 20.83 45 ILE B N 1
ATOM 4859 C CA . ILE B 1 45 ? 6.859 -56.875 -14.469 1 20.83 45 ILE B CA 1
ATOM 4860 C C . ILE B 1 45 ? 5.984 -57.062 -13.234 1 20.83 45 ILE B C 1
ATOM 4862 O O . ILE B 1 45 ? 5.023 -56.312 -13.023 1 20.83 45 ILE B O 1
ATOM 4866 N N . ASP B 1 46 ? 6.133 -58.188 -12.375 1 21.67 46 ASP B N 1
ATOM 4867 C CA . ASP B 1 46 ? 5.504 -58.875 -11.25 1 21.67 46 ASP B CA 1
ATOM 4868 C C . ASP B 1 46 ? 5.777 -58.156 -9.938 1 21.67 46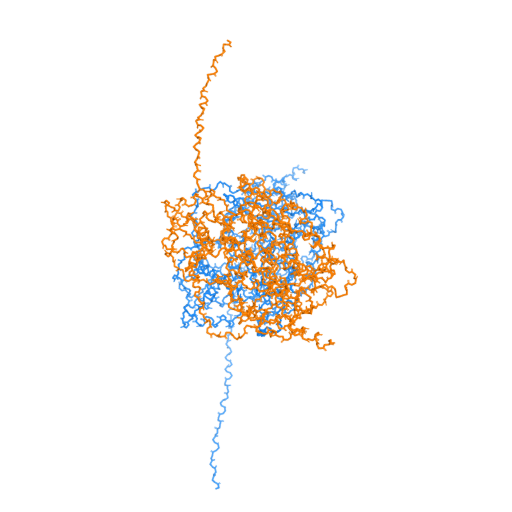 ASP B C 1
ATOM 4870 O O . ASP B 1 46 ? 6.812 -58.375 -9.305 1 21.67 46 ASP B O 1
ATOM 4874 N N . LEU B 1 47 ? 5.98 -57.031 -9.664 1 22.39 47 LEU B N 1
ATOM 4875 C CA . LEU B 1 47 ? 6.246 -56.344 -8.391 1 22.39 47 LEU B CA 1
ATOM 4876 C C . LEU B 1 47 ? 5.246 -56.812 -7.328 1 22.39 47 LEU B C 1
ATOM 4878 O O . LEU B 1 47 ? 4.137 -56.281 -7.246 1 22.39 47 LEU B O 1
ATOM 4882 N N . ALA B 1 48 ? 5.152 -58.094 -6.758 1 22.67 48 ALA B N 1
ATOM 4883 C CA . ALA B 1 48 ? 4.18 -58.969 -6.109 1 22.67 48 ALA B CA 1
ATOM 4884 C C . ALA B 1 48 ? 4.062 -58.656 -4.621 1 22.67 48 ALA B C 1
ATOM 4886 O O . ALA B 1 48 ? 2.971 -58.375 -4.121 1 22.67 48 ALA B O 1
ATOM 4887 N N . ASP B 1 49 ? 4.84 -59.312 -3.469 1 23.98 49 ASP B N 1
ATOM 4888 C CA . ASP B 1 49 ? 4.398 -59.812 -2.166 1 23.98 49 ASP B CA 1
ATOM 4889 C C . ASP B 1 49 ? 4.566 -58.75 -1.09 1 23.98 49 ASP B C 1
ATOM 4891 O O . ASP B 1 49 ? 3.646 -58.5 -0.31 1 23.98 49 ASP B O 1
ATOM 4895 N N . GLU B 1 50 ? 5.695 -58.719 -0.255 1 22.89 50 GLU B N 1
ATOM 4896 C CA . GLU B 1 50 ? 5.953 -58.25 1.104 1 22.89 50 GLU B CA 1
ATOM 4897 C C . GLU B 1 50 ? 5.871 -56.75 1.188 1 22.89 50 GLU B C 1
ATOM 4899 O O . GLU B 1 50 ? 5.605 -56.188 2.258 1 22.89 50 GLU B O 1
ATOM 4904 N N . LEU B 1 51 ? 6.523 -56.125 0.518 1 23.12 51 LEU B N 1
ATOM 4905 C CA . LEU B 1 51 ? 6.504 -54.688 0.311 1 23.12 51 LEU B CA 1
ATOM 4906 C C . LEU B 1 51 ? 5.074 -54.188 0.14 1 23.12 51 LEU B C 1
ATOM 4908 O O . LEU B 1 51 ? 4.859 -53.031 -0.257 1 23.12 51 LEU B O 1
ATOM 4912 N N . TRP B 1 52 ? 3.898 -54.781 0.578 1 24.34 52 TRP B N 1
ATOM 4913 C CA . TRP B 1 52 ? 2.492 -55.125 0.765 1 24.34 52 TRP B CA 1
ATOM 4914 C C . TRP B 1 52 ? 1.874 -54.312 1.889 1 24.34 52 TRP B C 1
ATOM 4916 O O . TRP B 1 52 ? 0.706 -53.938 1.813 1 24.34 52 TRP B O 1
ATOM 4926 N N . GLU B 1 53 ? 2.432 -54.25 3.133 1 23.86 53 GLU B N 1
ATOM 4927 C CA . GLU B 1 53 ? 1.785 -53.719 4.324 1 23.86 53 GLU B CA 1
ATOM 4928 C C . GLU B 1 53 ? 1.679 -52.188 4.258 1 23.86 53 GLU B C 1
ATOM 4930 O O . GLU B 1 53 ? 0.732 -51.625 4.789 1 23.86 53 GLU B O 1
ATOM 4935 N N . LEU B 1 54 ? 2.697 -51.656 4.258 1 22.06 54 LEU B N 1
ATOM 4936 C CA . LEU B 1 54 ? 2.615 -50.188 4.285 1 22.06 54 LEU B CA 1
ATOM 4937 C C . LEU B 1 54 ? 1.796 -49.656 3.109 1 22.06 54 LEU B C 1
ATOM 4939 O O . LEU B 1 54 ? 1.703 -48.469 2.902 1 22.06 54 LEU B O 1
ATOM 4943 N N . ASP B 1 55 ? 1.438 -50.406 2.092 1 24.14 55 ASP B N 1
ATOM 4944 C CA . ASP B 1 55 ? 0.817 -50.625 0.789 1 24.14 55 ASP B CA 1
ATOM 4945 C C . ASP B 1 55 ? -0.671 -50.281 0.824 1 24.14 55 ASP B C 1
ATOM 4947 O O . ASP B 1 55 ? -1.354 -50.344 -0.201 1 24.14 55 ASP B O 1
ATOM 4951 N N . GLY B 1 56 ? -1.358 -50.562 1.846 1 22.59 56 GLY B N 1
ATOM 4952 C CA . GLY B 1 56 ? -2.789 -50.625 2.1 1 22.59 56 GLY B CA 1
ATOM 4953 C C . GLY B 1 56 ? -3.473 -49.281 1.92 1 22.59 56 GLY B C 1
ATOM 4954 O O . GLY B 1 56 ? -4.691 -49.156 2.072 1 22.59 56 GLY B O 1
ATOM 4955 N N . PHE B 1 57 ? -2.801 -48.344 2.283 1 21.97 57 PHE B N 1
ATOM 4956 C CA . PHE B 1 57 ? -3.553 -47.094 2.377 1 21.97 57 PHE B CA 1
ATOM 4957 C C . PHE B 1 57 ? -3.961 -46.594 0.992 1 21.97 57 PHE B C 1
ATOM 4959 O O . PHE B 1 57 ? -4.68 -45.594 0.867 1 21.97 57 PHE B O 1
ATOM 4966 N N . VAL B 1 58 ? -3.191 -46.969 0.028 1 24.8 58 VAL B N 1
ATOM 4967 C CA . VAL B 1 58 ? -3.527 -46.562 -1.336 1 24.8 58 VAL B CA 1
ATOM 4968 C C . VAL B 1 58 ? -4.793 -47.312 -1.787 1 24.8 58 VAL B C 1
ATOM 4970 O O . VAL B 1 58 ? -4.727 -48.406 -2.318 1 24.8 58 VAL B O 1
ATOM 4973 N N . ALA B 1 59 ? -5.648 -47.719 -0.994 1 22.2 59 ALA B N 1
ATOM 4974 C CA . ALA B 1 59 ? -6.82 -48.406 -1.51 1 22.2 59 ALA B CA 1
ATOM 4975 C C . ALA B 1 59 ? -7.266 -47.812 -2.848 1 22.2 59 ALA B C 1
ATOM 4977 O O . ALA B 1 59 ? -6.926 -46.688 -3.18 1 22.2 59 ALA B O 1
ATOM 4978 N N . SER B 1 60 ? -7.965 -48.688 -3.721 1 24.72 60 SER B N 1
ATOM 4979 C CA . SER B 1 60 ? -8.672 -48.625 -4.996 1 24.72 60 SER B CA 1
ATOM 4980 C C . SER B 1 60 ? -9.508 -47.344 -5.113 1 24.72 60 SER B C 1
ATOM 4982 O O . SER B 1 60 ? -10.734 -47.406 -5.039 1 24.72 60 SER B O 1
ATOM 4984 N N . CYS B 1 61 ? -9.203 -46.406 -4.371 1 24.08 61 CYS B N 1
ATOM 4985 C CA . CYS B 1 61 ? -10.305 -45.438 -4.336 1 24.08 61 CYS B CA 1
ATOM 4986 C C . CYS B 1 61 ? -10.664 -44.969 -5.738 1 24.08 61 CYS B C 1
ATOM 4988 O O . CYS B 1 61 ? -9.781 -44.594 -6.508 1 24.08 61 CYS B O 1
ATOM 4990 N N . ASN B 1 62 ? -11.656 -45.469 -6.297 1 25.2 62 ASN B N 1
ATOM 4991 C CA . ASN B 1 62 ? -12.453 -45.062 -7.449 1 25.2 62 ASN B CA 1
ATOM 4992 C C . ASN B 1 62 ? -12.547 -43.562 -7.551 1 25.2 62 ASN B C 1
ATOM 4994 O O . ASN B 1 62 ? -13.227 -42.906 -6.746 1 25.2 62 ASN B O 1
ATOM 4998 N N . LEU B 1 63 ? -11.516 -42.938 -7.699 1 28.92 63 LEU B N 1
ATOM 4999 C CA . LEU B 1 63 ? -11.203 -41.5 -7.719 1 28.92 63 LEU B CA 1
ATOM 5000 C C . LEU B 1 63 ? -12.227 -40.75 -8.547 1 28.92 63 LEU B C 1
ATOM 5002 O O . LEU B 1 63 ? -12.336 -40.938 -9.758 1 28.92 63 LEU B O 1
ATOM 5006 N N . PRO B 1 64 ? -13.312 -40.438 -8 1 29.2 64 PRO B N 1
ATOM 5007 C CA . PRO B 1 64 ? -14.398 -39.812 -8.758 1 29.2 64 PRO B CA 1
ATOM 5008 C C . PRO B 1 64 ? -13.922 -38.656 -9.617 1 29.2 64 PRO B C 1
ATOM 5010 O O . PRO B 1 64 ? -12.758 -38.25 -9.531 1 29.2 64 PRO B O 1
ATOM 5013 N N . ASP B 1 65 ? -14.914 -37.406 -9.836 1 33.31 65 ASP B N 1
ATOM 5014 C CA . ASP B 1 65 ? -15.219 -36.438 -10.859 1 33.31 65 ASP B CA 1
ATOM 5015 C C . ASP B 1 65 ? -14.234 -35.25 -10.805 1 33.31 65 ASP B C 1
ATOM 5017 O O . ASP B 1 65 ? -14.547 -34.156 -11.234 1 33.31 65 ASP B O 1
ATOM 5021 N N . GLU B 1 66 ? -13.375 -35.25 -9.969 1 35.41 66 GLU B N 1
ATOM 5022 C CA . GLU B 1 66 ? -12.344 -34.219 -9.977 1 35.41 66 GLU B CA 1
ATOM 5023 C C . GLU B 1 66 ? -11.734 -34.062 -11.367 1 35.41 66 GLU B C 1
ATOM 5025 O O . GLU B 1 66 ? -11.398 -32.938 -11.766 1 35.41 66 GLU B O 1
ATOM 5030 N N . ASN B 1 67 ? -11.602 -35.156 -12.109 1 37.28 67 ASN B N 1
ATOM 5031 C CA . ASN B 1 67 ? -11.148 -35.031 -13.5 1 37.28 67 ASN B CA 1
ATOM 5032 C C . ASN B 1 67 ? -12.062 -34.125 -14.32 1 37.28 67 ASN B C 1
ATOM 5034 O O . ASN B 1 67 ? -11.586 -33.344 -15.148 1 37.28 67 ASN B O 1
ATOM 5038 N N . ALA B 1 68 ? -13.312 -34.312 -13.875 1 40.34 68 ALA B N 1
ATOM 5039 C CA . ALA B 1 68 ? -14.266 -33.469 -14.602 1 40.34 68 ALA B CA 1
ATOM 5040 C C . ALA B 1 68 ? -14.055 -32 -14.297 1 40.34 68 ALA B C 1
ATOM 5042 O O . ALA B 1 68 ? -14.102 -31.156 -15.195 1 40.34 68 ALA B O 1
ATOM 5043 N N . ALA B 1 69 ? -13.781 -31.75 -13.07 1 39.69 69 ALA B N 1
ATOM 5044 C CA . ALA B 1 69 ? -13.539 -30.359 -12.695 1 39.69 69 ALA B CA 1
ATOM 5045 C C . ALA B 1 69 ? -12.297 -29.812 -13.391 1 39.69 69 ALA B C 1
ATOM 5047 O O . ALA B 1 69 ? -12.305 -28.688 -13.883 1 39.69 69 ALA B O 1
ATOM 5048 N N . ALA B 1 70 ? -11.391 -30.641 -13.344 1 41.09 70 ALA B N 1
ATOM 5049 C CA . ALA B 1 70 ? -10.18 -30.25 -14.062 1 41.09 70 ALA B CA 1
ATOM 5050 C C . ALA B 1 70 ? -10.461 -30.047 -15.547 1 41.09 70 ALA B C 1
ATOM 5052 O O . ALA B 1 70 ? -9.992 -29.078 -16.141 1 41.09 70 ALA B O 1
ATOM 5053 N N . GLU B 1 71 ? -11.25 -31.016 -16.109 1 43.25 71 GLU B N 1
ATOM 5054 C CA . GLU B 1 71 ? -11.609 -30.906 -17.516 1 43.25 71 GLU B CA 1
ATOM 5055 C C . GLU B 1 71 ? -12.375 -29.609 -17.797 1 43.25 71 GLU B C 1
ATOM 5057 O O . GLU B 1 71 ? -12.148 -28.953 -18.812 1 43.25 71 GLU B O 1
ATOM 5062 N N . GLN B 1 72 ? -13.273 -29.344 -16.922 1 42.72 72 GLN B N 1
ATOM 5063 C CA . GLN B 1 72 ? -14.07 -28.141 -17.094 1 42.72 72 GLN B CA 1
ATOM 5064 C C . GLN B 1 72 ? -13.211 -26.891 -16.969 1 42.72 72 GLN B C 1
ATOM 5066 O O . GLN B 1 72 ? -13.398 -25.922 -17.719 1 42.72 72 GLN B O 1
ATOM 5071 N N . LEU B 1 73 ? -12.578 -27.031 -15.969 1 40.34 73 LEU B N 1
ATOM 5072 C CA . LEU B 1 73 ? -11.734 -25.875 -15.727 1 40.34 73 LEU B CA 1
ATOM 5073 C C . LEU B 1 73 ? -10.766 -25.656 -16.875 1 40.34 73 LEU B C 1
ATOM 5075 O O . LEU B 1 73 ? -10.391 -24.516 -17.172 1 40.34 73 LEU B O 1
ATOM 5079 N N . PHE B 1 74 ? -10.445 -26.938 -17.516 1 38.78 74 PHE B N 1
ATOM 5080 C CA . PHE B 1 74 ? -9.414 -26.891 -18.547 1 38.78 74 PHE B CA 1
ATOM 5081 C C . PHE B 1 74 ? -10.016 -27.109 -19.938 1 38.78 74 PHE B C 1
ATOM 5083 O O . PHE B 1 74 ? -9.297 -27.391 -20.891 1 38.78 74 PHE B O 1
ATOM 5090 N N . ALA B 1 75 ? -11.25 -27.391 -20.062 1 37.03 75 ALA B N 1
ATOM 5091 C CA . ALA B 1 75 ? -11.828 -27.562 -21.391 1 37.03 75 ALA B CA 1
ATOM 5092 C C . ALA B 1 75 ? -11.328 -26.484 -22.344 1 37.03 75 ALA B C 1
ATOM 5094 O O . ALA B 1 75 ? -11.297 -25.297 -22 1 37.03 75 ALA B O 1
ATOM 5095 N N . PRO B 1 76 ? -10.586 -27.031 -23.344 1 33.44 76 PRO B N 1
ATOM 5096 C CA . PRO B 1 76 ? -10.125 -26.094 -24.375 1 33.44 76 PRO B CA 1
ATOM 5097 C C . PRO B 1 76 ? -11.211 -25.109 -24.812 1 33.44 76 PRO B C 1
ATOM 5099 O O . PRO B 1 76 ? -12.344 -25.516 -25.078 1 33.44 76 PRO B O 1
ATOM 5102 N N . GLN B 1 77 ? -11.211 -24 -24.25 1 34.47 77 GLN B N 1
ATOM 5103 C CA . GLN B 1 77 ? -12.125 -23.078 -24.922 1 34.47 77 GLN B CA 1
ATOM 5104 C C . GLN B 1 77 ? -11.898 -23.062 -26.422 1 34.47 77 GLN B C 1
ATOM 5106 O O . GLN B 1 77 ? -10.773 -23.25 -26.891 1 34.47 77 GLN B O 1
ATOM 5111 N N . PRO B 1 78 ? -12.867 -23.422 -27.25 1 29.42 78 PRO B N 1
ATOM 5112 C CA . PRO B 1 78 ? -12.617 -23.297 -28.688 1 29.42 78 PRO B CA 1
ATOM 5113 C C . PRO B 1 78 ? -11.68 -22.141 -29.031 1 29.42 78 PRO B C 1
ATOM 5115 O O . PRO B 1 78 ? -11.602 -21.156 -28.281 1 29.42 78 PRO B O 1
ATOM 5118 N N . SER B 1 79 ? -10.68 -22.438 -29.922 1 32.59 79 SER B N 1
ATOM 5119 C CA . SER B 1 79 ? -9.688 -21.562 -30.547 1 32.59 79 SER B CA 1
ATOM 5120 C C . SER B 1 79 ? -10.289 -20.203 -30.906 1 32.59 79 SER B C 1
ATOM 5122 O O . SER B 1 79 ? -10.516 -19.922 -32.094 1 32.59 79 SER B O 1
ATOM 5124 N N . GLN B 1 80 ? -11.383 -19.828 -30.438 1 31.52 80 GLN B N 1
ATOM 5125 C CA . GLN B 1 80 ? -11.75 -18.594 -31.109 1 31.52 80 GLN B CA 1
ATOM 5126 C C . GLN B 1 80 ? -10.648 -17.547 -30.984 1 31.52 80 GLN B C 1
ATOM 5128 O O . GLN B 1 80 ? -9.906 -17.531 -30 1 31.52 80 GLN B O 1
ATOM 5133 N N . ASN B 1 81 ? -10.32 -16.844 -32.125 1 29.92 81 ASN B N 1
ATOM 5134 C CA . ASN B 1 81 ? -9.477 -15.703 -32.469 1 29.92 81 ASN B CA 1
ATOM 5135 C C . ASN B 1 81 ? -9.469 -14.664 -31.344 1 29.92 81 ASN B C 1
ATOM 5137 O O . ASN B 1 81 ? -10.188 -13.664 -31.406 1 29.92 81 ASN B O 1
ATOM 5141 N N . THR B 1 82 ? -9.742 -15.094 -30.281 1 34.44 82 THR B N 1
ATOM 5142 C CA . THR B 1 82 ? -9.688 -13.984 -29.344 1 34.44 82 THR B CA 1
ATOM 5143 C C . THR B 1 82 ? -8.32 -13.305 -29.391 1 34.44 82 THR B C 1
ATOM 5145 O O . THR B 1 82 ? -7.297 -13.938 -29.141 1 34.44 82 THR B O 1
ATOM 5148 N N . VAL B 1 83 ? -8.172 -12.422 -30.312 1 30.62 83 VAL B N 1
ATOM 5149 C CA . VAL B 1 83 ? -7.02 -11.531 -30.484 1 30.62 83 VAL B CA 1
ATOM 5150 C C . VAL B 1 83 ? -6.523 -11.055 -29.109 1 30.62 83 VAL B C 1
ATOM 5152 O O . VAL B 1 83 ? -7.277 -10.461 -28.344 1 30.62 83 VAL B O 1
ATOM 5155 N N . ALA B 1 84 ? -5.703 -11.812 -28.578 1 36.09 84 ALA B N 1
ATOM 5156 C CA . ALA B 1 84 ? -4.934 -11.203 -27.5 1 36.09 84 ALA B CA 1
ATOM 5157 C C . ALA B 1 84 ? -4.836 -9.695 -27.688 1 36.09 84 ALA B C 1
ATOM 5159 O O . ALA B 1 84 ? -4.785 -9.203 -28.812 1 36.09 84 ALA B O 1
ATOM 5160 N N . PRO B 1 85 ? -5.363 -8.961 -26.828 1 33.31 85 PRO B N 1
ATOM 5161 C CA . PRO B 1 85 ? -5.125 -7.543 -27.109 1 33.31 85 PRO B CA 1
ATOM 5162 C C . PRO B 1 85 ? -3.723 -7.277 -27.641 1 33.31 85 PRO B C 1
ATOM 5164 O O . PRO B 1 85 ? -2.758 -7.91 -27.203 1 33.31 85 PRO B O 1
ATOM 5167 N N . SER B 1 86 ? -3.645 -7.109 -28.984 1 29.67 86 SER B N 1
ATOM 5168 C CA . SER B 1 86 ? -2.369 -6.668 -29.547 1 29.67 86 SER B CA 1
ATOM 5169 C C . SER B 1 86 ? -1.703 -5.629 -28.641 1 29.67 86 SER B C 1
ATOM 5171 O O . SER B 1 86 ? -2.156 -4.488 -28.562 1 29.67 86 SER B O 1
ATOM 5173 N N . TYR B 1 87 ? -1.395 -6.086 -27.609 1 31.12 87 TYR B N 1
ATOM 5174 C CA . TYR B 1 87 ? -0.568 -5.117 -26.891 1 31.12 87 TYR B CA 1
ATOM 5175 C C . TYR B 1 87 ? 0.502 -4.535 -27.812 1 31.12 87 TYR B C 1
ATOM 5177 O O . TYR B 1 87 ? 1.272 -5.277 -28.422 1 31.12 87 TYR B O 1
ATOM 5185 N N . HIS B 1 88 ? 0.099 -3.643 -28.641 1 29.19 88 HIS B N 1
ATOM 5186 C CA . HIS B 1 88 ? 1.21 -3.016 -29.344 1 29.19 88 HIS B CA 1
ATOM 5187 C C . HIS B 1 88 ? 2.477 -3.021 -28.5 1 29.19 88 HIS B C 1
ATOM 5189 O O . HIS B 1 88 ? 2.43 -2.723 -27.297 1 29.19 88 HIS B O 1
ATOM 5195 N N . ARG B 1 89 ? 3.357 -3.846 -28.969 1 31.09 89 ARG B N 1
ATOM 5196 C CA . ARG B 1 89 ? 4.711 -3.75 -28.422 1 31.09 89 ARG B CA 1
ATOM 5197 C C . ARG B 1 89 ? 5.051 -2.311 -28.047 1 31.09 89 ARG B C 1
ATOM 5199 O O . ARG B 1 89 ? 4.895 -1.397 -28.859 1 31.09 89 ARG B O 1
ATOM 5206 N N . SER B 1 90 ? 4.848 -1.884 -26.969 1 29.62 90 SER B N 1
ATOM 5207 C CA . SER B 1 90 ? 5.504 -0.614 -26.672 1 29.62 90 SER B CA 1
ATOM 5208 C C . SER B 1 90 ? 6.672 -0.364 -27.625 1 29.62 90 SER B C 1
ATOM 5210 O O . SER B 1 90 ? 7.359 -1.303 -28.031 1 29.62 90 SER B O 1
ATOM 5212 N N . PRO B 1 91 ? 6.629 0.669 -28.469 1 27.34 91 PRO B N 1
ATOM 5213 C CA . PRO B 1 91 ? 7.867 0.855 -29.234 1 27.34 91 PRO B CA 1
ATOM 5214 C C . PRO B 1 91 ? 9.094 0.291 -28.516 1 27.34 91 PRO B C 1
ATOM 5216 O O . PRO B 1 91 ? 9.18 0.354 -27.281 1 27.34 91 PRO B O 1
ATOM 5219 N N . GLN B 1 92 ? 9.688 -0.736 -29.109 1 28.52 92 GLN B N 1
ATOM 5220 C CA . GLN B 1 92 ? 11.062 -1.104 -28.766 1 28.52 92 GLN B CA 1
ATOM 5221 C C . GLN B 1 92 ? 11.867 0.117 -28.328 1 28.52 92 GLN B C 1
ATOM 5223 O O . GLN B 1 92 ? 12.039 1.062 -29.094 1 28.52 92 GLN B O 1
ATOM 5228 N N . SER B 1 93 ? 11.688 0.67 -27.297 1 29.86 93 SER B N 1
ATOM 5229 C CA . SER B 1 93 ? 12.766 1.621 -27.047 1 29.86 93 SER B CA 1
ATOM 5230 C C . SER B 1 93 ? 14.023 1.25 -27.828 1 29.86 93 SER B C 1
ATOM 5232 O O . SER B 1 93 ? 14.406 0.08 -27.875 1 29.86 93 SER B O 1
ATOM 5234 N N . ALA B 1 94 ? 14.328 1.905 -28.938 1 30.62 94 ALA B N 1
ATOM 5235 C CA . ALA B 1 94 ? 15.547 1.836 -29.734 1 30.62 94 ALA B CA 1
ATOM 5236 C C . ALA B 1 94 ? 16.703 1.285 -28.922 1 30.62 94 ALA B C 1
ATOM 5238 O O . ALA B 1 94 ? 17.766 0.983 -29.469 1 30.62 94 ALA B O 1
ATOM 5239 N N . ASN B 1 95 ? 16.906 1.898 -27.766 1 29.55 95 ASN B N 1
ATOM 5240 C CA . ASN B 1 95 ? 18.172 1.45 -27.203 1 29.55 95 ASN B CA 1
ATOM 5241 C C . ASN B 1 95 ? 18.094 0.007 -26.703 1 29.55 95 ASN B C 1
ATOM 5243 O O . ASN B 1 95 ? 17.297 -0.305 -25.812 1 29.55 95 ASN B O 1
ATOM 5247 N N . LYS B 1 96 ? 18.25 -0.886 -27.594 1 34.56 96 LYS B N 1
ATOM 5248 C CA . LYS B 1 96 ? 18.516 -2.271 -27.219 1 34.56 96 LYS B CA 1
ATOM 5249 C C . LYS B 1 96 ? 19.062 -2.355 -25.797 1 34.56 96 LYS B C 1
ATOM 5251 O O . LYS B 1 96 ? 20.203 -1.976 -25.547 1 34.56 96 LYS B O 1
ATOM 5256 N N . PRO B 1 97 ? 18.172 -2.193 -24.781 1 37.56 97 PRO B N 1
ATOM 5257 C CA . PRO B 1 97 ? 18.859 -2.338 -23.5 1 37.56 97 PRO B CA 1
ATOM 5258 C C . PRO B 1 97 ? 19.828 -3.518 -23.469 1 37.56 97 PRO B C 1
ATOM 5260 O O . PRO B 1 97 ? 19.672 -4.473 -24.234 1 37.56 97 PRO B O 1
ATOM 5263 N N . GLY B 1 98 ? 20.969 -3.301 -23.234 1 42.34 98 GLY B N 1
ATOM 5264 C CA . GLY B 1 98 ? 21.875 -4.41 -22.984 1 42.34 98 GLY B CA 1
ATOM 5265 C C . GLY B 1 98 ? 21.203 -5.586 -22.297 1 42.34 98 GLY B C 1
ATOM 5266 O O . GLY B 1 98 ? 20.062 -5.473 -21.828 1 42.34 98 GLY B O 1
ATOM 5267 N N . PRO B 1 99 ? 21.547 -6.863 -22.469 1 48 99 PRO B N 1
ATOM 5268 C CA . PRO B 1 99 ? 21.016 -8.125 -21.938 1 48 99 PRO B CA 1
ATOM 5269 C C . PRO B 1 99 ? 20.547 -8.008 -20.484 1 48 99 PRO B C 1
ATOM 5271 O O . PRO B 1 99 ? 21.266 -7.457 -19.641 1 48 99 PRO B O 1
ATOM 5274 N N . ASN B 1 100 ? 19.141 -8.016 -20.141 1 61.97 100 ASN B N 1
ATOM 5275 C CA . ASN B 1 100 ? 18.594 -8.172 -18.797 1 61.97 100 ASN B CA 1
ATOM 5276 C C . ASN B 1 100 ? 19.391 -9.188 -17.984 1 61.97 100 ASN B C 1
ATOM 5278 O O . ASN B 1 100 ? 19.719 -10.266 -18.469 1 61.97 100 ASN B O 1
ATOM 5282 N N . ARG B 1 101 ? 20.125 -8.703 -17.047 1 75.38 101 ARG B N 1
ATOM 5283 C CA . ARG B 1 101 ? 20.938 -9.562 -16.188 1 75.38 101 ARG B CA 1
ATOM 5284 C C . ARG B 1 101 ? 20.234 -9.805 -14.852 1 75.38 101 ARG B C 1
ATOM 5286 O O . ARG B 1 101 ? 19.5 -8.945 -14.367 1 75.38 101 ARG B O 1
ATOM 5293 N N . LEU B 1 102 ? 20.266 -11.078 -14.469 1 82.81 102 LEU B N 1
ATOM 5294 C CA . LEU B 1 102 ? 19.719 -11.5 -13.18 1 82.81 102 LEU B CA 1
ATOM 5295 C C . LEU B 1 102 ? 20.797 -11.523 -12.109 1 82.81 102 LEU B C 1
ATOM 5297 O O . LEU B 1 102 ? 21.906 -11.992 -12.359 1 82.81 102 LEU B O 1
ATOM 5301 N N . TYR B 1 103 ? 20.469 -10.961 -10.984 1 82.88 103 TYR B N 1
ATOM 5302 C CA . TYR B 1 103 ? 21.422 -10.922 -9.883 1 82.88 103 TYR B CA 1
ATOM 5303 C C . TYR B 1 103 ? 20.828 -11.492 -8.609 1 82.88 103 TYR B C 1
ATOM 5305 O O . TYR B 1 103 ? 19.609 -11.453 -8.422 1 82.88 103 TYR B O 1
ATOM 5313 N N . GLY B 1 104 ? 21.672 -12.109 -7.758 1 85 104 GLY B N 1
ATOM 5314 C CA . GLY B 1 104 ? 21.25 -12.5 -6.426 1 85 104 GLY B CA 1
ATOM 5315 C C . GLY B 1 104 ? 20.969 -13.992 -6.301 1 85 104 GLY B C 1
ATOM 5316 O O . GLY B 1 104 ? 20.672 -14.484 -5.211 1 85 104 GLY B O 1
ATOM 5317 N N . VAL B 1 105 ? 21.125 -14.734 -7.348 1 82.75 105 VAL B N 1
ATOM 5318 C CA . VAL B 1 105 ? 20.812 -16.156 -7.309 1 82.75 105 VAL B CA 1
ATOM 5319 C C . VAL B 1 105 ? 21.781 -16.875 -6.375 1 82.75 105 VAL B C 1
ATOM 5321 O O . VAL B 1 105 ? 21.406 -17.781 -5.641 1 82.75 105 VAL B O 1
ATOM 5324 N N . ASP B 1 106 ? 22.953 -16.438 -6.312 1 79.12 106 ASP B N 1
ATOM 5325 C CA . ASP B 1 106 ? 23.953 -17.047 -5.445 1 79.12 106 ASP B CA 1
ATOM 5326 C C . ASP B 1 106 ? 23.641 -16.766 -3.977 1 79.12 106 ASP B C 1
ATOM 5328 O O . ASP B 1 106 ? 23.859 -17.625 -3.117 1 79.12 106 ASP B O 1
ATOM 5332 N N . SER B 1 107 ? 23.188 -15.586 -3.77 1 81.44 107 SER B N 1
ATOM 5333 C CA . SER B 1 107 ? 22.844 -15.219 -2.4 1 81.44 107 SER B CA 1
ATOM 5334 C C . SER B 1 107 ? 21.641 -16.016 -1.901 1 81.44 107 SER B C 1
ATOM 5336 O O . SER B 1 107 ? 21.531 -16.297 -0.705 1 81.44 107 SER B O 1
ATOM 5338 N N . LEU B 1 108 ? 20.844 -16.391 -2.775 1 82.94 108 LEU B N 1
ATOM 5339 C CA . LEU B 1 108 ? 19.703 -17.234 -2.43 1 82.94 108 LEU B CA 1
ATOM 5340 C C . LEU B 1 108 ? 20.156 -18.609 -1.987 1 82.94 108 LEU B C 1
ATOM 5342 O O . LEU B 1 108 ? 19.578 -19.188 -1.062 1 82.94 108 LEU B O 1
ATOM 5346 N N . ALA B 1 109 ? 21.141 -19.047 -2.611 1 75.06 109 ALA B N 1
ATOM 5347 C CA . ALA B 1 109 ? 21.625 -20.391 -2.369 1 75.06 109 ALA B CA 1
ATOM 5348 C C . ALA B 1 109 ? 22.453 -20.469 -1.092 1 75.06 109 ALA B C 1
ATOM 5350 O O . ALA B 1 109 ? 22.516 -21.5 -0.438 1 75.06 109 ALA B O 1
ATOM 5351 N N . SER B 1 110 ? 23.094 -19.266 -0.794 1 71.56 110 SER B N 1
ATOM 5352 C CA . SER B 1 110 ? 23.922 -19.188 0.401 1 71.56 110 SER B CA 1
ATOM 5353 C C . SER B 1 110 ? 23.625 -17.938 1.208 1 71.56 110 SER B C 1
ATOM 5355 O O . SER B 1 110 ? 24.406 -16.969 1.19 1 71.56 110 SER B O 1
ATOM 5357 N N . PRO B 1 111 ? 22.531 -18.109 1.882 1 65.62 111 PRO B N 1
ATOM 5358 C CA . PRO B 1 111 ? 22.125 -16.891 2.598 1 65.62 111 PRO B CA 1
ATOM 5359 C C . PRO B 1 111 ? 23.094 -16.516 3.719 1 65.62 111 PRO B C 1
ATOM 5361 O O . PRO B 1 111 ? 23.625 -17.391 4.402 1 65.62 111 PRO B O 1
ATOM 5364 N N . ALA B 1 112 ? 23.438 -15.234 3.701 1 61.12 112 ALA B N 1
ATOM 5365 C CA . ALA B 1 112 ? 24.328 -14.742 4.75 1 61.12 112 ALA B CA 1
ATOM 5366 C C . ALA B 1 112 ? 23.656 -14.805 6.117 1 61.12 112 ALA B C 1
ATOM 5368 O O . ALA B 1 112 ? 22.438 -14.562 6.23 1 61.12 112 ALA B O 1
ATOM 5369 N N . THR B 1 113 ? 24.344 -15.461 7.016 1 62.19 113 THR B N 1
ATOM 5370 C CA . THR B 1 113 ? 23.828 -15.578 8.375 1 62.19 113 THR B CA 1
ATOM 5371 C C . THR B 1 113 ? 24.281 -14.398 9.227 1 62.19 113 THR B C 1
ATOM 5373 O O . THR B 1 113 ? 25.438 -13.977 9.141 1 62.19 113 THR B O 1
ATOM 5376 N N . SER B 1 114 ? 23.375 -13.539 9.5 1 63.44 114 SER B N 1
ATOM 5377 C CA . SER B 1 114 ? 23.75 -12.461 10.422 1 63.44 114 SER B CA 1
ATOM 5378 C C . SER B 1 114 ? 23.047 -12.633 11.773 1 63.44 114 SER B C 1
ATOM 5380 O O . SER B 1 114 ? 21.875 -13.016 11.828 1 63.44 114 SER B O 1
ATOM 5382 N N . ASN B 1 115 ? 23.797 -12.438 12.758 1 60.06 115 ASN B N 1
ATOM 5383 C CA . ASN B 1 115 ? 23.25 -12.484 14.117 1 60.06 115 ASN B CA 1
ATOM 5384 C C . ASN B 1 115 ? 22.266 -11.359 14.367 1 60.06 115 ASN B C 1
ATOM 5386 O O . ASN B 1 115 ? 21.406 -11.461 15.25 1 60.06 115 ASN B O 1
ATOM 5390 N N . SER B 1 116 ? 22.438 -10.336 13.742 1 65.06 116 SER B N 1
ATOM 5391 C CA . SER B 1 116 ? 21.578 -9.195 14 1 65.06 116 SER B CA 1
ATOM 5392 C C . SER B 1 116 ? 20.297 -9.273 13.18 1 65.06 116 SER B C 1
ATOM 5394 O O . SER B 1 116 ? 19.375 -8.477 13.375 1 65.06 116 SER B O 1
ATOM 5396 N N . GLY B 1 117 ? 20.25 -10.242 12.469 1 74.5 117 GLY B N 1
ATOM 5397 C CA . GLY B 1 117 ? 19.047 -10.406 11.664 1 74.5 117 GLY B CA 1
ATOM 5398 C C . GLY B 1 117 ? 19.109 -9.664 10.344 1 74.5 117 GLY B C 1
ATOM 5399 O O . GLY B 1 117 ? 19.688 -8.57 10.266 1 74.5 117 GLY B O 1
ATOM 5400 N N . ASP B 1 118 ? 18.766 -10.289 9.289 1 78.94 118 ASP B N 1
ATOM 5401 C CA . ASP B 1 118 ? 18.719 -9.695 7.953 1 78.94 118 ASP B CA 1
ATOM 5402 C C . ASP B 1 118 ? 17.469 -10.148 7.199 1 78.94 118 ASP B C 1
ATOM 5404 O O . ASP B 1 118 ? 16.797 -11.109 7.598 1 78.94 118 ASP B O 1
ATOM 5408 N N . MET B 1 119 ? 17.188 -9.375 6.281 1 80.19 119 MET B N 1
ATOM 5409 C CA . MET B 1 119 ? 16.141 -9.836 5.375 1 80.19 119 MET B CA 1
ATOM 5410 C C . MET B 1 119 ? 16.656 -10.961 4.48 1 80.19 119 MET B C 1
ATOM 5412 O O . MET B 1 119 ? 17.844 -11.016 4.16 1 80.19 119 MET B O 1
ATOM 5416 N N . SER B 1 120 ? 15.742 -11.789 4.156 1 79.88 120 SER B N 1
ATOM 5417 C CA . SER B 1 120 ? 16.109 -12.883 3.264 1 79.88 120 SER B CA 1
ATOM 5418 C C . SER B 1 120 ? 16.531 -12.359 1.895 1 79.88 120 SER B C 1
ATOM 5420 O O . SER B 1 120 ? 16.062 -11.305 1.456 1 79.88 120 SER B O 1
ATOM 5422 N N . SER B 1 121 ? 17.344 -13.148 1.281 1 82.19 121 SER B N 1
ATOM 5423 C CA . SER B 1 121 ? 17.844 -12.75 -0.028 1 82.19 121 SER B CA 1
ATOM 5424 C C . SER B 1 121 ? 16.766 -12.836 -1.093 1 82.19 121 SER B C 1
ATOM 5426 O O . SER B 1 121 ? 15.742 -13.5 -0.892 1 82.19 121 SER B O 1
ATOM 5428 N N . GLY B 1 122 ? 16.984 -12.094 -2.154 1 89.56 122 GLY B N 1
ATOM 5429 C CA . GLY B 1 122 ? 16.109 -12.086 -3.318 1 89.56 122 GLY B CA 1
ATOM 5430 C C . GLY B 1 122 ? 16.859 -11.898 -4.625 1 89.56 122 GLY B C 1
ATOM 5431 O O . GLY B 1 122 ? 18.094 -11.953 -4.652 1 89.56 122 GLY B O 1
ATOM 5432 N N . ILE B 1 123 ? 16.094 -11.859 -5.676 1 89.56 123 ILE B N 1
ATOM 5433 C CA . ILE B 1 123 ? 16.688 -11.719 -7.004 1 89.56 123 IL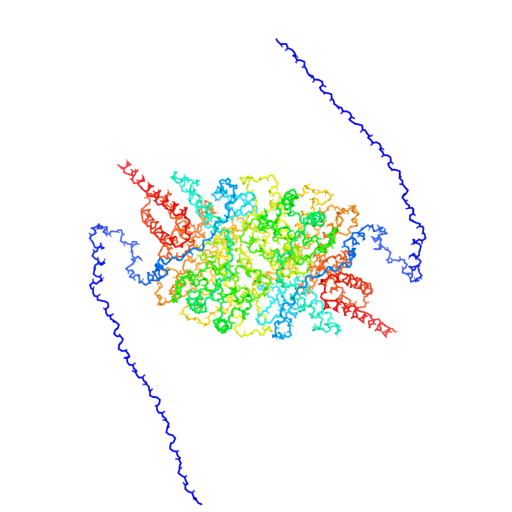E B CA 1
ATOM 5434 C C . ILE B 1 123 ? 16.312 -10.352 -7.59 1 89.56 123 ILE B C 1
ATOM 5436 O O . ILE B 1 123 ? 15.203 -9.859 -7.379 1 89.56 123 ILE B O 1
ATOM 5440 N N . PHE B 1 124 ? 17.312 -9.781 -8.273 1 89 124 PHE B N 1
ATOM 5441 C CA . PHE B 1 124 ? 17.109 -8.531 -8.992 1 89 124 PHE B CA 1
ATOM 5442 C C . PHE B 1 124 ? 17.203 -8.75 -10.5 1 89 124 PHE B C 1
ATOM 5444 O O . PHE B 1 124 ? 18.156 -9.375 -10.977 1 89 124 PHE B O 1
ATOM 5451 N N . LEU B 1 125 ? 16.219 -8.289 -11.117 1 86.81 125 LEU B N 1
ATOM 5452 C CA . LEU B 1 125 ? 16.25 -8.258 -12.578 1 86.81 125 LEU B CA 1
ATOM 5453 C C . LEU B 1 125 ? 16.531 -6.84 -13.078 1 86.81 125 LEU B C 1
ATOM 5455 O O . LEU B 1 125 ? 15.805 -5.902 -12.734 1 86.81 125 LEU B O 1
ATOM 5459 N N . GLU B 1 126 ? 17.562 -6.699 -13.805 1 84 126 GLU B N 1
ATOM 5460 C CA . GLU B 1 126 ? 17.906 -5.395 -14.367 1 84 126 GLU B CA 1
ATOM 5461 C C . GLU B 1 126 ? 17.094 -5.113 -15.633 1 84 126 GLU B C 1
ATOM 5463 O O . GLU B 1 126 ? 17.078 -5.934 -16.547 1 84 126 GLU B O 1
ATOM 5468 N N . LYS B 1 127 ? 16.328 -3.994 -15.656 1 77.5 127 LYS B N 1
ATOM 5469 C CA . LYS B 1 127 ? 15.523 -3.607 -16.812 1 77.5 127 LYS B CA 1
ATOM 5470 C C . LYS B 1 127 ? 16.172 -2.453 -17.578 1 77.5 127 LYS B C 1
ATOM 5472 O O . LYS B 1 127 ? 15.57 -1.894 -18.5 1 77.5 127 LYS B O 1
ATOM 5477 N N . GLY B 1 128 ? 17.328 -2.051 -17.328 1 71.69 128 GLY B N 1
ATOM 5478 C CA . GLY B 1 128 ? 18.016 -0.967 -18 1 71.69 128 GLY B CA 1
ATOM 5479 C C . GLY B 1 128 ? 17.766 0.389 -17.375 1 71.69 128 GLY B C 1
ATOM 5480 O O . GLY B 1 128 ? 16.812 0.56 -16.609 1 71.69 128 GLY B O 1
ATOM 5481 N N . ARG B 1 129 ? 18.547 1.341 -17.641 1 68.81 129 ARG B N 1
ATOM 5482 C CA . ARG B 1 129 ? 18.469 2.742 -17.25 1 68.81 129 ARG B CA 1
ATOM 5483 C C . ARG B 1 129 ? 18.203 2.869 -15.742 1 68.81 129 ARG B C 1
ATOM 5485 O O . ARG B 1 129 ? 17.375 3.674 -15.32 1 68.81 129 ARG B O 1
ATOM 5492 N N . GLY B 1 130 ? 18.797 1.953 -15.031 1 72 130 GLY B N 1
ATOM 5493 C CA . GLY B 1 130 ? 18.703 2.064 -13.586 1 72 130 GLY B CA 1
ATOM 5494 C C . GLY B 1 130 ? 17.453 1.416 -13.016 1 72 130 GLY B C 1
ATOM 5495 O O . GLY B 1 130 ? 17.25 1.396 -11.805 1 72 130 GLY B O 1
ATOM 5496 N N . ASN B 1 131 ? 16.703 0.791 -13.875 1 82.31 131 ASN B N 1
ATOM 5497 C CA . ASN B 1 131 ? 15.477 0.133 -13.43 1 82.31 131 ASN B CA 1
ATOM 5498 C C . ASN B 1 131 ? 15.719 -1.342 -13.117 1 82.31 131 ASN B C 1
ATOM 5500 O O . ASN B 1 131 ? 16.609 -1.966 -13.703 1 82.31 131 ASN B O 1
ATOM 5504 N N . SER B 1 132 ? 15.031 -1.735 -12.117 1 88.25 132 SER B N 1
ATOM 5505 C CA . SER B 1 132 ? 15.141 -3.133 -11.711 1 88.25 132 SER B CA 1
ATOM 5506 C C . SER B 1 132 ? 13.797 -3.668 -11.219 1 88.25 132 SER B C 1
ATOM 5508 O O . SER B 1 132 ? 12.852 -2.902 -11.023 1 88.25 132 SER B O 1
ATOM 5510 N N . GLN B 1 133 ? 13.719 -4.906 -11.188 1 89.88 133 GLN B N 1
ATOM 5511 C CA . GLN B 1 133 ? 12.609 -5.617 -10.562 1 89.88 133 GLN B CA 1
ATOM 5512 C C . GLN B 1 133 ? 13.109 -6.562 -9.477 1 89.88 133 GLN B C 1
ATOM 5514 O O . GLN B 1 133 ? 14.102 -7.262 -9.656 1 89.88 133 GLN B O 1
ATOM 5519 N N . PHE B 1 134 ? 12.461 -6.543 -8.375 1 92.75 134 PHE B N 1
ATOM 5520 C CA . PHE B 1 134 ? 12.883 -7.363 -7.25 1 92.75 134 PHE B CA 1
ATOM 5521 C C . PHE B 1 134 ? 11.922 -8.523 -7.031 1 92.75 134 PHE B C 1
ATOM 5523 O O . PHE B 1 134 ? 10.703 -8.344 -7.055 1 92.75 134 PHE B O 1
ATOM 5530 N N . PHE B 1 135 ? 12.438 -9.703 -6.82 1 92.5 135 PHE B N 1
ATOM 5531 C CA . PHE B 1 135 ? 11.719 -10.906 -6.426 1 92.5 135 PHE B CA 1
ATOM 5532 C C . PHE B 1 135 ? 12.289 -11.484 -5.133 1 92.5 135 PHE B C 1
ATOM 5534 O O . PHE B 1 135 ? 13.484 -11.797 -5.059 1 92.5 135 PHE B O 1
ATOM 5541 N N . GLY B 1 136 ? 11.453 -11.617 -4.152 1 93.5 136 GLY B N 1
ATOM 5542 C CA . GLY B 1 136 ? 11.898 -12.156 -2.873 1 93.5 136 GLY B CA 1
ATOM 5543 C C . GLY B 1 136 ? 12.008 -13.664 -2.871 1 93.5 136 GLY B C 1
ATOM 5544 O O . GLY B 1 136 ? 11.68 -14.32 -3.863 1 93.5 136 GLY B O 1
ATOM 5545 N N . PHE B 1 137 ? 12.414 -14.203 -1.824 1 92.62 137 PHE B N 1
ATOM 5546 C CA . PHE B 1 137 ? 12.734 -15.617 -1.693 1 92.62 137 PHE B CA 1
ATOM 5547 C C . PHE B 1 137 ? 11.516 -16.484 -2.008 1 92.62 137 PHE B C 1
ATOM 5549 O O . PHE B 1 137 ? 11.625 -17.516 -2.672 1 92.62 137 PHE B O 1
ATOM 5556 N N . THR B 1 138 ? 10.359 -16.109 -1.493 1 92.88 138 THR B N 1
ATOM 5557 C CA . THR B 1 138 ? 9.172 -16.938 -1.612 1 92.88 138 THR B CA 1
ATOM 5558 C C . THR B 1 138 ? 8.578 -16.828 -3.012 1 92.88 138 THR B C 1
ATOM 5560 O O . THR B 1 138 ? 7.621 -17.531 -3.344 1 92.88 138 THR B O 1
ATOM 5563 N N . SER B 1 139 ? 9.148 -16.031 -3.859 1 91.88 139 SER B N 1
ATOM 5564 C CA . SER B 1 139 ? 8.586 -15.805 -5.188 1 91.88 139 SER B CA 1
ATOM 5565 C C . SER B 1 139 ? 8.758 -17.031 -6.078 1 91.88 139 SER B C 1
ATOM 5567 O O . SER B 1 139 ? 9.648 -17.859 -5.852 1 91.88 139 SER B O 1
ATOM 5569 N N . THR B 1 140 ? 7.891 -17.078 -7.059 1 88.12 140 THR B N 1
ATOM 5570 C CA . THR B 1 140 ? 7.996 -18.125 -8.07 1 88.12 140 THR B CA 1
ATOM 5571 C C . THR B 1 140 ? 9.32 -18.031 -8.812 1 88.12 140 THR B C 1
ATOM 5573 O O . THR B 1 140 ? 9.977 -19.047 -9.055 1 88.12 140 THR B O 1
ATOM 5576 N N . ALA B 1 141 ? 9.766 -16.859 -9.117 1 87.44 141 ALA B N 1
ATOM 5577 C CA . ALA B 1 141 ? 11.016 -16.656 -9.852 1 87.44 141 ALA B CA 1
ATOM 5578 C C . ALA B 1 141 ? 12.219 -17.109 -9.031 1 87.44 141 ALA B C 1
ATOM 5580 O O . ALA B 1 141 ? 13.125 -17.766 -9.555 1 87.44 141 ALA B O 1
ATOM 5581 N N . ALA B 1 142 ? 12.219 -16.766 -7.797 1 90.69 142 ALA B N 1
ATOM 5582 C CA . ALA B 1 142 ? 13.336 -17.141 -6.938 1 90.69 142 ALA B CA 1
ATOM 5583 C C . ALA B 1 142 ? 13.391 -18.656 -6.742 1 90.69 142 ALA B C 1
ATOM 5585 O O . ALA B 1 142 ? 14.469 -19.25 -6.695 1 90.69 142 ALA B O 1
ATOM 5586 N N . THR B 1 143 ? 12.281 -19.281 -6.594 1 90.31 143 THR B N 1
ATOM 5587 C CA . THR B 1 143 ? 12.227 -20.719 -6.402 1 90.31 143 THR B CA 1
ATOM 5588 C C . THR B 1 143 ? 12.773 -21.453 -7.621 1 90.31 143 THR B C 1
ATOM 5590 O O . THR B 1 143 ? 13.602 -22.359 -7.488 1 90.31 143 THR B O 1
ATOM 5593 N N . ILE B 1 144 ? 12.328 -21.031 -8.719 1 87.5 144 ILE B N 1
ATOM 5594 C CA . ILE B 1 144 ? 12.773 -21.703 -9.938 1 87.5 144 ILE B CA 1
ATOM 5595 C C . ILE B 1 144 ? 14.266 -21.438 -10.156 1 87.5 144 ILE B C 1
ATOM 5597 O O . ILE B 1 144 ? 15 -22.328 -10.57 1 87.5 144 ILE B O 1
ATOM 5601 N N . ALA B 1 145 ? 14.672 -20.25 -9.945 1 86.94 145 ALA B N 1
ATOM 5602 C CA . ALA B 1 145 ? 16.078 -19.906 -10.094 1 86.94 145 ALA B CA 1
ATOM 5603 C C . ALA B 1 145 ? 16.953 -20.75 -9.164 1 86.94 145 ALA B C 1
ATOM 5605 O O . ALA B 1 145 ? 18.016 -21.234 -9.562 1 86.94 145 ALA B O 1
ATOM 5606 N N . LEU B 1 146 ? 16.516 -20.906 -8.008 1 89.31 146 LEU B N 1
ATOM 5607 C CA . LEU B 1 146 ? 17.266 -21.688 -7.023 1 89.31 146 LEU B CA 1
ATOM 5608 C C . LEU B 1 146 ? 17.281 -23.172 -7.398 1 89.31 146 LEU B C 1
ATOM 5610 O O . LEU B 1 146 ? 18.297 -23.844 -7.215 1 89.31 146 LEU B O 1
ATOM 5614 N N . CYS B 1 147 ? 16.172 -23.672 -7.871 1 88.81 147 CYS B N 1
ATOM 5615 C CA . CYS B 1 147 ? 16.094 -25.062 -8.305 1 88.81 147 CYS B CA 1
ATOM 5616 C C . CYS B 1 147 ? 17.078 -25.328 -9.445 1 88.81 147 CYS B C 1
ATOM 5618 O O . CYS B 1 147 ? 17.781 -26.344 -9.438 1 88.81 147 CYS B O 1
ATOM 5620 N N . ILE B 1 148 ? 17.141 -24.453 -10.32 1 85.88 148 ILE B N 1
ATOM 5621 C CA . ILE B 1 148 ? 18.031 -24.594 -11.469 1 85.88 148 ILE B CA 1
ATOM 5622 C C . ILE B 1 148 ? 19.484 -24.516 -11.008 1 85.88 148 ILE B C 1
ATOM 5624 O O . ILE B 1 148 ? 20.312 -25.312 -11.43 1 85.88 148 ILE B O 1
ATOM 5628 N N . ARG B 1 149 ? 19.75 -23.594 -10.18 1 85.56 149 ARG B N 1
ATOM 5629 C CA . ARG B 1 149 ? 21.109 -23.422 -9.672 1 85.56 149 ARG B CA 1
ATOM 5630 C C . ARG B 1 149 ? 21.562 -24.672 -8.922 1 85.56 149 ARG B C 1
ATOM 5632 O O . ARG B 1 149 ? 22.672 -25.156 -9.125 1 85.56 149 ARG B O 1
ATOM 5639 N N . GLN B 1 150 ? 20.75 -25.188 -8.109 1 86.12 150 GLN B N 1
ATOM 5640 C CA . GLN B 1 150 ? 21.094 -26.359 -7.316 1 86.12 150 GLN B CA 1
ATOM 5641 C C . GLN B 1 150 ? 21.219 -27.609 -8.195 1 86.12 150 GLN B C 1
ATOM 5643 O O . GLN B 1 150 ? 22.031 -28.5 -7.91 1 86.12 150 GLN B O 1
ATOM 5648 N N . ALA B 1 151 ? 20.438 -27.609 -9.219 1 84 151 ALA B N 1
ATOM 5649 C CA . ALA B 1 151 ? 20.531 -28.734 -10.156 1 84 151 ALA B CA 1
ATOM 5650 C C . ALA B 1 151 ? 21.828 -28.672 -10.953 1 84 151 ALA B C 1
ATOM 5652 O O . ALA B 1 151 ? 22.438 -29.703 -11.25 1 84 151 ALA B O 1
ATOM 5653 N N . THR B 1 152 ? 22.234 -27.469 -11.312 1 78.62 152 THR B N 1
ATOM 5654 C CA . THR B 1 152 ? 23.438 -27.281 -12.094 1 78.62 152 THR B CA 1
ATOM 5655 C C . THR B 1 152 ? 24.688 -27.594 -11.258 1 78.62 152 THR B C 1
ATOM 5657 O O . THR B 1 152 ? 25.703 -28.031 -11.789 1 78.62 152 THR B O 1
ATOM 5660 N N . ASP B 1 153 ? 24.594 -27.297 -10.055 1 73.25 153 ASP B N 1
ATOM 5661 C CA . ASP B 1 153 ? 25.719 -27.594 -9.172 1 73.25 153 ASP B CA 1
ATOM 5662 C C . ASP B 1 153 ? 26.016 -29.094 -9.148 1 73.25 153 ASP B C 1
ATOM 5664 O O . ASP B 1 153 ? 27.156 -29.516 -8.945 1 73.25 153 ASP B O 1
ATOM 5668 N N . THR B 1 154 ? 24.953 -29.797 -9.484 1 66.56 154 THR B N 1
ATOM 5669 C CA . THR B 1 154 ? 25.125 -31.234 -9.43 1 66.56 154 THR B CA 1
ATOM 5670 C C . THR B 1 154 ? 25.391 -31.812 -10.82 1 66.56 154 THR B C 1
ATOM 5672 O O . THR B 1 154 ? 26.297 -32.594 -11.008 1 66.56 154 THR B O 1
ATOM 5675 N N . HIS B 1 155 ? 24.391 -31.25 -11.773 1 62.44 155 HIS B N 1
ATOM 5676 C CA . HIS B 1 155 ? 24.547 -31.75 -13.133 1 62.44 155 HIS B CA 1
ATOM 5677 C C . HIS B 1 155 ? 24.594 -30.609 -14.141 1 62.44 155 HIS B C 1
ATOM 5679 O O . HIS B 1 155 ? 23.766 -29.703 -14.094 1 62.44 155 HIS B O 1
ATOM 5685 N N . HIS B 1 156 ? 25.641 -30.25 -14.617 1 56.62 156 HIS B N 1
ATOM 5686 C CA . HIS B 1 156 ? 25.969 -29.125 -15.484 1 56.62 156 HIS B CA 1
ATOM 5687 C C . HIS B 1 156 ? 25.141 -29.156 -16.766 1 56.62 156 HIS B C 1
ATOM 5689 O O . HIS B 1 156 ? 25.641 -28.797 -17.844 1 56.62 156 HIS B O 1
ATOM 5695 N N . ARG B 1 157 ? 24 -29.562 -16.719 1 57.53 157 ARG B N 1
ATOM 5696 C CA . ARG B 1 157 ? 23.344 -29.75 -18.016 1 57.53 157 ARG B CA 1
ATOM 5697 C C . ARG B 1 157 ? 22.5 -28.531 -18.375 1 57.53 157 ARG B C 1
ATOM 5699 O O . ARG B 1 157 ? 22.297 -28.25 -19.562 1 57.53 157 ARG B O 1
ATOM 5706 N N . LEU B 1 158 ? 21.875 -27.891 -17.453 1 62.91 158 LEU B N 1
ATOM 5707 C CA . LEU B 1 158 ? 21.109 -26.703 -17.781 1 62.91 158 LEU B CA 1
ATOM 5708 C C . LEU B 1 158 ? 21.906 -25.438 -17.5 1 62.91 158 LEU B C 1
ATOM 5710 O O . LEU B 1 158 ? 22.359 -25.234 -16.375 1 62.91 158 LEU B O 1
ATOM 5714 N N . ALA B 1 159 ? 22.484 -24.859 -18.656 1 52.72 159 ALA B N 1
ATOM 5715 C CA . ALA B 1 159 ? 23.25 -23.641 -18.422 1 52.72 159 ALA B CA 1
ATOM 5716 C C . ALA B 1 159 ? 22.359 -22.547 -17.812 1 52.72 159 ALA B C 1
ATOM 5718 O O . ALA B 1 159 ? 21.25 -22.328 -18.281 1 52.72 159 ALA B O 1
ATOM 5719 N N . ASP B 1 160 ? 22.797 -22.047 -16.688 1 56.69 160 ASP B N 1
ATOM 5720 C CA . ASP B 1 160 ? 22.125 -21.047 -15.852 1 56.69 160 ASP B CA 1
ATOM 5721 C C . ASP B 1 160 ? 21.594 -19.891 -16.703 1 56.69 160 ASP B C 1
ATOM 5723 O O . ASP B 1 160 ? 20.453 -19.469 -16.531 1 56.69 160 ASP B O 1
ATOM 5727 N N . SER B 1 161 ? 22.438 -19.469 -17.609 1 52.09 161 SER B N 1
ATOM 5728 C CA . SER B 1 161 ? 22.125 -18.219 -18.297 1 52.09 161 SER B CA 1
ATOM 5729 C C . SER B 1 161 ? 20.922 -18.375 -19.219 1 52.09 161 SER B C 1
ATOM 5731 O O . SER B 1 161 ? 20.062 -17.5 -19.266 1 52.09 161 SER B O 1
ATOM 5733 N N . GLU B 1 162 ? 20.891 -19.469 -19.844 1 56.62 162 GLU B N 1
ATOM 5734 C CA . GLU B 1 162 ? 19.797 -19.656 -20.797 1 56.62 162 GLU B CA 1
ATOM 5735 C C . GLU B 1 162 ? 18.5 -20.031 -20.094 1 56.62 162 GLU B C 1
ATOM 5737 O O . GLU B 1 162 ? 17.422 -19.578 -20.484 1 56.62 162 GLU B O 1
ATOM 5742 N N . SER B 1 163 ? 18.766 -20.688 -19.031 1 60.66 163 SER B N 1
ATOM 5743 C CA . SER B 1 163 ? 17.609 -21.234 -18.312 1 60.66 163 SER B CA 1
ATOM 5744 C C . SER B 1 163 ? 16.875 -20.141 -17.547 1 60.66 163 SER B C 1
ATOM 5746 O O . SER B 1 163 ? 15.656 -20.234 -17.344 1 60.66 163 SER B O 1
ATOM 5748 N N . LEU B 1 164 ? 17.641 -19.172 -17.25 1 70.69 164 LEU B N 1
ATOM 5749 C CA . LEU B 1 164 ? 17.016 -18.141 -16.438 1 70.69 164 LEU B CA 1
ATOM 5750 C C . LEU B 1 164 ? 16.5 -17.016 -17.312 1 70.69 164 LEU B C 1
ATOM 5752 O O . LEU B 1 164 ? 15.883 -16.062 -16.812 1 70.69 164 LEU B O 1
ATOM 5756 N N . ARG B 1 165 ? 16.641 -17.234 -18.547 1 67.25 165 ARG B N 1
ATOM 5757 C CA . ARG B 1 165 ? 16.203 -16.234 -19.516 1 67.25 165 ARG B CA 1
ATOM 5758 C C . ARG B 1 165 ? 14.703 -16.031 -19.422 1 67.25 165 ARG B C 1
ATOM 5760 O O . ARG B 1 165 ? 14.211 -14.93 -19.703 1 67.25 165 ARG B O 1
ATOM 5767 N N . PHE B 1 166 ? 14.109 -17.047 -19.016 1 67.75 166 PHE B N 1
ATOM 5768 C CA . PHE B 1 166 ? 12.656 -16.938 -18.938 1 67.75 166 PHE B CA 1
ATOM 5769 C C . PHE B 1 166 ? 12.242 -15.852 -17.953 1 67.75 166 PHE B C 1
ATOM 5771 O O . PHE B 1 166 ? 11.266 -15.141 -18.172 1 67.75 166 PHE B O 1
ATOM 5778 N N . ILE B 1 167 ? 12.992 -15.734 -16.953 1 70.25 167 ILE B N 1
ATOM 5779 C CA . ILE B 1 167 ? 12.672 -14.711 -15.961 1 70.25 167 ILE B CA 1
ATOM 5780 C C . ILE B 1 167 ? 12.859 -13.32 -16.578 1 70.25 167 ILE B C 1
ATOM 5782 O O . ILE B 1 167 ? 12.039 -12.422 -16.359 1 70.25 167 ILE B O 1
ATOM 5786 N N . MET B 1 168 ? 13.82 -13.25 -17.391 1 71.12 168 MET B N 1
ATOM 5787 C CA . MET B 1 168 ? 14.156 -11.984 -18.047 1 71.12 168 MET B CA 1
ATOM 5788 C C . MET B 1 168 ? 13.117 -11.609 -19.094 1 71.12 168 MET B C 1
ATOM 5790 O O . MET B 1 168 ? 12.734 -10.445 -19.203 1 71.12 168 MET B O 1
ATOM 5794 N N . ASP B 1 169 ? 12.688 -12.609 -19.703 1 65.94 169 ASP B N 1
ATOM 5795 C CA . ASP B 1 169 ? 11.758 -12.359 -20.797 1 65.94 169 ASP B CA 1
ATOM 5796 C C . ASP B 1 169 ? 10.344 -12.125 -20.281 1 65.94 169 ASP B C 1
ATOM 5798 O O . ASP B 1 169 ? 9.578 -11.359 -20.875 1 65.94 169 ASP B O 1
ATOM 5802 N N . CYS B 1 170 ? 10.062 -12.719 -19.188 1 62.53 170 CYS B N 1
ATOM 5803 C CA . CYS B 1 170 ? 8.695 -12.656 -18.672 1 62.53 170 CYS B CA 1
ATOM 5804 C C . CYS B 1 170 ? 8.469 -11.383 -17.859 1 62.53 170 CYS B C 1
ATOM 5806 O O . CYS B 1 170 ? 7.336 -10.938 -17.703 1 62.53 170 CYS B O 1
ATOM 5808 N N . SER B 1 171 ? 9.562 -10.828 -17.484 1 61.84 171 SER B N 1
ATOM 5809 C CA . SER B 1 171 ? 9.43 -9.742 -16.531 1 61.84 171 SER B CA 1
ATOM 5810 C C . SER B 1 171 ? 8.695 -8.555 -17.125 1 61.84 171 SER B C 1
ATOM 5812 O O . SER B 1 171 ? 7.723 -8.062 -16.547 1 61.84 171 SER B O 1
ATOM 5814 N N . PRO B 1 172 ? 9.031 -8.148 -18.266 1 56.81 172 PRO B N 1
ATOM 5815 C CA . PRO B 1 172 ? 8.289 -7 -18.781 1 56.81 172 PRO B CA 1
ATOM 5816 C C . PRO B 1 172 ? 6.816 -7.316 -19.031 1 56.81 172 PRO B C 1
ATOM 5818 O O . PRO B 1 172 ? 5.965 -6.434 -18.906 1 56.81 172 PRO B O 1
ATOM 5821 N N . MET B 1 173 ? 6.668 -8.508 -19.281 1 53.25 173 MET B N 1
ATOM 5822 C CA . MET B 1 173 ? 5.297 -8.914 -19.578 1 53.25 173 MET B CA 1
ATOM 5823 C C . MET B 1 173 ? 4.453 -8.969 -18.312 1 53.25 173 MET B C 1
ATOM 5825 O O . MET B 1 173 ? 3.246 -8.727 -18.359 1 53.25 173 MET B O 1
ATOM 5829 N N . CYS B 1 174 ? 5.191 -9.125 -17.344 1 59.41 174 CYS B N 1
ATOM 5830 C CA . CYS B 1 174 ? 4.453 -9.336 -16.094 1 59.41 174 CYS B CA 1
ATOM 5831 C C . CYS B 1 174 ? 4.355 -8.047 -15.297 1 59.41 174 CYS B C 1
ATOM 5833 O O . CYS B 1 174 ? 3.473 -7.906 -14.445 1 59.41 174 CYS B O 1
ATOM 5835 N N . ASP B 1 175 ? 5.184 -7.145 -15.711 1 68.5 175 ASP B N 1
ATOM 5836 C CA . ASP B 1 175 ? 5.297 -5.992 -14.812 1 68.5 175 ASP B CA 1
ATOM 5837 C C . ASP B 1 175 ? 4.727 -4.734 -15.469 1 68.5 175 ASP B C 1
ATOM 5839 O O . ASP B 1 175 ? 4.66 -3.68 -14.836 1 68.5 175 ASP B O 1
ATOM 5843 N N . GLU B 1 176 ? 4.348 -4.895 -16.734 1 71.75 176 GLU B N 1
ATOM 5844 C CA . GLU B 1 176 ? 3.881 -3.682 -17.391 1 71.75 176 GLU B CA 1
ATOM 5845 C C . GLU B 1 176 ? 2.51 -3.896 -18.031 1 71.75 176 GLU B C 1
ATOM 5847 O O . GLU B 1 176 ? 2.174 -5.016 -18.422 1 71.75 176 GLU B O 1
ATOM 5852 N N . ILE B 1 177 ? 1.698 -2.832 -17.859 1 69.44 177 ILE B N 1
ATOM 5853 C CA . ILE B 1 177 ? 0.426 -2.824 -18.578 1 69.44 177 ILE B CA 1
ATOM 5854 C C . ILE B 1 177 ? 0.544 -1.963 -19.828 1 69.44 177 ILE B C 1
ATOM 5856 O O . ILE B 1 177 ? 0.875 -0.777 -19.75 1 69.44 177 ILE B O 1
ATOM 5860 N N . PRO B 1 178 ? 0.499 -2.621 -20.859 1 62.47 178 PRO B N 1
ATOM 5861 C CA . PRO B 1 178 ? 0.52 -1.787 -22.062 1 62.47 178 PRO B CA 1
ATOM 5862 C C . PRO B 1 178 ? -0.705 -0.882 -22.172 1 62.47 178 PRO B C 1
ATOM 5864 O O . PRO B 1 178 ? -1.827 -1.319 -21.906 1 62.47 178 PRO B O 1
ATOM 5867 N N . CYS B 1 179 ? -0.521 0.353 -22.062 1 63.41 179 CYS B N 1
ATOM 5868 C CA . CYS B 1 179 ? -1.65 1.255 -22.266 1 63.41 179 CYS B CA 1
ATOM 5869 C C . CYS B 1 179 ? -1.995 1.387 -23.75 1 63.41 179 CYS B C 1
ATOM 5871 O O . CYS B 1 179 ? -1.296 2.074 -24.484 1 63.41 179 CYS B O 1
ATOM 5873 N N . PRO B 1 180 ? -2.83 0.502 -24.203 1 57.97 180 PRO B N 1
ATOM 5874 C CA . PRO B 1 180 ? -3.123 0.521 -25.641 1 57.97 180 PRO B CA 1
ATOM 5875 C C . PRO B 1 180 ? -3.791 1.819 -26.094 1 57.97 180 PRO B C 1
ATOM 5877 O O . PRO B 1 180 ? -4.281 2.586 -25.266 1 57.97 180 PRO B O 1
ATOM 5880 N N . GLU B 1 181 ? -3.676 1.994 -27.312 1 61.16 181 GLU B N 1
ATOM 5881 C CA . GLU B 1 181 ? -4.414 3.084 -27.938 1 61.16 181 GLU B CA 1
ATOM 5882 C C . GLU B 1 181 ? -5.922 2.895 -27.781 1 61.16 181 GLU B C 1
ATOM 5884 O O . GLU B 1 181 ? -6.441 1.799 -28 1 61.16 181 GLU B O 1
ATOM 5889 N N . LEU B 1 182 ? -6.508 3.738 -27.109 1 62.94 182 LEU B N 1
ATOM 5890 C CA . LEU B 1 182 ? -7.918 3.725 -26.734 1 62.94 182 LEU B CA 1
ATOM 5891 C C . LEU B 1 182 ? -8.812 3.809 -27.969 1 62.94 182 LEU B C 1
ATOM 5893 O O . LEU B 1 182 ? -8.617 4.684 -28.812 1 62.94 182 LEU B O 1
ATOM 5897 N N . ASN B 1 183 ? -9.414 2.664 -28.234 1 61.66 183 ASN B N 1
ATOM 5898 C CA . ASN B 1 183 ? -10.531 2.814 -29.172 1 61.66 183 ASN B CA 1
ATOM 5899 C C . ASN B 1 183 ? -11.828 3.145 -28.438 1 61.66 183 ASN B C 1
ATOM 5901 O O . ASN B 1 183 ? -12.539 2.244 -27.984 1 61.66 183 ASN B O 1
ATOM 5905 N N . ARG B 1 184 ? -12.203 4.246 -28.328 1 60.31 184 ARG B N 1
ATOM 5906 C CA . ARG B 1 184 ? -13.305 4.742 -27.516 1 60.31 184 ARG B CA 1
ATOM 5907 C C . ARG B 1 184 ? -14.648 4.312 -28.078 1 60.31 184 ARG B C 1
ATOM 5909 O O . ARG B 1 184 ? -15.656 4.305 -27.375 1 60.31 184 ARG B O 1
ATOM 5916 N N . HIS B 1 185 ? -14.523 3.93 -29.266 1 59.34 185 HIS B N 1
ATOM 5917 C CA . HIS B 1 185 ? -15.789 3.633 -29.922 1 59.34 185 HIS B CA 1
ATOM 5918 C C . HIS B 1 185 ? -16.188 2.174 -29.719 1 59.34 185 HIS B C 1
ATOM 5920 O O . HIS B 1 185 ? -17.312 1.785 -30.031 1 59.34 185 HIS B O 1
ATOM 5926 N N . ALA B 1 186 ? -15.406 1.482 -29.172 1 64.25 186 ALA B N 1
ATOM 5927 C CA . ALA B 1 186 ? -15.75 0.07 -29.031 1 64.25 186 ALA B CA 1
ATOM 5928 C C . ALA B 1 186 ? -16.391 -0.203 -27.672 1 64.25 186 ALA B C 1
ATOM 5930 O O . ALA B 1 186 ? -15.781 -0.84 -26.812 1 64.25 186 ALA B O 1
ATOM 5931 N N . GLN B 1 187 ? -17.625 0.292 -27.531 1 72.12 187 GLN B N 1
ATOM 5932 C CA . GLN B 1 187 ? -18.406 0.058 -26.328 1 72.12 187 GLN B CA 1
ATOM 5933 C C . GLN B 1 187 ? -19.078 -1.308 -26.359 1 72.12 187 GLN B C 1
ATOM 5935 O O . GLN B 1 187 ? -19.422 -1.812 -27.438 1 72.12 187 GLN B O 1
ATOM 5940 N N . PRO B 1 188 ? -19.109 -1.864 -25.188 1 76.12 188 PRO B N 1
ATOM 5941 C CA . PRO B 1 188 ? -19.75 -3.178 -25.203 1 76.12 188 PRO B CA 1
ATOM 5942 C C . PRO B 1 188 ? -21.234 -3.104 -25.547 1 76.12 188 PRO B C 1
ATOM 5944 O O . PRO B 1 188 ? -21.922 -2.15 -25.156 1 76.12 188 PRO B O 1
ATOM 5947 N N . GLN B 1 189 ? -21.594 -4.023 -26.312 1 78.5 189 GLN B N 1
ATOM 5948 C CA . GLN B 1 189 ? -23.016 -4.133 -26.641 1 78.5 189 GLN B CA 1
ATOM 5949 C C . GLN B 1 189 ? -23.828 -4.578 -25.438 1 78.5 189 GLN B C 1
ATOM 5951 O O . GLN B 1 189 ? -23.344 -5.344 -24.594 1 78.5 189 GLN B O 1
ATOM 5956 N N . ALA B 1 190 ? -25.031 -4.07 -25.375 1 77.94 190 ALA B N 1
ATOM 5957 C CA . ALA B 1 190 ? -25.891 -4.32 -24.234 1 77.94 190 ALA B CA 1
ATOM 5958 C C . ALA B 1 190 ? -26.109 -5.82 -24.016 1 77.94 190 ALA B C 1
ATOM 5960 O O . ALA B 1 190 ? -26.031 -6.312 -22.891 1 77.94 190 ALA B O 1
ATOM 5961 N N . LEU B 1 191 ? -26.359 -6.516 -25.062 1 74.75 191 LEU B N 1
ATOM 5962 C CA . LEU B 1 191 ? -26.609 -7.945 -24.969 1 74.75 191 LEU B CA 1
ATOM 5963 C C . LEU B 1 191 ? -25.359 -8.688 -24.484 1 74.75 191 LEU B C 1
ATOM 5965 O O . LEU B 1 191 ? -25.453 -9.562 -23.625 1 74.75 191 LEU B O 1
ATOM 5969 N N . SER B 1 192 ? -24.359 -8.328 -24.969 1 82.44 192 SER B N 1
ATOM 5970 C CA . SER B 1 192 ? -23.109 -8.977 -24.594 1 82.44 192 SER B CA 1
ATOM 5971 C C . SER B 1 192 ? -22.766 -8.711 -23.141 1 82.44 192 SER B C 1
ATOM 5973 O O . SER B 1 192 ? -22.234 -9.586 -22.438 1 82.44 192 SER B O 1
ATOM 5975 N N . SER B 1 193 ? -23.125 -7.574 -22.703 1 86.69 193 SER B N 1
ATOM 5976 C CA . SER B 1 193 ? -22.828 -7.211 -21.328 1 86.69 193 SER B CA 1
ATOM 5977 C C . SER B 1 193 ? -23.719 -7.977 -20.344 1 86.69 193 SER B C 1
ATOM 5979 O O . SER B 1 193 ? -23.281 -8.344 -19.25 1 86.69 193 SER B O 1
ATOM 5981 N N . THR B 1 194 ? -24.922 -8.195 -20.781 1 87.12 194 THR B N 1
ATOM 5982 C CA . THR B 1 194 ? -25.828 -8.953 -19.922 1 87.12 194 THR B CA 1
ATOM 5983 C C . THR B 1 194 ? -25.375 -10.398 -19.797 1 87.12 194 THR B C 1
ATOM 5985 O O . THR B 1 194 ? -25.375 -10.961 -18.688 1 87.12 194 THR B O 1
ATOM 5988 N N . VAL B 1 195 ? -25 -10.945 -20.875 1 88.12 195 VAL B N 1
ATOM 5989 C CA . VAL B 1 195 ? -24.516 -12.32 -20.859 1 88.12 195 VAL B CA 1
ATOM 5990 C C . VAL B 1 195 ? -23.203 -12.398 -20.078 1 88.12 195 VAL B C 1
ATOM 5992 O O . VAL B 1 195 ? -22.984 -13.336 -19.312 1 88.12 195 VAL B O 1
ATOM 5995 N N . ALA B 1 196 ? -22.438 -11.43 -20.281 1 89.56 196 ALA B N 1
ATOM 5996 C CA . ALA B 1 196 ? -21.141 -11.375 -19.594 1 89.56 196 ALA B CA 1
ATOM 5997 C C . ALA B 1 196 ? -21.344 -11.312 -18.078 1 89.56 196 ALA B C 1
ATOM 5999 O O . ALA B 1 196 ? -20.625 -11.977 -17.328 1 89.56 196 ALA B O 1
ATOM 6000 N N . ALA B 1 197 ? -22.266 -10.508 -17.672 1 91.12 197 ALA B N 1
ATOM 6001 C CA . ALA B 1 197 ? -22.531 -10.391 -16.234 1 91.12 197 ALA B CA 1
ATOM 6002 C C . ALA B 1 197 ? -22.969 -11.734 -15.664 1 91.12 197 ALA B C 1
ATOM 6004 O O . ALA B 1 197 ? -22.562 -12.109 -14.562 1 91.12 197 ALA B O 1
ATOM 6005 N N . GLN B 1 198 ? -23.734 -12.414 -16.406 1 88.31 198 GLN B N 1
ATOM 6006 C CA . GLN B 1 198 ? -24.188 -13.734 -15.953 1 88.31 198 GLN B CA 1
ATOM 6007 C C . GLN B 1 198 ? -23.016 -14.703 -15.836 1 88.31 198 GLN B C 1
ATOM 6009 O O . GLN B 1 198 ? -22.906 -15.43 -14.844 1 88.31 198 GLN B O 1
ATOM 6014 N N . LEU B 1 199 ? -22.219 -14.68 -16.781 1 86.38 199 LEU B N 1
ATOM 6015 C CA . LEU B 1 199 ? -21.047 -15.547 -16.766 1 86.38 199 LEU B CA 1
ATOM 6016 C C . LEU B 1 199 ? -20.125 -15.195 -15.617 1 86.38 199 LEU B C 1
ATOM 6018 O O . LEU B 1 199 ? -19.547 -16.078 -14.984 1 86.38 199 LEU B O 1
ATOM 6022 N N . PHE B 1 200 ? -19.984 -13.992 -15.375 1 89.25 200 PHE B N 1
ATOM 6023 C CA . PHE B 1 200 ? -19.125 -13.531 -14.273 1 89.25 200 PHE B CA 1
ATOM 6024 C C . PHE B 1 200 ? -19.625 -14.094 -12.945 1 89.25 200 PHE B C 1
ATOM 6026 O O . PHE B 1 200 ? -18.812 -14.57 -12.141 1 89.25 200 PHE B O 1
ATOM 6033 N N . PHE B 1 201 ? -20.891 -13.945 -12.688 1 88.44 201 PHE B N 1
ATOM 6034 C CA . PHE B 1 201 ? -21.453 -14.391 -11.422 1 88.44 201 PHE B CA 1
ATOM 6035 C C . PHE B 1 201 ? -21.406 -15.914 -11.312 1 88.44 201 PHE B C 1
ATOM 6037 O O . PHE B 1 201 ? -21.328 -16.453 -10.211 1 88.44 201 PHE B O 1
ATOM 6044 N N . GLU B 1 202 ? -21.297 -16.547 -12.414 1 79.75 202 GLU B N 1
ATOM 6045 C CA . GLU B 1 202 ? -21.219 -18 -12.406 1 79.75 202 GLU B CA 1
ATOM 6046 C C . GLU B 1 202 ? -19.781 -18.469 -12.172 1 79.75 202 GLU B C 1
ATOM 6048 O O . GLU B 1 202 ? -19.547 -19.438 -11.43 1 79.75 202 GLU B O 1
ATOM 6053 N N . ASP B 1 203 ? -18.906 -17.703 -12.734 1 77.06 203 ASP B N 1
ATOM 6054 C CA . ASP B 1 203 ? -17.531 -18.234 -12.781 1 77.06 203 ASP B CA 1
ATOM 6055 C C . ASP B 1 203 ? -16.656 -17.547 -11.742 1 77.06 203 ASP B C 1
ATOM 6057 O O . ASP B 1 203 ? -15.727 -18.156 -11.203 1 77.06 203 ASP B O 1
ATOM 6061 N N . TYR B 1 204 ? -16.812 -16.281 -11.484 1 80 204 TYR B N 1
ATOM 6062 C CA . TYR B 1 204 ? -15.875 -15.523 -10.672 1 80 204 TYR B CA 1
ATOM 6063 C C . TYR B 1 204 ? -16.469 -15.211 -9.297 1 80 204 TYR B C 1
ATOM 6065 O O . TYR B 1 204 ? -15.734 -15.094 -8.312 1 80 204 TYR B O 1
ATOM 6073 N N . HIS B 1 205 ? -17.656 -15.125 -9.18 1 82.44 205 HIS B N 1
ATOM 6074 C CA . HIS B 1 205 ? -18.297 -14.578 -7.992 1 82.44 205 HIS B CA 1
ATOM 6075 C C . HIS B 1 205 ? -18.141 -15.508 -6.797 1 82.44 205 HIS B C 1
ATOM 6077 O O . HIS B 1 205 ? -17.984 -15.055 -5.66 1 82.44 205 HIS B O 1
ATOM 6083 N N . ALA B 1 206 ? -18.172 -16.75 -7.035 1 80.5 206 ALA B N 1
ATOM 6084 C CA . ALA B 1 206 ? -18.078 -17.688 -5.914 1 80.5 206 ALA B CA 1
ATOM 6085 C C . ALA B 1 206 ? -16.734 -17.562 -5.215 1 80.5 206 ALA B C 1
ATOM 6087 O O . ALA B 1 206 ? -16.656 -17.594 -3.984 1 80.5 206 ALA B O 1
ATOM 6088 N N . ALA B 1 207 ? -15.719 -17.344 -5.996 1 84.38 207 ALA B N 1
ATOM 6089 C CA . ALA B 1 207 ? -14.375 -17.25 -5.434 1 84.38 207 ALA B CA 1
ATOM 6090 C C . ALA B 1 207 ? -14.094 -15.836 -4.93 1 84.38 207 ALA B C 1
ATOM 6092 O O . ALA B 1 207 ? -13.305 -15.648 -4.004 1 84.38 207 ALA B O 1
ATOM 6093 N N . HIS B 1 208 ? -14.703 -14.93 -5.559 1 92.19 208 HIS B N 1
ATOM 6094 C CA . HIS B 1 208 ? -14.477 -13.531 -5.215 1 92.19 208 HIS B CA 1
ATOM 6095 C C . HIS B 1 208 ? -15.797 -12.766 -5.133 1 92.19 208 HIS B C 1
ATOM 6097 O O . HIS B 1 208 ? -16.078 -11.914 -5.977 1 92.19 208 HIS B O 1
ATOM 6103 N N . PRO B 1 209 ? -16.5 -12.977 -4.062 1 93.88 209 PRO B N 1
ATOM 6104 C CA . PRO B 1 209 ? -17.828 -12.367 -3.945 1 93.88 209 PRO B CA 1
ATOM 6105 C C . PRO B 1 209 ? -17.766 -10.898 -3.549 1 93.88 209 PRO B C 1
ATOM 6107 O O . PRO B 1 209 ? -18.234 -10.523 -2.473 1 93.88 209 PRO B O 1
ATOM 6110 N N . ILE B 1 210 ? -17.391 -10.094 -4.492 1 94.81 210 ILE B N 1
ATOM 6111 C CA . ILE B 1 210 ? -17.156 -8.688 -4.184 1 94.81 210 ILE B CA 1
ATOM 6112 C C . ILE B 1 210 ? -18.297 -7.848 -4.766 1 94.81 210 ILE B C 1
ATOM 6114 O O . ILE B 1 210 ? -18.422 -6.664 -4.445 1 94.81 210 ILE B O 1
ATOM 6118 N N . LEU B 1 211 ? -19.125 -8.438 -5.637 1 93.62 211 LEU B N 1
ATOM 6119 C CA . LEU B 1 211 ? -20.219 -7.688 -6.258 1 93.62 211 LEU B CA 1
ATOM 6120 C C . LEU B 1 211 ? -21.578 -8.164 -5.746 1 93.62 211 LEU B C 1
ATOM 6122 O O . LEU B 1 211 ? -21.719 -9.336 -5.387 1 93.62 211 LEU B O 1
ATOM 6126 N N . HIS B 1 212 ? -22.438 -7.23 -5.664 1 88.44 212 HIS B N 1
ATOM 6127 C CA . HIS B 1 212 ? -23.828 -7.52 -5.348 1 88.44 212 HIS B CA 1
ATOM 6128 C C . HIS B 1 212 ? -24.656 -7.656 -6.617 1 88.44 212 HIS B C 1
ATOM 6130 O O . HIS B 1 212 ? -24.797 -6.699 -7.383 1 88.44 212 HIS B O 1
ATOM 6136 N N . ARG B 1 213 ? -25.328 -8.773 -6.805 1 88.81 213 ARG B N 1
ATOM 6137 C CA . ARG B 1 213 ? -26 -9.094 -8.07 1 88.81 213 ARG B CA 1
ATOM 6138 C C . ARG B 1 213 ? -27.141 -8.133 -8.344 1 88.81 213 ARG B C 1
ATOM 6140 O O . ARG B 1 213 ? -27.266 -7.602 -9.453 1 88.81 213 ARG B O 1
ATOM 6147 N N . PRO B 1 214 ? -28 -7.863 -7.359 1 86.69 214 PRO B N 1
ATOM 6148 C CA . PRO B 1 214 ? -29.109 -6.945 -7.656 1 86.69 214 PRO B CA 1
ATOM 6149 C C . PRO B 1 214 ? -28.625 -5.562 -8.094 1 86.69 214 PRO B C 1
ATOM 6151 O O . PRO B 1 214 ? -29.234 -4.934 -8.961 1 86.69 214 PRO B O 1
ATOM 6154 N N . LYS B 1 215 ? -27.609 -5.16 -7.52 1 87.25 215 LYS B N 1
ATOM 6155 C CA . LYS B 1 215 ? -27.062 -3.861 -7.914 1 87.25 215 LYS B CA 1
ATOM 6156 C C . LYS B 1 215 ? -26.547 -3.896 -9.352 1 87.25 215 LYS B C 1
ATOM 6158 O O . LYS B 1 215 ? -26.703 -2.93 -10.094 1 87.25 215 LYS B O 1
ATOM 6163 N N . MET B 1 216 ? -25.938 -4.953 -9.742 1 91.69 216 MET B N 1
ATOM 6164 C CA . MET B 1 216 ? -25.422 -5.113 -11.102 1 91.69 216 MET B CA 1
ATOM 6165 C C . MET B 1 216 ? -26.578 -5.172 -12.109 1 91.69 216 MET B C 1
ATOM 6167 O O . MET B 1 216 ? -26.469 -4.613 -13.203 1 91.69 216 MET B O 1
ATOM 6171 N N . ASP B 1 217 ? -27.594 -5.77 -11.695 1 91.44 217 ASP B N 1
ATOM 6172 C CA . ASP B 1 217 ? -28.75 -5.871 -12.578 1 91.44 217 ASP B CA 1
ATOM 6173 C C . ASP B 1 217 ? -29.359 -4.5 -12.844 1 91.44 217 ASP B C 1
ATOM 6175 O O . ASP B 1 217 ? -29.766 -4.203 -13.969 1 91.44 217 ASP B O 1
ATOM 6179 N N . VAL B 1 218 ? -29.453 -3.758 -11.82 1 91.38 218 VAL B N 1
ATOM 6180 C CA . VAL B 1 218 ? -29.984 -2.406 -11.969 1 91.38 218 VAL B CA 1
ATOM 6181 C C . VAL B 1 218 ? -29.094 -1.602 -12.906 1 91.38 218 VAL B C 1
ATOM 6183 O O . VAL B 1 218 ? -29.578 -0.856 -13.758 1 91.38 218 VAL B O 1
ATOM 6186 N N . LEU B 1 219 ? -27.828 -1.779 -12.734 1 92.5 219 LEU B N 1
ATOM 6187 C CA . LEU B 1 219 ? -26.859 -1.091 -13.578 1 92.5 219 LEU B CA 1
ATOM 6188 C C . LEU B 1 219 ? -27 -1.518 -15.031 1 92.5 219 LEU B C 1
ATOM 6190 O O . LEU B 1 219 ? -26.969 -0.679 -15.938 1 92.5 219 LEU B O 1
ATOM 6194 N N . LEU B 1 220 ? -27.219 -2.732 -15.273 1 92 220 LEU B N 1
ATOM 6195 C CA . LEU B 1 220 ? -27.359 -3.268 -16.625 1 92 220 LEU B CA 1
ATOM 6196 C C . LEU B 1 220 ? -28.656 -2.787 -17.266 1 92 220 LEU B C 1
ATOM 6198 O O . LEU B 1 220 ? -28.688 -2.477 -18.453 1 92 220 LEU B O 1
ATOM 6202 N N . GLU B 1 221 ? -29.625 -2.725 -16.438 1 91.44 221 GLU B N 1
ATOM 6203 C CA . GLU B 1 221 ? -30.906 -2.23 -16.938 1 91.44 221 GLU B CA 1
ATOM 6204 C C . GLU B 1 221 ? -30.797 -0.775 -17.375 1 91.44 221 GLU B C 1
ATOM 6206 O O . GLU B 1 221 ? -31.344 -0.399 -18.422 1 91.44 221 GLU B O 1
ATOM 6211 N N . ARG B 1 222 ? -30.172 -0.053 -16.594 1 91.56 222 ARG B N 1
ATOM 6212 C CA . ARG B 1 222 ? -29.969 1.349 -16.938 1 91.56 222 ARG B CA 1
ATOM 6213 C C . ARG B 1 222 ? -29.141 1.479 -18.219 1 91.56 222 ARG B C 1
ATOM 6215 O O . ARG B 1 222 ? -29.422 2.332 -19.062 1 91.56 222 ARG B O 1
ATOM 6222 N N . TYR B 1 223 ? -28.188 0.653 -18.312 1 90.12 223 TYR B N 1
ATOM 6223 C CA . TYR B 1 223 ? -27.328 0.661 -19.5 1 90.12 223 TYR B CA 1
ATOM 6224 C C . TYR B 1 223 ? -28.125 0.278 -20.75 1 90.12 223 TYR B C 1
ATOM 6226 O O . TYR B 1 223 ? -27.953 0.887 -21.797 1 90.12 223 TYR B O 1
ATOM 6234 N N . ILE B 1 224 ? -28.984 -0.651 -20.672 1 87.94 224 ILE B N 1
ATOM 6235 C CA . ILE B 1 224 ? -29.766 -1.157 -21.797 1 87.94 224 ILE B CA 1
ATOM 6236 C C . ILE B 1 224 ? -30.812 -0.117 -22.203 1 87.94 224 ILE B C 1
ATOM 6238 O O . ILE B 1 224 ? -31 0.14 -23.391 1 87.94 224 ILE B O 1
ATOM 6242 N N . CYS B 1 225 ? -31.359 0.512 -21.234 1 88.06 225 CYS B N 1
ATOM 6243 C CA . CYS B 1 225 ? -32.469 1.414 -21.5 1 88.06 225 CYS B CA 1
ATOM 6244 C C . CYS B 1 225 ? -31.984 2.789 -21.922 1 88.06 225 CYS B C 1
ATOM 6246 O O . CYS B 1 225 ? -32.594 3.434 -22.781 1 88.06 225 CYS B O 1
ATOM 6248 N N . HIS B 1 226 ? -30.891 3.266 -21.328 1 88.31 226 HIS B N 1
ATOM 6249 C CA . HIS B 1 226 ? -30.531 4.668 -21.484 1 88.31 226 HIS B CA 1
ATOM 6250 C C . HIS B 1 226 ? -29.125 4.812 -22.062 1 88.31 226 HIS B C 1
ATOM 6252 O O . HIS B 1 226 ? -28.672 5.926 -22.344 1 88.31 226 HIS B O 1
ATOM 6258 N N . GLY B 1 227 ? -28.438 3.777 -22.156 1 82.12 227 GLY B N 1
ATOM 6259 C CA . GLY B 1 227 ? -27.141 3.811 -22.812 1 82.12 227 GLY B CA 1
ATOM 6260 C C . GLY B 1 227 ? -26.016 4.156 -21.859 1 82.12 227 GLY B C 1
ATOM 6261 O O . GLY B 1 227 ? -26.219 4.23 -20.641 1 82.12 227 GLY B O 1
ATOM 6262 N N . GLN B 1 228 ? -24.844 4.41 -22.391 1 83.19 228 GLN B N 1
ATOM 6263 C CA . GLN B 1 228 ? -23.594 4.59 -21.641 1 83.19 228 GLN B CA 1
ATOM 6264 C C . GLN B 1 228 ? -23.594 5.922 -20.906 1 83.19 228 GLN B C 1
ATOM 6266 O O . GLN B 1 228 ? -23 6.035 -19.828 1 83.19 228 GLN B O 1
ATOM 6271 N N . GLN B 1 229 ? -24.172 6.848 -21.391 1 82.44 229 GLN B N 1
ATOM 6272 C CA . GLN B 1 229 ? -24.156 8.195 -20.828 1 82.44 229 GLN B CA 1
ATOM 6273 C C . GLN B 1 229 ? -24.906 8.234 -19.5 1 82.44 229 GLN B C 1
ATOM 6275 O O . GLN B 1 229 ? -24.703 9.148 -18.688 1 82.44 229 GLN B O 1
ATOM 6280 N N . SER B 1 230 ? -25.672 7.234 -19.297 1 87.56 230 SER B N 1
ATOM 6281 C CA . SER B 1 230 ? -26.438 7.188 -18.047 1 87.56 230 SER B CA 1
ATOM 6282 C C . SER B 1 230 ? -25.578 6.672 -16.891 1 87.56 230 SER B C 1
ATOM 6284 O O . SER B 1 230 ? -25.953 6.793 -15.727 1 87.56 230 SER B O 1
ATOM 6286 N N . LEU B 1 231 ? -24.453 6.188 -17.25 1 91.19 231 LEU B N 1
ATOM 6287 C CA . LEU B 1 231 ? -23.609 5.574 -16.234 1 91.19 231 LEU B CA 1
ATOM 6288 C C . LEU B 1 231 ? -22.5 6.531 -15.797 1 91.19 231 LEU B C 1
ATOM 6290 O O . LEU B 1 231 ? -21.953 7.262 -16.625 1 91.19 231 LEU B O 1
ATOM 6294 N N . SER B 1 232 ? -22.25 6.566 -14.484 1 89 232 SER B N 1
ATOM 6295 C CA . SER B 1 232 ? -21.094 7.285 -13.977 1 89 232 SER B CA 1
ATOM 6296 C C . SER B 1 232 ? -19.797 6.633 -14.438 1 89 232 SER B C 1
ATOM 6298 O O . SER B 1 232 ? -19.797 5.48 -14.875 1 89 232 SER B O 1
ATOM 6300 N N . PRO B 1 233 ? -18.703 7.359 -14.367 1 88.75 233 PRO B N 1
ATOM 6301 C CA . PRO B 1 233 ? -17.422 6.762 -14.766 1 88.75 233 PRO B CA 1
ATOM 6302 C C . PRO B 1 233 ? -17.109 5.484 -13.984 1 88.75 233 PRO B C 1
ATOM 6304 O O . PRO B 1 233 ? -16.562 4.531 -14.555 1 88.75 233 PRO B O 1
ATOM 6307 N N . LEU B 1 234 ? -17.391 5.441 -12.758 1 93.25 234 LEU B N 1
ATOM 6308 C CA . LEU B 1 234 ? -17.141 4.242 -11.961 1 93.25 234 LEU B CA 1
ATOM 6309 C C . LEU B 1 234 ? -18 3.078 -12.438 1 93.25 234 LEU B C 1
ATOM 6311 O O . LEU B 1 234 ? -17.516 1.948 -12.539 1 93.25 234 LEU B O 1
ATOM 6315 N N . GLU B 1 235 ? -19.219 3.41 -12.75 1 94 235 GLU B N 1
ATOM 6316 C CA . GLU B 1 235 ? -20.125 2.373 -13.234 1 94 235 GLU B CA 1
ATOM 6317 C C . GLU B 1 235 ? -19.688 1.847 -14.594 1 94 235 GLU B C 1
ATOM 6319 O O . GLU B 1 235 ? -19.781 0.649 -14.867 1 94 235 GLU B O 1
ATOM 6324 N N . GLN B 1 236 ? -19.25 2.711 -15.414 1 93.06 236 GLN B N 1
ATOM 6325 C CA . GLN B 1 236 ? -18.719 2.295 -16.703 1 93.06 236 GLN B CA 1
ATOM 6326 C C . GLN B 1 236 ? -17.531 1.36 -16.531 1 93.06 236 GLN B C 1
ATOM 6328 O O . GLN B 1 236 ? -17.453 0.318 -17.188 1 93.06 236 GLN B O 1
ATOM 6333 N N . SER B 1 237 ? -16.625 1.806 -15.672 1 94.44 237 SER B N 1
ATOM 6334 C CA . SER B 1 237 ? -15.438 0.991 -15.422 1 94.44 237 SER B CA 1
ATOM 6335 C C . SER B 1 237 ? -15.82 -0.402 -14.93 1 94.44 237 SER B C 1
ATOM 6337 O O . SER B 1 237 ? -15.234 -1.399 -15.367 1 94.44 237 SER B O 1
ATOM 6339 N N . LEU B 1 238 ? -16.766 -0.44 -14.07 1 95.88 238 LEU B N 1
ATOM 6340 C CA . LEU B 1 238 ? -17.266 -1.708 -13.539 1 95.88 238 LEU B CA 1
ATOM 6341 C C . LEU B 1 238 ? -17.797 -2.596 -14.656 1 95.88 238 LEU B C 1
ATOM 6343 O O . LEU B 1 238 ? -17.469 -3.781 -14.734 1 95.88 238 LEU B O 1
ATOM 6347 N N . LEU B 1 239 ? -18.562 -2.02 -15.484 1 93.69 239 LEU B N 1
ATOM 6348 C CA . LEU B 1 239 ? -19.172 -2.76 -16.578 1 93.69 239 LEU B CA 1
ATOM 6349 C C . LEU B 1 239 ? -18.109 -3.281 -17.547 1 93.69 239 LEU B C 1
ATOM 6351 O O . LEU B 1 239 ? -18.172 -4.434 -17.984 1 93.69 239 LEU B O 1
ATOM 6355 N N . TYR B 1 240 ? -17.156 -2.463 -17.875 1 93.19 240 TYR B N 1
ATOM 6356 C CA . TYR B 1 240 ? -16.078 -2.857 -18.781 1 93.19 240 TYR B CA 1
ATOM 6357 C C . TYR B 1 240 ? -15.289 -4.031 -18.219 1 93.19 240 TYR B C 1
ATOM 6359 O O . TYR B 1 240 ? -15.008 -5 -18.922 1 93.19 240 TYR B O 1
ATOM 6367 N N . LEU B 1 241 ? -14.984 -3.971 -16.969 1 95.44 241 LEU B N 1
ATOM 6368 C CA . LEU B 1 241 ? -14.133 -4.984 -16.359 1 95.44 241 LEU B CA 1
ATOM 6369 C C . LEU B 1 241 ? -14.883 -6.305 -16.203 1 95.44 241 LEU B C 1
ATOM 6371 O O . LEU B 1 241 ? -14.32 -7.375 -16.469 1 95.44 241 LEU B O 1
ATOM 6375 N N . VAL B 1 242 ? -16.125 -6.215 -15.781 1 94.56 242 VAL B N 1
ATOM 6376 C CA . VAL B 1 242 ? -16.922 -7.426 -15.641 1 94.56 242 VAL B CA 1
ATOM 6377 C C . VAL B 1 242 ? -17.062 -8.117 -17 1 94.56 242 VAL B C 1
ATOM 6379 O O . VAL B 1 242 ? -16.906 -9.336 -17.094 1 94.56 242 VAL B O 1
ATOM 6382 N N . THR B 1 243 ? -17.297 -7.336 -18.031 1 92 243 THR B N 1
ATOM 6383 C CA . THR B 1 243 ? -17.453 -7.887 -19.375 1 92 243 THR B CA 1
ATOM 6384 C C . THR B 1 243 ? -16.109 -8.43 -19.875 1 92 243 THR B C 1
ATOM 6386 O O . THR B 1 243 ? -16.078 -9.492 -20.5 1 92 243 THR B O 1
ATOM 6389 N N . ALA B 1 244 ? -15.078 -7.699 -19.594 1 90.75 244 ALA B N 1
ATOM 6390 C CA . ALA B 1 244 ? -13.758 -8.133 -20.031 1 90.75 244 ALA B CA 1
ATOM 6391 C C . ALA B 1 244 ? -13.367 -9.453 -19.359 1 90.75 244 ALA B C 1
ATOM 6393 O O . ALA B 1 244 ? -12.82 -10.344 -20.016 1 90.75 244 ALA B O 1
ATOM 6394 N N . LEU B 1 245 ? -13.594 -9.625 -18.125 1 90.81 245 LEU B N 1
ATOM 6395 C CA . LEU B 1 245 ? -13.25 -10.836 -17.391 1 90.81 245 LEU B CA 1
ATOM 6396 C C . LEU B 1 245 ? -14.078 -12.016 -17.875 1 90.81 245 LEU B C 1
ATOM 6398 O O . LEU B 1 245 ? -13.547 -13.109 -18.078 1 90.81 245 LEU B O 1
ATOM 6402 N N . ALA B 1 246 ? -15.32 -11.75 -18.047 1 87.81 246 ALA B N 1
ATOM 6403 C CA . ALA B 1 246 ? -16.188 -12.82 -18.547 1 87.81 246 ALA B CA 1
ATOM 6404 C C . ALA B 1 246 ? -15.758 -13.266 -19.938 1 87.81 246 ALA B C 1
ATOM 6406 O O . ALA B 1 246 ? -15.711 -14.469 -20.219 1 87.81 246 ALA B O 1
ATOM 6407 N N . ALA B 1 247 ? -15.453 -12.297 -20.734 1 84.31 247 ALA B N 1
ATOM 6408 C CA . ALA B 1 247 ? -15.047 -12.586 -22.109 1 84.31 247 ALA B CA 1
ATOM 6409 C C . ALA B 1 247 ? -13.719 -13.336 -22.141 1 84.31 247 ALA B C 1
ATOM 6411 O O . ALA B 1 247 ? -13.438 -14.086 -23.078 1 84.31 247 ALA B O 1
ATOM 6412 N N . SER B 1 248 ? -12.938 -13.102 -21.141 1 79.81 248 SER B N 1
ATOM 6413 C CA . SER B 1 248 ? -11.641 -13.773 -21.062 1 79.81 248 SER B CA 1
ATOM 6414 C C . SER B 1 248 ? -11.789 -15.219 -20.594 1 79.81 248 SER B C 1
ATOM 6416 O O . SER B 1 248 ? -10.922 -16.047 -20.875 1 79.81 248 SER B O 1
ATOM 6418 N N . SER B 1 249 ? -12.82 -15.508 -19.906 1 75.44 249 SER B N 1
ATOM 6419 C CA . SER B 1 249 ? -13 -16.844 -19.344 1 75.44 249 SER B CA 1
ATOM 6420 C C . SER B 1 249 ? -13.719 -17.75 -20.344 1 75.44 249 SER B C 1
ATOM 6422 O O . SER B 1 249 ? -13.352 -18.922 -20.5 1 75.44 249 SER B O 1
ATOM 6424 N N . ARG B 1 250 ? -14.82 -17.25 -20.906 1 74.19 250 ARG B N 1
ATOM 6425 C CA . ARG B 1 250 ? -15.617 -18.016 -21.859 1 74.19 250 ARG B CA 1
ATOM 6426 C C . ARG B 1 250 ? -16.094 -17.125 -23 1 74.19 250 ARG B C 1
ATOM 6428 O O . ARG B 1 250 ? -16.344 -15.93 -22.812 1 74.19 250 ARG B O 1
ATOM 6435 N N . PRO B 1 251 ? -16.062 -17.766 -24.125 1 73.81 251 PRO B N 1
ATOM 6436 C CA . PRO B 1 251 ? -16.625 -16.953 -25.219 1 73.81 251 PRO B CA 1
ATOM 6437 C C . PRO B 1 251 ? -18.078 -16.562 -25 1 73.81 251 PRO B C 1
ATOM 6439 O O . PRO B 1 251 ? -18.859 -17.359 -24.5 1 73.81 251 PRO B O 1
ATOM 6442 N N . ILE B 1 252 ? -18.266 -15.344 -25.109 1 72.31 252 ILE B N 1
ATOM 6443 C CA . ILE B 1 252 ? -19.625 -14.828 -24.953 1 72.31 252 ILE B CA 1
ATOM 6444 C C . ILE B 1 252 ? -20.438 -15.117 -26.219 1 72.31 252 ILE B C 1
ATOM 6446 O O . ILE B 1 252 ? -20.109 -14.625 -27.312 1 72.31 252 ILE B O 1
ATOM 6450 N N . MET B 1 253 ? -21.328 -16.078 -26.094 1 63.09 253 MET B N 1
ATOM 6451 C CA . MET B 1 253 ? -22.141 -16.562 -27.203 1 63.09 253 MET B CA 1
ATOM 6452 C C . MET B 1 253 ? -23.172 -15.523 -27.625 1 63.09 253 MET B C 1
ATOM 6454 O O . MET B 1 253 ? -23.688 -14.781 -26.781 1 63.09 253 MET B O 1
ATOM 6458 N N . GLY B 1 254 ? -23.438 -15.359 -29.047 1 56.31 254 GLY B N 1
ATOM 6459 C CA . GLY B 1 254 ? -24.516 -14.547 -29.609 1 56.31 254 GLY B CA 1
ATOM 6460 C C . GLY B 1 254 ? -24.031 -13.203 -30.125 1 56.31 254 GLY B C 1
ATOM 6461 O O . GLY B 1 254 ? -24.812 -12.453 -30.719 1 56.31 254 GLY B O 1
ATOM 6462 N N . SER B 1 255 ? -22.859 -12.805 -29.562 1 54.91 255 SER B N 1
ATOM 6463 C CA . SER B 1 255 ? -22.422 -11.539 -30.141 1 54.91 255 SER B CA 1
ATOM 6464 C C . SER B 1 255 ? -21.719 -11.75 -31.469 1 54.91 255 SER B C 1
ATOM 6466 O O . SER B 1 255 ? -21 -12.734 -31.656 1 54.91 255 SER B O 1
ATOM 6468 N N . SER B 1 256 ? -22.344 -11.383 -32.531 1 50.62 256 SER B N 1
ATOM 6469 C CA . SER B 1 256 ? -21.797 -11.461 -33.875 1 50.62 256 SER B CA 1
ATOM 6470 C C . SER B 1 256 ? -20.312 -11.148 -33.906 1 50.62 256 SER B C 1
ATOM 6472 O O . SER B 1 256 ? -19.562 -11.672 -34.75 1 50.62 256 SER B O 1
ATOM 6474 N N . LYS B 1 257 ? -19.906 -10.336 -33.062 1 56.56 257 LYS B N 1
ATOM 6475 C CA . LYS B 1 257 ? -18.516 -9.922 -33.031 1 56.56 257 LYS B CA 1
ATOM 6476 C C . LYS B 1 257 ? -17.859 -10.328 -31.703 1 56.56 257 LYS B C 1
ATOM 6478 O O . LYS B 1 257 ? -18.469 -10.188 -30.641 1 56.56 257 LYS B O 1
ATOM 6483 N N . ALA B 1 258 ? -16.859 -10.953 -31.781 1 64.5 258 ALA B N 1
ATOM 6484 C CA . ALA B 1 258 ? -16.062 -11.352 -30.609 1 64.5 258 ALA B CA 1
ATOM 6485 C C . ALA B 1 258 ? -15.766 -10.148 -29.719 1 64.5 258 ALA B C 1
ATOM 6487 O O . ALA B 1 258 ? -15.406 -9.078 -30.219 1 64.5 258 ALA B O 1
ATOM 6488 N N . VAL B 1 259 ? -16.297 -10.172 -28.453 1 77.62 259 VAL B N 1
ATOM 6489 C CA . VAL B 1 259 ? -16.031 -9.109 -27.484 1 77.62 259 VAL B CA 1
ATOM 6490 C C . VAL B 1 259 ? -14.523 -8.977 -27.266 1 77.62 259 VAL B C 1
ATOM 6492 O O . VAL B 1 259 ? -13.844 -9.961 -26.969 1 77.62 259 VAL B O 1
ATOM 6495 N N . ASP B 1 260 ? -14.008 -7.875 -27.547 1 81.06 260 ASP B N 1
ATOM 6496 C CA . ASP B 1 260 ? -12.586 -7.582 -27.375 1 81.06 260 ASP B CA 1
ATOM 6497 C C . ASP B 1 260 ? -12.273 -7.219 -25.922 1 81.06 260 ASP B C 1
ATOM 6499 O O . ASP B 1 260 ? -12.375 -6.055 -25.531 1 81.06 260 ASP B O 1
ATOM 6503 N N . ALA B 1 261 ? -11.844 -8.203 -25.156 1 85.25 261 ALA B N 1
ATOM 6504 C CA . ALA B 1 261 ? -11.547 -8 -23.734 1 85.25 261 ALA B CA 1
ATOM 6505 C C . ALA B 1 261 ? -10.438 -6.98 -23.547 1 85.25 261 ALA B C 1
ATOM 6507 O O . ALA B 1 261 ? -10.461 -6.191 -22.594 1 85.25 261 ALA B O 1
ATOM 6508 N N . GLY B 1 262 ? -9.461 -6.977 -24.453 1 84.31 262 GLY B N 1
ATOM 6509 C CA . GLY B 1 262 ? -8.359 -6.035 -24.375 1 84.31 262 GLY B CA 1
ATOM 6510 C C . GLY B 1 262 ? -8.797 -4.59 -24.516 1 84.31 262 GLY B C 1
ATOM 6511 O O . GLY B 1 262 ? -8.328 -3.721 -23.781 1 84.31 262 GLY B O 1
ATOM 6512 N N . ASN B 1 263 ? -9.656 -4.402 -25.391 1 85.19 263 ASN B N 1
ATOM 6513 C CA . ASN B 1 263 ? -10.164 -3.047 -25.578 1 85.19 263 ASN B CA 1
ATOM 6514 C C . ASN B 1 263 ? -10.992 -2.588 -24.375 1 85.19 263 ASN B C 1
ATOM 6516 O O . ASN B 1 263 ? -10.914 -1.427 -23.969 1 85.19 263 ASN B O 1
ATOM 6520 N N . LEU B 1 264 ? -11.82 -3.484 -23.938 1 88.88 264 LEU B N 1
ATOM 6521 C CA . LEU B 1 264 ? -12.633 -3.137 -22.766 1 88.88 264 LEU B CA 1
ATOM 6522 C C . LEU B 1 264 ? -11.75 -2.799 -21.578 1 88.88 264 LEU B C 1
ATOM 6524 O O . LEU B 1 264 ? -12.047 -1.876 -20.812 1 88.88 264 LEU B O 1
ATOM 6528 N N . TYR B 1 265 ? -10.664 -3.545 -21.484 1 90.25 265 TYR B N 1
ATOM 6529 C CA . TYR B 1 265 ? -9.742 -3.246 -20.391 1 90.25 265 TYR B CA 1
ATOM 6530 C C . TYR B 1 265 ? -9.078 -1.89 -20.594 1 90.25 265 TYR B C 1
ATOM 6532 O O . TYR B 1 265 ? -8.875 -1.142 -19.641 1 90.25 265 TYR B O 1
ATOM 6540 N N . ALA B 1 266 ? -8.75 -1.594 -21.781 1 87.19 266 ALA B N 1
ATOM 6541 C CA . ALA B 1 266 ? -8.164 -0.292 -22.094 1 87.19 266 ALA B CA 1
ATOM 6542 C C . ALA B 1 266 ? -9.117 0.841 -21.734 1 87.19 266 ALA B C 1
ATOM 6544 O O . ALA B 1 266 ? -8.688 1.882 -21.219 1 87.19 266 ALA B O 1
ATOM 6545 N N . LEU B 1 267 ? -10.328 0.638 -22 1 88.19 267 LEU B N 1
ATOM 6546 C CA . LEU B 1 267 ? -11.328 1.634 -21.641 1 88.19 267 LEU B CA 1
ATOM 6547 C C . LEU B 1 267 ? -11.43 1.796 -20.125 1 88.19 267 LEU B C 1
ATOM 6549 O O . LEU B 1 267 ? -11.555 2.914 -19.625 1 88.19 267 LEU B O 1
ATOM 6553 N N . ALA B 1 268 ? -11.43 0.656 -19.438 1 91.94 268 ALA B N 1
ATOM 6554 C CA . ALA B 1 268 ? -11.453 0.71 -17.984 1 91.94 268 ALA B CA 1
ATOM 6555 C C . ALA B 1 268 ? -10.219 1.425 -17.438 1 91.94 268 ALA B C 1
ATOM 6557 O O . ALA B 1 268 ? -10.312 2.193 -16.469 1 91.94 268 ALA B O 1
ATOM 6558 N N . LEU B 1 269 ? -9.078 1.204 -18.062 1 89.94 269 LEU B N 1
ATOM 6559 C CA . LEU B 1 269 ? -7.828 1.825 -17.641 1 89.94 269 LEU B CA 1
ATOM 6560 C C . LEU B 1 269 ? -7.879 3.338 -17.828 1 89.94 269 LEU B C 1
ATOM 6562 O O . LEU B 1 269 ? -7.309 4.09 -17.047 1 89.94 269 LEU B O 1
ATOM 6566 N N . ALA B 1 270 ? -8.531 3.707 -18.859 1 86 270 ALA B N 1
ATOM 6567 C CA . ALA B 1 270 ? -8.672 5.137 -19.125 1 86 270 ALA B CA 1
ATOM 6568 C C . ALA B 1 270 ? -9.461 5.824 -18.016 1 86 270 ALA B C 1
ATOM 6570 O O . ALA B 1 270 ? -9.297 7.023 -17.781 1 86 270 ALA B O 1
ATOM 6571 N N . LEU B 1 271 ? -10.273 5.094 -17.328 1 88.94 271 LEU B N 1
ATOM 6572 C CA . LEU B 1 271 ? -11.109 5.645 -16.266 1 88.94 271 LEU B CA 1
ATOM 6573 C C . LEU B 1 271 ? -10.453 5.438 -14.898 1 88.94 271 LEU B C 1
ATOM 6575 O O . LEU B 1 271 ? -11.031 5.805 -13.867 1 88.94 271 LEU B O 1
ATOM 6579 N N . PHE B 1 272 ? -9.219 4.969 -14.922 1 90 272 PHE B N 1
ATOM 6580 C CA . PHE B 1 272 ? -8.523 4.59 -13.695 1 90 272 PHE B CA 1
ATOM 6581 C C . PHE B 1 272 ? -8.32 5.797 -12.789 1 90 272 PHE B C 1
ATOM 6583 O O . PHE B 1 272 ? -8.43 5.688 -11.57 1 90 272 PHE B O 1
ATOM 6590 N N . PRO B 1 273 ? -8.062 6.961 -13.312 1 86.06 273 PRO B N 1
ATOM 6591 C CA . PRO B 1 273 ? -7.914 8.125 -12.43 1 86.06 273 PRO B CA 1
ATOM 6592 C C . PRO B 1 273 ? -9.172 8.406 -11.609 1 86.06 273 PRO B C 1
ATOM 6594 O O . PRO B 1 273 ? -9.078 8.836 -10.461 1 86.06 273 PRO B O 1
ATOM 6597 N N . HIS B 1 274 ? -10.312 8.109 -12.148 1 86.88 274 HIS B N 1
ATOM 6598 C CA . HIS B 1 274 ? -11.562 8.305 -11.422 1 86.88 274 HIS B CA 1
ATOM 6599 C C . HIS B 1 274 ? -11.695 7.305 -10.281 1 86.88 274 HIS B C 1
ATOM 6601 O O . HIS B 1 274 ? -12.266 7.617 -9.234 1 86.88 274 HIS B O 1
ATOM 6607 N N . VAL B 1 275 ? -11.188 6.191 -10.547 1 91.12 275 VAL B N 1
ATOM 6608 C CA . VAL B 1 275 ? -11.289 5.117 -9.562 1 91.12 275 VAL B CA 1
ATOM 6609 C C . VAL B 1 275 ? -10.406 5.441 -8.359 1 91.12 275 VAL B C 1
ATOM 6611 O O . VAL B 1 275 ? -10.852 5.316 -7.211 1 91.12 275 VAL B O 1
ATOM 6614 N N . VAL B 1 276 ? -9.273 5.934 -8.641 1 87.69 276 VAL B N 1
ATOM 6615 C CA . VAL B 1 276 ? -8.336 6.234 -7.566 1 87.69 276 VAL B CA 1
ATOM 6616 C C . VAL B 1 276 ? -8.711 7.562 -6.91 1 87.69 276 VAL B C 1
ATOM 6618 O O . VAL B 1 276 ? -8.547 7.73 -5.699 1 87.69 276 VAL B O 1
ATOM 6621 N N . GLY B 1 277 ? -9.289 8.406 -7.656 1 84.88 277 GLY B N 1
ATOM 6622 C CA . GLY B 1 277 ? -9.586 9.75 -7.176 1 84.88 277 GLY B CA 1
ATOM 6623 C C . GLY B 1 277 ? -10.844 9.812 -6.324 1 84.88 277 GLY B C 1
ATOM 6624 O O . GLY B 1 277 ? -11.102 10.82 -5.664 1 84.88 277 GLY B O 1
ATOM 6625 N N . THR B 1 278 ? -11.602 8.703 -6.305 1 85.06 278 THR B N 1
ATOM 6626 C CA . THR B 1 278 ? -12.844 8.688 -5.539 1 85.06 278 THR B CA 1
ATOM 6627 C C . THR B 1 278 ? -12.938 7.418 -4.699 1 85.06 278 THR B C 1
ATOM 6629 O O . THR B 1 278 ? -13.703 6.508 -5.027 1 85.06 278 THR B O 1
ATOM 6632 N N . PRO B 1 279 ? -12.258 7.445 -3.611 1 88.25 279 PRO B N 1
ATOM 6633 C CA . PRO B 1 279 ? -12.32 6.238 -2.785 1 88.25 279 PRO B CA 1
ATOM 6634 C C . PRO B 1 279 ? -13.734 5.918 -2.309 1 88.25 279 PRO B C 1
ATOM 6636 O O . PRO B 1 279 ? -14.383 6.758 -1.684 1 88.25 279 PRO B O 1
ATOM 6639 N N . SER B 1 280 ? -14.227 4.871 -2.674 1 90.88 280 SER B N 1
ATOM 6640 C CA . SER B 1 280 ? -15.547 4.355 -2.35 1 90.88 280 SER B CA 1
ATOM 6641 C C . SER B 1 280 ? -15.586 2.832 -2.422 1 90.88 280 SER B C 1
ATOM 6643 O O . SER B 1 280 ? -14.609 2.203 -2.844 1 90.88 280 SER B O 1
ATOM 6645 N N . LEU B 1 281 ? -16.656 2.303 -1.963 1 91.88 281 LEU B N 1
ATOM 6646 C CA . LEU B 1 281 ? -16.797 0.856 -2.061 1 91.88 281 LEU B CA 1
ATOM 6647 C C . LEU B 1 281 ? -16.766 0.403 -3.516 1 91.88 281 LEU B C 1
ATOM 6649 O O . LEU B 1 281 ? -16.203 -0.646 -3.83 1 91.88 281 LEU B O 1
ATOM 6653 N N . ASP B 1 282 ? -17.344 1.202 -4.371 1 92.94 282 ASP B N 1
ATOM 6654 C CA . ASP B 1 282 ? -17.328 0.899 -5.801 1 92.94 282 ASP B CA 1
ATOM 6655 C C . ASP B 1 282 ? -15.906 0.901 -6.34 1 92.94 282 ASP B C 1
ATOM 6657 O O . ASP B 1 282 ? -15.523 0.019 -7.117 1 92.94 282 ASP B O 1
ATOM 6661 N N . SER B 1 283 ? -15.188 1.913 -5.938 1 93.56 283 SER B N 1
ATOM 6662 C CA . SER B 1 283 ? -13.797 1.979 -6.379 1 93.56 283 SER B CA 1
ATOM 6663 C C . SER B 1 283 ? -13.016 0.751 -5.922 1 93.56 283 SER B C 1
ATOM 6665 O O . SER B 1 283 ? -12.156 0.248 -6.652 1 93.56 283 SER B O 1
ATOM 6667 N N . MET B 1 284 ? -13.336 0.312 -4.758 1 95.44 284 MET B N 1
ATOM 6668 C CA . MET B 1 284 ? -12.695 -0.894 -4.238 1 95.44 284 MET B CA 1
ATOM 6669 C C . MET B 1 284 ? -13.016 -2.102 -5.113 1 95.44 284 MET B C 1
ATOM 6671 O O . MET B 1 284 ? -12.133 -2.895 -5.434 1 95.44 284 MET B O 1
ATOM 6675 N N . GLN B 1 285 ? -14.211 -2.236 -5.367 1 96.56 285 GLN B N 1
ATOM 6676 C CA . GLN B 1 285 ? -14.641 -3.342 -6.219 1 96.56 285 GLN B CA 1
ATOM 6677 C C . GLN B 1 285 ? -13.953 -3.289 -7.578 1 96.56 285 GLN B C 1
ATOM 6679 O O . GLN B 1 285 ? -13.469 -4.309 -8.078 1 96.56 285 GLN B O 1
ATOM 6684 N N . ILE B 1 286 ? -13.883 -2.15 -8.133 1 97.69 286 ILE B N 1
ATOM 6685 C CA . ILE B 1 286 ? -13.273 -1.955 -9.445 1 97.69 286 ILE B CA 1
ATOM 6686 C C . ILE B 1 286 ? -11.781 -2.281 -9.375 1 97.69 286 ILE B C 1
ATOM 6688 O O . ILE B 1 286 ? -11.242 -2.939 -10.266 1 97.69 286 ILE B O 1
ATOM 6692 N N . LEU B 1 287 ? -11.109 -1.816 -8.352 1 97.62 287 LEU B N 1
ATOM 6693 C CA . LEU B 1 287 ? -9.695 -2.113 -8.172 1 97.62 287 LEU B CA 1
ATOM 6694 C C . LEU B 1 287 ? -9.453 -3.617 -8.109 1 97.62 287 LEU B C 1
ATOM 6696 O O . LEU B 1 287 ? -8.531 -4.133 -8.742 1 97.62 287 LEU B O 1
ATOM 6700 N N . LEU B 1 288 ? -10.273 -4.262 -7.398 1 98.19 288 LEU B N 1
ATOM 6701 C CA . LEU B 1 288 ? -10.125 -5.707 -7.27 1 98.19 288 LEU B CA 1
ATOM 6702 C C . LEU B 1 288 ? -10.375 -6.398 -8.609 1 98.19 288 LEU B C 1
ATOM 6704 O O . LEU B 1 288 ? -9.734 -7.402 -8.922 1 98.19 288 LEU B O 1
ATOM 6708 N N . LEU B 1 289 ? -11.312 -5.848 -9.336 1 97.62 289 LEU B N 1
ATOM 6709 C CA . LEU B 1 289 ? -11.547 -6.406 -10.664 1 97.62 289 LEU B CA 1
ATOM 6710 C C . LEU B 1 289 ? -10.336 -6.195 -11.57 1 97.62 289 LEU B C 1
ATOM 6712 O O . LEU B 1 289 ? -10 -7.062 -12.375 1 97.62 289 LEU B O 1
ATOM 6716 N N . HIS B 1 290 ? -9.703 -5.035 -11.469 1 96.25 290 HIS B N 1
ATOM 6717 C CA . HIS B 1 290 ? -8.445 -4.828 -12.18 1 96.25 290 HIS B CA 1
ATOM 6718 C C . HIS B 1 290 ? -7.406 -5.875 -11.781 1 96.25 290 HIS B C 1
ATOM 6720 O O . HIS B 1 290 ? -6.684 -6.391 -12.641 1 96.25 290 HIS B O 1
ATOM 6726 N N . VAL B 1 291 ? -7.309 -6.156 -10.531 1 96.31 291 VAL B N 1
ATOM 6727 C CA . VAL B 1 291 ? -6.359 -7.141 -10.023 1 96.31 291 VAL B CA 1
ATOM 6728 C C . VAL B 1 291 ? -6.66 -8.508 -10.625 1 96.31 291 VAL B C 1
ATOM 6730 O O . VAL B 1 291 ? -5.766 -9.172 -11.148 1 96.31 291 VAL B O 1
ATOM 6733 N N . LEU B 1 292 ? -7.914 -8.859 -10.594 1 94 292 LEU B N 1
ATOM 6734 C CA . LEU B 1 292 ? -8.32 -10.172 -11.094 1 94 292 LEU B CA 1
ATOM 6735 C C . LEU B 1 292 ? -8.039 -10.289 -12.586 1 94 292 LEU B C 1
ATOM 6737 O O . LEU B 1 292 ? -7.609 -11.344 -13.055 1 94 292 LEU B O 1
ATOM 6741 N N . TYR B 1 293 ? -8.305 -9.266 -13.297 1 91.69 293 TYR B N 1
ATOM 6742 C CA . TYR B 1 293 ? -8.031 -9.281 -14.734 1 91.69 293 TYR B CA 1
ATOM 6743 C C . TYR B 1 293 ? -6.551 -9.516 -15.008 1 91.69 293 TYR B C 1
ATOM 6745 O O . TYR B 1 293 ? -6.191 -10.305 -15.883 1 91.69 293 TYR B O 1
ATOM 6753 N N . ASN B 1 294 ? -5.734 -8.797 -14.32 1 89.62 294 ASN B N 1
ATOM 6754 C CA . ASN B 1 294 ? -4.297 -8.93 -14.539 1 89.62 294 ASN B CA 1
ATOM 6755 C C . ASN B 1 294 ? -3.777 -10.281 -14.078 1 89.62 294 ASN B C 1
ATOM 6757 O O . ASN B 1 294 ? -2.857 -10.844 -14.68 1 89.62 294 ASN B O 1
ATOM 6761 N N . ILE B 1 295 ? -4.352 -10.797 -13.023 1 87.5 295 ILE B N 1
ATOM 6762 C CA . ILE B 1 295 ? -4 -12.156 -12.594 1 87.5 295 ILE B CA 1
ATOM 6763 C C . ILE B 1 295 ? -4.344 -13.148 -13.703 1 87.5 295 ILE B C 1
ATOM 6765 O O . ILE B 1 295 ? -3.562 -14.055 -14 1 87.5 295 ILE B O 1
ATOM 6769 N N . HIS B 1 296 ? -5.516 -12.875 -14.25 1 82.56 296 HIS B N 1
ATOM 6770 C CA . HIS B 1 296 ? -5.965 -13.758 -15.32 1 82.56 296 HIS B CA 1
ATOM 6771 C C . HIS B 1 296 ? -4.949 -13.797 -16.453 1 82.56 296 HIS B C 1
ATOM 6773 O O . HIS B 1 296 ? -4.734 -14.852 -17.062 1 82.56 296 HIS B O 1
ATOM 6779 N N . TRP B 1 297 ? -4.316 -12.742 -16.688 1 79.31 297 TRP B N 1
ATOM 6780 C CA . TRP B 1 297 ? -3.375 -12.656 -17.797 1 79.31 297 TRP B CA 1
ATOM 6781 C C . TRP B 1 297 ? -1.939 -12.82 -17.297 1 79.31 297 TRP B C 1
ATOM 6783 O O . TRP B 1 297 ? -0.993 -12.445 -18 1 79.31 297 TRP B O 1
ATOM 6793 N N . SER B 1 298 ? -1.709 -13.234 -16.109 1 79.5 298 SER B N 1
ATOM 6794 C CA . SER B 1 298 ? -0.43 -13.586 -15.5 1 79.5 298 SER B CA 1
ATOM 6795 C C . SER B 1 298 ? 0.459 -12.359 -15.336 1 79.5 298 SER B C 1
ATOM 6797 O O . SER B 1 298 ? 1.678 -12.438 -15.5 1 79.5 298 SER B O 1
ATOM 6799 N N . LYS B 1 299 ? -0.171 -11.273 -15.18 1 85.56 299 LYS B N 1
ATOM 6800 C CA . LYS B 1 299 ? 0.554 -10.055 -14.828 1 85.56 299 LYS B CA 1
ATOM 6801 C C . LYS B 1 299 ? 0.604 -9.859 -13.312 1 85.56 299 LYS B C 1
ATOM 6803 O O . LYS B 1 299 ? 0.034 -8.906 -12.789 1 85.56 299 LYS B O 1
ATOM 6808 N N . TRP B 1 300 ? 1.412 -10.617 -12.727 1 88.25 300 TRP B N 1
ATOM 6809 C CA . TRP B 1 300 ? 1.396 -10.773 -11.273 1 88.25 300 TRP B CA 1
ATOM 6810 C C . TRP B 1 300 ? 1.968 -9.539 -10.586 1 88.25 300 TRP B C 1
ATOM 6812 O O . TRP B 1 300 ? 1.456 -9.102 -9.555 1 88.25 300 TRP B O 1
ATOM 6822 N N . SER B 1 301 ? 3.014 -9.008 -11.141 1 89.88 301 SER B N 1
ATOM 6823 C CA . SER B 1 301 ? 3.672 -7.879 -10.5 1 89.88 301 SER B CA 1
ATOM 6824 C C . SER B 1 301 ? 2.764 -6.652 -10.469 1 89.88 301 SER B C 1
ATOM 6826 O O . SER B 1 301 ? 2.635 -5.992 -9.438 1 89.88 301 SER B O 1
ATOM 6828 N N . ILE B 1 302 ? 2.135 -6.395 -11.57 1 91.25 302 ILE B N 1
ATOM 6829 C CA . ILE B 1 302 ? 1.238 -5.246 -11.625 1 91.25 302 ILE B CA 1
ATOM 6830 C C . ILE B 1 302 ? 0.005 -5.508 -10.766 1 91.25 302 ILE B C 1
ATOM 6832 O O . ILE B 1 302 ? -0.532 -4.59 -10.141 1 91.25 302 ILE B O 1
ATOM 6836 N N . ALA B 1 303 ? -0.48 -6.73 -10.859 1 93.69 303 ALA B N 1
ATOM 6837 C CA . ALA B 1 303 ? -1.603 -7.094 -10 1 93.69 303 ALA B CA 1
ATOM 6838 C C . ALA B 1 303 ? -1.271 -6.844 -8.531 1 93.69 303 ALA B C 1
ATOM 6840 O O . ALA B 1 303 ? -2.123 -6.383 -7.766 1 93.69 303 ALA B O 1
ATOM 6841 N N . TRP B 1 304 ? -0.034 -7.137 -8.195 1 95.56 304 TRP B N 1
ATOM 6842 C CA . TRP B 1 304 ? 0.412 -6.922 -6.828 1 95.56 304 TRP B CA 1
ATOM 6843 C C . TRP B 1 304 ? 0.371 -5.438 -6.469 1 95.56 304 TRP B C 1
ATOM 6845 O O . TRP B 1 304 ? -0.07 -5.07 -5.375 1 95.56 304 TRP B O 1
ATOM 6855 N N . VAL B 1 305 ? 0.792 -4.605 -7.344 1 94.94 305 VAL B N 1
ATOM 6856 C CA . VAL B 1 305 ? 0.786 -3.166 -7.117 1 94.94 305 VAL B CA 1
ATOM 6857 C C . VAL B 1 305 ? -0.652 -2.67 -6.98 1 94.94 305 VAL B C 1
ATOM 6859 O O . VAL B 1 305 ? -0.973 -1.921 -6.055 1 94.94 305 VAL B O 1
ATOM 6862 N N . LEU B 1 306 ? -1.489 -3.102 -7.867 1 95.5 306 LEU B N 1
ATOM 6863 C CA . LEU B 1 306 ? -2.889 -2.686 -7.844 1 95.5 306 LEU B CA 1
ATOM 6864 C C . LEU B 1 306 ? -3.572 -3.152 -6.562 1 95.5 306 LEU B C 1
ATOM 6866 O O . LEU B 1 306 ? -4.41 -2.438 -6.008 1 95.5 306 LEU B O 1
ATOM 6870 N N . CYS B 1 307 ? -3.205 -4.309 -6.164 1 97.12 307 CYS B N 1
ATOM 6871 C CA . CYS B 1 307 ? -3.768 -4.805 -4.914 1 97.12 307 CYS B CA 1
ATOM 6872 C C . CYS B 1 307 ? -3.342 -3.934 -3.738 1 97.12 307 CYS B C 1
ATOM 6874 O O . CYS B 1 307 ? -4.105 -3.742 -2.791 1 97.12 307 CYS B O 1
ATOM 6876 N N . GLY B 1 308 ? -2.127 -3.496 -3.82 1 95.75 308 GLY B N 1
ATOM 6877 C CA . GLY B 1 308 ? -1.676 -2.557 -2.807 1 95.75 308 GLY B CA 1
ATOM 6878 C C . GLY B 1 308 ? -2.52 -1.299 -2.742 1 95.75 308 GLY B C 1
ATOM 6879 O O . GLY B 1 308 ? -2.789 -0.78 -1.656 1 95.75 308 GLY B O 1
ATOM 6880 N N . ILE B 1 309 ? -2.932 -0.846 -3.873 1 95.62 309 ILE B N 1
ATOM 6881 C CA . ILE B 1 309 ? -3.814 0.315 -3.916 1 95.62 309 ILE B CA 1
ATOM 6882 C C . ILE B 1 309 ? -5.137 -0.019 -3.232 1 95.62 309 ILE B C 1
ATOM 6884 O O . ILE B 1 309 ? -5.672 0.792 -2.475 1 95.62 309 ILE B O 1
ATOM 6888 N N . ALA B 1 310 ? -5.609 -1.162 -3.529 1 97.5 310 ALA B N 1
ATOM 6889 C CA . ALA B 1 310 ? -6.867 -1.597 -2.93 1 97.5 310 ALA B CA 1
ATOM 6890 C C . ALA B 1 310 ? -6.762 -1.639 -1.408 1 97.5 310 ALA B C 1
ATOM 6892 O O . ALA B 1 310 ? -7.699 -1.247 -0.705 1 97.5 310 ALA B O 1
ATOM 6893 N N . VAL B 1 311 ? -5.664 -2.105 -0.888 1 97.25 311 VAL B N 1
ATOM 6894 C CA . VAL B 1 311 ? -5.461 -2.16 0.556 1 97.25 311 VAL B CA 1
ATOM 6895 C C . VAL B 1 311 ? -5.547 -0.754 1.145 1 97.25 311 VAL B C 1
ATOM 6897 O O . VAL B 1 311 ? -6.242 -0.533 2.141 1 97.25 311 VAL B O 1
ATOM 6900 N N . ARG B 1 312 ? -4.918 0.193 0.521 1 96.12 312 ARG B N 1
ATOM 6901 C CA . ARG B 1 312 ? -4.898 1.562 1.023 1 96.12 312 ARG B CA 1
ATOM 6902 C C . ARG B 1 312 ? -6.285 2.195 0.942 1 96.12 312 ARG B C 1
ATOM 6904 O O . ARG B 1 312 ? -6.723 2.869 1.879 1 96.12 312 ARG B O 1
ATOM 6911 N N . VAL B 1 313 ? -6.934 1.965 -0.141 1 95.81 313 VAL B N 1
ATOM 6912 C CA . VAL B 1 313 ? -8.281 2.504 -0.287 1 95.81 313 VAL B CA 1
ATOM 6913 C C . VAL B 1 313 ? -9.211 1.862 0.745 1 95.81 313 VAL B C 1
ATOM 6915 O O . VAL B 1 313 ? -10.039 2.543 1.35 1 95.81 313 VAL B O 1
ATOM 6918 N N . GLY B 1 314 ? -9.086 0.557 0.919 1 96 314 GLY B N 1
ATOM 6919 C CA . GLY B 1 314 ? -9.883 -0.119 1.937 1 96 314 GLY B CA 1
ATOM 6920 C C . GLY B 1 314 ? -9.672 0.446 3.328 1 96 314 GLY B C 1
ATOM 6921 O O . GLY B 1 314 ? -10.625 0.634 4.078 1 96 314 GLY B O 1
ATOM 6922 N N . GLN B 1 315 ? -8.461 0.738 3.641 1 95.5 315 GLN B N 1
ATOM 6923 C CA . GLN B 1 315 ? -8.148 1.313 4.945 1 95.5 315 GLN B CA 1
ATOM 6924 C C . GLN B 1 315 ? -8.68 2.742 5.055 1 95.5 315 GLN B C 1
ATOM 6926 O O . GLN B 1 315 ? -9.094 3.172 6.133 1 95.5 315 GLN B O 1
ATOM 6931 N N . ALA B 1 316 ? -8.617 3.447 3.949 1 94.12 316 ALA B N 1
ATOM 6932 C CA . ALA B 1 316 ? -9.164 4.805 3.947 1 94.12 316 ALA B CA 1
ATOM 6933 C C . ALA B 1 316 ? -10.656 4.797 4.23 1 94.12 316 ALA B C 1
ATOM 6935 O O . ALA B 1 316 ? -11.18 5.691 4.898 1 94.12 316 ALA B O 1
ATOM 6936 N N . LEU B 1 317 ? -11.328 3.756 3.775 1 93 317 LEU B N 1
ATOM 6937 C CA . LEU B 1 317 ? -12.773 3.627 3.955 1 93 317 LEU B CA 1
ATOM 6938 C C . LEU B 1 317 ? -13.102 3.031 5.32 1 93 317 LEU B C 1
ATOM 6940 O O . LEU B 1 317 ? -14.242 3.082 5.77 1 93 317 LEU B O 1
ATOM 6944 N N . GLY B 1 318 ? -12.125 2.445 5.949 1 93.12 318 GLY B N 1
ATOM 6945 C CA . GLY B 1 318 ? -12.32 1.835 7.254 1 93.12 318 GLY B CA 1
ATOM 6946 C C . GLY B 1 318 ? -12.773 0.39 7.176 1 93.12 318 GLY B C 1
ATOM 6947 O O . GLY B 1 318 ? -13.398 -0.121 8.109 1 93.12 318 GLY B O 1
ATOM 6948 N N . LEU B 1 319 ? -12.461 -0.291 6.102 1 94.44 319 LEU B N 1
ATOM 6949 C CA . LEU B 1 319 ? -12.898 -1.675 5.953 1 94.44 319 LEU B CA 1
ATOM 6950 C C . LEU B 1 319 ? -12.125 -2.594 6.891 1 94.44 319 LEU B C 1
ATOM 6952 O O . LEU B 1 319 ? -12.539 -3.725 7.148 1 94.44 319 LEU B O 1
ATOM 6956 N N . HIS B 1 320 ? -10.93 -2.221 7.328 1 94.62 320 HIS B N 1
ATOM 6957 C CA . HIS B 1 320 ? -10.094 -3.027 8.211 1 94.62 320 HIS B CA 1
ATOM 6958 C C . HIS B 1 320 ? -10.57 -2.934 9.656 1 94.62 320 HIS B C 1
ATOM 6960 O O . HIS B 1 320 ? -10.016 -3.592 10.539 1 94.62 320 HIS B O 1
ATOM 6966 N N . ARG B 1 321 ? -11.586 -2.064 9.797 1 91.88 321 ARG B N 1
ATOM 6967 C CA . ARG B 1 321 ? -12.164 -1.86 11.117 1 91.88 321 ARG B CA 1
ATOM 6968 C C . ARG B 1 321 ? -13.602 -2.365 11.18 1 91.88 321 ARG B C 1
ATOM 6970 O O . ARG B 1 321 ? -14.297 -2.385 10.164 1 91.88 321 ARG B O 1
ATOM 6977 N N . THR B 1 322 ? -14.016 -2.725 12.391 1 85.94 322 THR B N 1
ATOM 6978 C CA . THR B 1 322 ? -15.414 -3.07 12.57 1 85.94 322 THR B CA 1
ATOM 6979 C C . THR B 1 322 ? -16.297 -1.832 12.43 1 85.94 322 THR B C 1
ATOM 6981 O O . THR B 1 322 ? -16.078 -0.826 13.109 1 85.94 322 THR B O 1
ATOM 6984 N N . SER B 1 323 ? -17.203 -1.967 11.508 1 78.88 323 SER B N 1
ATOM 6985 C CA . SER B 1 323 ? -18.094 -0.828 11.289 1 78.88 323 SER B CA 1
ATOM 6986 C C . SER B 1 323 ? -18.953 -0.558 12.523 1 78.88 323 SER B C 1
ATOM 6988 O O . SER B 1 323 ? -19.578 -1.471 13.062 1 78.88 323 SER B O 1
ATOM 6990 N N . PRO B 1 324 ? -18.906 0.686 12.852 1 75.19 324 PRO B N 1
ATOM 6991 C CA . PRO B 1 324 ? -19.812 0.993 13.969 1 75.19 324 PRO B CA 1
ATOM 6992 C C . PRO B 1 324 ? -21.281 0.832 13.602 1 75.19 324 PRO B C 1
ATOM 6994 O O . PRO B 1 324 ? -21.688 1.154 12.484 1 75.19 324 PRO B O 1
ATOM 6997 N N . PRO B 1 325 ? -22 0.227 14.461 1 71.62 325 PRO B N 1
ATOM 6998 C CA . PRO B 1 325 ? -23.438 0.055 14.188 1 71.62 325 PRO B CA 1
ATOM 6999 C C . PRO B 1 325 ? -24.141 1.371 13.852 1 71.62 325 PRO B C 1
ATOM 7001 O O . PRO B 1 325 ? -25.125 1.379 13.109 1 71.62 325 PRO B O 1
ATOM 7004 N N . GLU B 1 326 ? -23.562 2.369 14.242 1 68.19 326 GLU B N 1
ATOM 7005 C CA . GLU B 1 326 ? -24.188 3.682 14.086 1 68.19 326 GLU B CA 1
ATOM 7006 C C . GLU B 1 326 ? -24.078 4.184 12.656 1 68.19 326 GLU B C 1
ATOM 7008 O O . GLU B 1 326 ? -24.781 5.113 12.258 1 68.19 326 GLU B O 1
ATOM 7013 N N . LEU B 1 327 ? -23.234 3.582 11.922 1 71.5 327 LEU B N 1
ATOM 7014 C CA . LEU B 1 327 ? -23.062 4.008 10.539 1 71.5 327 LEU B CA 1
ATOM 7015 C C . LEU B 1 327 ? -24.328 3.773 9.727 1 71.5 327 LEU B C 1
ATOM 7017 O O . LEU B 1 327 ? -24.516 4.371 8.664 1 71.5 327 LEU B O 1
ATOM 7021 N N . GLY B 1 328 ? -25.25 3.053 10.312 1 66.19 328 GLY B N 1
ATOM 7022 C CA . GLY B 1 328 ? -26.547 2.852 9.703 1 66.19 328 GLY B CA 1
ATOM 7023 C C . GLY B 1 328 ? -26.484 2.102 8.383 1 66.19 328 GLY B C 1
ATOM 7024 O O . GLY B 1 328 ? -27.266 2.379 7.465 1 66.19 328 GLY B O 1
ATOM 7025 N N . LEU B 1 329 ? -25.547 1.314 8.305 1 71.12 329 LEU B N 1
ATOM 7026 C CA . LEU B 1 329 ? -25.422 0.556 7.066 1 71.12 329 LEU B CA 1
ATOM 7027 C C . LEU B 1 329 ? -26.562 -0.448 6.926 1 71.12 329 LEU B C 1
ATOM 7029 O O . LEU B 1 329 ? -27.031 -1.008 7.918 1 71.12 329 LEU B O 1
ATOM 7033 N N . GLU B 1 330 ? -27.031 -0.386 5.727 1 69.94 330 GLU B N 1
ATOM 7034 C CA . GLU B 1 330 ? -28.016 -1.42 5.457 1 69.94 330 GLU B CA 1
ATOM 7035 C C . GLU B 1 330 ? -27.469 -2.811 5.754 1 69.94 330 GLU B C 1
ATOM 7037 O O . GLU B 1 330 ? -26.25 -3.025 5.695 1 69.94 330 GLU B O 1
ATOM 7042 N N . GLN B 1 331 ? -28.359 -3.648 6.148 1 65.31 331 GLN B N 1
ATOM 7043 C CA . GLN B 1 331 ? -28.016 -4.977 6.645 1 65.31 331 GLN B CA 1
ATOM 7044 C C . GLN B 1 331 ? -27.047 -5.68 5.691 1 65.31 331 GLN B C 1
ATOM 7046 O O . GLN B 1 331 ? -26.172 -6.43 6.129 1 65.31 331 GLN B O 1
ATOM 7051 N N . SER B 1 332 ? -27.125 -5.371 4.539 1 74.56 332 SER B N 1
ATOM 7052 C CA . SER B 1 332 ? -26.297 -6.094 3.572 1 74.56 332 SER B CA 1
ATOM 7053 C C . SER B 1 332 ? -24.938 -5.422 3.395 1 74.56 332 SER B C 1
ATOM 7055 O O . SER B 1 332 ? -23.984 -6.055 2.939 1 74.56 332 SER B O 1
ATOM 7057 N N . GLN B 1 333 ? -24.812 -4.305 3.896 1 81.56 333 GLN B N 1
ATOM 7058 C CA . GLN B 1 333 ? -23.625 -3.521 3.564 1 81.56 333 GLN B CA 1
ATOM 7059 C C . GLN B 1 333 ? -22.438 -3.938 4.422 1 81.56 333 GLN B C 1
ATOM 7061 O O . GLN B 1 333 ? -21.328 -4.094 3.916 1 81.56 333 GLN B O 1
ATOM 7066 N N . PRO B 1 334 ? -22.734 -4.23 5.664 1 82.75 334 PRO B N 1
ATOM 7067 C CA . PRO B 1 334 ? -21.594 -4.684 6.465 1 82.75 334 PRO B CA 1
ATOM 7068 C C . PRO B 1 334 ? -21.016 -6.008 5.969 1 82.75 334 PRO B C 1
ATOM 7070 O O . PRO B 1 334 ? -19.812 -6.211 6.016 1 82.75 334 PRO B O 1
ATOM 7073 N N . LYS B 1 335 ? -21.875 -6.816 5.539 1 86.62 335 LYS B N 1
ATOM 7074 C CA . LYS B 1 335 ? -21.422 -8.102 5.027 1 86.62 335 LYS B CA 1
ATOM 7075 C C . LYS B 1 335 ? -20.609 -7.934 3.746 1 86.62 335 LYS B C 1
ATOM 7077 O O . LYS B 1 335 ? -19.594 -8.602 3.551 1 86.62 335 LYS B O 1
ATOM 7082 N N . LEU B 1 336 ? -21.094 -7.086 2.951 1 89.56 336 LEU B N 1
ATOM 7083 C CA . LEU B 1 336 ? -20.375 -6.82 1.71 1 89.56 336 LEU B CA 1
ATOM 7084 C C . LEU B 1 336 ? -19.016 -6.207 1.995 1 89.56 336 LEU B C 1
ATOM 7086 O O . LEU B 1 336 ? -18.016 -6.543 1.338 1 89.56 336 LEU B O 1
ATOM 7090 N N . ARG B 1 337 ? -18.922 -5.289 2.947 1 91.75 337 ARG B N 1
ATOM 7091 C CA . ARG B 1 337 ? -17.656 -4.672 3.348 1 91.75 337 ARG B CA 1
ATOM 7092 C C . ARG B 1 337 ? -16.656 -5.719 3.824 1 91.75 337 ARG B C 1
ATOM 7094 O O . ARG B 1 337 ? -15.492 -5.695 3.434 1 91.75 337 ARG B O 1
ATOM 7101 N N . ALA B 1 338 ? -17.188 -6.586 4.609 1 92.94 338 ALA B N 1
ATOM 7102 C CA . ALA B 1 338 ? -16.328 -7.652 5.129 1 92.94 338 ALA B CA 1
ATOM 7103 C C . ALA B 1 338 ? -15.844 -8.562 4.004 1 92.94 338 ALA B C 1
ATOM 7105 O O . ALA B 1 338 ? -14.688 -8.992 4 1 92.94 338 ALA B O 1
ATOM 7106 N N . ARG B 1 339 ? -16.703 -8.883 3.07 1 94.38 339 ARG B N 1
ATOM 7107 C CA . ARG B 1 339 ? -16.328 -9.734 1.941 1 94.38 339 ARG B CA 1
ATOM 7108 C C . ARG B 1 339 ? -15.25 -9.078 1.089 1 94.38 339 ARG B C 1
ATOM 7110 O O . ARG B 1 339 ? -14.281 -9.727 0.703 1 94.38 339 ARG B O 1
ATOM 7117 N N . ILE B 1 340 ? -15.461 -7.832 0.846 1 95.62 340 ILE B N 1
ATOM 7118 C CA . ILE B 1 340 ? -14.516 -7.098 0.016 1 95.62 340 ILE B CA 1
ATOM 7119 C C . ILE B 1 340 ? -13.148 -7.062 0.698 1 95.62 340 ILE B C 1
ATOM 7121 O O . ILE B 1 340 ? -12.117 -7.289 0.056 1 95.62 340 ILE B O 1
ATOM 7125 N N . TRP B 1 341 ? -13.125 -6.797 1.95 1 96.38 341 TRP B N 1
ATOM 7126 C CA . TRP B 1 341 ? -11.867 -6.762 2.689 1 96.38 341 TRP B CA 1
ATOM 7127 C C . TRP B 1 341 ? -11.203 -8.141 2.707 1 96.38 341 TRP B C 1
ATOM 7129 O O . TRP B 1 341 ? -9.992 -8.258 2.523 1 96.38 341 TRP B O 1
ATOM 7139 N N . ALA B 1 342 ? -12.031 -9.148 2.865 1 96.38 342 ALA B N 1
ATOM 7140 C CA . ALA B 1 342 ? -11.516 -10.516 2.863 1 96.38 342 ALA B CA 1
ATOM 7141 C C . ALA B 1 342 ? -10.844 -10.852 1.534 1 96.38 342 ALA B C 1
ATOM 7143 O O . ALA B 1 342 ? -9.727 -11.367 1.51 1 96.38 342 ALA B O 1
ATOM 7144 N N . VAL B 1 343 ? -11.508 -10.578 0.489 1 97.06 343 VAL B N 1
ATOM 7145 C CA . VAL B 1 343 ? -10.977 -10.867 -0.837 1 97.06 343 VAL B CA 1
ATOM 7146 C C . VAL B 1 343 ? -9.688 -10.078 -1.059 1 97.06 343 VAL B C 1
ATOM 7148 O O . VAL B 1 343 ? -8.734 -10.586 -1.65 1 97.06 343 VAL B O 1
ATOM 7151 N N . THR B 1 344 ? -9.656 -8.82 -0.586 1 97.81 344 THR B N 1
ATOM 7152 C CA . THR B 1 344 ? -8.461 -8 -0.692 1 97.81 344 THR B CA 1
ATOM 7153 C C . THR B 1 344 ? -7.277 -8.672 0.003 1 97.81 344 THR B C 1
ATOM 7155 O O . THR B 1 344 ? -6.184 -8.758 -0.562 1 97.81 344 THR B O 1
ATOM 7158 N N . LEU B 1 345 ? -7.512 -9.172 1.178 1 96.81 345 LEU B N 1
ATOM 7159 C CA . LEU B 1 345 ? -6.445 -9.797 1.954 1 96.81 345 LEU B CA 1
ATOM 7160 C C . LEU B 1 345 ? -5.988 -11.102 1.301 1 96.81 345 LEU B C 1
ATOM 7162 O O . LEU B 1 345 ? -4.797 -11.414 1.302 1 96.81 345 LEU B O 1
ATOM 7166 N N . ILE B 1 346 ? -6.93 -11.812 0.751 1 96.5 346 ILE B N 1
ATOM 7167 C CA . ILE B 1 346 ? -6.605 -13.062 0.082 1 96.5 346 ILE B CA 1
ATOM 7168 C C . ILE B 1 346 ? -5.707 -12.789 -1.124 1 96.5 346 ILE B C 1
ATOM 7170 O O . ILE B 1 346 ? -4.672 -13.438 -1.294 1 96.5 346 ILE B O 1
ATOM 7174 N N . LEU B 1 347 ? -6.102 -11.867 -1.884 1 97.06 347 LEU B N 1
ATOM 7175 C CA . LEU B 1 347 ? -5.336 -11.539 -3.082 1 97.06 347 LEU B CA 1
ATOM 7176 C C . LEU B 1 347 ? -3.971 -10.969 -2.715 1 97.06 347 LEU B C 1
ATOM 7178 O O . LEU B 1 347 ? -2.967 -11.289 -3.352 1 97.06 347 LEU B O 1
ATOM 7182 N N . ASP B 1 348 ? -3.953 -10.133 -1.73 1 97.19 348 ASP B N 1
ATOM 7183 C CA . ASP B 1 348 ? -2.689 -9.539 -1.305 1 97.19 348 ASP B CA 1
ATOM 7184 C C . ASP B 1 348 ? -1.717 -10.609 -0.812 1 97.19 348 ASP B C 1
ATOM 7186 O O . ASP B 1 348 ? -0.519 -10.539 -1.094 1 97.19 348 ASP B O 1
ATOM 7190 N N . ALA B 1 349 ? -2.221 -11.508 -0.059 1 96.5 349 ALA B N 1
ATOM 7191 C CA . ALA B 1 349 ? -1.377 -12.594 0.44 1 96.5 349 ALA B CA 1
ATOM 7192 C C . ALA B 1 349 ? -0.832 -13.438 -0.708 1 96.5 349 ALA B C 1
ATOM 7194 O O . ALA B 1 349 ? 0.363 -13.734 -0.753 1 96.5 349 ALA B O 1
ATOM 7195 N N . HIS B 1 350 ? -1.688 -13.75 -1.577 1 94.19 350 HIS B N 1
ATOM 7196 C CA . HIS B 1 350 ? -1.308 -14.586 -2.705 1 94.19 350 HIS B CA 1
ATOM 7197 C C . HIS B 1 350 ? -0.277 -13.898 -3.59 1 94.19 350 HIS B C 1
ATOM 7199 O O . HIS B 1 350 ? 0.747 -14.484 -3.939 1 94.19 350 HIS B O 1
ATOM 7205 N N . LEU B 1 351 ? -0.542 -12.734 -3.893 1 95.12 351 LEU B N 1
ATOM 7206 C CA . LEU B 1 351 ? 0.332 -11.992 -4.793 1 95.12 351 LEU B CA 1
ATOM 7207 C C . LEU B 1 351 ? 1.661 -11.672 -4.117 1 95.12 351 LEU B C 1
ATOM 7209 O O . LEU B 1 351 ? 2.709 -11.672 -4.766 1 95.12 351 LEU B O 1
ATOM 7213 N N . SER B 1 352 ? 1.601 -11.344 -2.861 1 96.25 352 SER B N 1
ATOM 7214 C CA . SER B 1 352 ? 2.832 -11.07 -2.127 1 96.25 352 SER B CA 1
ATOM 7215 C C . SER B 1 352 ? 3.734 -12.305 -2.094 1 96.25 352 SER B C 1
ATOM 7217 O O . SER B 1 352 ? 4.957 -12.188 -2.225 1 96.25 352 SER B O 1
ATOM 7219 N N . MET B 1 353 ? 3.182 -13.43 -1.959 1 94.12 353 MET B N 1
ATOM 7220 C CA . MET B 1 353 ? 3.975 -14.656 -1.969 1 94.12 353 MET B CA 1
ATOM 7221 C C . MET B 1 353 ? 4.527 -14.938 -3.363 1 94.12 353 MET B C 1
ATOM 7223 O O . MET B 1 353 ? 5.695 -15.297 -3.51 1 94.12 353 MET B O 1
ATOM 7227 N N . ASN B 1 354 ? 3.686 -14.75 -4.332 1 91.19 354 ASN B N 1
ATOM 7228 C CA . ASN B 1 354 ? 4.094 -14.984 -5.715 1 91.19 354 ASN B CA 1
ATOM 7229 C C . ASN B 1 354 ? 5.277 -14.102 -6.105 1 91.19 354 ASN B C 1
ATOM 7231 O O . ASN B 1 354 ? 6.109 -14.5 -6.922 1 91.19 354 ASN B O 1
ATOM 7235 N N . GLN B 1 355 ? 5.352 -12.945 -5.527 1 92.75 355 GLN B N 1
ATOM 7236 C CA . GLN B 1 355 ? 6.406 -12 -5.867 1 92.75 355 GLN B CA 1
ATOM 7237 C C . GLN B 1 355 ? 7.504 -11.984 -4.805 1 92.75 355 GLN B C 1
ATOM 7239 O O . GLN B 1 355 ? 8.602 -11.469 -5.039 1 92.75 355 GLN B O 1
ATOM 7244 N N . GLY B 1 356 ? 7.215 -12.609 -3.664 1 94.5 356 GLY B N 1
ATOM 7245 C CA . GLY B 1 356 ? 8.156 -12.594 -2.557 1 94.5 356 GLY B CA 1
ATOM 7246 C C . GLY B 1 356 ? 8.328 -11.219 -1.938 1 94.5 356 GLY B C 1
ATOM 7247 O O . GLY B 1 356 ? 9.43 -10.844 -1.543 1 94.5 356 GLY B O 1
ATOM 7248 N N . ARG B 1 357 ? 7.297 -10.477 -1.921 1 95.31 357 ARG B N 1
ATOM 7249 C CA . ARG B 1 357 ? 7.32 -9.102 -1.424 1 95.31 357 ARG B CA 1
ATOM 7250 C C . ARG B 1 357 ? 6.41 -8.945 -0.21 1 95.31 357 ARG B C 1
ATOM 7252 O O . ARG B 1 357 ? 5.539 -9.781 0.033 1 95.31 357 ARG B O 1
ATOM 7259 N N . PRO B 1 358 ? 6.66 -7.91 0.605 1 94.5 358 PRO B N 1
ATOM 7260 C CA . PRO B 1 358 ? 5.832 -7.762 1.805 1 94.5 358 PRO B CA 1
ATOM 7261 C C . PRO B 1 358 ? 4.371 -7.461 1.479 1 94.5 358 PRO B C 1
ATOM 7263 O O . PRO B 1 358 ? 4.086 -6.73 0.527 1 94.5 358 PRO B O 1
ATOM 7266 N N . PRO B 1 359 ? 3.506 -7.988 2.279 1 94.5 359 PRO B N 1
ATOM 7267 C CA . PRO B 1 359 ? 2.094 -7.645 2.105 1 94.5 359 PRO B CA 1
ATOM 7268 C C . PRO B 1 359 ? 1.781 -6.207 2.516 1 94.5 359 PRO B C 1
ATOM 7270 O O . PRO B 1 359 ? 2.561 -5.586 3.242 1 94.5 359 PRO B O 1
ATOM 7273 N N . GLY B 1 360 ? 0.675 -5.738 1.998 1 92.38 360 GLY B N 1
ATOM 7274 C CA . GLY B 1 360 ? 0.271 -4.371 2.293 1 92.38 360 GLY B CA 1
ATOM 7275 C C . GLY B 1 360 ? -0.396 -4.227 3.648 1 92.38 360 GLY B C 1
ATOM 7276 O O . GLY B 1 360 ? -0.458 -3.127 4.203 1 92.38 360 GLY B O 1
ATOM 7277 N N . CYS B 1 361 ? -0.912 -5.266 4.086 1 91.25 361 CYS B N 1
ATOM 7278 C CA . CYS B 1 361 ? -1.604 -5.238 5.371 1 91.25 361 CYS B CA 1
ATOM 7279 C C . CYS B 1 361 ? -1.264 -6.473 6.199 1 91.25 361 CYS B C 1
ATOM 7281 O O . CYS B 1 361 ? -1.224 -7.586 5.676 1 91.25 361 CYS B O 1
ATOM 7283 N N . GLN B 1 362 ? -1.018 -6.215 7.441 1 90.44 362 GLN B N 1
ATOM 7284 C CA . GLN B 1 362 ? -0.697 -7.305 8.359 1 90.44 362 GLN B CA 1
ATOM 7285 C C . GLN B 1 362 ? -1.855 -7.578 9.312 1 90.44 362 GLN B C 1
ATOM 7287 O O . GLN B 1 362 ? -2.709 -6.715 9.523 1 90.44 362 GLN B O 1
ATOM 7292 N N . GLN B 1 363 ? -1.82 -8.695 9.859 1 87.5 363 GLN B N 1
ATOM 7293 C CA . GLN B 1 363 ? -2.906 -9.133 10.727 1 87.5 363 GLN B CA 1
ATOM 7294 C C . GLN B 1 363 ? -3.074 -8.18 11.906 1 87.5 363 GLN B C 1
ATOM 7296 O O . GLN B 1 363 ? -4.191 -7.961 12.383 1 87.5 363 GLN B O 1
ATOM 7301 N N . ALA B 1 364 ? -2.074 -7.605 12.266 1 87.5 364 ALA B N 1
ATOM 7302 C CA . ALA B 1 364 ? -2.127 -6.691 13.406 1 87.5 364 ALA B CA 1
ATOM 7303 C C . ALA B 1 364 ? -2.834 -5.395 13.039 1 87.5 364 ALA B C 1
ATOM 7305 O O . ALA B 1 364 ? -3.209 -4.609 13.914 1 87.5 364 ALA B O 1
ATOM 7306 N N . HIS B 1 365 ? -3.172 -5.238 11.797 1 90.44 365 HIS B N 1
ATOM 7307 C CA . HIS B 1 365 ? -3.654 -3.936 11.344 1 90.44 365 HIS B CA 1
ATOM 7308 C C . HIS B 1 365 ? -5.156 -3.967 11.078 1 90.44 365 HIS B C 1
ATOM 7310 O O . HIS B 1 365 ? -5.695 -3.07 10.422 1 90.44 365 HIS B O 1
ATOM 7316 N N . TRP B 1 366 ? -5.84 -4.977 11.484 1 90.5 366 TRP B N 1
ATOM 7317 C CA . TRP B 1 366 ? -7.289 -4.977 11.336 1 90.5 366 TRP B CA 1
ATOM 7318 C C . TRP B 1 366 ? -7.961 -5.652 12.523 1 90.5 366 TRP B C 1
ATOM 7320 O O . TRP B 1 366 ? -7.305 -6.363 13.297 1 90.5 366 TRP B O 1
ATOM 7330 N N . ASP B 1 367 ? -9.242 -5.422 12.641 1 88.31 367 ASP B N 1
ATOM 7331 C CA . ASP B 1 367 ? -10.023 -6.004 13.727 1 88.31 367 ASP B CA 1
ATOM 7332 C C . ASP B 1 367 ? -10.328 -7.473 13.453 1 88.31 367 ASP B C 1
ATOM 7334 O O . ASP B 1 367 ? -10.789 -7.828 12.359 1 88.31 367 ASP B O 1
ATOM 7338 N N . SER B 1 368 ? -10.109 -8.258 14.391 1 78.69 368 SER B N 1
ATOM 7339 C CA . SER B 1 368 ? -10.328 -9.695 14.227 1 78.69 368 SER B CA 1
ATOM 7340 C C . SER B 1 368 ? -11.812 -10.016 14.062 1 78.69 368 SER B C 1
ATOM 7342 O O . SER B 1 368 ? -12.172 -11.031 13.469 1 78.69 368 SER B O 1
ATOM 7344 N N . GLU B 1 369 ? -12.633 -9.148 14.453 1 84.38 369 GLU B N 1
ATOM 7345 C CA . GLU B 1 369 ? -14.07 -9.383 14.477 1 84.38 369 GLU B CA 1
ATOM 7346 C C . GLU B 1 369 ? -14.68 -9.234 13.086 1 84.38 369 GLU B C 1
ATOM 7348 O O . GLU B 1 369 ? -15.805 -9.688 12.844 1 84.38 369 GLU B O 1
ATOM 7353 N N . ILE B 1 370 ? -13.938 -8.766 12.266 1 87.44 370 ILE B N 1
ATOM 7354 C CA . ILE B 1 370 ? -14.477 -8.461 10.945 1 87.44 370 ILE B CA 1
ATOM 7355 C C . ILE B 1 370 ? -14.898 -9.758 10.25 1 87.44 370 ILE B C 1
ATOM 7357 O O . ILE B 1 370 ? -15.906 -9.781 9.531 1 87.44 370 ILE B O 1
ATOM 7361 N N . PHE B 1 371 ? -14.219 -10.82 10.531 1 88.44 371 PHE B N 1
ATOM 7362 C CA . PHE B 1 371 ? -14.453 -12.031 9.766 1 88.44 371 PHE B CA 1
ATOM 7363 C C . PHE B 1 371 ? -15.281 -13.031 10.57 1 88.44 371 PHE B C 1
ATOM 7365 O O . PHE B 1 371 ? -15.508 -14.156 10.125 1 88.44 371 PHE B O 1
ATOM 7372 N N . ALA B 1 372 ? -15.711 -12.68 11.734 1 81.62 372 ALA B N 1
ATOM 7373 C CA . ALA B 1 372 ? -16.438 -13.594 12.602 1 81.62 372 ALA B CA 1
ATOM 7374 C C . ALA B 1 372 ? -17.688 -14.125 11.906 1 81.62 372 ALA B C 1
ATOM 7376 O O . ALA B 1 372 ? -18.031 -15.305 12.055 1 81.62 372 ALA B O 1
ATOM 7377 N N . ASN B 1 373 ? -18.375 -13.406 11.109 1 80.88 373 ASN B N 1
ATOM 7378 C CA . ASN B 1 373 ? -19.594 -13.828 10.445 1 80.88 373 ASN B CA 1
ATOM 7379 C C . ASN B 1 373 ? -19.469 -13.758 8.93 1 80.88 373 ASN B C 1
ATOM 7381 O O . ASN B 1 373 ? -20.406 -13.352 8.242 1 80.88 373 ASN B O 1
ATOM 7385 N N . LEU B 1 374 ? -18.297 -14.266 8.57 1 88.5 374 LEU B N 1
ATOM 7386 C CA . LEU B 1 374 ? -18.031 -14.141 7.137 1 88.5 374 LEU B CA 1
ATOM 7387 C C . LEU B 1 374 ? -18.672 -15.297 6.367 1 88.5 374 LEU B C 1
ATOM 7389 O O . LEU B 1 374 ? -18.047 -16.344 6.195 1 88.5 374 LEU B O 1
ATOM 7393 N N . LYS B 1 375 ? -19.938 -15.344 6.152 1 87.62 375 LYS B N 1
ATOM 7394 C CA . LYS B 1 375 ? -20.688 -16.281 5.316 1 87.62 375 LYS B CA 1
ATOM 7395 C C . LYS B 1 375 ? -21.359 -15.562 4.148 1 87.62 375 LYS B C 1
ATOM 7397 O O . LYS B 1 375 ? -21.891 -14.469 4.312 1 87.62 375 LYS B O 1
ATOM 7402 N N . VAL B 1 376 ? -21.172 -16.172 3.029 1 88.62 376 VAL B N 1
ATOM 7403 C CA . VAL B 1 376 ? -21.844 -15.602 1.868 1 88.62 376 VAL B CA 1
ATOM 7404 C C . VAL B 1 376 ? -23.234 -16.234 1.709 1 88.62 376 VAL B C 1
ATOM 7406 O O . VAL B 1 376 ? -23.375 -17.25 1.049 1 88.62 376 VAL B O 1
ATOM 7409 N N . ALA B 1 377 ? -24.172 -15.539 2.123 1 83.25 377 ALA B N 1
ATOM 7410 C CA . ALA B 1 377 ? -25.531 -16.078 2.273 1 83.25 377 ALA B CA 1
ATOM 7411 C C . ALA B 1 377 ? -26.141 -16.406 0.914 1 83.25 377 ALA B C 1
ATOM 7413 O O . ALA B 1 377 ? -26.984 -17.297 0.81 1 83.25 377 ALA B O 1
ATOM 7414 N N . GLU B 1 378 ? -25.703 -15.82 -0.081 1 83.19 378 GLU B N 1
ATOM 7415 C CA . GLU B 1 378 ? -26.266 -16 -1.412 1 83.19 378 GLU B CA 1
ATOM 7416 C C . GLU B 1 378 ? -25.812 -17.328 -2.029 1 83.19 378 GLU B C 1
ATOM 7418 O O . GLU B 1 378 ? -26.406 -17.797 -3.002 1 83.19 378 GLU B O 1
ATOM 7423 N N . LEU B 1 379 ? -24.812 -17.906 -1.474 1 86.31 379 LEU B N 1
ATOM 7424 C CA . LEU B 1 379 ? -24.266 -19.141 -2.01 1 86.31 379 LEU B CA 1
ATOM 7425 C C . LEU B 1 379 ? -24.656 -20.328 -1.142 1 86.31 379 LEU B C 1
ATOM 7427 O O . LEU B 1 379 ? -24.906 -20.172 0.057 1 86.31 379 LEU B O 1
ATOM 7431 N N . GLN B 1 380 ? -24.688 -21.453 -1.741 1 85.12 380 GLN B N 1
ATOM 7432 C CA . GLN B 1 380 ? -25.047 -22.688 -1.032 1 85.12 380 GLN B CA 1
ATOM 7433 C C . GLN B 1 380 ? -23.828 -23.359 -0.434 1 85.12 380 GLN B C 1
ATOM 7435 O O . GLN B 1 380 ? -22.703 -23.141 -0.901 1 85.12 380 GLN B O 1
ATOM 7440 N N . TRP B 1 381 ? -24.109 -24.188 0.523 1 86.94 381 TRP B N 1
ATOM 7441 C CA . TRP B 1 381 ? -23.047 -25 1.093 1 86.94 381 TRP B CA 1
ATOM 7442 C C . TRP B 1 381 ? -22.484 -25.953 0.048 1 86.94 381 TRP B C 1
ATOM 7444 O O . TRP B 1 381 ? -23.234 -26.547 -0.744 1 86.94 381 TRP B O 1
ATOM 7454 N N . PRO B 1 382 ? -21.156 -26 0.043 1 88.12 382 PRO B N 1
ATOM 7455 C CA . PRO B 1 382 ? -20.078 -25.5 0.915 1 88.12 382 PRO B CA 1
ATOM 7456 C C . PRO B 1 382 ? -19.531 -24.156 0.457 1 88.12 382 PRO B C 1
ATOM 7458 O O . PRO B 1 382 ? -18.703 -23.562 1.147 1 88.12 382 PRO B O 1
ATOM 7461 N N . LEU B 1 383 ? -20.031 -23.672 -0.646 1 87.44 383 LEU B N 1
ATOM 7462 C CA . LEU B 1 383 ? -19.5 -22.453 -1.236 1 87.44 383 LEU B CA 1
ATOM 7463 C C . LEU B 1 383 ? -19.703 -21.266 -0.3 1 87.44 383 LEU B C 1
ATOM 7465 O O . LEU B 1 383 ? -18.906 -20.312 -0.316 1 87.44 383 LEU B O 1
ATOM 7469 N N . SER B 1 384 ? -20.703 -21.297 0.57 1 89.5 384 SER B N 1
ATOM 7470 C CA . SER B 1 384 ? -21 -20.203 1.492 1 89.5 384 SER B CA 1
ATOM 7471 C C . SER B 1 384 ? -19.891 -20.031 2.523 1 89.5 384 SER B C 1
ATOM 7473 O O . SER B 1 384 ? -19.719 -18.953 3.098 1 89.5 384 SER B O 1
ATOM 7475 N N . GLU B 1 385 ? -19.062 -21.125 2.697 1 91.94 385 GLU B N 1
ATOM 7476 C CA . GLU B 1 385 ? -18.047 -21.094 3.738 1 91.94 3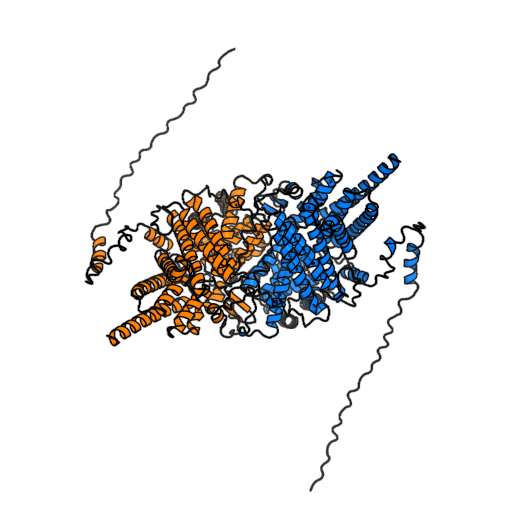85 GLU B CA 1
ATOM 7477 C C . GLU B 1 385 ? -16.656 -20.953 3.139 1 91.94 385 GLU B C 1
ATOM 7479 O O . GLU B 1 385 ? -15.688 -20.672 3.852 1 91.94 385 GLU B O 1
ATOM 7484 N N . VAL B 1 386 ? -16.547 -21.047 1.896 1 91.81 386 VAL B N 1
ATOM 7485 C CA . VAL B 1 386 ? -15.258 -21.141 1.228 1 91.81 386 VAL B CA 1
ATOM 7486 C C . VAL B 1 386 ? -14.461 -19.859 1.47 1 91.81 386 VAL B C 1
ATOM 7488 O O . VAL B 1 386 ? -13.25 -19.906 1.694 1 91.81 386 VAL B O 1
ATOM 7491 N N . LEU B 1 387 ? -15.156 -18.719 1.398 1 94.12 387 LEU B N 1
ATOM 7492 C CA . LEU B 1 387 ? -14.453 -17.469 1.619 1 94.12 387 LEU B CA 1
ATOM 7493 C C . LEU B 1 387 ? -13.789 -17.438 2.994 1 94.12 387 LEU B C 1
ATOM 7495 O O . LEU B 1 387 ? -12.656 -16.984 3.137 1 94.12 387 LEU B O 1
ATOM 7499 N N . ARG B 1 388 ? -14.484 -17.906 3.936 1 94.31 388 ARG B N 1
ATOM 7500 C CA . ARG B 1 388 ? -13.945 -17.953 5.293 1 94.31 388 ARG B CA 1
ATOM 7501 C C . ARG B 1 388 ? -12.727 -18.859 5.363 1 94.31 388 ARG B C 1
ATOM 7503 O O . ARG B 1 388 ? -11.727 -18.531 6.008 1 94.31 388 ARG B O 1
ATOM 7510 N N . TRP B 1 389 ? -12.82 -20.031 4.762 1 94.88 389 TRP B N 1
ATOM 7511 C CA . TRP B 1 389 ? -11.695 -20.969 4.738 1 94.88 389 TRP B CA 1
ATOM 7512 C C . TRP B 1 389 ? -10.5 -20.344 4.02 1 94.88 389 TRP B C 1
ATOM 7514 O O . TRP B 1 389 ? -9.352 -20.516 4.449 1 94.88 389 TRP B O 1
ATOM 7524 N N . ARG B 1 390 ? -10.742 -19.656 2.984 1 94.88 390 ARG B N 1
ATOM 7525 C CA . ARG B 1 390 ? -9.68 -19.047 2.191 1 94.88 390 ARG B CA 1
ATOM 7526 C C . ARG B 1 390 ? -8.984 -17.922 2.963 1 94.88 390 ARG B C 1
ATOM 7528 O O . ARG B 1 390 ? -7.77 -17.766 2.867 1 94.88 390 ARG B O 1
ATOM 7535 N N . VAL B 1 391 ? -9.758 -17.156 3.68 1 94.75 391 VAL B N 1
ATOM 7536 C CA . VAL B 1 391 ? -9.172 -16.078 4.457 1 94.75 391 VAL B CA 1
ATOM 7537 C C . VAL B 1 391 ? -8.25 -16.656 5.531 1 94.75 391 VAL B C 1
ATOM 7539 O O . VAL B 1 391 ? -7.152 -16.125 5.758 1 94.75 391 VAL B O 1
ATOM 7542 N N . SER B 1 392 ? -8.711 -17.656 6.176 1 95 392 SER B N 1
ATOM 7543 C CA . SER B 1 392 ? -7.887 -18.281 7.203 1 95 392 SER B CA 1
ATOM 7544 C C . SER B 1 392 ? -6.578 -18.797 6.621 1 95 392 SER B C 1
ATOM 7546 O O . SER B 1 392 ? -5.523 -18.688 7.254 1 95 392 SER B O 1
ATOM 7548 N N . LEU B 1 393 ? -6.641 -19.375 5.477 1 96 393 LEU B N 1
ATOM 7549 C CA . LEU B 1 393 ? -5.441 -19.859 4.797 1 96 393 LEU B CA 1
ATOM 7550 C C . LEU B 1 393 ? -4.555 -18.688 4.367 1 96 393 LEU B C 1
ATOM 7552 O O . LEU B 1 393 ? -3.326 -18.781 4.457 1 96 393 LEU B O 1
ATOM 7556 N N . ALA B 1 394 ? -5.215 -17.672 3.912 1 95.31 394 ALA B N 1
ATOM 7557 C CA . ALA B 1 394 ? -4.492 -16.484 3.465 1 95.31 394 ALA B CA 1
ATOM 7558 C C . ALA B 1 394 ? -3.705 -15.859 4.613 1 95.31 394 ALA B C 1
ATOM 7560 O O . ALA B 1 394 ? -2.619 -15.32 4.406 1 95.31 394 ALA B O 1
ATOM 7561 N N . LEU B 1 395 ? -4.223 -15.945 5.785 1 94.69 395 LEU B N 1
ATOM 7562 C CA . LEU B 1 395 ? -3.535 -15.391 6.949 1 94.69 395 LEU B CA 1
ATOM 7563 C C . LEU B 1 395 ? -2.252 -16.156 7.238 1 94.69 395 LEU B C 1
ATOM 7565 O O . LEU B 1 395 ? -1.237 -15.57 7.613 1 94.69 395 LEU B O 1
ATOM 7569 N N . ILE B 1 396 ? -2.264 -17.422 7.031 1 96.81 396 ILE B N 1
ATOM 7570 C CA . ILE B 1 396 ? -1.06 -18.219 7.188 1 96.81 396 ILE B CA 1
ATOM 7571 C C . ILE B 1 396 ? -0.048 -17.859 6.105 1 96.81 396 ILE B C 1
ATOM 7573 O O . ILE B 1 396 ? 1.144 -17.703 6.387 1 96.81 396 ILE B O 1
ATOM 7577 N N . GLN B 1 397 ? -0.585 -17.75 4.961 1 96.12 397 GLN B N 1
ATOM 7578 C CA . GLN B 1 397 ? 0.254 -17.375 3.828 1 96.12 397 GLN B CA 1
ATOM 7579 C C . GLN B 1 397 ? 0.917 -16.016 4.062 1 96.12 397 GLN B C 1
ATOM 7581 O O . GLN B 1 397 ? 2.088 -15.828 3.727 1 96.12 397 GLN B O 1
ATOM 7586 N N . GLN B 1 398 ? 0.186 -15.125 4.555 1 95.12 398 GLN B N 1
ATOM 7587 C CA . GLN B 1 398 ? 0.709 -13.789 4.832 1 95.12 398 GLN B CA 1
ATOM 7588 C C . GLN B 1 398 ? 1.84 -13.844 5.855 1 95.12 398 GLN B C 1
ATOM 7590 O O . GLN B 1 398 ? 2.857 -13.164 5.703 1 95.12 398 GLN B O 1
ATOM 7595 N N . ARG B 1 399 ? 1.682 -14.578 6.836 1 95 399 ARG B N 1
ATOM 7596 C CA . ARG B 1 399 ? 2.703 -14.711 7.867 1 95 399 ARG B CA 1
ATOM 7597 C C . ARG B 1 399 ? 3.975 -15.336 7.305 1 95 399 ARG B C 1
ATOM 7599 O O . ARG B 1 399 ? 5.082 -14.969 7.707 1 95 399 ARG B O 1
ATOM 7606 N N . LEU B 1 400 ? 3.781 -16.266 6.445 1 95.38 400 LEU B N 1
ATOM 7607 C CA . LEU B 1 400 ? 4.938 -16.859 5.789 1 95.38 400 LEU B CA 1
ATOM 7608 C C . LEU B 1 400 ? 5.719 -15.812 5 1 95.38 400 LEU B C 1
ATOM 7610 O O . LEU B 1 400 ? 6.945 -15.734 5.113 1 95.38 400 LEU B O 1
ATOM 7614 N N . ASN B 1 401 ? 5.004 -15.094 4.27 1 93.88 401 ASN B N 1
ATOM 7615 C CA . ASN B 1 401 ? 5.652 -14.07 3.463 1 93.88 401 ASN B CA 1
ATOM 7616 C C . ASN B 1 401 ? 6.355 -13.031 4.336 1 93.88 401 ASN B C 1
ATOM 7618 O O . ASN B 1 401 ? 7.441 -12.562 3.994 1 93.88 401 ASN B O 1
ATOM 7622 N N . LEU B 1 402 ? 5.711 -12.672 5.391 1 92.88 402 LEU B N 1
ATOM 7623 C CA . LEU B 1 402 ? 6.289 -11.68 6.297 1 92.88 402 LEU B CA 1
ATOM 7624 C C . LEU B 1 402 ? 7.57 -12.211 6.93 1 92.88 402 LEU B C 1
ATOM 7626 O O . LEU B 1 402 ? 8.508 -11.445 7.18 1 92.88 402 LEU B O 1
ATOM 7630 N N . ALA B 1 403 ? 7.625 -13.461 7.172 1 91.94 403 ALA B N 1
ATOM 7631 C CA . ALA B 1 403 ? 8.805 -14.07 7.785 1 91.94 403 ALA B CA 1
ATOM 7632 C C . ALA B 1 403 ? 10.031 -13.898 6.895 1 91.94 403 ALA B C 1
ATOM 7634 O O . ALA B 1 403 ? 11.156 -13.773 7.391 1 91.94 403 ALA B O 1
ATOM 7635 N N . PHE B 1 404 ? 9.773 -13.797 5.637 1 92.88 404 PHE B N 1
ATOM 7636 C CA . PHE B 1 404 ? 10.914 -13.75 4.73 1 92.88 404 PHE B CA 1
ATOM 7637 C C . PHE B 1 404 ? 11.078 -12.359 4.133 1 92.88 404 PHE B C 1
ATOM 7639 O O . PHE B 1 404 ? 12.094 -12.07 3.496 1 92.88 404 PHE B O 1
ATOM 7646 N N . SER B 1 405 ? 10.125 -11.531 4.34 1 92.38 405 SER B N 1
ATOM 7647 C CA . SER B 1 405 ? 10.227 -10.172 3.82 1 92.38 405 SER B CA 1
ATOM 7648 C C . SER B 1 405 ? 10.516 -9.18 4.938 1 92.38 405 SER B C 1
ATOM 7650 O O . SER B 1 405 ? 10.375 -7.969 4.75 1 92.38 405 SER B O 1
ATOM 7652 N N . SER B 1 406 ? 10.828 -9.672 6.094 1 90.31 406 SER B N 1
ATOM 7653 C CA . SER B 1 406 ? 11.188 -8.844 7.242 1 90.31 406 SER B CA 1
ATOM 7654 C C . SER B 1 406 ? 12.562 -9.211 7.785 1 90.31 406 SER B C 1
ATOM 7656 O O . SER B 1 406 ? 13.047 -10.32 7.555 1 90.31 406 SER B O 1
ATOM 7658 N N . VAL B 1 407 ? 13.086 -8.273 8.492 1 89.25 407 VAL B N 1
ATOM 7659 C CA . VAL B 1 407 ? 14.336 -8.539 9.188 1 89.25 407 VAL B CA 1
ATOM 7660 C C . VAL B 1 407 ? 14.102 -9.555 10.305 1 89.25 407 VAL B C 1
ATOM 7662 O O . VAL B 1 407 ? 13.227 -9.359 11.148 1 89.25 407 VAL B O 1
ATOM 7665 N N . ALA B 1 408 ? 14.789 -10.688 10.211 1 87.81 408 ALA B N 1
ATOM 7666 C CA . ALA B 1 408 ? 14.68 -11.75 11.211 1 87.81 408 ALA B CA 1
ATOM 7667 C C . ALA B 1 408 ? 15.953 -12.586 11.25 1 87.81 408 ALA B C 1
ATOM 7669 O O . ALA B 1 408 ? 16.688 -12.672 10.266 1 87.81 408 ALA B O 1
ATOM 7670 N N . THR B 1 409 ? 16.203 -13.133 12.383 1 85.75 409 THR B N 1
ATOM 7671 C CA . THR B 1 409 ? 17.312 -14.078 12.508 1 85.75 409 THR B CA 1
ATOM 7672 C C . THR B 1 409 ? 16.922 -15.445 11.961 1 85.75 409 THR B C 1
ATOM 7674 O O . THR B 1 409 ? 15.734 -15.727 11.766 1 85.75 409 THR B O 1
ATOM 7677 N N . ASP B 1 410 ? 17.844 -16.297 11.719 1 83.25 410 ASP B N 1
ATOM 7678 C CA . ASP B 1 410 ? 17.578 -17.641 11.227 1 83.25 410 ASP B CA 1
ATOM 7679 C C . ASP B 1 410 ? 16.766 -18.438 12.234 1 83.25 410 ASP B C 1
ATOM 7681 O O . ASP B 1 410 ? 15.898 -19.234 11.859 1 83.25 410 ASP B O 1
ATOM 7685 N N . GLU B 1 411 ? 17.094 -18.203 13.445 1 84 411 GLU B N 1
ATOM 7686 C CA . GLU B 1 411 ? 16.359 -18.906 14.492 1 84 411 GLU B CA 1
ATOM 7687 C C . GLU B 1 411 ? 14.891 -18.484 14.531 1 84 411 GLU B C 1
ATOM 7689 O O . GLU B 1 411 ? 14.008 -19.312 14.719 1 84 411 GLU B O 1
ATOM 7694 N N . GLU B 1 412 ? 14.719 -17.219 14.359 1 87.75 412 GLU B N 1
ATOM 7695 C CA . GLU B 1 412 ? 13.352 -16.703 14.352 1 87.75 412 GLU B CA 1
ATOM 7696 C C . GLU B 1 412 ? 12.57 -17.234 13.148 1 87.75 412 GLU B C 1
ATOM 7698 O O . GLU B 1 412 ? 11.398 -17.594 13.273 1 87.75 412 GLU B O 1
ATOM 7703 N N . ARG B 1 413 ? 13.195 -17.281 12.039 1 89.12 413 ARG B N 1
ATOM 7704 C CA . ARG B 1 413 ? 12.547 -17.797 10.836 1 89.12 413 ARG B CA 1
ATOM 7705 C C . ARG B 1 413 ? 12.18 -19.266 10.984 1 89.12 413 ARG B C 1
ATOM 7707 O O . ARG B 1 413 ? 11.102 -19.688 10.555 1 89.12 413 ARG B O 1
ATOM 7714 N N . LEU B 1 414 ? 13.102 -20.016 11.586 1 87.25 414 LEU B N 1
ATOM 7715 C CA . LEU B 1 414 ? 12.82 -21.438 11.82 1 87.25 414 LEU B CA 1
ATOM 7716 C C . LEU B 1 414 ? 11.617 -21.609 12.742 1 87.25 414 LEU B C 1
ATOM 7718 O O . LEU B 1 414 ? 10.766 -22.469 12.508 1 87.25 414 LEU B O 1
ATOM 7722 N N . ARG B 1 415 ? 11.617 -20.797 13.711 1 89.5 415 ARG B N 1
ATOM 7723 C CA . ARG B 1 415 ? 10.484 -20.859 14.633 1 89.5 415 ARG B CA 1
ATOM 7724 C C . ARG B 1 415 ? 9.18 -20.516 13.93 1 89.5 415 ARG B C 1
ATOM 7726 O O . ARG B 1 415 ? 8.156 -21.172 14.156 1 89.5 415 ARG B O 1
ATOM 7733 N N . TYR B 1 416 ? 9.25 -19.516 13.078 1 90.81 416 TYR B N 1
ATOM 7734 C CA . TYR B 1 416 ? 8.07 -19.141 12.305 1 90.81 416 TYR B CA 1
ATOM 7735 C C . TYR B 1 416 ? 7.613 -20.281 11.414 1 90.81 416 TYR B C 1
ATOM 7737 O O . TYR B 1 416 ? 6.418 -20.562 11.312 1 90.81 416 TYR B O 1
ATOM 7745 N N . LEU B 1 417 ? 8.531 -20.906 10.781 1 92.12 417 LEU B N 1
ATOM 7746 C CA . LEU B 1 417 ? 8.195 -21.984 9.859 1 92.12 417 LEU B CA 1
ATOM 7747 C C . LEU B 1 417 ? 7.559 -23.156 10.602 1 92.12 417 LEU B C 1
ATOM 7749 O O . LEU B 1 417 ? 6.605 -23.766 10.102 1 92.12 417 LEU B O 1
ATOM 7753 N N . GLU B 1 418 ? 8.086 -23.438 11.781 1 91.06 418 GLU B N 1
ATOM 7754 C CA . GLU B 1 418 ? 7.508 -24.5 12.586 1 91.06 418 GLU B CA 1
ATOM 7755 C C . GLU B 1 418 ? 6.082 -24.172 13.008 1 91.06 418 GLU B C 1
ATOM 7757 O O . GLU B 1 418 ? 5.191 -25.016 12.945 1 91.06 418 GLU B O 1
ATOM 7762 N N . GLU B 1 419 ? 5.961 -23 13.383 1 94.31 419 GLU B N 1
ATOM 7763 C CA . GLU B 1 419 ? 4.633 -22.562 13.805 1 94.31 419 GLU B CA 1
ATOM 7764 C C . GLU B 1 419 ? 3.654 -22.562 12.633 1 94.31 419 GLU B C 1
ATOM 7766 O O . GLU B 1 419 ? 2.488 -22.938 12.797 1 94.31 419 GLU B O 1
ATOM 7771 N N . LEU B 1 420 ? 4.109 -22.141 11.531 1 95.62 420 LEU B N 1
ATOM 7772 C CA . LEU B 1 420 ? 3.25 -22.062 10.359 1 95.62 420 LEU B CA 1
ATOM 7773 C C . LEU B 1 420 ? 2.861 -23.453 9.875 1 95.62 420 LEU B C 1
ATOM 7775 O O . LEU B 1 420 ? 1.73 -23.672 9.43 1 95.62 420 LEU B O 1
ATOM 7779 N N . ASP B 1 421 ? 3.807 -24.328 9.891 1 94.81 421 ASP B N 1
ATOM 7780 C CA . ASP B 1 421 ? 3.494 -25.703 9.516 1 94.81 421 ASP B CA 1
ATOM 7781 C C . ASP B 1 421 ? 2.418 -26.281 10.43 1 94.81 421 ASP B C 1
ATOM 7783 O O . ASP B 1 421 ? 1.496 -26.953 9.961 1 94.81 421 ASP B O 1
ATOM 7787 N N . ALA B 1 422 ? 2.594 -26 11.688 1 94.94 422 ALA B N 1
ATOM 7788 C CA . ALA B 1 422 ? 1.608 -26.484 12.656 1 94.94 422 ALA B CA 1
ATOM 7789 C C . ALA B 1 422 ? 0.243 -25.844 12.406 1 94.94 422 ALA B C 1
ATOM 7791 O O . ALA B 1 422 ? -0.788 -26.516 12.508 1 94.94 422 ALA B O 1
ATOM 7792 N N . GLN B 1 423 ? 0.217 -24.609 12.102 1 96.5 423 GLN B N 1
ATOM 7793 C CA . GLN B 1 423 ? -1.031 -23.906 11.828 1 96.5 423 GLN B CA 1
ATOM 7794 C C . GLN B 1 423 ? -1.701 -24.453 10.562 1 96.5 423 GLN B C 1
ATOM 7796 O O . GLN B 1 423 ? -2.93 -24.5 10.484 1 96.5 423 GLN B O 1
ATOM 7801 N N . LEU B 1 424 ? -0.909 -24.766 9.602 1 96.06 424 LEU B N 1
ATOM 7802 C CA . LEU B 1 424 ? -1.443 -25.312 8.359 1 96.06 424 LEU B CA 1
ATOM 7803 C C . LEU B 1 424 ? -2.113 -26.656 8.602 1 96.06 424 LEU B C 1
ATOM 7805 O O . LEU B 1 424 ? -3.174 -26.938 8.031 1 96.06 424 LEU B O 1
ATOM 7809 N N . ILE B 1 425 ? -1.488 -27.453 9.43 1 94.75 425 ILE B N 1
ATOM 7810 C CA . ILE B 1 425 ? -2.068 -28.734 9.789 1 94.75 425 ILE B CA 1
ATOM 7811 C C . ILE B 1 425 ? -3.383 -28.531 10.531 1 94.75 425 ILE B C 1
ATOM 7813 O O . ILE B 1 425 ? -4.375 -29.203 10.266 1 94.75 425 ILE B O 1
ATOM 7817 N N . GLN B 1 426 ? -3.342 -27.594 11.422 1 96.5 426 GLN B N 1
ATOM 7818 C CA . GLN B 1 426 ? -4.551 -27.281 12.18 1 96.5 426 GLN B CA 1
ATOM 7819 C C . GLN B 1 426 ? -5.66 -26.781 11.25 1 96.5 426 GLN B C 1
ATOM 7821 O O . GLN B 1 426 ? -6.824 -27.156 11.414 1 96.5 426 GLN B O 1
ATOM 7826 N N . TRP B 1 427 ? -5.344 -25.938 10.336 1 96.94 427 TRP B N 1
ATOM 7827 C CA . TRP B 1 427 ? -6.305 -25.438 9.359 1 96.94 427 TRP B CA 1
ATOM 7828 C C . TRP B 1 427 ? -6.949 -26.578 8.586 1 96.94 427 TRP B C 1
ATOM 7830 O O . TRP B 1 427 ? -8.164 -26.594 8.391 1 96.94 427 TRP B O 1
ATOM 7840 N N . LYS B 1 428 ? -6.195 -27.516 8.102 1 95.25 428 LYS B N 1
ATOM 7841 C CA . LYS B 1 428 ? -6.695 -28.672 7.375 1 95.25 428 LYS B CA 1
ATOM 7842 C C . LYS B 1 428 ? -7.66 -29.484 8.234 1 95.25 428 LYS B C 1
ATOM 7844 O O . LYS B 1 428 ? -8.719 -29.906 7.758 1 95.25 428 LYS B O 1
ATOM 7849 N N . GLU B 1 429 ? -7.336 -29.562 9.516 1 94.38 429 GLU B N 1
ATOM 7850 C CA . GLU B 1 429 ? -8.141 -30.375 10.43 1 94.38 429 GLU B CA 1
ATOM 7851 C C . GLU B 1 429 ? -9.445 -29.672 10.789 1 94.38 429 GLU B C 1
ATOM 7853 O O . GLU B 1 429 ? -10.422 -30.328 11.172 1 94.38 429 GLU B O 1
ATOM 7858 N N . GLU B 1 430 ? -9.484 -28.422 10.664 1 93.81 430 GLU B N 1
ATOM 7859 C CA . GLU B 1 430 ? -10.688 -27.656 10.992 1 93.81 430 GLU B CA 1
ATOM 7860 C C . GLU B 1 430 ? -11.695 -27.703 9.852 1 93.81 430 GLU B C 1
ATOM 7862 O O . GLU B 1 430 ? -12.875 -27.391 10.047 1 93.81 430 GLU B O 1
ATOM 7867 N N . LEU B 1 431 ? -11.258 -28.078 8.688 1 93.69 431 LEU B N 1
ATOM 7868 C CA . LEU B 1 431 ? -12.18 -28.234 7.566 1 93.69 431 LEU B CA 1
ATOM 7869 C C . LEU B 1 431 ? -13.039 -29.484 7.738 1 93.69 431 LEU B C 1
ATOM 7871 O O . LEU B 1 431 ? -12.578 -30.484 8.312 1 93.69 431 LEU B O 1
ATOM 7875 N N . PRO B 1 432 ? -14.289 -29.391 7.254 1 91.25 432 PRO B N 1
ATOM 7876 C CA . PRO B 1 432 ? -15.047 -30.641 7.215 1 91.25 432 PRO B CA 1
ATOM 7877 C C . PRO B 1 432 ? -14.305 -31.75 6.461 1 91.25 432 PRO B C 1
ATOM 7879 O O . PRO B 1 432 ? -13.688 -31.484 5.426 1 91.25 432 PRO B O 1
ATOM 7882 N N . PRO B 1 433 ? -14.32 -32.906 6.941 1 87.44 433 PRO B N 1
ATOM 7883 C CA . PRO B 1 433 ? -13.531 -34 6.395 1 87.44 433 PRO B CA 1
ATOM 7884 C C . PRO B 1 433 ? -13.758 -34.219 4.898 1 87.44 433 PRO B C 1
ATOM 7886 O O . PRO B 1 433 ? -12.828 -34.594 4.172 1 87.44 433 PRO B O 1
ATOM 7889 N N . GLU B 1 434 ? -14.938 -33.906 4.457 1 83.56 434 GLU B N 1
ATOM 7890 C CA . GLU B 1 434 ? -15.273 -34.125 3.051 1 83.56 434 GLU B CA 1
ATOM 7891 C C . GLU B 1 434 ? -14.516 -33.125 2.154 1 83.56 434 GLU B C 1
ATOM 7893 O O . GLU B 1 434 ? -14.352 -33.375 0.959 1 83.56 434 GLU B O 1
ATOM 7898 N N . PHE B 1 435 ? -14.039 -32.094 2.785 1 88.56 435 PHE B N 1
ATOM 7899 C CA . PHE B 1 435 ? -13.438 -31.047 1.961 1 88.56 435 PHE B CA 1
ATOM 7900 C C . PHE B 1 435 ? -11.953 -30.891 2.275 1 88.56 435 PHE B C 1
ATOM 7902 O O . PHE B 1 435 ? -11.305 -29.969 1.802 1 88.56 435 PHE B O 1
ATOM 7909 N N . GLN B 1 436 ? -11.32 -31.75 3.045 1 89.69 436 GLN B N 1
ATOM 7910 C CA . GLN B 1 436 ? -9.906 -31.688 3.387 1 89.69 436 GLN B CA 1
ATOM 7911 C C . GLN B 1 436 ? -9.031 -32.062 2.191 1 89.69 436 GLN B C 1
ATOM 7913 O O . GLN B 1 436 ? -9.391 -32.906 1.398 1 89.69 436 GLN B O 1
ATOM 7918 N N . PRO B 1 437 ? -7.84 -31.266 2.326 1 83.12 437 PRO B N 1
ATOM 7919 C CA . PRO B 1 437 ? -6.906 -31.625 1.255 1 83.12 437 PRO B CA 1
ATOM 7920 C C . PRO B 1 437 ? -6.391 -33.062 1.369 1 83.12 437 PRO B C 1
ATOM 7922 O O . PRO B 1 437 ? -6.312 -33.594 2.473 1 83.12 437 PRO B O 1
ATOM 7925 N N . GLU B 1 438 ? -6.375 -33.938 0.474 1 72.81 438 GLU B N 1
ATOM 7926 C CA . GLU B 1 438 ? -5.883 -35.312 0.411 1 72.81 438 GLU B CA 1
ATOM 7927 C C . GLU B 1 438 ? -7.039 -36.312 0.312 1 72.81 438 GLU B C 1
ATOM 7929 O O . GLU B 1 438 ? -6.824 -37.469 0.03 1 72.81 438 GLU B O 1
ATOM 7934 N N . GLN B 1 439 ? -8.156 -35.594 0.754 1 66.12 439 GLN B N 1
ATOM 7935 C CA . GLN B 1 439 ? -9.312 -36.469 0.634 1 66.12 439 GLN B CA 1
ATOM 7936 C C . GLN B 1 439 ? -9.977 -36.312 -0.732 1 66.12 439 GLN B C 1
ATOM 7938 O O . GLN B 1 439 ? -9.922 -35.25 -1.338 1 66.12 439 GLN B O 1
ATOM 7943 N N . GLN B 1 440 ? -10.383 -37.375 -1.235 1 55.94 440 GLN B N 1
ATOM 7944 C CA . GLN B 1 440 ? -11.125 -37.312 -2.49 1 55.94 440 GLN B CA 1
ATOM 7945 C C . GLN B 1 440 ? -12.477 -36.656 -2.297 1 55.94 440 GLN B C 1
ATOM 7947 O O . GLN B 1 440 ? -13.289 -37.094 -1.475 1 55.94 440 GLN B O 1
ATOM 7952 N N . THR B 1 441 ? -12.508 -35.344 -2.625 1 57 441 THR B N 1
ATOM 7953 C CA . THR B 1 441 ? -13.766 -34.625 -2.467 1 57 441 THR B CA 1
ATOM 7954 C C . THR B 1 441 ? -14.703 -34.906 -3.639 1 57 441 THR B C 1
ATOM 7956 O O . THR B 1 441 ? -14.344 -34.688 -4.797 1 57 441 THR B O 1
ATOM 7959 N N . ILE B 1 442 ? -15.781 -35.75 -3.428 1 51.59 442 ILE B N 1
ATOM 7960 C CA . ILE B 1 442 ? -16.812 -35.969 -4.434 1 51.59 442 ILE B CA 1
ATOM 7961 C C . ILE B 1 442 ? -17.828 -34.844 -4.363 1 51.59 442 ILE B C 1
ATOM 7963 O O . ILE B 1 442 ? -18.609 -34.75 -3.406 1 51.59 442 ILE B O 1
ATOM 7967 N N . LEU B 1 443 ? -17.5 -33.75 -4.875 1 57.09 443 LEU B N 1
ATOM 7968 C CA . LEU B 1 443 ? -18.516 -32.688 -4.82 1 57.09 443 LEU B CA 1
ATOM 7969 C C . LEU B 1 443 ? -19.297 -32.625 -6.129 1 57.09 443 LEU B C 1
ATOM 7971 O O . LEU B 1 443 ? -18.734 -32.844 -7.203 1 57.09 443 LEU B O 1
ATOM 7975 N N . GLU B 1 444 ? -20.578 -32.781 -5.988 1 52.44 444 GLU B N 1
ATOM 7976 C CA . GLU B 1 444 ? -21.484 -32.531 -7.105 1 52.44 444 GLU B CA 1
ATOM 7977 C C . GLU B 1 444 ? -21.531 -31.062 -7.477 1 52.44 444 GLU B C 1
ATOM 7979 O O . GLU B 1 444 ? -21.391 -30.188 -6.609 1 52.44 444 GLU B O 1
ATOM 7984 N N . GLY B 1 445 ? -21.422 -30.688 -8.789 1 55.25 445 GLY B N 1
ATOM 7985 C CA . GLY B 1 445 ? -21.781 -29.391 -9.336 1 55.25 445 GLY B CA 1
ATOM 7986 C C . GLY B 1 445 ? -20.609 -28.422 -9.391 1 55.25 445 GLY B C 1
ATOM 7987 O O . GLY B 1 445 ? -19.453 -28.844 -9.469 1 55.25 445 GLY B O 1
ATOM 7988 N N . ASP B 1 446 ? -20.906 -27.156 -9.453 1 59.5 446 ASP B N 1
ATOM 7989 C CA . ASP B 1 446 ? -20.031 -26.016 -9.711 1 59.5 446 ASP B CA 1
ATOM 7990 C C . ASP B 1 446 ? -19.125 -25.734 -8.508 1 59.5 446 ASP B C 1
ATOM 7992 O O . ASP B 1 446 ? -18.094 -25.078 -8.641 1 59.5 446 ASP B O 1
ATOM 7996 N N . ALA B 1 447 ? -19.359 -26.453 -7.352 1 66 447 ALA B N 1
ATOM 7997 C CA . ALA B 1 447 ? -18.594 -26.172 -6.145 1 66 447 ALA B CA 1
ATOM 7998 C C . ALA B 1 447 ? -17.219 -26.844 -6.191 1 66 447 ALA B C 1
ATOM 8000 O O . ALA B 1 447 ? -16.312 -26.469 -5.449 1 66 447 ALA B O 1
ATOM 8001 N N . HIS B 1 448 ? -17.141 -27.656 -7.156 1 70.5 448 HIS B N 1
ATOM 8002 C CA . HIS B 1 448 ? -15.93 -28.469 -7.207 1 70.5 448 HIS B CA 1
ATOM 8003 C C . HIS B 1 448 ? -14.719 -27.625 -7.57 1 70.5 448 HIS B C 1
ATOM 8005 O O . HIS B 1 448 ? -13.625 -27.844 -7.043 1 70.5 448 HIS B O 1
ATOM 8011 N N . ILE B 1 449 ? -14.953 -26.672 -8.32 1 73.56 449 ILE B N 1
ATOM 8012 C CA . ILE B 1 449 ? -13.812 -25.875 -8.789 1 73.56 449 ILE B CA 1
ATOM 8013 C C . ILE B 1 449 ? -13.266 -25.031 -7.645 1 73.56 449 ILE B C 1
ATOM 8015 O O . ILE B 1 449 ? -12.055 -24.875 -7.504 1 73.56 449 ILE B O 1
ATOM 8019 N N . ASP B 1 450 ? -14.094 -24.594 -6.844 1 80.06 450 ASP B N 1
ATOM 8020 C CA . ASP B 1 450 ? -13.664 -23.703 -5.766 1 80.06 450 ASP B CA 1
ATOM 8021 C C . ASP B 1 450 ? -12.969 -24.484 -4.652 1 80.06 450 ASP B C 1
ATOM 8023 O O . ASP B 1 450 ? -12.016 -24 -4.047 1 80.06 450 ASP B O 1
ATOM 8027 N N . ILE B 1 451 ? -13.445 -25.656 -4.414 1 83 451 ILE B N 1
ATOM 8028 C CA . ILE B 1 451 ? -12.805 -26.5 -3.41 1 83 451 ILE B CA 1
ATOM 8029 C C . ILE B 1 451 ? -11.445 -26.969 -3.918 1 83 451 ILE B C 1
ATOM 8031 O O . ILE B 1 451 ? -10.477 -27.031 -3.15 1 83 451 ILE B O 1
ATOM 8035 N N . TYR B 1 452 ? -11.453 -27.234 -5.133 1 80.06 452 TYR B N 1
ATOM 8036 C CA . TYR B 1 452 ? -10.188 -27.609 -5.746 1 80.06 452 TYR B CA 1
ATOM 8037 C C . TYR B 1 452 ? -9.164 -26.484 -5.621 1 80.06 452 TYR B C 1
ATOM 8039 O O . TYR B 1 452 ? -7.992 -26.734 -5.32 1 80.06 452 TYR B O 1
ATOM 8047 N N . ARG B 1 453 ? -9.57 -25.344 -5.855 1 81.44 453 ARG B N 1
ATOM 8048 C CA . ARG B 1 453 ? -8.695 -24.172 -5.715 1 81.44 453 ARG B CA 1
ATOM 8049 C C . ARG B 1 453 ? -8.188 -24.047 -4.285 1 81.44 453 ARG B C 1
ATOM 8051 O O . ARG B 1 453 ? -7.043 -23.641 -4.059 1 81.44 453 ARG B O 1
ATOM 8058 N N . LEU B 1 454 ? -9.023 -24.297 -3.404 1 87.75 454 LEU B N 1
ATOM 8059 C CA . LEU B 1 454 ? -8.641 -24.281 -1.994 1 87.75 454 LEU B CA 1
ATOM 8060 C C . LEU B 1 454 ? -7.543 -25.297 -1.712 1 87.75 454 LEU B C 1
ATOM 8062 O O . LEU B 1 454 ? -6.602 -25.016 -0.968 1 87.75 454 LEU B O 1
ATOM 8066 N N . HIS B 1 455 ? -7.637 -26.484 -2.297 1 86.19 455 HIS B N 1
ATOM 8067 C CA . HIS B 1 455 ? -6.621 -27.516 -2.131 1 86.19 455 HIS B CA 1
ATOM 8068 C C . HIS B 1 455 ? -5.297 -27.094 -2.754 1 86.19 455 HIS B C 1
ATOM 8070 O O . HIS B 1 455 ? -4.23 -27.328 -2.18 1 86.19 455 HIS B O 1
ATOM 8076 N N . LEU B 1 456 ? -5.414 -26.484 -3.883 1 83.88 456 LEU B N 1
ATOM 8077 C CA . LEU B 1 456 ? -4.207 -26.016 -4.555 1 83.88 456 LEU B CA 1
ATOM 8078 C C . LEU B 1 456 ? -3.467 -25 -3.691 1 83.88 456 LEU B C 1
ATOM 8080 O O . LEU B 1 456 ? -2.24 -25.047 -3.574 1 83.88 456 LEU B O 1
ATOM 8084 N N . ASP B 1 457 ? -4.23 -24.125 -3.141 1 88.31 457 ASP B N 1
ATOM 8085 C CA . ASP B 1 457 ? -3.629 -23.125 -2.27 1 88.31 457 ASP B CA 1
ATOM 8086 C C . ASP B 1 457 ? -2.961 -23.766 -1.061 1 88.31 457 ASP B C 1
ATOM 8088 O O . ASP B 1 457 ? -1.889 -23.344 -0.631 1 88.31 457 ASP B O 1
ATOM 8092 N N . TYR B 1 458 ? -3.578 -24.781 -0.574 1 92 458 TYR B N 1
ATOM 8093 C CA . TYR B 1 458 ? -3.025 -25.5 0.568 1 92 458 TYR B CA 1
ATOM 8094 C C . TYR B 1 458 ? -1.696 -26.156 0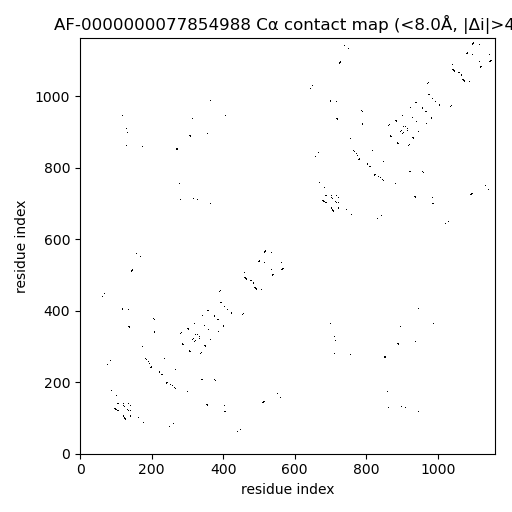.211 1 92 458 TYR B C 1
ATOM 8096 O O . TYR B 1 458 ? -0.701 -25.984 0.919 1 92 458 TYR B O 1
ATOM 8104 N N . PHE B 1 459 ? -1.651 -26.859 -0.839 1 89.31 459 PHE B N 1
ATOM 8105 C CA . PHE B 1 459 ? -0.442 -27.578 -1.212 1 89.31 459 PHE B CA 1
ATOM 8106 C C . PHE B 1 459 ? 0.664 -26.609 -1.62 1 89.31 459 PHE B C 1
ATOM 8108 O O . PHE B 1 459 ? 1.844 -26.875 -1.381 1 89.31 459 PHE B O 1
ATOM 8115 N N . ASN B 1 460 ? 0.234 -25.594 -2.221 1 89.12 460 ASN B N 1
ATOM 8116 C CA . ASN B 1 460 ? 1.228 -24.578 -2.541 1 89.12 460 ASN B CA 1
ATOM 8117 C C . ASN B 1 460 ? 1.896 -24.031 -1.281 1 89.12 460 ASN B C 1
ATOM 8119 O O . ASN B 1 460 ? 3.092 -23.734 -1.289 1 89.12 460 ASN B O 1
ATOM 8123 N N . LEU B 1 461 ? 1.148 -23.875 -0.264 1 93.88 461 LEU B N 1
ATOM 8124 C CA . LEU B 1 461 ? 1.688 -23.375 0.993 1 93.88 461 LEU B CA 1
ATOM 8125 C C . LEU B 1 461 ? 2.572 -24.422 1.665 1 93.88 461 LEU B C 1
ATOM 8127 O O . LEU B 1 461 ? 3.611 -24.078 2.236 1 93.88 461 LEU B O 1
ATOM 8131 N N . VAL B 1 462 ? 2.131 -25.656 1.582 1 93.81 462 VAL B N 1
ATOM 8132 C CA . VAL B 1 462 ? 2.951 -26.734 2.125 1 93.81 462 VAL B CA 1
ATOM 8133 C C . VAL B 1 462 ? 4.297 -26.766 1.4 1 93.81 462 VAL B C 1
ATOM 8135 O O . VAL B 1 462 ? 5.348 -26.859 2.037 1 93.81 462 VAL B O 1
ATOM 8138 N N . GLN B 1 463 ? 4.195 -26.703 0.149 1 92.75 463 GLN B N 1
ATOM 8139 C CA . GLN B 1 463 ? 5.41 -26.703 -0.659 1 92.75 463 GLN B CA 1
ATOM 8140 C C . GLN B 1 463 ? 6.344 -25.562 -0.258 1 92.75 463 GLN B C 1
ATOM 8142 O O . GLN B 1 463 ? 7.547 -25.766 -0.08 1 92.75 463 GLN B O 1
ATOM 8147 N N . MET B 1 464 ? 5.816 -24.406 -0.08 1 93.62 464 MET B N 1
ATOM 8148 C CA . MET B 1 464 ? 6.645 -23.234 0.182 1 93.62 464 MET B CA 1
ATOM 8149 C C . MET B 1 464 ? 7.242 -23.297 1.584 1 93.62 464 MET B C 1
ATOM 8151 O O . MET B 1 464 ? 8.391 -22.906 1.788 1 93.62 464 MET B O 1
ATOM 8155 N N . ILE B 1 465 ? 6.473 -23.688 2.549 1 94.56 465 ILE B N 1
ATOM 8156 C CA . ILE B 1 465 ? 6.973 -23.797 3.916 1 94.56 465 ILE B CA 1
ATOM 8157 C C . ILE B 1 465 ? 8.133 -24.797 3.961 1 94.56 465 ILE B C 1
ATOM 8159 O O . ILE B 1 465 ? 9.195 -24.484 4.52 1 94.56 465 ILE B O 1
ATOM 8163 N N . HIS B 1 466 ? 7.984 -25.844 3.363 1 93.06 466 HIS B N 1
ATOM 8164 C CA . HIS B 1 466 ? 9.016 -26.875 3.416 1 93.06 466 HIS B CA 1
ATOM 8165 C C . HIS B 1 466 ? 10.172 -26.547 2.475 1 93.06 466 HIS B C 1
ATOM 8167 O O . HIS B 1 466 ? 11.32 -26.906 2.75 1 93.06 466 HIS B O 1
ATOM 8173 N N . TRP B 1 467 ? 9.852 -25.906 1.384 1 92.5 467 TRP B N 1
ATOM 8174 C CA . TRP B 1 467 ? 10.93 -25.391 0.548 1 92.5 467 TRP B CA 1
ATOM 8175 C C . TRP B 1 467 ? 11.82 -24.438 1.344 1 92.5 467 TRP B C 1
ATOM 8177 O O . TRP B 1 467 ? 13.047 -24.5 1.239 1 92.5 467 TRP B O 1
ATOM 8187 N N . ALA B 1 468 ? 11.203 -23.609 2.117 1 91.31 468 ALA B N 1
ATOM 8188 C CA . ALA B 1 468 ? 11.938 -22.656 2.957 1 91.31 468 ALA B CA 1
ATOM 8189 C C . ALA B 1 468 ? 12.766 -23.391 4.012 1 91.31 468 ALA B C 1
ATOM 8191 O O . ALA B 1 468 ? 13.883 -22.984 4.32 1 91.31 468 ALA B O 1
ATOM 8192 N N . LEU B 1 469 ? 12.219 -24.422 4.5 1 88.75 469 LEU B N 1
ATOM 8193 C CA . LEU B 1 469 ? 12.914 -25.203 5.516 1 88.75 469 LEU B CA 1
ATOM 8194 C C . LEU B 1 469 ? 14.141 -25.891 4.926 1 88.75 469 LEU B C 1
ATOM 8196 O O . LEU B 1 469 ? 15.18 -26 5.586 1 88.75 469 LEU B O 1
ATOM 8200 N N . VAL B 1 470 ? 14.055 -26.344 3.75 1 87.06 470 VAL B N 1
ATOM 8201 C CA . VAL B 1 470 ? 15.141 -27.047 3.08 1 87.06 470 VAL B CA 1
ATOM 8202 C C . VAL B 1 470 ? 16.281 -26.078 2.795 1 87.06 470 VAL B C 1
ATOM 8204 O O . VAL B 1 470 ? 17.453 -26.438 2.926 1 87.06 470 VAL B O 1
ATOM 8207 N N . ASN B 1 471 ? 15.961 -24.891 2.514 1 86.5 471 ASN B N 1
ATOM 8208 C CA . ASN B 1 471 ? 16.969 -23.969 2.035 1 86.5 471 ASN B CA 1
ATOM 8209 C C . ASN B 1 471 ? 17.453 -23.031 3.145 1 86.5 471 ASN B C 1
ATOM 8211 O O . ASN B 1 471 ? 18.547 -22.484 3.078 1 86.5 471 ASN B O 1
ATOM 8215 N N . HIS B 1 472 ? 16.609 -22.75 4.156 1 79.19 472 HIS B N 1
ATOM 8216 C CA . HIS B 1 472 ? 16.969 -21.812 5.219 1 79.19 472 HIS B CA 1
ATOM 8217 C C . HIS B 1 472 ? 17.109 -22.547 6.555 1 79.19 472 HIS B C 1
ATOM 8219 O O . HIS B 1 472 ? 17.531 -21.938 7.551 1 79.19 472 HIS B O 1
ATOM 8225 N N . GLY B 1 473 ? 16.781 -23.719 6.551 1 74.25 473 GLY B N 1
ATOM 8226 C CA . GLY B 1 473 ? 16.891 -24.469 7.789 1 74.25 473 GLY B CA 1
ATOM 8227 C C . GLY B 1 473 ? 18.312 -24.828 8.156 1 74.25 473 GLY B C 1
ATOM 8228 O O . GLY B 1 473 ? 19.234 -24.609 7.367 1 74.25 473 GLY B O 1
ATOM 8229 N N . PRO B 1 474 ? 18.391 -25.109 9.445 1 68.06 474 PRO B N 1
ATOM 8230 C CA . PRO B 1 474 ? 19.734 -25.469 9.891 1 68.06 474 PRO B CA 1
ATOM 8231 C C . PRO B 1 474 ? 20.297 -26.688 9.156 1 68.06 474 PRO B C 1
ATOM 8233 O O . PRO B 1 474 ? 19.547 -27.609 8.828 1 68.06 474 PRO B O 1
ATOM 8236 N N . LYS B 1 475 ? 21.453 -26.516 8.742 1 62.25 475 LYS B N 1
ATOM 8237 C CA . LYS B 1 475 ? 22.109 -27.641 8.062 1 62.25 475 LYS B CA 1
ATOM 8238 C C . LYS B 1 475 ? 22.266 -28.844 8.992 1 62.25 475 LYS B C 1
ATOM 8240 O O . LYS B 1 475 ? 22.188 -29.984 8.555 1 62.25 475 LYS B O 1
ATOM 8245 N N . ALA B 1 476 ? 22.516 -28.469 10.297 1 57.47 476 ALA B N 1
ATOM 8246 C CA . ALA B 1 476 ? 22.641 -29.562 11.258 1 57.47 476 ALA B CA 1
ATOM 8247 C C . ALA B 1 476 ? 21.266 -30.047 11.695 1 57.47 476 ALA B C 1
ATOM 8249 O O . ALA B 1 476 ? 20.547 -29.344 12.422 1 57.47 476 ALA B O 1
ATOM 8250 N N . ARG B 1 477 ? 20.75 -31.016 11.078 1 58.25 477 ARG B N 1
ATOM 8251 C CA . ARG B 1 477 ? 19.375 -31.469 11.133 1 58.25 477 ARG B CA 1
ATOM 8252 C C . ARG B 1 477 ? 19.125 -32.344 12.344 1 58.25 477 ARG B C 1
ATOM 8254 O O . ARG B 1 477 ? 18.016 -32.844 12.562 1 58.25 477 ARG B O 1
ATOM 8261 N N . GLU B 1 478 ? 20.078 -32.594 13.078 1 55.12 478 GLU B N 1
ATOM 8262 C CA . GLU B 1 478 ? 19.953 -33.625 14.102 1 55.12 478 GLU B CA 1
ATOM 8263 C C . GLU B 1 478 ? 18.922 -33.25 15.148 1 55.12 478 GLU B C 1
ATOM 8265 O O . GLU B 1 478 ? 18.219 -34.094 15.703 1 55.12 478 GLU B O 1
ATOM 8270 N N . PHE B 1 479 ? 18.656 -31.875 15.312 1 56.91 479 PHE B N 1
ATOM 8271 C CA . PHE B 1 479 ? 17.828 -31.531 16.469 1 56.91 479 PHE B CA 1
ATOM 8272 C C . PHE B 1 479 ? 16.5 -30.922 16.016 1 56.91 479 PHE B C 1
ATOM 8274 O O . PHE B 1 479 ? 15.781 -30.344 16.828 1 56.91 479 PHE B O 1
ATOM 8281 N N . ILE B 1 480 ? 16.203 -31.266 14.781 1 66.06 480 ILE B N 1
ATOM 8282 C CA . ILE B 1 480 ? 14.977 -30.641 14.344 1 66.06 480 ILE B CA 1
ATOM 8283 C C . ILE B 1 480 ? 13.844 -31.656 14.312 1 66.06 480 ILE B C 1
ATOM 8285 O O . ILE B 1 480 ? 14.094 -32.875 14.219 1 66.06 480 ILE B O 1
ATOM 8289 N N . ALA B 1 481 ? 12.594 -31.297 14.594 1 73.31 481 ALA B N 1
ATOM 8290 C CA . ALA B 1 481 ? 11.398 -32.156 14.562 1 73.31 481 ALA B CA 1
ATOM 8291 C C . ALA B 1 481 ? 11.391 -33.031 13.312 1 73.31 481 ALA B C 1
ATOM 8293 O O . ALA B 1 481 ? 11.852 -32.625 12.25 1 73.31 481 ALA B O 1
ATOM 8294 N N . PRO B 1 482 ? 11.031 -34.344 13.523 1 76.19 482 PRO B N 1
ATOM 8295 C CA . PRO B 1 482 ? 11.047 -35.312 12.422 1 76.19 482 PRO B CA 1
ATOM 8296 C C . PRO B 1 482 ? 10.367 -34.75 11.164 1 76.19 482 PRO B C 1
ATOM 8298 O O . PRO B 1 482 ? 10.844 -35 10.047 1 76.19 482 PRO B O 1
ATOM 8301 N N . ARG B 1 483 ? 9.305 -34.094 11.344 1 81.81 483 ARG B N 1
ATOM 8302 C CA . ARG B 1 483 ? 8.602 -33.562 10.188 1 81.81 483 ARG B CA 1
ATOM 8303 C C . ARG B 1 483 ? 9.469 -32.562 9.422 1 81.81 483 ARG B C 1
ATOM 8305 O O . ARG B 1 483 ? 9.438 -32.531 8.195 1 81.81 483 ARG B O 1
ATOM 8312 N N . LEU B 1 484 ? 10.203 -31.984 10.188 1 79.12 484 LEU B N 1
ATOM 8313 C CA . LEU B 1 484 ? 11.078 -31 9.578 1 79.12 484 LEU B CA 1
ATOM 8314 C C . LEU B 1 484 ? 12.242 -31.672 8.859 1 79.12 484 LEU B C 1
ATOM 8316 O O . LEU B 1 484 ? 12.727 -31.172 7.844 1 79.12 484 LEU B O 1
ATOM 8320 N N . ARG B 1 485 ? 12.617 -32.812 9.367 1 78.88 485 ARG B N 1
ATOM 8321 C CA . ARG B 1 485 ? 13.688 -33.562 8.719 1 78.88 485 ARG B CA 1
ATOM 8322 C C . ARG B 1 485 ? 13.234 -34.125 7.371 1 78.88 485 ARG B C 1
ATOM 8324 O O . ARG B 1 485 ? 14.039 -34.281 6.453 1 78.88 485 ARG B O 1
ATOM 8331 N N . ALA B 1 486 ? 11.922 -34.281 7.316 1 84.94 486 ALA B N 1
ATOM 8332 C CA . ALA B 1 486 ? 11.352 -34.844 6.098 1 84.94 486 ALA B CA 1
ATOM 8333 C C . ALA B 1 486 ? 10.891 -33.75 5.145 1 84.94 486 ALA B C 1
ATOM 8335 O O . ALA B 1 486 ? 10.078 -33.969 4.25 1 84.94 486 ALA B O 1
ATOM 8336 N N . SER B 1 487 ? 11.367 -32.594 5.324 1 87.69 487 SER B N 1
ATOM 8337 C CA . SER B 1 487 ? 10.867 -31.422 4.594 1 87.69 487 SER B CA 1
ATOM 8338 C C . SER B 1 487 ? 11.07 -31.594 3.09 1 87.69 487 SER B C 1
ATOM 8340 O O . SER B 1 487 ? 10.219 -31.172 2.297 1 87.69 487 SER B O 1
ATOM 8342 N N . GLU B 1 488 ? 12.141 -32.156 2.746 1 86.25 488 GLU B N 1
ATOM 8343 C CA . GLU B 1 488 ? 12.391 -32.344 1.318 1 86.25 488 GLU B CA 1
ATOM 8344 C C . GLU B 1 488 ? 11.328 -33.219 0.683 1 86.25 488 GLU B C 1
ATOM 8346 O O . GLU B 1 488 ? 10.812 -32.906 -0.391 1 86.25 488 GLU B O 1
ATOM 8351 N N . SER B 1 489 ? 11.047 -34.25 1.39 1 87.94 489 SER B N 1
ATOM 8352 C CA . SER B 1 489 ? 10.055 -35.188 0.889 1 87.94 489 SER B CA 1
ATOM 8353 C C . SER B 1 489 ? 8.656 -34.594 0.913 1 87.94 489 SER B C 1
ATOM 8355 O O . SER B 1 489 ? 7.855 -34.812 0 1 87.94 489 SER B O 1
ATOM 8357 N N . ILE B 1 490 ? 8.383 -33.938 1.938 1 89.81 490 ILE B N 1
ATOM 8358 C CA . ILE B 1 490 ? 7.066 -33.312 2.062 1 89.81 490 ILE B CA 1
ATOM 8359 C C . ILE B 1 490 ? 6.887 -32.25 0.971 1 89.81 490 ILE B C 1
ATOM 8361 O O . ILE B 1 490 ? 5.812 -32.156 0.369 1 89.81 490 ILE B O 1
ATOM 8365 N N . CYS B 1 491 ? 7.891 -31.5 0.754 1 89.81 491 CYS B N 1
ATOM 8366 C CA . CYS B 1 491 ? 7.867 -30.5 -0.302 1 89.81 491 CYS B CA 1
ATOM 8367 C C . CYS B 1 491 ? 7.582 -31.141 -1.656 1 89.81 491 CYS B C 1
ATOM 8369 O O . CYS B 1 491 ? 6.707 -30.672 -2.391 1 89.81 491 CYS B O 1
ATOM 8371 N N . LEU B 1 492 ? 8.312 -32.188 -1.94 1 88.38 492 LEU B N 1
ATOM 8372 C CA . LEU B 1 492 ? 8.109 -32.906 -3.195 1 88.38 492 LEU B CA 1
ATOM 8373 C C . LEU B 1 492 ? 6.707 -33.5 -3.268 1 88.38 492 LEU B C 1
ATOM 8375 O O . LEU B 1 492 ? 6.047 -33.406 -4.309 1 88.38 492 LEU B O 1
ATOM 8379 N N . GLY B 1 493 ? 6.309 -34.062 -2.182 1 85.44 493 GLY B N 1
ATOM 8380 C CA . GLY B 1 493 ? 4.969 -34.625 -2.131 1 85.44 493 GLY B CA 1
ATOM 8381 C C . GLY B 1 493 ? 3.885 -33.594 -2.416 1 85.44 493 GLY B C 1
ATOM 8382 O O . GLY B 1 493 ? 2.898 -33.906 -3.092 1 85.44 493 GLY B O 1
ATOM 8383 N N . ALA B 1 494 ? 4.059 -32.438 -1.908 1 87.94 494 ALA B N 1
ATOM 8384 C CA . ALA B 1 494 ? 3.102 -31.359 -2.141 1 87.94 494 ALA B CA 1
ATOM 8385 C C . ALA B 1 494 ? 3.066 -30.969 -3.613 1 87.94 494 ALA B C 1
ATOM 8387 O O . ALA B 1 494 ? 2 -30.672 -4.156 1 87.94 494 ALA B O 1
ATOM 8388 N N . CYS B 1 495 ? 4.207 -30.922 -4.238 1 86.62 495 CYS B N 1
ATOM 8389 C CA . CYS B 1 495 ? 4.297 -30.594 -5.656 1 86.62 495 CYS B CA 1
ATOM 8390 C C . CYS B 1 495 ? 3.59 -31.641 -6.504 1 86.62 495 CYS B C 1
ATOM 8392 O O . CYS B 1 495 ? 2.914 -31.312 -7.477 1 86.62 495 CYS B O 1
ATOM 8394 N N . LEU B 1 496 ? 3.785 -32.844 -6.125 1 80.75 496 LEU B N 1
ATOM 8395 C CA . LEU B 1 496 ? 3.188 -33.938 -6.871 1 80.75 496 LEU B CA 1
ATOM 8396 C C . LEU B 1 496 ? 1.674 -33.969 -6.688 1 80.75 496 LEU B C 1
ATOM 8398 O O . LEU B 1 496 ? 0.94 -34.375 -7.59 1 80.75 496 LEU B O 1
ATOM 8402 N N . ALA B 1 497 ? 1.282 -33.531 -5.57 1 76.5 497 ALA B N 1
ATOM 8403 C CA . ALA B 1 497 ? -0.15 -33.469 -5.289 1 76.5 497 ALA B CA 1
ATOM 8404 C C . ALA B 1 497 ? -0.839 -32.406 -6.141 1 76.5 497 ALA B C 1
ATOM 8406 O O . ALA B 1 497 ? -2.049 -32.469 -6.367 1 76.5 497 ALA B O 1
ATOM 8407 N N . LEU B 1 498 ? -0.035 -31.438 -6.617 1 67 498 LEU B N 1
ATOM 8408 C CA . LEU B 1 498 ? -0.572 -30.359 -7.438 1 67 498 LEU B CA 1
ATOM 8409 C C . LEU B 1 498 ? -0.963 -30.875 -8.82 1 67 498 LEU B C 1
ATOM 8411 O O . LEU B 1 498 ? -1.81 -30.266 -9.492 1 67 498 LEU B O 1
ATOM 8415 N N . HIS B 1 499 ? -0.225 -31.859 -9.266 1 54.38 499 HIS B N 1
ATOM 8416 C CA . HIS B 1 499 ? -0.414 -32.406 -10.602 1 54.38 499 HIS B CA 1
ATOM 8417 C C . HIS B 1 499 ? -1.86 -32.844 -10.812 1 54.38 499 HIS B C 1
ATOM 8419 O O . HIS B 1 499 ? -2.412 -32.656 -11.906 1 54.38 499 HIS B O 1
ATOM 8425 N N . ASP B 1 500 ? -2.252 -33.469 -9.828 1 45 500 ASP B N 1
ATOM 8426 C CA . ASP B 1 500 ? -3.588 -34.062 -9.984 1 45 500 ASP B CA 1
ATOM 8427 C C . ASP B 1 500 ? -4.645 -32.938 -10.094 1 45 500 ASP B C 1
ATOM 8429 O O . ASP B 1 500 ? -5.781 -33.219 -10.484 1 45 500 ASP B O 1
ATOM 8433 N N . ARG B 1 501 ? -4.027 -31.672 -9.898 1 48.38 501 ARG B N 1
ATOM 8434 C CA . ARG B 1 501 ? -4.969 -30.609 -9.594 1 48.38 501 ARG B CA 1
ATOM 8435 C C . ARG B 1 501 ? -4.715 -29.391 -10.477 1 48.38 501 ARG B C 1
ATOM 8437 O O . ARG B 1 501 ? -5.207 -28.297 -10.188 1 48.38 501 ARG B O 1
ATOM 8444 N N . TRP B 1 502 ? -4.234 -29.406 -11.945 1 45.94 502 TRP B N 1
ATOM 8445 C CA . TRP B 1 502 ? -3.334 -28.531 -12.695 1 45.94 502 TRP B CA 1
ATOM 8446 C C . TRP B 1 502 ? -4.059 -27.266 -13.148 1 45.94 502 TRP B C 1
ATOM 8448 O O . TRP B 1 502 ? -3.496 -26.453 -13.883 1 45.94 502 TRP B O 1
ATOM 8458 N N . ALA B 1 503 ? -5.09 -26.766 -12.922 1 40.97 503 ALA B N 1
ATOM 8459 C CA . ALA B 1 503 ? -5.777 -25.812 -13.797 1 40.97 503 ALA B CA 1
ATOM 8460 C C . ALA B 1 503 ? -4.965 -24.547 -13.969 1 40.97 503 ALA B C 1
ATOM 8462 O O . ALA B 1 503 ? -4.867 -24 -15.07 1 40.97 503 ALA B O 1
ATOM 8463 N N . ARG B 1 504 ? -4.914 -23.453 -13.328 1 44.62 504 ARG B N 1
ATOM 8464 C CA . ARG B 1 504 ? -4.633 -22.062 -13.664 1 44.62 504 ARG B CA 1
ATOM 8465 C C . ARG B 1 504 ? -3.373 -21.562 -12.953 1 44.62 504 ARG B C 1
ATOM 8467 O O . ARG B 1 504 ? -3.115 -20.359 -12.898 1 44.62 504 ARG B O 1
ATOM 8474 N N . SER B 1 505 ? -2.527 -22.359 -12.086 1 52.69 505 SER B N 1
ATOM 8475 C CA . SER B 1 505 ? -1.901 -21.609 -11 1 52.69 505 SER B CA 1
ATOM 8476 C C . SER B 1 505 ? -0.394 -21.5 -11.203 1 52.69 505 SER B C 1
ATOM 8478 O O . SER B 1 505 ? 0.205 -22.312 -11.906 1 52.69 505 SER B O 1
ATOM 8480 N N . ASP B 1 506 ? 0.223 -20.219 -11.211 1 56.06 506 ASP B N 1
ATOM 8481 C CA . ASP B 1 506 ? 1.624 -19.938 -10.914 1 56.06 506 ASP B CA 1
ATOM 8482 C C . ASP B 1 506 ? 2.246 -21.031 -10.055 1 56.06 506 ASP B C 1
ATOM 8484 O O . ASP B 1 506 ? 3.461 -21.234 -10.094 1 56.06 506 ASP B O 1
ATOM 8488 N N . HIS B 1 507 ? 1.397 -21.938 -9.75 1 67.06 507 HIS B N 1
ATOM 8489 C CA . HIS B 1 507 ? 1.888 -22.938 -8.812 1 67.06 507 HIS B CA 1
ATOM 8490 C C . HIS B 1 507 ? 2.59 -24.078 -9.539 1 67.06 507 HIS B C 1
ATOM 8492 O O . HIS B 1 507 ? 3.439 -24.766 -8.961 1 67.06 507 HIS B O 1
ATOM 8498 N N . PHE B 1 508 ? 2.363 -24.031 -10.812 1 75.62 508 PHE B N 1
ATOM 8499 C CA . PHE B 1 508 ? 2.941 -25.125 -11.57 1 75.62 508 PHE B CA 1
ATOM 8500 C C . PHE B 1 508 ? 4.414 -24.875 -11.859 1 75.62 508 PHE B C 1
ATOM 8502 O O . PHE B 1 508 ? 5.215 -25.812 -11.93 1 75.62 508 PHE B O 1
ATOM 8509 N N . ILE B 1 509 ? 4.668 -23.688 -11.906 1 79.75 509 ILE B N 1
ATOM 8510 C CA . ILE B 1 509 ? 6.039 -23.344 -12.258 1 79.75 509 ILE B CA 1
ATOM 8511 C C . ILE B 1 509 ? 6.984 -23.75 -11.125 1 79.75 509 ILE B C 1
ATOM 8513 O O . ILE B 1 509 ? 8.023 -24.359 -11.375 1 79.75 509 ILE B O 1
ATOM 8517 N N . THR B 1 510 ? 6.516 -23.5 -9.992 1 85.81 510 THR B N 1
ATOM 8518 C CA . THR B 1 510 ? 7.348 -23.859 -8.852 1 85.81 510 THR B CA 1
ATOM 8519 C C . THR B 1 510 ? 7.395 -25.375 -8.672 1 85.81 510 THR B C 1
ATOM 8521 O O . THR B 1 510 ? 8.438 -25.938 -8.328 1 85.81 510 THR B O 1
ATOM 8524 N N . ALA B 1 511 ? 6.285 -25.984 -8.922 1 86.62 511 ALA B N 1
ATOM 8525 C CA . ALA B 1 511 ? 6.242 -27.438 -8.797 1 86.62 511 ALA B CA 1
ATOM 8526 C C . ALA B 1 511 ? 7.188 -28.109 -9.789 1 86.62 511 ALA B C 1
ATOM 8528 O O . ALA B 1 511 ? 7.914 -29.031 -9.438 1 86.62 511 ALA B O 1
ATOM 8529 N N . MET B 1 512 ? 7.246 -27.641 -10.922 1 86.06 512 MET B N 1
ATOM 8530 C CA . MET B 1 512 ? 8.133 -28.188 -11.953 1 86.06 512 MET B CA 1
ATOM 8531 C C . MET B 1 512 ? 9.594 -28.016 -11.555 1 86.06 512 MET B C 1
ATOM 8533 O O . MET B 1 512 ? 10.406 -28.922 -11.766 1 86.06 512 MET B O 1
ATOM 8537 N N . GLY B 1 513 ? 9.836 -26.859 -11.016 1 87.88 513 GLY B N 1
ATOM 8538 C CA . GLY B 1 513 ? 11.203 -26.609 -10.57 1 87.88 513 GLY B CA 1
ATOM 8539 C C . GLY B 1 513 ? 11.656 -27.562 -9.484 1 87.88 513 GLY B C 1
ATOM 8540 O O . GLY B 1 513 ? 12.773 -28.094 -9.547 1 87.88 513 GLY B O 1
ATOM 8541 N N . VAL B 1 514 ? 10.828 -27.812 -8.594 1 90.69 514 VAL B N 1
ATOM 8542 C CA . VAL B 1 514 ? 11.172 -28.656 -7.445 1 90.69 514 VAL B CA 1
ATOM 8543 C C . VAL B 1 514 ? 11.32 -30.109 -7.891 1 90.69 514 VAL B C 1
ATOM 8545 O O . VAL B 1 514 ? 12.242 -30.812 -7.461 1 90.69 514 VAL B O 1
ATOM 8548 N N . ILE B 1 515 ? 10.422 -30.547 -8.719 1 89.88 515 ILE B N 1
ATOM 8549 C CA . ILE B 1 515 ? 10.477 -31.922 -9.219 1 89.88 515 ILE B CA 1
ATOM 8550 C C . ILE B 1 515 ? 11.75 -32.125 -10.039 1 89.88 515 ILE B C 1
ATOM 8552 O O . ILE B 1 515 ? 12.453 -33.125 -9.883 1 89.88 515 ILE B O 1
ATOM 8556 N N . TYR B 1 516 ? 12.039 -31.234 -10.867 1 90.75 516 TYR B N 1
ATOM 8557 C CA . TYR B 1 516 ? 13.25 -31.297 -11.664 1 90.75 516 TYR B CA 1
ATOM 8558 C C . TYR B 1 516 ? 14.492 -31.359 -10.773 1 90.75 516 TYR B C 1
ATOM 8560 O O . TYR B 1 516 ? 15.398 -32.156 -11.023 1 90.75 516 TYR B O 1
ATOM 8568 N N . ARG B 1 517 ? 14.539 -30.438 -9.836 1 91.06 517 ARG B N 1
ATOM 8569 C CA . ARG B 1 517 ? 15.664 -30.422 -8.906 1 91.06 517 ARG B CA 1
ATOM 8570 C C . ARG B 1 517 ? 15.844 -31.766 -8.234 1 91.06 517 ARG B C 1
ATOM 8572 O O . ARG B 1 517 ? 16.969 -32.25 -8.062 1 91.06 517 ARG B O 1
ATOM 8579 N N . ASP B 1 518 ? 14.766 -32.375 -7.812 1 90.5 518 ASP B N 1
ATOM 8580 C CA . ASP B 1 518 ? 14.836 -33.688 -7.137 1 90.5 518 ASP B CA 1
ATOM 8581 C C . ASP B 1 518 ? 15.414 -34.75 -8.062 1 90.5 518 ASP B C 1
ATOM 8583 O O . ASP B 1 518 ? 16.219 -35.562 -7.633 1 90.5 518 ASP B O 1
ATOM 8587 N N . ILE B 1 519 ? 15.031 -34.719 -9.297 1 91.06 519 ILE B N 1
ATOM 8588 C CA . ILE B 1 519 ? 15.539 -35.688 -10.273 1 91.06 519 ILE B CA 1
ATOM 8589 C C . ILE B 1 519 ? 17.031 -35.438 -10.508 1 91.06 519 ILE B C 1
ATOM 8591 O O . ILE B 1 519 ? 17.812 -36.375 -10.586 1 91.06 519 ILE B O 1
ATOM 8595 N N . ALA B 1 520 ? 17.391 -34.219 -10.617 1 89.81 520 ALA B N 1
ATOM 8596 C CA . ALA B 1 520 ? 18.781 -33.844 -10.883 1 89.81 520 ALA B CA 1
ATOM 8597 C C . ALA B 1 520 ? 19.688 -34.25 -9.719 1 89.81 520 ALA B C 1
ATOM 8599 O O . ALA B 1 520 ? 20.828 -34.656 -9.93 1 89.81 520 ALA B O 1
ATOM 8600 N N . GLN B 1 521 ? 19.188 -34.156 -8.578 1 88.5 521 GLN B N 1
ATOM 8601 C CA . GLN B 1 521 ? 20 -34.438 -7.398 1 88.5 521 GLN B CA 1
ATOM 8602 C C . GLN B 1 521 ? 20.031 -35.938 -7.105 1 88.5 521 GLN B C 1
ATOM 8604 O O . GLN B 1 521 ? 21.016 -36.438 -6.59 1 88.5 521 GLN B O 1
ATOM 8609 N N . HIS B 1 522 ? 18.891 -36.531 -7.426 1 88.69 522 HIS B N 1
ATOM 8610 C CA . HIS B 1 522 ? 18.781 -37.969 -7.125 1 88.69 522 HIS B CA 1
ATOM 8611 C C . HIS B 1 522 ? 18.266 -38.75 -8.328 1 88.69 522 HIS B C 1
ATOM 8613 O O . HIS B 1 522 ? 17.219 -39.375 -8.25 1 88.69 522 HIS B O 1
ATOM 8619 N N . PRO B 1 523 ? 19.031 -38.812 -9.359 1 89.62 523 PRO B N 1
ATOM 8620 C CA . PRO B 1 523 ? 18.562 -39.5 -10.562 1 89.62 523 PRO B CA 1
ATOM 8621 C C . PRO B 1 523 ? 18.516 -41.031 -10.391 1 89.62 523 PRO B C 1
ATOM 8623 O O . PRO B 1 523 ? 17.859 -41.719 -11.164 1 89.62 523 PRO B O 1
ATOM 8626 N N . GLU B 1 524 ? 19.203 -41.438 -9.344 1 87.19 524 GLU B N 1
ATOM 8627 C CA . GLU B 1 524 ? 19.312 -42.875 -9.117 1 87.19 524 GLU B CA 1
ATOM 8628 C C . GLU B 1 524 ? 18.078 -43.438 -8.406 1 87.19 524 GLU B C 1
ATOM 8630 O O . GLU B 1 524 ? 17.828 -44.625 -8.438 1 87.19 524 GLU B O 1
ATOM 8635 N N . LYS B 1 525 ? 17.375 -42.594 -7.836 1 87.81 525 LYS B N 1
ATOM 8636 C CA . LYS B 1 525 ? 16.203 -43.031 -7.094 1 87.81 525 LYS B CA 1
ATOM 8637 C C . LYS B 1 525 ? 15.156 -43.625 -8.031 1 87.81 525 LYS B C 1
ATOM 8639 O O . LYS B 1 525 ? 14.992 -43.188 -9.156 1 87.81 525 LYS B O 1
ATOM 8644 N N . LEU B 1 526 ? 14.422 -44.594 -7.516 1 82.06 526 LEU B N 1
ATOM 8645 C CA . LEU B 1 526 ? 13.383 -45.25 -8.297 1 82.06 526 LEU B CA 1
ATOM 8646 C C . LEU B 1 526 ? 12.258 -44.281 -8.633 1 82.06 526 LEU B C 1
ATOM 8648 O O . LEU B 1 526 ? 11.641 -44.375 -9.695 1 82.06 526 LEU B O 1
ATOM 8652 N N . SER B 1 527 ? 12.086 -43.375 -7.797 1 86.44 527 SER B N 1
ATOM 8653 C CA . SER B 1 527 ? 11 -42.438 -7.988 1 86.44 527 SER B CA 1
ATOM 8654 C C . SER B 1 527 ? 11.336 -41.438 -9.086 1 86.44 527 SER B C 1
ATOM 8656 O O . SER B 1 527 ? 10.445 -40.719 -9.578 1 86.44 527 SER B O 1
ATOM 8658 N N . ALA B 1 528 ? 12.547 -41.344 -9.531 1 90.38 528 ALA B N 1
ATOM 8659 C CA . ALA B 1 528 ? 12.984 -40.375 -10.523 1 90.38 528 ALA B CA 1
ATOM 8660 C C . ALA B 1 528 ? 12.242 -40.562 -11.844 1 90.38 528 ALA B C 1
ATOM 8662 O O . ALA B 1 528 ? 11.898 -39.594 -12.516 1 90.38 528 ALA B O 1
ATOM 8663 N N . ARG B 1 529 ? 11.984 -41.812 -12.219 1 88.06 529 ARG B N 1
ATOM 8664 C CA . ARG B 1 529 ? 11.289 -42.094 -13.469 1 88.06 529 ARG B CA 1
ATOM 8665 C C . ARG B 1 529 ? 9.828 -41.656 -13.391 1 88.06 529 ARG B C 1
ATOM 8667 O O . ARG B 1 529 ? 9.289 -41.094 -14.352 1 88.06 529 ARG B O 1
ATOM 8674 N N . THR B 1 530 ? 9.258 -41.938 -12.219 1 85.25 530 THR B N 1
ATOM 8675 C CA . THR B 1 530 ? 7.879 -41.5 -12.016 1 85.25 530 THR B CA 1
ATOM 8676 C C . THR B 1 530 ? 7.793 -39.969 -12.008 1 85.25 530 THR B C 1
ATOM 8678 O O . THR B 1 530 ? 6.859 -39.406 -12.578 1 85.25 530 THR B O 1
ATOM 8681 N N . ASN B 1 531 ? 8.734 -39.406 -11.383 1 89.38 531 ASN B N 1
ATOM 8682 C CA . ASN B 1 531 ? 8.773 -37.938 -11.336 1 89.38 531 ASN B CA 1
ATOM 8683 C C . ASN B 1 531 ? 8.945 -37.344 -12.727 1 89.38 531 ASN B C 1
ATOM 8685 O O . ASN B 1 531 ? 8.398 -36.25 -13.008 1 89.38 531 ASN B O 1
ATOM 8689 N N . LEU B 1 532 ? 9.656 -37.969 -13.516 1 89.56 532 LEU B N 1
ATOM 8690 C CA . LEU B 1 532 ? 9.844 -37.531 -14.891 1 89.56 532 LEU B CA 1
ATOM 8691 C C . LEU B 1 532 ? 8.523 -37.531 -15.648 1 89.56 532 LEU B C 1
ATOM 8693 O O . LEU B 1 532 ? 8.242 -36.625 -16.438 1 89.56 532 LEU B O 1
ATOM 8697 N N . GLU B 1 533 ? 7.77 -38.531 -15.414 1 84.62 533 GLU B N 1
ATOM 8698 C CA . GLU B 1 533 ? 6.461 -38.594 -16.062 1 84.62 533 GLU B CA 1
ATOM 8699 C C . GLU B 1 533 ? 5.566 -37.438 -15.594 1 84.62 533 GLU B C 1
ATOM 8701 O O . GLU B 1 533 ? 4.805 -36.906 -16.391 1 84.62 533 GLU B O 1
ATOM 8706 N N . TYR B 1 534 ? 5.676 -37.188 -14.367 1 82.88 534 TYR B N 1
ATOM 8707 C CA . TYR B 1 534 ? 4.926 -36.031 -13.852 1 82.88 534 TYR B CA 1
ATOM 8708 C C . TYR B 1 534 ? 5.359 -34.75 -14.539 1 82.88 534 TYR B C 1
ATOM 8710 O O . TYR B 1 534 ? 4.52 -33.906 -14.883 1 82.88 534 TYR B O 1
ATOM 8718 N N . LEU B 1 535 ? 6.641 -34.562 -14.742 1 85.5 535 LEU B N 1
ATOM 8719 C CA . LEU B 1 535 ? 7.164 -33.375 -15.422 1 85.5 535 LEU B CA 1
ATOM 8720 C C . LEU B 1 535 ? 6.613 -33.281 -16.844 1 85.5 535 LEU B C 1
ATOM 8722 O O . LEU B 1 535 ? 6.285 -32.188 -17.312 1 85.5 535 LEU B O 1
ATOM 8726 N N . ARG B 1 536 ? 6.492 -34.375 -17.453 1 82.06 536 ARG B N 1
ATOM 8727 C CA . ARG B 1 536 ? 5.984 -34.375 -18.812 1 82.06 536 ARG B CA 1
ATOM 8728 C C . ARG B 1 536 ? 4.512 -33.969 -18.859 1 82.06 536 ARG B C 1
ATOM 8730 O O . ARG B 1 536 ? 4.086 -33.25 -19.766 1 82.06 536 ARG B O 1
ATOM 8737 N N . VAL B 1 537 ? 3.836 -34.5 -17.906 1 74.56 537 VAL B N 1
ATOM 8738 C CA . VAL B 1 537 ? 2.41 -34.188 -17.844 1 74.56 537 VAL B CA 1
ATOM 8739 C C . VAL B 1 537 ? 2.217 -32.688 -17.594 1 74.56 537 VAL B C 1
ATOM 8741 O O . VAL B 1 537 ? 1.35 -32.062 -18.203 1 74.56 537 VAL B O 1
ATOM 8744 N N . ILE B 1 538 ? 3.018 -32.156 -16.688 1 75.88 538 ILE B N 1
ATOM 8745 C CA . ILE B 1 538 ? 2.916 -30.75 -16.375 1 75.88 538 ILE B CA 1
ATOM 8746 C C . ILE B 1 538 ? 3.26 -29.922 -17.609 1 75.88 538 ILE B C 1
ATOM 8748 O O . ILE B 1 538 ? 2.594 -28.922 -17.906 1 75.88 538 ILE B O 1
ATOM 8752 N N . LYS B 1 539 ? 4.254 -30.344 -18.281 1 76.06 539 LYS B N 1
ATOM 8753 C CA . LYS B 1 539 ? 4.652 -29.641 -19.5 1 76.06 539 LYS B CA 1
ATOM 8754 C C . LYS B 1 539 ? 3.516 -29.625 -20.516 1 76.06 539 LYS B C 1
ATOM 8756 O O . LYS B 1 539 ? 3.25 -28.609 -21.141 1 76.06 539 LYS B O 1
ATOM 8761 N N . LEU B 1 540 ? 2.893 -30.703 -20.672 1 71 540 LEU B N 1
ATOM 8762 C CA . LEU B 1 540 ? 1.798 -30.812 -21.625 1 71 540 LEU B CA 1
ATOM 8763 C C . LEU B 1 540 ? 0.637 -29.906 -21.234 1 71 540 LEU B C 1
ATOM 8765 O O . LEU B 1 540 ? 0.011 -29.281 -22.078 1 71 540 LEU B O 1
ATOM 8769 N N . HIS B 1 541 ? 0.47 -29.891 -20 1 68.5 541 HIS B N 1
ATOM 8770 C CA . HIS B 1 541 ? -0.6 -29.031 -19.516 1 68.5 541 HIS B CA 1
ATOM 8771 C C . HIS B 1 541 ? -0.28 -27.562 -19.75 1 68.5 541 HIS B C 1
ATOM 8773 O O . HIS B 1 541 ? -1.153 -26.781 -20.156 1 68.5 541 HIS B O 1
ATOM 8779 N N . LEU B 1 542 ? 0.907 -27.219 -19.5 1 68.75 542 LEU B N 1
ATOM 8780 C CA . LEU B 1 542 ? 1.319 -25.828 -19.703 1 68.75 542 LEU B CA 1
ATOM 8781 C C . LEU B 1 542 ? 1.238 -25.453 -21.172 1 68.75 542 LEU B C 1
ATOM 8783 O O . LEU B 1 542 ? 0.852 -24.328 -21.5 1 68.75 542 LEU B O 1
ATOM 8787 N N . GLN B 1 543 ? 1.599 -26.312 -22 1 65.06 543 GLN B N 1
ATOM 8788 C CA . GLN B 1 543 ? 1.541 -26.062 -23.422 1 65.06 543 GLN B CA 1
ATOM 8789 C C . GLN B 1 543 ? 0.101 -25.875 -23.906 1 65.06 543 GLN B C 1
ATOM 8791 O O . GLN B 1 543 ? -0.171 -25.078 -24.797 1 65.06 543 GLN B O 1
ATOM 8796 N N . ARG B 1 544 ? -0.669 -26.547 -23.266 1 60.66 544 ARG B N 1
ATOM 8797 C CA . ARG B 1 544 ? -2.082 -26.438 -23.609 1 60.66 544 ARG B CA 1
ATOM 8798 C C . ARG B 1 544 ? -2.668 -25.125 -23.125 1 60.66 544 ARG B C 1
ATOM 8800 O O . ARG B 1 544 ? -3.506 -24.516 -23.797 1 60.66 544 ARG B O 1
ATOM 8807 N N . MET B 1 545 ? -2.109 -24.812 -21.922 1 57.91 545 MET B N 1
ATOM 8808 C CA . MET B 1 545 ? -2.598 -23.562 -21.344 1 57.91 545 MET B CA 1
ATOM 8809 C C . MET B 1 545 ? -2.002 -22.359 -22.078 1 57.91 545 MET B C 1
ATOM 8811 O O . MET B 1 545 ? -2.619 -21.297 -22.125 1 57.91 545 MET B O 1
ATOM 8815 N N . SER B 1 546 ? -0.568 -22.5 -22.344 1 53.03 546 SER B N 1
ATOM 8816 C CA . SER B 1 546 ? 0.161 -21.422 -23.016 1 53.03 546 SER B CA 1
ATOM 8817 C C . SER B 1 546 ? -0.55 -21 -24.297 1 53.03 546 SER B C 1
ATOM 8819 O O . SER B 1 546 ? -0.427 -19.844 -24.719 1 53.03 546 SER B O 1
ATOM 8821 N N . HIS B 1 547 ? -0.96 -21.969 -24.938 1 44.94 547 HIS B N 1
ATOM 8822 C CA . HIS B 1 547 ? -1.626 -21.516 -26.156 1 44.94 547 HIS B CA 1
ATOM 8823 C C . HIS B 1 547 ? -2.59 -20.375 -25.859 1 44.94 547 HIS B C 1
ATOM 8825 O O . HIS B 1 547 ? -3.004 -19.656 -26.781 1 44.94 547 HIS B O 1
ATOM 8831 N N . GLN B 1 548 ? -2.844 -20.391 -24.625 1 41.59 548 GLN B N 1
ATOM 8832 C CA . GLN B 1 548 ? -3.611 -19.234 -24.188 1 41.59 548 GLN B CA 1
ATOM 8833 C C . GLN B 1 548 ? -2.701 -18.172 -23.562 1 41.59 548 GLN B C 1
ATOM 8835 O O . GLN B 1 548 ? -2.189 -18.359 -22.453 1 41.59 548 GLN B O 1
ATOM 8840 N N . HIS B 1 549 ? -2.264 -17.203 -24.406 1 47.03 549 HIS B N 1
ATOM 8841 C CA . HIS B 1 549 ? -1.48 -15.969 -24.375 1 47.03 549 HIS B CA 1
ATOM 8842 C C . HIS B 1 549 ? -0.463 -15.992 -23.234 1 47.03 549 HIS B C 1
ATOM 8844 O O . HIS B 1 549 ? 0.385 -15.102 -23.141 1 47.03 549 HIS B O 1
ATOM 8850 N N . LEU B 1 550 ? -0.59 -17.031 -22.344 1 49.38 550 LEU B N 1
ATOM 8851 C CA . LEU B 1 550 ? -0.033 -16.672 -21.047 1 49.38 550 LEU B CA 1
ATOM 8852 C C . LEU B 1 550 ? 1.468 -16.938 -21 1 49.38 550 LEU B C 1
ATOM 8854 O O . LEU B 1 550 ? 2.223 -16.188 -20.391 1 49.38 550 LEU B O 1
ATOM 8858 N N . LEU B 1 551 ? 1.894 -18.172 -21.594 1 56.22 551 LEU B N 1
ATOM 8859 C CA . LEU B 1 551 ? 3.268 -18.516 -21.234 1 56.22 551 LEU B CA 1
ATOM 8860 C C . LEU B 1 551 ? 4.227 -18.125 -22.359 1 56.22 551 LEU B C 1
ATOM 8862 O O . LEU B 1 551 ? 3.936 -18.344 -23.531 1 56.22 551 LEU B O 1
ATOM 8866 N N . SER B 1 552 ? 5.184 -17.312 -21.906 1 62.75 552 SER B N 1
ATOM 8867 C CA . SER B 1 552 ? 6.242 -16.844 -22.781 1 62.75 552 SER B CA 1
ATOM 8868 C C . SER B 1 552 ? 6.961 -18.016 -23.453 1 62.75 552 SER B C 1
ATOM 8870 O O . SER B 1 552 ? 6.965 -19.125 -22.938 1 62.75 552 SER B O 1
ATOM 8872 N N . ALA B 1 553 ? 7.164 -17.875 -24.688 1 65.94 553 ALA B N 1
ATOM 8873 C CA . ALA B 1 553 ? 7.977 -18.828 -25.453 1 65.94 553 ALA B CA 1
ATOM 8874 C C . ALA B 1 553 ? 9.195 -19.266 -24.641 1 65.94 553 ALA B C 1
ATOM 8876 O O . ALA B 1 553 ? 9.594 -20.438 -24.703 1 65.94 553 ALA B O 1
ATOM 8877 N N . SER B 1 554 ? 9.609 -18.438 -23.859 1 71.94 554 SER B N 1
ATOM 8878 C CA . SER B 1 554 ? 10.797 -18.734 -23.062 1 71.94 554 SER B CA 1
ATOM 8879 C C . SER B 1 554 ? 10.492 -19.703 -21.938 1 71.94 554 SER B C 1
ATOM 8881 O O . SER B 1 554 ? 11.328 -20.531 -21.578 1 71.94 554 SER B O 1
ATOM 8883 N N . LEU B 1 555 ? 9.328 -19.688 -21.469 1 76 555 LEU B N 1
ATOM 8884 C CA . LEU B 1 555 ? 8.953 -20.594 -20.391 1 76 555 LEU B CA 1
ATOM 8885 C C . LEU B 1 555 ? 8.75 -22.016 -20.938 1 76 555 LEU B C 1
ATOM 8887 O O . LEU B 1 555 ? 9.148 -22.984 -20.297 1 76 555 LEU B O 1
ATOM 8891 N N . THR B 1 556 ? 8.188 -22.016 -22.016 1 75 556 THR B N 1
ATOM 8892 C CA . THR B 1 556 ? 7.996 -23.328 -22.656 1 75 556 THR B CA 1
ATOM 8893 C C . THR B 1 556 ? 9.336 -23.969 -22.969 1 75 556 THR B C 1
ATOM 8895 O O . THR B 1 556 ? 9.508 -25.188 -22.781 1 75 556 THR B O 1
ATOM 8898 N N . ALA B 1 557 ? 10.195 -23.141 -23.453 1 78 557 ALA B N 1
ATOM 8899 C CA . ALA B 1 557 ? 11.531 -23.656 -23.766 1 78 557 ALA B CA 1
ATOM 8900 C C . ALA B 1 557 ? 12.234 -24.156 -22.5 1 78 557 ALA B C 1
ATOM 8902 O O . ALA B 1 557 ? 12.945 -25.156 -22.531 1 78 557 ALA B O 1
ATOM 8903 N N . LEU B 1 558 ? 12.07 -23.453 -21.469 1 81.25 558 LEU B N 1
ATOM 8904 C CA . LEU B 1 558 ? 12.664 -23.859 -20.203 1 81.25 558 LEU B CA 1
ATOM 8905 C C . LEU B 1 558 ? 12.133 -25.219 -19.766 1 81.25 558 LEU B C 1
ATOM 8907 O O . LEU B 1 558 ? 12.906 -26.094 -19.359 1 81.25 558 LEU B O 1
ATOM 8911 N N . PHE B 1 559 ? 10.914 -25.469 -19.906 1 81.62 559 PHE B N 1
ATOM 8912 C CA . PHE B 1 559 ? 10.312 -26.719 -19.469 1 81.62 559 PHE B CA 1
ATOM 8913 C C . PHE B 1 559 ? 10.742 -27.875 -20.359 1 81.62 559 PHE B C 1
ATOM 8915 O O . PHE B 1 559 ? 10.961 -28.984 -19.875 1 81.62 559 PHE B O 1
ATOM 8922 N N . GLU B 1 560 ? 10.859 -27.516 -21.562 1 82.88 560 GLU B N 1
ATOM 8923 C CA . GLU B 1 560 ? 11.359 -28.531 -22.484 1 82.88 560 GLU B CA 1
ATOM 8924 C C . GLU B 1 560 ? 12.797 -28.922 -22.141 1 82.88 560 GLU B C 1
ATOM 8926 O O . GLU B 1 560 ? 13.141 -30.109 -22.156 1 82.88 560 GLU B O 1
ATOM 8931 N N . ASN B 1 561 ? 13.508 -27.984 -21.828 1 83.75 561 ASN B N 1
ATOM 8932 C CA . ASN B 1 561 ? 14.898 -28.234 -21.469 1 83.75 561 ASN B CA 1
ATOM 8933 C C . ASN B 1 561 ? 15.008 -28.984 -20.141 1 83.75 561 ASN B C 1
ATOM 8935 O O . ASN B 1 561 ? 15.898 -29.828 -19.969 1 83.75 561 ASN B O 1
ATOM 8939 N N . MET B 1 562 ? 14.156 -28.719 -19.266 1 86.75 562 MET B N 1
ATOM 8940 C CA . MET B 1 562 ? 14.156 -29.391 -17.969 1 86.75 562 MET B CA 1
ATOM 8941 C C . MET B 1 562 ? 13.82 -30.875 -18.125 1 86.75 562 MET B C 1
ATOM 8943 O O . MET B 1 562 ? 14.445 -31.719 -17.5 1 86.75 562 MET B O 1
ATOM 8947 N N . VAL B 1 563 ? 12.867 -31.125 -18.953 1 88 563 VAL B N 1
ATOM 8948 C CA . VAL B 1 563 ? 12.461 -32.5 -19.188 1 88 563 VAL B CA 1
ATOM 8949 C C . VAL B 1 563 ? 13.594 -33.281 -19.859 1 88 563 VAL B C 1
ATOM 8951 O O . VAL B 1 563 ? 13.914 -34.406 -19.453 1 88 563 VAL B O 1
ATOM 8954 N N . LYS B 1 564 ? 14.195 -32.625 -20.812 1 87.25 564 LYS B N 1
ATOM 8955 C CA . LYS B 1 564 ? 15.305 -33.281 -21.516 1 87.25 564 LYS B CA 1
ATOM 8956 C C . LYS B 1 564 ? 16.484 -33.531 -20.578 1 87.25 564 LYS B C 1
ATOM 8958 O O . LYS B 1 564 ? 17.078 -34.594 -20.594 1 87.25 564 LYS B O 1
ATOM 8963 N N . ALA B 1 565 ? 16.781 -32.531 -19.828 1 88.12 565 ALA B N 1
ATOM 8964 C CA . ALA B 1 565 ? 17.891 -32.656 -18.891 1 88.12 565 ALA B CA 1
ATOM 8965 C C . ALA B 1 565 ? 17.609 -33.75 -17.844 1 88.12 565 ALA B C 1
ATOM 8967 O O . ALA B 1 565 ? 18.516 -34.469 -17.422 1 88.12 565 ALA B O 1
ATOM 8968 N N . ALA B 1 566 ? 16.406 -33.812 -17.406 1 90.62 566 ALA B N 1
ATOM 8969 C CA . ALA B 1 566 ? 16.016 -34.812 -16.422 1 90.62 566 ALA B CA 1
ATOM 8970 C C . ALA B 1 566 ? 16.109 -36.219 -17 1 90.62 566 ALA B C 1
ATOM 8972 O O . ALA B 1 566 ? 16.562 -37.156 -16.328 1 90.62 566 ALA B O 1
ATOM 8973 N N . GLU B 1 567 ? 15.727 -36.344 -18.234 1 90.06 567 GLU B N 1
ATOM 8974 C CA . GLU B 1 567 ? 15.812 -37.625 -18.922 1 90.06 567 GLU B CA 1
ATOM 8975 C C . GLU B 1 567 ? 17.266 -38.094 -19.078 1 90.06 567 GLU B C 1
ATOM 8977 O O . GLU B 1 567 ? 17.578 -39.25 -18.844 1 90.06 567 GLU B O 1
ATOM 8982 N N . GLU B 1 568 ? 18.062 -37.188 -19.406 1 88.81 568 GLU B N 1
ATOM 8983 C CA . GLU B 1 568 ? 19.484 -37.469 -19.562 1 88.81 568 GLU B CA 1
ATOM 8984 C C . GLU B 1 568 ? 20.125 -37.844 -18.234 1 88.81 568 GLU B C 1
ATOM 8986 O O . GLU B 1 568 ? 20.969 -38.75 -18.188 1 88.81 568 GLU B O 1
ATOM 8991 N N . ALA B 1 569 ? 19.75 -37.188 -17.25 1 88.62 569 ALA B N 1
ATOM 8992 C CA . ALA B 1 569 ? 20.312 -37.469 -15.93 1 88.62 569 ALA B CA 1
ATOM 8993 C C . ALA B 1 569 ? 19.938 -38.906 -15.484 1 88.62 569 ALA B C 1
ATOM 8995 O O . ALA B 1 569 ? 20.766 -39.594 -14.891 1 88.62 569 ALA B O 1
ATOM 8996 N N . ILE B 1 570 ? 18.719 -39.312 -15.758 1 89.81 570 ILE B N 1
ATOM 8997 C CA . ILE B 1 570 ? 18.25 -40.625 -15.367 1 89.81 570 ILE B CA 1
ATOM 8998 C C . ILE B 1 570 ? 18.953 -41.688 -16.203 1 89.81 570 ILE B C 1
ATOM 9000 O O . ILE B 1 570 ? 19.344 -42.75 -15.68 1 89.81 570 ILE B O 1
ATOM 9004 N N . GLN B 1 571 ? 19.156 -41.406 -17.469 1 87.38 571 GLN B N 1
ATOM 9005 C CA . GLN B 1 571 ? 19.828 -42.344 -18.375 1 87.38 571 GLN B CA 1
ATOM 9006 C C . GLN B 1 571 ? 21.281 -42.531 -17.984 1 87.38 571 GLN B C 1
ATOM 9008 O O . GLN B 1 571 ? 21.797 -43.656 -18.016 1 87.38 571 GLN B O 1
ATOM 9013 N N . ASP B 1 572 ? 21.906 -41.5 -17.641 1 85.75 572 ASP B N 1
ATOM 9014 C CA . ASP B 1 572 ? 23.312 -41.562 -17.25 1 85.75 572 ASP B CA 1
ATOM 9015 C C . ASP B 1 572 ? 23.484 -42.344 -15.961 1 85.75 572 ASP B C 1
ATOM 9017 O O . ASP B 1 572 ? 24.484 -43.062 -15.789 1 85.75 572 ASP B O 1
ATOM 9021 N N . SER B 1 573 ? 22.594 -42.219 -15.125 1 83.12 573 SER B N 1
ATOM 9022 C CA . SER B 1 573 ? 22.703 -42.906 -13.844 1 83.12 573 SER B CA 1
ATOM 9023 C C . SER B 1 573 ? 22.438 -44.406 -14.016 1 83.12 573 SER B C 1
ATOM 9025 O O . SER B 1 573 ? 22.984 -45.219 -13.266 1 83.12 573 SER B O 1
ATOM 9027 N N . SER B 1 574 ? 21.641 -44.75 -14.898 1 77.12 574 SER B N 1
ATOM 9028 C CA . SER B 1 574 ? 21.359 -46.156 -15.164 1 77.12 574 SER B CA 1
ATOM 9029 C C . SER B 1 574 ? 22.562 -46.844 -15.812 1 77.12 574 SER B C 1
ATOM 9031 O O . SER B 1 574 ? 22.797 -48.031 -15.586 1 77.12 574 SER B O 1
ATOM 9033 N N . VAL B 1 575 ? 23.234 -46.062 -16.578 1 71.62 575 VAL B N 1
ATOM 9034 C CA . VAL B 1 575 ? 24.391 -46.625 -17.266 1 71.62 575 VAL B CA 1
ATOM 9035 C C . VAL B 1 575 ? 25.531 -46.812 -16.25 1 71.62 575 VAL B C 1
ATOM 9037 O O . VAL B 1 575 ? 26.234 -47.844 -16.312 1 71.62 575 VAL B O 1
ATOM 9040 N N . ASP B 1 576 ? 25.625 -45.969 -15.344 1 66.19 576 ASP B N 1
ATOM 9041 C CA . ASP B 1 576 ? 26.672 -46.094 -14.336 1 66.19 576 ASP B CA 1
ATOM 9042 C C . ASP B 1 576 ? 26.422 -47.281 -13.414 1 66.19 576 ASP B C 1
ATOM 9044 O O . ASP B 1 576 ? 27.344 -47.969 -13.016 1 66.19 576 ASP B O 1
ATOM 9048 N N . ASP B 1 577 ? 25.281 -47.562 -13.086 1 62 577 ASP B N 1
ATOM 9049 C CA . ASP B 1 577 ? 24.938 -48.719 -12.266 1 62 577 ASP B CA 1
ATOM 9050 C C . ASP B 1 577 ? 25.25 -50.031 -13 1 62 577 ASP B C 1
ATOM 9052 O O . ASP B 1 577 ? 25.688 -51 -12.391 1 62 577 ASP B O 1
ATOM 9056 N N . GLN B 1 578 ? 25.078 -50 -14.352 1 58.16 578 GLN B N 1
ATOM 9057 C CA . GLN B 1 578 ? 25.375 -51.219 -15.125 1 58.16 578 GLN B CA 1
ATOM 9058 C C . GLN B 1 578 ? 26.891 -51.406 -15.242 1 58.16 578 GLN B C 1
ATOM 9060 O O . GLN B 1 578 ? 27.359 -52.562 -15.312 1 58.16 578 GLN B O 1
ATOM 9065 N N . ARG B 1 579 ? 27.656 -50.344 -15.219 1 58.03 579 ARG B N 1
ATOM 9066 C CA . ARG B 1 579 ? 29.109 -50.469 -15.273 1 58.03 579 ARG B CA 1
ATOM 9067 C C . ARG B 1 579 ? 29.656 -51 -13.953 1 58.03 579 ARG B C 1
ATOM 9069 O O . ARG B 1 579 ? 30.641 -51.75 -13.93 1 58.03 579 ARG B O 1
ATOM 9076 N N . ASP B 1 580 ? 29.078 -50.562 -12.984 1 53.91 580 ASP B N 1
ATOM 9077 C CA . ASP B 1 580 ? 29.594 -51.031 -11.695 1 53.91 580 ASP B CA 1
ATOM 9078 C C . ASP B 1 580 ? 29.109 -52.438 -11.383 1 53.91 580 ASP B C 1
ATOM 9080 O O . ASP B 1 580 ? 29.656 -53.125 -10.5 1 53.91 580 ASP B O 1
ATOM 9084 N N . GLU B 1 581 ? 28.172 -53 -11.984 1 47.53 581 GLU B N 1
ATOM 9085 C CA . GLU B 1 581 ? 27.859 -54.406 -11.844 1 47.53 581 GLU B CA 1
ATOM 9086 C C . GLU B 1 581 ? 28.719 -55.25 -12.781 1 47.53 581 GLU B C 1
ATOM 9088 O O . GLU B 1 581 ? 29.141 -56.375 -12.422 1 47.53 581 GLU B O 1
#

Radius of gyration: 34.24 Å; Cα contacts (8 Å, |Δi|>4): 1512; chains: 2; bounding box: 145×118×92 Å

Secondary structure (DSSP, 8-state):
-----------------------------SHHHHHHHHHHH-------SSTTGGGSSS------THHHHHHHHH-------------------SS------EE-HHHHHS----TT-BPPPEEEEEEETTEEEEEETTSHHHHHHHHHHHHHHH-TTS-HHHHTHHHHHHHHHHH--------TT-PPPHHHHHHHHHHHHHHTTTT---S-HHHHHHHHHHHHHH-GGGS-HHHHHHHHHHHHHHHHHS--TT-SS---HHHHHHHHHHTHHHHHHS-SHHHHHHHHHHHHHHHHTT-HHHHHHHHHHHHHHHHHHTTTSPPPGGG---THHHHHHHHHHHHHHHHHHHHHHHHT---S--GGGS-GGGGTT---TTS-TTHHHHHHHHHHHHHHHHHHHHHHHS-B-HHHHHHHHHHHHHHHHHHHHHS-GGGSTTS-----TTHHHHHHHHHHHHHHHHHHHHHHHHHHS-S-GGGS-HHHHTHHHHHHHHHHHHHTT-SS-THHHHHHHHHHHHHHH-TTSTHHHHHHHHHHHHHHHHHHHHTTT-S-HHHHHHHHHHHHHHHHHHHHHHHHHHHH-/-----------------------------SHHHHHHHHHHH-------SGGGSTTSSS------THHHHHHHHH-------------------SS------EE-HHHHHS----TT-BPPPEEEEEEETTEEEEEETTSHHHHHHHHHHHHHHH-TTS-HHHHTHHHHHHHHHHH--------TT-PPPHHHHHHHHHHHHHHTTTT---S-HHHHHHHHHHHHHH-GGGS-HHHHHHHHHHHHHHHHHS--TT-SS---HHHHHHHHHHTHHHHHHS-SHHHHHHHHHHHHHHHHTT-HHHHHHHHHHHHHHHHHHTTTSPPPGGG---THHHHHHHHHHHHHHHHHHHHHHHHT---S--GGGS-GGGGTT---TTS-TTHHHHHHHHHHHHHHHHHHHHHHHS-B-HHHHHHHHHHHHHHHHHHHHHS-GGGSTTS-----TTHHHHHHHHHHHHHHHHHHHHHHHHHHS-S-GGGS-HHHHTHHHHHHHHHHHHHTT-SS-THHHHHHHHHHHHHHH-TTSTHHHHHHHHHHHHHHHHHHHHTTT-S-HHHHHHHHHHHHHHHHHHHHHHHHHHHH-

Organism: Aspergillus terreus (NCBI:txid33178)

Solvent-accessible surface area (backbone atoms only — not comparable to full-atom values): 64505 Å² total; per-residue (Å²): 140,84,81,82,83,80,80,82,79,77,74,80,77,79,78,75,81,69,79,71,74,80,73,74,65,79,74,80,66,73,68,79,60,48,65,69,54,56,76,70,62,69,81,74,89,76,89,80,76,78,93,46,69,97,44,57,83,67,57,86,67,80,71,70,66,55,62,50,44,51,42,62,77,55,49,75,66,76,85,64,83,67,69,62,56,74,56,60,70,63,76,67,65,80,68,71,60,71,82,62,47,78,40,42,63,66,42,54,74,52,62,80,84,42,90,83,33,43,55,55,46,38,33,37,35,41,70,45,96,82,26,37,36,38,28,16,52,67,4,43,66,35,44,32,51,46,25,49,49,58,21,26,74,68,41,77,70,60,56,66,70,70,57,48,37,28,61,55,65,43,40,62,60,17,39,39,51,72,78,53,82,74,63,83,80,67,63,82,51,60,68,53,41,54,54,16,49,52,45,28,58,69,68,46,28,74,81,48,58,58,72,58,65,70,61,52,49,53,52,50,49,45,37,63,75,61,32,71,84,71,45,53,69,66,54,46,31,41,51,27,44,43,31,20,46,20,41,69,75,40,82,68,82,87,48,92,57,82,76,56,34,45,56,26,42,38,53,25,45,69,42,39,55,56,38,68,19,40,66,37,65,64,29,45,45,42,36,50,48,53,23,51,49,28,48,74,60,57,15,49,57,42,20,39,37,42,38,38,38,36,50,40,44,36,47,43,38,29,50,44,42,69,74,60,78,80,72,62,55,55,83,63,46,57,56,46,43,36,38,39,42,43,49,48,49,32,50,33,21,52,36,16,29,51,38,21,38,62,54,63,72,54,77,48,52,40,48,78,68,51,59,72,77,50,58,43,80,91,43,56,89,66,54,19,46,44,60,45,55,46,38,58,50,23,52,53,46,35,51,53,32,43,53,46,33,19,55,36,30,64,68,55,43,50,51,49,46,53,52,48,53,51,48,50,53,50,54,45,67,70,40,59,74,65,71,21,74,90,42,86,49,86,57,78,70,82,54,35,55,59,53,50,51,51,36,48,55,50,31,53,47,49,21,49,51,21,47,46,44,65,68,64,40,71,83,76,53,86,84,48,58,69,70,60,69,40,17,62,57,49,19,51,50,26,34,58,57,40,60,84,58,67,68,96,52,77,59,52,58,36,30,48,25,52,55,47,26,49,27,45,72,38,29,75,43,80,61,27,62,58,51,48,51,51,49,51,52,51,47,52,49,45,54,62,50,26,74,64,73,63,54,50,70,47,48,54,50,40,50,51,48,48,54,51,49,43,51,51,42,35,51,52,41,54,51,51,56,60,69,74,100,141,84,81,86,85,80,80,77,84,82,79,80,79,82,85,80,80,71,83,69,87,73,87,82,73,79,76,82,70,76,69,80,63,51,68,72,58,57,78,74,62,72,84,73,88,78,89,81,75,75,94,47,69,93,50,58,80,69,56,86,67,80,72,67,63,52,63,51,40,47,41,61,71,50,48,75,66,77,84,62,82,65,67,60,54,73,56,62,69,62,78,70,66,79,67,69,60,69,82,62,46,78,41,41,63,65,40,53,73,53,62,82,85,44,91,84,32,42,55,56,46,39,32,39,36,40,71,46,96,82,24,38,36,39,27,17,52,67,5,44,66,36,44,31,50,46,24,50,50,57,20,29,75,68,39,79,70,62,56,64,71,69,57,48,38,27,59,57,63,41,42,61,60,18,39,40,52,70,78,54,84,73,64,83,79,66,64,82,51,59,68,54,42,54,53,16,48,52,46,28,57,69,71,45,28,74,80,48,58,57,74,59,65,71,60,51,50,53,52,50,49,44,38,62,74,61,32,72,82,69,44,52,70,65,52,47,30,42,51,26,42,44,30,20,48,20,41,68,74,40,82,66,80,86,49,92,56,81,76,56,33,44,56,26,43,36,54,28,46,70,42,40,55,56,37,69,20,40,69,37,66,64,29,44,45,41,37,50,47,54,22,50,48,29,48,73,60,58,15,49,57,42,21,37,38,42,40,36,39,37,50,41,45,38,47,42,38,30,49,43,40,70,74,59,79,79,71,63,56,53,85,64,45,60,56,47,43,37,37,39,43,41,49,49,50,32,49,35,22,51,36,18,30,51,38,21,38,61,54,65,71,55,77,49,52,40,48,77,68,52,59,73,74,49,59,44,80,92,44,56,87,68,54,19,46,44,61,43,55,46,39,59,51,23,53,54,45,37,52,55,32,41,54,47,32,19,56,37,31,63,68,55,40,49,51,47,48,53,50,48,53,51,48,50,53,50,54,46,66,70,38,58,72,64,71,19,75,91,44,84,47,79,58,80,72,82,54,35,53,58,53,48,52,52,38,48,55,49,30,52,48,49,22,49,51,21,47,46,44,66,69,63,39,69,83,75,52,86,83,50,58,68,69,62,69,41,16,62,58,49,19,49,50,25,34,58,58,40,61,84,60,67,64,85,56,78,58,52,59,39,31,49,25,51,54,47,26,49,27,46,73,38,30,74,44,79,59,27,62,59,50,48,51,51,49,50,51,52,48,53,50,46,54,62,49,25,75,48,86,57,54,48,71,47,48,55,51,40,49,51,49,48,52,53,48,43,52,50,43,35,53,53,40,54,50,50,55,59,69,73,100

Foldseek 3Di:
DDDDDDDDPPPPDPPPPPPPPPPCVPDPDPVVVPVVVPVVPPDDDCPDDDVPVVPPVPPPPPQDCLVVLQCVLQVPFPPPPLPPPCLPPPPPPPPPADQFDKDFLVCLQPPDFDPQFDFRTWMWTDPDPPDIAIFFCLALLSLLLNLVVLLCVQPVQDPSVLLSVQVNVCVCVQADDRLDDAPPPQADDLVLLVLLLVQCCLAPCLQQVLDDSVVVVVLSVCCNVPNDVSDDLLSLLVSLLSSLVSLLSHFRPPDPDRRNSSNSNSSSVVSLCVLLVDQDSSSLSSLVSVLVSSVLQNNLNNSLVSLLSSQVSLVVVPLLEQDDVVVVDDPVVLLSSLSSVLSSLLSQLVSCSNRLAAGNDAPVRGDPVSCVPNFDPVDDPPSRCLSVLSSQLSNLSNLLSCLNNDTDGLVVSVVSLVVSVVSLVVSQVPDDPLLHQPDSNPDPDSVSNSSLVSNLSSLLVLLSSLSCLVSSNDPPCPPPPPVNVCSLVSNLVSLLSCLSRPRRDSSVSSSLSSLLSVLSVCLPDPCLVVSLVSLVSSLVSVVSVVVSPHRDPSSNVSSVSSSVVSVVSNVVNVVVVVVVD/DDDDDDDDPDPDPDDPPPPPPDDDPDDPDPPVVPPVPPVVPPDDDPPDDDVCVVVPVPPPPPQDCLVVLQCVLQVQFPPPPLPPPPLPPPPPPPPPADQFDKDFLVCLQPPDFDPQFDFRTWMWTDPDPPDIAIFFCLALLSLLLNLVVLLCVQPVQDPSVLLSVQVVVCVCVQADDRLDDAPPPQADDLVLLVLLLVQCCLAPCLQQVLDDSVVVVVLSVCCNPPNDVSDDLLSLLVSLLSSLVSLLSHFRPPDPDRRNSSNSNSSSVVSLCVLLVDLDSSSLSSLVSVLVNSVQQNNLNNSLVSLLSSQVSLVVVPLLEQDDVVVVDDPVVLLSSLSSVLSSLLSQLVSCSNRLAAGNDAPVRGDPVSCVPNFDPVDDPPSRCLSVLSSQLSNLSNLLSCLNNDTDGLVVSVVSLVVSVVSLVVSQVPDDPLLHQPDSNPDPDSVSNSSLVSNLSSLLVLLSSLSCLVSSNDPPCPPPPPVNVCSLVSNLVSLLSCLSRQRRDSSVSSSLSSLLSCLSVCLPDPCLVVSLVSLVSSLVSVVSCVVVVHRDPSSNVSSVSSSVVSVVSNVVNVVVVVVVD

pLDDT: mean 72.76, std 24.11, range [17.47, 98.19]

InterPro domains:
  IPR007219 Xylanolytic transcriptional activator, regulatory domain [PF04082] (198-361)
  IPR007219 Xylanolytic transcriptional activator, regulatory domain [SM00906] (303-377)
  IPR050987 ABC-transporter-regulating transcription factor-like [PTHR46910] (82-560)

Nearest PDB structures (foldseek):
  5a7d-assembly4_D  TM=3.527E-01  e=2.124E+00  Drosophila melanogaster
  6rl4-assembly1_A-2  TM=3.060E-01  e=3.468E+00  Homo sapiens
  5a6c-assembly2_A  TM=3.039E-01  e=4.616E+00  Homo sapiens
  8qai-assembly1_A  TM=3.099E-01  e=1.039E+00  synthetic construct
  5a7d-assembly4_D  TM=3.523E-01  e=1.625E+00  Drosophila melanogaster